Protein AF-0000000070464693 (afdb_homodimer)

pLDDT: mean 88.63, std 14.49, range [22.94, 98.75]

Sequence (1240 aa):
MYAIPSASSATTIALEQHPFLQLVQFIDSETKRGIPMIQISTTSDITYVSDSNGVIAMLEPGLSGHSIWISIPSDGQYQFMNGSDPVVGVSGISIPFHSSSLPIVLEMKRLKLAERLYRVTGEGIYRDSFLGKVQVPNISHDTILQKFLLNAQVTGQDSVMNAIYKGKYYWFFGDTNNIQRLLGNFHATAAYTNLKEITSLSTNPNLTYILNGNFVKGVAPVDPKNLPTWIHALYVQRNERMYATYMKPDSNLNIVKRGFLQWNDDLEEFEEISQIDFNTQFSYPIDGSHVVKTAPYHDEEDGYIYFGQPYPIVRCKRYLDLSTYESFTPLKINTSNLDLNNVQLDREEKSGKLIYGWKRSTSPLSAEQMAQLVKMGKMKVQEAYLLQLKTHESGQFIQAHAGSVHYNAFRDRYILIAEQNGGTESSLGEIWYSEGLTPIGPFLYGVKIVTHQKMDFYNPSHHYEFDEENGKIIYFEGTYSNFWTNLPPTPKYNYNQQMYRLDVSKASEQIPIPVFKRIDNNFHTLDRRAIQKLSHKLVAVEFYAFSKPQCESCIPIYQYRMNDQYLLSTEQGLKSQKPIFYALDSNHILEQQLLPFHQELKLHNDQTVIVFSHRHDLALMYAIPSASSATTIALEQHPFLQLVQFIDSETKRGIPMIQISTTSDITYVSDSNGVIAMLEPGLSGHSIWISIPSDGQYQFMNGSDPVVGVSGISIPFHSSSLPIVLEMKRLKLAERLYRVTGEGIYRDSFLGKVQVPNISHDTILQKFLLNAQVTGQDSVMNAIYKGKYYWFFGDTNNIQRLLGNFHATAAYTNLKEITSLSTNPNLTYILNGNFVKGVAPVDPKNLPTWIHALYVQRNERMYATYMKPDSNLNIVKRGFLQWNDDLEEFEEISQIDFNTQFSYPIDGSHVVKTAPYHDEEDGYIYFGQPYPIVRCKRYLDLSTYESFTPLKINTSNLDLNNVQLDREEKSGKLIYGWKRSTSPLSAEQMAQLVKMGKMKVQEAYLLQLKTHESGQFIQAHAGSVHYNAFRDRYILIAEQNGGTESSLGEIWYSEGLTPIGPFLYGVKIVTHQKMDFYNPSHHYEFDEENGKIIYFEGTYSNFWTNLPPTPKYNYNQQMYRLDVSKASEQIPIPVFKRIDNNFHTLDRRAIQKLSHKLVAVEFYAFSKPQCESCIPIYQYRMNDQYLLSTEQGLKSQKPIFYALDSNHILEQQLLPFHQELKLHNDQTVIVFSHRHDLAL

Nearest PDB structures (foldseek):
  7byv-assembly1_A  TM=5.735E-01  e=1.057E-05  Phanerodontia chrysosporium
  6xn2-assembly2_B  TM=5.039E-01  e=4.527E-06  Xanthomonas citri pv. citri str. 306
  6xn1-assembly1_A  TM=4.948E-01  e=3.662E-06  Xanthomonas citri pv. citri str. 306
  2y8f-assembly1_A  TM=4.431E-01  e=6.683E+00  Homo sapiens
  7byv-assembly1_A  TM=5.442E-01  e=5.503E-06  Phanerodontia chrysosporium

Secondary structure (DSSP, 8-state):
---------------PPPTTEEEEEEEETTT--B-SS-EEE-TT--EEE--TTSEEEEE-GGGTTSEEEEE----SSEEE-S-B-TTT--BEEEEE----SSPEEEEEEE-SSSEEEEE-SSS-TTHHHHHHTPPBTTB-HHHIIIIIS-STTEEEE---EEEEETTEEEEEESSEEESSSS--B-S-EEEEEEGGG-S-TTSPPPPEE-EETTEEPPS--PSSTTS--EEEEEEEETTTEEEEEEEEE-TT--EEEEEEEEEETTTTEEEEEEE--TTT---SPPTT-EE----HHHHHHH-PEEEESSS--EEESSTT-GGG-EEEESBPTT--SS-GGG--B-B-TTT--B--EEEET-----HHHHHHHHHTTSS-GGG-TTS--EETTT--B--EEEEEEEEETTTTEEEEEEEESS-SS-TT--EEEEEESSTT----EEEEEE--TT-EEEEEEE-GGG-BGGGTEEEEEEEEE-TTSSSPPPTTTTTEEEEEEEEHHHHHTTS-EEEEEETT--EEE--HHHHHHS-S-EEEEEEEEBSS--STTEEEEEEEEETTEEEEESS-SSTTPPPSEEEEETTTS-GGG--TTEEEEE-TTS-EEEEE----S---/---------------PPPTTEEEEEEEETTT--B-TT-EEE-TT--EEE--TTSEEEEE-GGGTTSEEEEE----SSEEE-S-B-TTT--BEEEEE----SSPEEEEEEE-SSSEEEEE-SSS-TTHHHHHHTPPBTTB-HHHIIIIIS-STTEEEE---EEEEETTEEEEEESSEEESSSS--B-S-EEEEEEGGG-S-TTSPPPPEE-EETTEEPPS--PSSTTS--EEEEEEEETTTEEEEEEEEE-TT--EEEEEEEEEETTTTEEEEEEE--TTT---SPPTT-EEPPPPHHHHHHH-PEEEESSS--EEESSTT-GGG-EEEESBPTT--SS-GGG--B-B-TTT--B--EEEET-----HHHHHHHHHHTSS-GGG-TTS--EETTT--B--EEEEEEEEETTTTEEEEEEEESS-SS-TT--EEEEEESSTT----EEEEEE--SS-EEEEEEE-GGG-BGGGTEEEEEEEEE-TTSSSPPPTTTTTEEEEEEEEHHHHHTTS-EEEEEETT--EEE--HHHHHHT-SSEEEEEEEEBSS--STTEEEEEEEEETTEEEEESS-SSTTPPPSEEEEETTTS-GGG--TTEEEEE-TTS-EEEEE----S---

Radius of gyration: 37.76 Å; Cα contacts (8 Å, |Δi|>4): 3194; chains: 2; bounding box: 83×104×92 Å

Solvent-accessible surface area (backbone atoms only — not comparable to full-atom values): 64412 Å² total; per-residue (Å²): 131,81,75,72,78,76,83,72,79,79,72,78,69,79,74,68,72,57,75,37,30,30,38,36,28,34,22,32,64,85,80,62,43,31,32,40,72,45,51,35,30,38,61,35,47,46,72,48,58,20,19,28,59,5,21,34,58,42,77,40,67,49,48,51,81,32,56,34,23,33,40,33,64,59,42,70,33,42,36,53,76,89,32,50,39,89,83,82,60,47,31,23,49,66,42,78,28,52,59,46,78,61,52,50,77,43,63,24,44,66,70,36,70,41,42,63,46,35,53,76,45,27,33,39,34,42,40,30,30,59,67,54,66,46,88,47,90,96,48,53,71,65,53,36,65,63,53,31,17,35,44,56,47,30,17,20,32,30,53,65,47,70,48,73,51,84,67,24,37,36,42,36,30,32,50,28,32,22,37,52,35,86,64,59,37,42,15,22,32,43,27,33,28,57,45,90,76,55,87,51,76,90,47,86,76,69,73,46,65,43,62,53,84,72,32,62,26,51,28,35,72,53,81,65,73,94,38,41,31,46,70,27,42,57,44,65,53,88,66,74,44,42,35,28,34,39,37,25,39,48,98,85,63,46,75,77,46,37,29,38,30,35,58,35,82,90,76,63,29,42,40,80,75,47,73,53,58,72,89,78,47,36,27,66,76,56,85,70,12,38,55,44,51,66,47,79,74,50,46,76,67,69,50,59,49,35,28,12,48,25,58,34,39,27,34,23,65,41,94,89,41,64,86,46,18,26,8,46,23,39,48,32,77,66,37,61,59,87,47,70,91,73,49,54,72,26,54,41,86,86,80,57,46,60,44,69,42,78,31,51,48,10,23,48,67,53,46,64,53,44,52,49,34,32,75,71,66,76,38,56,68,63,68,35,78,65,62,49,22,16,31,82,89,79,55,49,74,47,43,57,56,28,17,29,42,34,49,29,68,58,59,48,27,22,36,36,43,29,21,29,51,68,35,89,72,15,48,39,15,31,30,33,38,32,49,14,85,36,76,70,30,69,45,44,36,34,41,74,28,46,50,38,74,39,31,32,34,41,48,32,36,68,44,70,91,56,37,34,80,59,35,32,36,36,38,35,32,24,17,29,27,35,83,91,37,91,54,79,64,50,56,38,44,35,38,7,32,42,35,33,36,33,52,45,66,65,55,55,37,66,22,60,40,60,29,30,35,28,82,67,44,44,74,40,56,63,50,35,70,61,40,62,73,44,54,90,55,68,53,62,72,65,28,19,31,20,75,41,76,78,49,92,50,42,38,59,30,25,74,46,79,54,96,87,31,48,38,45,32,74,62,74,84,46,93,85,60,69,58,63,32,19,32,35,38,44,87,74,48,54,77,88,68,61,53,92,52,52,31,82,42,79,32,73,83,74,45,62,32,30,34,31,48,61,72,52,74,48,71,121,134,80,78,71,78,76,82,71,79,79,70,76,68,77,75,69,70,57,74,36,32,30,38,37,28,36,23,34,64,84,80,62,43,32,32,39,72,46,51,35,30,39,59,34,47,46,72,49,58,20,18,29,58,5,22,34,60,44,78,40,67,49,47,53,82,34,55,33,24,34,41,32,64,60,42,69,33,41,36,55,77,86,33,50,39,87,82,82,60,48,29,24,51,67,41,78,30,52,59,47,80,61,55,50,77,45,62,24,45,68,70,37,68,41,43,63,45,34,53,76,45,26,34,39,33,41,42,29,27,59,68,54,66,46,88,49,88,96,48,53,72,66,53,35,66,63,53,32,17,36,41,56,48,31,17,19,32,30,53,65,49,69,48,73,50,82,66,25,37,35,40,35,30,32,52,28,31,21,36,53,36,87,64,59,38,42,15,23,32,43,28,33,30,56,43,90,76,55,87,52,77,88,45,88,76,69,74,46,68,45,62,52,85,74,31,62,27,53,27,34,72,54,81,63,74,93,38,42,31,46,70,27,41,55,44,66,50,88,67,76,45,44,36,28,34,39,38,25,41,50,97,85,62,47,76,76,45,38,29,37,30,35,59,35,82,91,77,64,29,43,40,82,73,46,73,53,58,71,90,78,47,35,27,65,77,55,85,73,11,38,57,43,50,67,46,78,75,51,49,77,66,70,52,61,49,38,28,12,48,26,59,34,38,26,34,22,64,41,95,88,43,63,87,47,17,25,8,46,22,40,48,31,78,65,37,61,59,87,47,69,92,72,50,55,70,25,53,41,86,88,80,58,46,65,44,70,42,78,30,53,49,10,22,49,67,52,48,64,54,43,52,49,33,32,76,71,67,77,38,57,68,70,67,34,77,66,62,49,22,18,31,84,87,79,56,49,73,46,44,57,55,26,18,29,44,33,49,29,69,57,59,52,30,20,36,36,43,28,22,28,50,68,36,90,72,12,50,38,15,32,31,31,39,32,50,14,86,35,77,70,30,69,43,45,36,34,40,74,28,46,50,33,76,38,32,30,34,43,48,31,36,68,44,71,91,56,37,34,81,59,36,32,35,36,37,34,32,23,17,28,26,36,82,93,37,93,55,79,65,50,56,36,46,35,38,9,30,40,35,33,39,34,51,43,66,65,54,55,38,66,23,60,38,61,28,30,34,28,83,66,45,44,73,40,55,65,53,34,74,58,41,65,74,44,52,91,55,66,52,62,73,66,29,21,30,21,74,40,76,77,48,94,50,40,39,58,30,24,73,46,79,55,96,89,30,49,39,45,32,74,63,73,86,46,92,83,59,68,58,65,34,21,31,36,39,45,88,73,48,54,76,91,68,61,52,93,50,53,32,82,41,80,33,73,83,73,43,60,32,31,35,30,50,65,70,58,79,56,74,123

Structure (mmCIF, N/CA/C/O backbone):
data_AF-0000000070464693-model_v1
#
loop_
_entity.id
_entity.type
_entity.pdbx_description
1 polymer 'Uncharacterized protein'
#
loop_
_atom_site.group_PDB
_atom_site.id
_atom_site.type_symbol
_atom_site.label_atom_id
_atom_site.label_alt_id
_atom_site.label_comp_id
_atom_site.label_asym_id
_atom_site.label_entity_id
_atom_site.label_seq_id
_atom_site.pdbx_PDB_ins_code
_atom_site.Cartn_x
_atom_site.Cartn_y
_atom_site.Cartn_z
_atom_site.occupancy
_atom_site.B_iso_or_equiv
_atom_site.auth_seq_id
_atom_site.auth_comp_id
_atom_site.auth_asym_id
_atom_site.auth_atom_id
_atom_site.pdbx_PDB_model_num
ATOM 1 N N . MET A 1 1 ? 26.672 -37.219 35.281 1 24.38 1 MET A N 1
ATOM 2 C CA . MET A 1 1 ? 25.422 -37.812 34.844 1 24.38 1 MET A CA 1
ATOM 3 C C . MET A 1 1 ? 24.234 -36.906 35.125 1 24.38 1 MET A C 1
ATOM 5 O O . MET A 1 1 ? 23.609 -36.969 36.188 1 24.38 1 MET A O 1
ATOM 9 N N . TYR A 1 2 ? 24.344 -35.656 34.906 1 26.92 2 TYR A N 1
ATOM 10 C CA . TYR A 1 2 ? 23.375 -34.656 35.344 1 26.92 2 TYR A CA 1
ATOM 11 C C . TYR A 1 2 ? 22.031 -34.875 34.656 1 26.92 2 TYR A C 1
ATOM 13 O O . TYR A 1 2 ? 21.938 -34.938 33.438 1 26.92 2 TYR A O 1
ATOM 21 N N . ALA A 1 3 ? 21.125 -35.562 35.469 1 28.67 3 ALA A N 1
ATOM 22 C CA . ALA A 1 3 ? 19.781 -35.938 35.062 1 28.67 3 ALA A CA 1
ATOM 23 C C . ALA A 1 3 ? 19 -34.75 34.531 1 28.67 3 ALA A C 1
ATOM 25 O O . ALA A 1 3 ? 18.953 -33.688 35.156 1 28.67 3 ALA A O 1
ATOM 26 N N . ILE A 1 4 ? 18.828 -34.688 33.219 1 29.09 4 ILE A N 1
ATOM 27 C CA . ILE A 1 4 ? 18.109 -33.656 32.469 1 29.09 4 ILE A CA 1
ATOM 28 C C . ILE A 1 4 ? 16.672 -33.562 32.969 1 29.09 4 ILE A C 1
ATOM 30 O O . ILE A 1 4 ? 15.945 -34.562 32.969 1 29.09 4 ILE A O 1
ATOM 34 N N . PRO A 1 5 ? 16.422 -32.625 33.875 1 31.28 5 PRO A N 1
ATOM 35 C CA . PRO A 1 5 ? 15.094 -32.625 34.531 1 31.28 5 PRO A CA 1
ATOM 36 C C . PRO A 1 5 ? 13.969 -32.844 33.531 1 31.28 5 PRO A C 1
ATOM 38 O O . PRO A 1 5 ? 14.125 -32.562 32.312 1 31.28 5 PRO A O 1
ATOM 41 N N . SER A 1 6 ? 13.008 -33.688 33.906 1 28.02 6 SER A N 1
ATOM 42 C CA . SER A 1 6 ? 11.797 -34.188 33.25 1 28.02 6 SER A CA 1
ATOM 43 C C . SER A 1 6 ? 10.953 -33.031 32.719 1 28.02 6 SER A C 1
ATOM 45 O O . SER A 1 6 ? 10.867 -31.984 33.375 1 28.02 6 SER A O 1
ATOM 47 N N . ALA A 1 7 ? 10.703 -32.938 31.438 1 30 7 ALA A N 1
ATOM 48 C CA . ALA A 1 7 ? 9.859 -32.062 30.609 1 30 7 ALA A CA 1
ATOM 49 C C . ALA A 1 7 ? 8.477 -31.891 31.25 1 30 7 ALA A C 1
ATOM 51 O O . ALA A 1 7 ? 7.738 -32.875 31.406 1 30 7 ALA A O 1
ATOM 52 N N . SER A 1 8 ? 8.32 -31.062 32.281 1 29.59 8 SER A N 1
ATOM 53 C CA . SER A 1 8 ? 7.062 -30.781 32.969 1 29.59 8 SER A CA 1
ATOM 54 C C . SER A 1 8 ? 5.898 -30.719 31.984 1 29.59 8 SER A C 1
ATOM 56 O O . SER A 1 8 ? 6.09 -30.453 30.797 1 29.59 8 SER A O 1
ATOM 58 N N . SER A 1 9 ? 4.773 -31.312 32.344 1 29.25 9 SER A N 1
ATOM 59 C CA . SER A 1 9 ? 3.463 -31.438 31.703 1 29.25 9 SER A CA 1
ATOM 60 C C . SER A 1 9 ? 2.979 -30.109 31.156 1 29.25 9 SER A C 1
ATOM 62 O O . SER A 1 9 ? 2.924 -29.109 31.875 1 29.25 9 SER A O 1
ATOM 64 N N . ALA A 1 10 ? 3.133 -29.859 29.938 1 31.69 10 ALA A N 1
ATOM 65 C CA . ALA A 1 10 ? 2.514 -28.734 29.219 1 31.69 10 ALA A CA 1
ATOM 66 C C . ALA A 1 10 ? 1.043 -28.594 29.594 1 31.69 10 ALA A C 1
ATOM 68 O O . ALA A 1 10 ? 0.221 -29.453 29.25 1 31.69 10 ALA A O 1
ATOM 69 N N . THR A 1 11 ? 0.687 -28.188 30.797 1 32.62 11 THR A N 1
ATOM 70 C CA . THR A 1 11 ? -0.675 -27.797 31.141 1 32.62 11 THR A CA 1
ATOM 71 C C . THR A 1 11 ? -1.332 -27.047 29.984 1 32.62 11 THR A C 1
ATOM 73 O O . THR A 1 11 ? -0.762 -26.078 29.453 1 32.62 11 THR A O 1
ATOM 76 N N . THR A 1 12 ? -2.24 -27.688 29.266 1 36.53 12 THR A N 1
ATOM 77 C CA . THR A 1 12 ? -3.152 -27.141 28.281 1 36.53 12 THR A CA 1
ATOM 78 C C . THR A 1 12 ? -3.725 -25.797 28.75 1 36.53 12 THR A C 1
ATOM 80 O O . THR A 1 12 ? -4.547 -25.766 29.672 1 36.53 12 THR A O 1
ATOM 83 N N . ILE A 1 13 ? -3.027 -24.891 28.984 1 36 13 ILE A N 1
ATOM 84 C CA . ILE A 1 13 ? -3.629 -23.594 29.25 1 36 13 ILE A CA 1
ATOM 85 C C . ILE A 1 13 ? -4.789 -23.359 28.281 1 36 13 ILE A C 1
ATOM 87 O O . ILE A 1 13 ? -4.59 -23.297 27.062 1 36 13 ILE A O 1
ATOM 91 N N . ALA A 1 14 ? -5.949 -23.812 28.734 1 42.31 14 ALA A N 1
ATOM 92 C CA . ALA A 1 14 ? -7.176 -23.422 28.047 1 42.31 14 ALA A CA 1
ATOM 93 C C . ALA A 1 14 ? -7.168 -21.938 27.703 1 42.31 14 ALA A C 1
ATOM 95 O O . ALA A 1 14 ? -7.348 -21.094 28.578 1 42.31 14 ALA A O 1
ATOM 96 N N . LEU A 1 15 ? -6.531 -21.516 26.688 1 51.88 15 LEU A N 1
ATOM 97 C CA . LEU A 1 15 ? -6.426 -20.125 26.266 1 51.88 15 LEU A CA 1
ATOM 98 C C . LEU A 1 15 ? -7.801 -19.547 25.953 1 51.88 15 LEU A C 1
ATOM 100 O O . LEU A 1 15 ? -8.484 -20.016 25.047 1 51.88 15 LEU A O 1
ATOM 104 N N . GLU A 1 16 ? -8.469 -19.031 26.953 1 59.44 16 GLU A N 1
ATOM 105 C CA . GLU A 1 16 ? -9.727 -18.312 26.75 1 59.44 16 GLU A CA 1
ATOM 106 C C . GLU A 1 16 ? -9.578 -17.219 25.703 1 59.44 16 GLU A C 1
ATOM 108 O O . GLU A 1 16 ? -8.484 -16.672 25.516 1 59.44 16 GLU A O 1
ATOM 113 N N . GLN A 1 17 ? -10.586 -17.188 24.875 1 69.38 17 GLN A N 1
ATOM 114 C CA . GLN A 1 17 ? -10.656 -16.125 23.875 1 69.38 17 GLN A CA 1
ATOM 115 C C . GLN A 1 17 ? -10.531 -14.75 24.516 1 69.38 17 GLN A C 1
ATOM 117 O O . GLN A 1 17 ? -11.078 -14.508 25.594 1 69.38 17 GLN A O 1
ATOM 122 N N . HIS A 1 18 ? -9.68 -14.016 23.938 1 78.19 18 HIS A N 1
ATOM 123 C CA . HIS A 1 18 ? -9.484 -12.656 24.438 1 78.19 18 HIS A CA 1
ATOM 124 C C . HIS A 1 18 ? -10.789 -11.867 24.406 1 78.19 18 HIS A C 1
ATOM 126 O O . HIS A 1 18 ? -11.539 -11.945 23.438 1 78.19 18 HIS A O 1
ATOM 132 N N . PRO A 1 19 ? -11.109 -11.125 25.328 1 81.88 19 PRO A N 1
ATOM 133 C CA . PRO A 1 19 ? -12.398 -10.445 25.406 1 81.88 19 PRO A CA 1
ATOM 134 C C . PRO A 1 19 ? -12.57 -9.367 24.344 1 81.88 19 PRO A C 1
ATOM 136 O O . PRO A 1 19 ? -13.688 -8.906 24.078 1 81.88 19 PRO A O 1
ATOM 139 N N . PHE A 1 20 ? -11.555 -9.008 23.703 1 89.38 20 PHE A N 1
ATOM 140 C CA . PHE A 1 20 ? -11.648 -7.953 22.688 1 89.38 20 PHE A CA 1
ATOM 141 C C . PHE A 1 20 ? -11.445 -8.523 21.297 1 89.38 20 PHE A C 1
ATOM 143 O O . PHE A 1 20 ? -11.109 -7.785 20.359 1 89.38 20 PHE A O 1
ATOM 150 N N . LEU A 1 21 ? -11.664 -9.836 21.156 1 92.62 21 LEU A N 1
ATOM 151 C CA . LEU A 1 21 ? -11.453 -10.492 19.875 1 92.62 21 LEU A CA 1
ATOM 152 C C . LEU A 1 21 ? -12.781 -10.68 19.141 1 92.62 21 LEU A C 1
ATOM 154 O O . LEU A 1 21 ? -13.719 -11.258 19.672 1 92.62 21 LEU A O 1
ATOM 158 N N . GLN A 1 22 ? -12.922 -10.133 17.969 1 94.88 22 GLN A N 1
ATOM 159 C CA . GLN A 1 22 ? -14.055 -10.383 17.078 1 94.88 22 GLN A CA 1
ATOM 160 C C . GLN A 1 22 ? -13.641 -11.242 15.891 1 94.88 22 GLN A C 1
ATOM 162 O O . GLN A 1 22 ? -12.617 -10.984 15.25 1 94.88 22 GLN A O 1
ATOM 167 N N . LEU A 1 23 ? -14.445 -12.273 15.633 1 96.94 23 LEU A N 1
ATOM 168 C CA . LEU A 1 23 ? -14.148 -13.195 14.539 1 96.94 23 LEU A CA 1
ATOM 169 C C . LEU A 1 23 ? -15.125 -12.992 13.383 1 96.94 23 LEU A C 1
ATOM 171 O O . LEU A 1 23 ? -16.312 -12.781 13.602 1 96.94 23 LEU A O 1
ATOM 175 N N . VAL A 1 24 ? -14.578 -12.93 12.203 1 97.81 24 VAL A N 1
ATOM 176 C CA . VAL A 1 24 ? -15.352 -12.945 10.969 1 97.81 24 VAL A CA 1
ATOM 177 C C . VAL A 1 24 ? -14.859 -14.07 10.062 1 97.81 24 VAL A C 1
ATOM 179 O O . VAL A 1 24 ? -13.656 -14.32 9.977 1 97.81 24 VAL A O 1
ATOM 182 N N . GLN A 1 25 ? -15.758 -14.773 9.422 1 98.44 25 GLN A N 1
ATOM 183 C CA . GLN A 1 25 ? -15.375 -15.812 8.477 1 98.44 25 GLN A CA 1
ATOM 184 C C . GLN A 1 25 ? -16.047 -15.602 7.121 1 98.44 25 GLN A C 1
ATOM 186 O O . GLN A 1 25 ? -17.25 -15.398 7.047 1 98.44 25 GLN A O 1
ATOM 191 N N . PHE A 1 26 ? -15.312 -15.648 6.113 1 98.69 26 PHE A N 1
ATOM 192 C CA . PHE A 1 26 ? -15.797 -15.57 4.742 1 98.69 26 PHE A CA 1
ATOM 193 C C . PHE A 1 26 ? -15.891 -16.969 4.121 1 98.69 26 PHE A C 1
ATOM 195 O O . PHE A 1 26 ? -14.93 -17.734 4.164 1 98.69 26 PHE A O 1
ATOM 202 N N . ILE A 1 27 ? -17.016 -17.266 3.518 1 98.31 27 ILE A N 1
ATOM 203 C CA . ILE A 1 27 ? -17.188 -18.578 2.932 1 98.31 27 ILE A CA 1
ATOM 204 C C . ILE A 1 27 ? -17.672 -18.453 1.49 1 98.31 27 ILE A C 1
ATOM 206 O O . ILE A 1 27 ? -18.297 -17.453 1.131 1 98.31 27 ILE A O 1
ATOM 210 N N . ASP A 1 28 ? -17.312 -19.391 0.673 1 98.19 28 ASP A N 1
ATOM 211 C CA . ASP A 1 28 ? -17.797 -19.516 -0.697 1 98.19 28 ASP A CA 1
ATOM 212 C C . ASP A 1 28 ? -19.297 -19.844 -0.72 1 98.19 28 ASP A C 1
ATOM 214 O O . ASP A 1 28 ? -19.734 -20.812 -0.088 1 98.19 28 ASP A O 1
ATOM 218 N N . SER A 1 29 ? -20.062 -19.109 -1.441 1 97.25 29 SER A N 1
ATOM 219 C CA . SER A 1 29 ? -21.516 -19.266 -1.414 1 97.25 29 SER A CA 1
ATOM 220 C C . SER A 1 29 ? -21.953 -20.594 -1.999 1 97.25 29 SER A C 1
ATOM 222 O O . SER A 1 29 ? -23.016 -21.125 -1.653 1 97.25 29 SER A O 1
ATOM 224 N N . GLU A 1 30 ? -21.172 -21.188 -2.801 1 96.69 30 GLU A N 1
ATOM 225 C CA . GLU A 1 30 ? -21.516 -22.438 -3.447 1 96.69 30 GLU A CA 1
ATOM 226 C C . GLU A 1 30 ? -21.047 -23.641 -2.625 1 96.69 30 GLU A C 1
ATOM 228 O O . GLU A 1 30 ? -21.812 -24.547 -2.342 1 96.69 30 GLU A O 1
ATOM 233 N N . THR A 1 31 ? -19.797 -23.609 -2.205 1 97.31 31 THR A N 1
ATOM 234 C CA . THR A 1 31 ? -19.219 -24.781 -1.564 1 97.31 31 THR A CA 1
ATOM 235 C C . THR A 1 31 ? -19.25 -24.656 -0.045 1 97.31 31 THR A C 1
ATOM 237 O O . THR A 1 31 ? -19.047 -25.625 0.677 1 97.31 31 THR A O 1
ATOM 240 N N . LYS A 1 32 ? -19.438 -23.406 0.5 1 97.44 32 LYS A N 1
ATOM 241 C CA . LYS A 1 32 ? -19.484 -23.078 1.921 1 97.44 32 LYS A CA 1
ATOM 242 C C . LYS A 1 32 ? -18.125 -23.266 2.58 1 97.44 32 LYS A C 1
ATOM 244 O O . LYS A 1 32 ? -18.016 -23.281 3.809 1 97.44 32 LYS A O 1
ATOM 249 N N . ARG A 1 33 ? -17.141 -23.406 1.775 1 97.69 33 ARG A N 1
ATOM 250 C CA . ARG A 1 33 ? -15.773 -23.5 2.287 1 97.69 33 ARG A CA 1
ATOM 251 C C . ARG A 1 33 ? -15.227 -22.109 2.637 1 97.69 33 ARG A C 1
ATOM 253 O O . ARG A 1 33 ? -15.539 -21.125 1.965 1 97.69 33 ARG A O 1
ATOM 260 N N . GLY A 1 34 ? -14.344 -22.078 3.717 1 98.44 34 GLY A N 1
ATOM 261 C CA . GLY A 1 34 ? -13.672 -20.828 4.031 1 98.44 34 GLY A CA 1
ATOM 262 C C . GLY A 1 34 ? -12.789 -20.328 2.906 1 98.44 34 GLY A C 1
ATOM 263 O O . GLY A 1 34 ? -12.117 -21.109 2.236 1 98.44 34 GLY A O 1
ATOM 264 N N . ILE A 1 35 ? -12.758 -19 2.629 1 98.69 35 ILE A N 1
ATOM 265 C CA . ILE A 1 35 ? -12.008 -18.406 1.525 1 98.69 35 ILE A CA 1
ATOM 266 C C . ILE A 1 35 ? -10.766 -17.703 2.064 1 98.69 35 ILE A C 1
ATOM 268 O O . ILE A 1 35 ? -10.875 -16.719 2.805 1 98.69 35 ILE A O 1
ATOM 272 N N . PRO A 1 36 ? -9.625 -18.172 1.755 1 98.44 36 PRO A N 1
ATOM 273 C CA . PRO A 1 36 ? -8.414 -17.438 2.143 1 98.44 36 PRO A CA 1
ATOM 274 C C . PRO A 1 36 ? -8.227 -16.141 1.366 1 98.44 36 PRO A C 1
ATOM 276 O O . PRO A 1 36 ? -8.789 -15.984 0.279 1 98.44 36 PRO A O 1
ATOM 279 N N . MET A 1 37 ? -7.449 -15.172 1.952 1 97.69 37 MET A N 1
ATOM 280 C CA . MET A 1 37 ? -6.902 -14 1.275 1 97.69 37 MET A CA 1
ATOM 281 C C . MET A 1 37 ? -8 -13 0.942 1 97.69 37 MET A C 1
ATOM 283 O O . MET A 1 37 ? -7.977 -12.375 -0.118 1 97.69 37 MET A O 1
ATOM 287 N N . ILE A 1 38 ? -9.109 -13.008 1.701 1 97.88 38 ILE A N 1
ATOM 288 C CA . ILE A 1 38 ? -10.062 -11.906 1.62 1 97.88 38 ILE A CA 1
ATOM 289 C C . ILE A 1 38 ? -9.555 -10.727 2.449 1 97.88 38 ILE A C 1
ATOM 291 O O . ILE A 1 38 ? -9.234 -10.883 3.629 1 97.88 38 ILE A O 1
ATOM 295 N N . GLN A 1 39 ? -9.516 -9.633 1.85 1 96.44 39 GLN A N 1
ATOM 296 C CA . GLN A 1 39 ? -9.039 -8.43 2.527 1 96.44 39 GLN A CA 1
ATOM 297 C C . GLN A 1 39 ? -10.203 -7.516 2.895 1 96.44 39 GLN A C 1
ATOM 299 O O . GLN A 1 39 ? -11.094 -7.281 2.078 1 96.44 39 GLN A O 1
ATOM 304 N N . ILE A 1 40 ? -10.188 -7.012 4.113 1 97.12 40 ILE A N 1
ATOM 305 C CA . ILE A 1 40 ? -11.195 -6.047 4.551 1 97.12 40 ILE A CA 1
ATOM 306 C C . ILE A 1 40 ? -10.508 -4.867 5.238 1 97.12 40 ILE A C 1
ATOM 308 O O . ILE A 1 40 ? -9.344 -4.961 5.633 1 97.12 40 ILE A O 1
ATOM 312 N N . SER A 1 41 ? -11.164 -3.783 5.355 1 95.94 41 SER A N 1
ATOM 313 C CA . SER A 1 41 ? -10.641 -2.611 6.051 1 95.94 41 SER A CA 1
ATOM 314 C C . SER A 1 41 ? -11.727 -1.912 6.859 1 95.94 41 SER A C 1
ATOM 316 O O . SER A 1 41 ? -12.906 -1.958 6.492 1 95.94 41 SER A O 1
ATOM 318 N N . THR A 1 42 ? -11.344 -1.308 7.918 1 96.31 42 THR A N 1
ATOM 319 C CA . THR A 1 42 ? -12.242 -0.498 8.734 1 96.31 42 THR A CA 1
ATOM 320 C C . THR A 1 42 ? -12.164 0.971 8.328 1 96.31 42 THR A C 1
ATOM 322 O O . THR A 1 42 ? -11.398 1.334 7.434 1 96.31 42 THR A O 1
ATOM 325 N N . THR A 1 43 ? -12.984 1.782 9.016 1 95.31 43 THR A N 1
ATOM 326 C CA . THR A 1 43 ? -13.008 3.207 8.695 1 95.31 43 THR A CA 1
ATOM 327 C C . THR A 1 43 ? -11.766 3.906 9.242 1 95.31 43 THR A C 1
ATOM 329 O O . THR A 1 43 ? -11.492 5.055 8.891 1 95.31 43 THR A O 1
ATOM 332 N N . SER A 1 44 ? -10.984 3.236 10.062 1 96.25 44 SER A N 1
ATOM 333 C CA . SER A 1 44 ? -9.703 3.75 10.539 1 96.25 44 SER A CA 1
ATOM 334 C C . SER A 1 44 ? -8.539 3.15 9.75 1 96.25 44 SER A C 1
ATOM 336 O O . SER A 1 44 ? -7.395 3.178 10.211 1 96.25 44 SER A O 1
ATOM 338 N N . ASP A 1 45 ? -8.797 2.492 8.656 1 95.44 45 ASP A N 1
ATOM 339 C CA . ASP A 1 45 ? -7.836 2.006 7.668 1 95.44 45 ASP A CA 1
ATOM 340 C C . ASP A 1 45 ? -7.027 0.835 8.219 1 95.44 45 ASP A C 1
ATOM 342 O O . ASP A 1 45 ? -5.871 0.638 7.836 1 95.44 45 ASP A O 1
ATOM 346 N N . ILE A 1 46 ? -7.512 0.124 9.195 1 96.38 46 ILE A N 1
ATOM 347 C CA . ILE A 1 46 ? -6.934 -1.165 9.555 1 96.38 46 ILE A CA 1
ATOM 348 C C . ILE A 1 46 ? -7.312 -2.213 8.516 1 96.38 46 ILE A C 1
ATOM 350 O O . ILE A 1 46 ? -8.484 -2.336 8.148 1 96.38 46 ILE A O 1
ATOM 354 N N . THR A 1 47 ? -6.359 -2.924 8.07 1 96.44 47 THR A N 1
ATOM 355 C CA . THR A 1 47 ? -6.625 -3.953 7.07 1 96.44 47 THR A CA 1
ATOM 356 C C . THR A 1 47 ? -6.363 -5.344 7.645 1 96.44 47 THR A C 1
ATOM 358 O O . THR A 1 47 ? -5.391 -5.547 8.375 1 96.44 47 THR A O 1
ATOM 361 N N . TYR A 1 48 ? -7.227 -6.227 7.359 1 97.81 48 TYR A N 1
ATOM 362 C CA . TYR A 1 48 ? -7.117 -7.633 7.73 1 97.81 48 TYR A CA 1
ATOM 363 C C . TYR A 1 48 ? -7.215 -8.531 6.5 1 97.81 48 TYR A C 1
ATOM 365 O O . TYR A 1 48 ? -7.797 -8.141 5.484 1 97.81 48 TYR A O 1
ATOM 373 N N . VAL A 1 49 ? -6.602 -9.648 6.574 1 98.25 49 VAL A N 1
ATOM 374 C CA . VAL A 1 49 ? -6.672 -10.664 5.527 1 98.25 49 VAL A CA 1
ATOM 375 C C . VAL A 1 49 ? -7.066 -12.008 6.141 1 98.25 49 VAL A C 1
ATOM 377 O O . VAL A 1 49 ? -6.523 -12.406 7.172 1 98.25 49 VAL A O 1
ATOM 380 N N . SER A 1 50 ? -8.008 -12.688 5.531 1 98.75 50 SER A N 1
ATOM 381 C CA . SER A 1 50 ? -8.469 -13.961 6.082 1 98.75 50 SER A CA 1
ATOM 382 C C . SER A 1 50 ? -7.402 -15.047 5.938 1 98.75 50 SER A C 1
ATOM 384 O O . SER A 1 50 ? -6.641 -15.047 4.969 1 98.75 50 SER A O 1
ATOM 386 N N . ASP A 1 51 ? -7.402 -15.945 6.918 1 98.62 51 ASP A N 1
ATOM 387 C CA . ASP A 1 51 ? -6.469 -17.062 6.859 1 98.62 51 ASP A CA 1
ATOM 388 C C . ASP A 1 51 ? -6.988 -18.172 5.941 1 98.62 51 ASP A C 1
ATOM 390 O O . ASP A 1 51 ? -7.949 -17.953 5.195 1 98.62 51 ASP A O 1
ATOM 394 N N . SER A 1 52 ? -6.324 -19.344 5.891 1 98.75 52 SER A N 1
ATOM 395 C CA . SER A 1 52 ? -6.621 -20.406 4.934 1 98.75 52 SER A CA 1
ATOM 396 C C . SER A 1 52 ? -8 -21.016 5.188 1 98.75 52 SER A C 1
ATOM 398 O O . SER A 1 52 ? -8.523 -21.75 4.344 1 98.75 52 SER A O 1
ATOM 400 N N . ASN A 1 53 ? -8.609 -20.703 6.328 1 98.62 53 ASN A N 1
ATOM 401 C CA . ASN A 1 53 ? -9.961 -21.141 6.652 1 98.62 53 ASN A CA 1
ATOM 402 C C . ASN A 1 53 ? -10.969 -20.016 6.477 1 98.62 53 ASN A C 1
ATOM 404 O O . ASN A 1 53 ? -12.117 -20.125 6.906 1 98.62 53 ASN A O 1
ATOM 408 N N . GLY A 1 54 ? -10.516 -18.906 5.93 1 98.75 54 GLY A N 1
ATOM 409 C CA . GLY A 1 54 ? -11.383 -17.766 5.672 1 98.75 54 GLY A CA 1
ATOM 410 C C . GLY A 1 54 ? -11.672 -16.938 6.91 1 98.75 54 GLY A C 1
ATOM 411 O O . GLY A 1 54 ? -12.625 -16.156 6.934 1 98.75 54 GLY A O 1
ATOM 412 N N . VAL A 1 55 ? -10.906 -17.047 7.969 1 98.56 55 VAL A N 1
ATOM 413 C CA . VAL A 1 55 ? -11.203 -16.422 9.25 1 98.56 55 VAL A CA 1
ATOM 414 C C . VAL A 1 55 ? -10.312 -15.195 9.445 1 98.56 55 VAL A C 1
ATOM 416 O O . VAL A 1 55 ? -9.133 -15.219 9.086 1 98.56 55 VAL A O 1
ATOM 419 N N . ILE A 1 56 ? -10.852 -14.172 9.938 1 98.12 56 ILE A N 1
ATOM 420 C CA . ILE A 1 56 ? -10.148 -12.992 10.43 1 98.12 56 ILE A CA 1
ATOM 421 C C . ILE A 1 56 ? -10.414 -12.812 11.922 1 98.12 56 ILE A C 1
ATOM 423 O O . ILE A 1 56 ? -11.562 -12.844 12.367 1 98.12 56 ILE A O 1
ATOM 427 N N . ALA A 1 57 ? -9.414 -12.742 12.688 1 96.56 57 ALA A N 1
ATOM 428 C CA . ALA A 1 57 ? -9.492 -12.406 14.109 1 96.56 57 ALA A CA 1
ATOM 429 C C . ALA A 1 57 ? -9.086 -10.961 14.359 1 96.56 57 ALA A C 1
ATOM 431 O O . ALA A 1 57 ? -7.91 -10.602 14.203 1 96.56 57 ALA A O 1
ATOM 432 N N . MET A 1 58 ? -9.984 -10.133 14.75 1 95.62 58 MET A N 1
ATOM 433 C CA . MET A 1 58 ? -9.727 -8.719 15.008 1 95.62 58 MET A CA 1
ATOM 434 C C . MET A 1 58 ? -9.602 -8.445 16.5 1 95.62 58 MET A C 1
ATOM 436 O O . MET A 1 58 ? -10.578 -8.586 17.25 1 95.62 58 MET A O 1
ATOM 440 N N . LEU A 1 59 ? -8.484 -8.086 16.953 1 94.44 59 LEU A N 1
ATOM 441 C CA . LEU A 1 59 ? -8.266 -7.711 18.344 1 94.44 59 LEU A CA 1
ATOM 442 C C . LEU A 1 59 ? -8.234 -6.191 18.5 1 94.44 59 LEU A C 1
ATOM 444 O O . LEU A 1 59 ? -7.176 -5.574 18.359 1 94.44 59 LEU A O 1
ATOM 448 N N . GLU A 1 60 ? -9.344 -5.633 18.781 1 94.75 60 GLU A N 1
ATOM 449 C CA . GLU A 1 60 ? -9.5 -4.18 18.859 1 94.75 60 GLU A CA 1
ATOM 450 C C . GLU A 1 60 ? -10.344 -3.781 20.062 1 94.75 60 GLU A C 1
ATOM 452 O O . GLU A 1 60 ? -11.562 -3.619 19.953 1 94.75 60 GLU A O 1
ATOM 457 N N . PRO A 1 61 ? -9.719 -3.48 21.156 1 93.44 61 PRO A N 1
ATOM 458 C CA . PRO A 1 61 ? -10.484 -3.133 22.359 1 93.44 61 PRO A CA 1
ATOM 459 C C . PRO A 1 61 ? -11.367 -1.904 22.156 1 93.44 61 PRO A C 1
ATOM 461 O O . PRO A 1 61 ? -12.461 -1.832 22.719 1 93.44 61 PRO A O 1
ATOM 464 N N . GLY A 1 62 ? -10.93 -0.986 21.359 1 93.69 62 GLY A N 1
ATOM 465 C CA . GLY A 1 62 ? -11.695 0.236 21.156 1 93.69 62 GLY A CA 1
ATOM 466 C C . GLY A 1 62 ? -12.984 0.015 20.391 1 93.69 62 GLY A C 1
ATOM 467 O O . GLY A 1 62 ? -13.914 0.822 20.469 1 93.69 62 GLY A O 1
ATOM 468 N N . LEU A 1 63 ? -13.094 -1.042 19.688 1 94.5 63 LEU A N 1
ATOM 469 C CA . LEU A 1 63 ? -14.258 -1.301 18.844 1 94.5 63 LEU A CA 1
ATOM 470 C C . LEU A 1 63 ? -15.289 -2.152 19.578 1 94.5 63 LEU A C 1
ATOM 472 O O . LEU A 1 63 ? -16.438 -2.268 19.125 1 94.5 63 LEU A O 1
ATOM 476 N N . SER A 1 64 ? -14.938 -2.668 20.703 1 92.06 64 SER A N 1
ATOM 477 C CA . SER A 1 64 ? -15.82 -3.559 21.453 1 92.06 64 SER A CA 1
ATOM 478 C C . SER A 1 64 ? -17.109 -2.846 21.875 1 92.06 64 SER A C 1
ATOM 480 O O . SER A 1 64 ? -17.047 -1.732 22.406 1 92.06 64 SER A O 1
ATOM 482 N N . GLY A 1 65 ? -18.156 -3.488 21.594 1 91.44 65 GLY A N 1
ATOM 483 C CA . GLY A 1 65 ? -19.453 -2.951 21.984 1 91.44 65 GLY A CA 1
ATOM 484 C C . GLY A 1 65 ? -20.062 -2.037 20.953 1 91.44 65 GLY A C 1
ATOM 485 O O . GLY A 1 65 ? -21.156 -1.5 21.156 1 91.44 65 GLY A O 1
ATOM 486 N N . HIS A 1 66 ? -19.406 -1.899 19.844 1 93.69 66 HIS A N 1
ATOM 487 C CA . HIS A 1 66 ? -19.891 -1.015 18.797 1 93.69 66 HIS A CA 1
ATOM 488 C C . HIS A 1 66 ? -20.188 -1.788 17.516 1 93.69 66 HIS A C 1
ATOM 490 O O . HIS A 1 66 ? -19.719 -2.918 17.344 1 93.69 66 HIS A O 1
ATOM 496 N N . SER A 1 67 ? -21.031 -1.2 16.703 1 94.5 67 SER A N 1
ATOM 497 C CA . SER A 1 67 ? -21.141 -1.626 15.32 1 94.5 67 SER A CA 1
ATOM 498 C C . SER A 1 67 ? -20.094 -0.932 14.445 1 94.5 67 SER A C 1
ATOM 500 O O . SER A 1 67 ? -19.906 0.282 14.547 1 94.5 67 SER A O 1
ATOM 502 N N . ILE A 1 68 ? -19.422 -1.718 13.672 1 95.25 68 ILE A N 1
ATOM 503 C CA . ILE A 1 68 ? -18.359 -1.126 12.867 1 95.25 68 ILE A CA 1
ATOM 504 C C . ILE A 1 68 ? -18.578 -1.455 11.398 1 95.25 68 ILE A C 1
ATOM 506 O O . ILE A 1 68 ? -19.031 -2.547 11.055 1 95.25 68 ILE A O 1
ATOM 510 N N . TRP A 1 69 ? -18.266 -0.492 10.57 1 95.19 69 TRP A N 1
ATOM 511 C CA . TRP A 1 69 ? -18.266 -0.717 9.133 1 95.19 69 TRP A CA 1
ATOM 512 C C . TRP A 1 69 ? -17 -1.44 8.688 1 95.19 69 TRP A C 1
ATOM 514 O O . TRP A 1 69 ? -15.898 -1.078 9.094 1 95.19 69 TRP A O 1
ATOM 524 N N . ILE A 1 70 ? -17.141 -2.459 7.863 1 95.88 70 ILE A N 1
ATOM 525 C CA . ILE A 1 70 ? -16 -3.084 7.203 1 95.88 70 ILE A CA 1
ATOM 526 C C . ILE A 1 70 ? -16.203 -3.055 5.691 1 95.88 70 ILE A C 1
ATOM 528 O O . ILE A 1 70 ? -17.266 -3.445 5.188 1 95.88 70 ILE A O 1
ATOM 532 N N . SER A 1 71 ? -15.289 -2.471 5.004 1 95.81 71 SER A N 1
ATOM 533 C CA . SER A 1 71 ? -15.25 -2.518 3.545 1 95.81 71 SER A CA 1
ATOM 534 C C . SER A 1 71 ? -14.734 -3.865 3.051 1 95.81 71 SER A C 1
ATOM 536 O O . SER A 1 71 ? -13.758 -4.395 3.578 1 95.81 71 SER A O 1
ATOM 538 N N . ILE A 1 72 ? -15.398 -4.438 2.068 1 96.56 72 ILE A N 1
ATOM 539 C CA . ILE A 1 72 ? -15.039 -5.727 1.49 1 96.56 72 ILE A CA 1
ATOM 540 C C . ILE A 1 72 ? -14.914 -5.594 -0.027 1 96.56 72 ILE A C 1
ATOM 542 O O . ILE A 1 72 ? -15.789 -6.055 -0.768 1 96.56 72 ILE A O 1
ATOM 546 N N . PRO A 1 73 ? -13.883 -5.09 -0.466 1 93 73 PRO A N 1
ATOM 547 C CA . PRO A 1 73 ? -13.719 -4.953 -1.916 1 93 73 PRO A CA 1
ATOM 548 C C . PRO A 1 73 ? -13.57 -6.301 -2.621 1 93 73 PRO A C 1
ATOM 550 O O . PRO A 1 73 ? -13.078 -7.262 -2.025 1 93 73 PRO A O 1
ATOM 553 N N . SER A 1 74 ? -13.992 -6.316 -3.85 1 93.25 74 SER A N 1
ATOM 554 C CA . SER A 1 74 ? -13.766 -7.504 -4.668 1 93.25 74 SER A CA 1
ATOM 555 C C . SER A 1 74 ? -12.32 -7.578 -5.148 1 93.25 74 SER A C 1
ATOM 557 O O . SER A 1 74 ? -11.719 -6.559 -5.48 1 93.25 74 SER A O 1
ATOM 559 N N . ASP A 1 75 ? -11.812 -8.766 -5.18 1 91.56 75 ASP A N 1
ATOM 560 C CA . ASP A 1 75 ? -10.492 -8.961 -5.762 1 91.56 75 ASP A CA 1
ATOM 561 C C . ASP A 1 75 ? -10.586 -9.555 -7.168 1 91.56 75 ASP A C 1
ATOM 563 O O . ASP A 1 75 ? -9.609 -10.086 -7.695 1 91.56 75 ASP A O 1
ATOM 567 N N . GLY A 1 76 ? -11.766 -9.5 -7.73 1 91.12 76 GLY A N 1
ATOM 568 C CA . GLY A 1 76 ? -11.977 -10.055 -9.055 1 91.12 76 GLY A CA 1
ATOM 569 C C . GLY A 1 76 ? -12.32 -11.531 -9.039 1 91.12 76 GLY A C 1
ATOM 570 O O . GLY A 1 76 ? -12.969 -12.039 -9.953 1 91.12 76 GLY A O 1
ATOM 571 N N . GLN A 1 77 ? -11.852 -12.258 -8.055 1 95.56 77 GLN A N 1
ATOM 572 C CA . GLN A 1 77 ? -12.141 -13.68 -7.883 1 95.56 77 GLN A CA 1
ATOM 573 C C . GLN A 1 77 ? -13.391 -13.891 -7.039 1 95.56 77 GLN A C 1
ATOM 575 O O . GLN A 1 77 ? -14.188 -14.797 -7.312 1 95.56 77 GLN A O 1
ATOM 580 N N . TYR A 1 78 ? -13.531 -13.062 -6.012 1 96.31 78 TYR A N 1
ATOM 581 C CA . TYR A 1 78 ? -14.695 -13.133 -5.133 1 96.31 78 TYR A CA 1
ATOM 582 C C . TYR A 1 78 ? -15.336 -11.758 -4.973 1 96.31 78 TYR A C 1
ATOM 584 O O . TYR A 1 78 ? -14.648 -10.734 -5.039 1 96.31 78 TYR A O 1
ATOM 592 N N . GLN A 1 79 ? -16.672 -11.758 -4.809 1 95.38 79 GLN A N 1
ATOM 593 C CA . GLN A 1 79 ? -17.438 -10.531 -4.629 1 95.38 79 GLN A CA 1
ATOM 594 C C . GLN A 1 79 ? -18.453 -10.672 -3.498 1 95.38 79 GLN A C 1
ATOM 596 O O . GLN A 1 79 ? -19.141 -11.688 -3.398 1 95.38 79 GLN A O 1
ATOM 601 N N . PHE A 1 80 ? -18.438 -9.75 -2.607 1 96.12 80 PHE A N 1
ATOM 602 C CA . PHE A 1 80 ? -19.469 -9.672 -1.572 1 96.12 80 PHE A CA 1
ATOM 603 C C . PHE A 1 80 ? -20.734 -9.039 -2.119 1 96.12 80 PHE A C 1
ATOM 605 O O . PHE A 1 80 ? -20.719 -7.906 -2.611 1 96.12 80 PHE A O 1
ATOM 612 N N . MET A 1 81 ? -21.859 -9.703 -1.945 1 87.56 81 MET A N 1
ATOM 613 C CA . MET A 1 81 ? -23.062 -9.242 -2.625 1 87.56 81 MET A CA 1
ATOM 614 C C . MET A 1 81 ? -24.078 -8.711 -1.622 1 87.56 81 MET A C 1
ATOM 616 O O . MET A 1 81 ? -25.094 -8.133 -2.01 1 87.56 81 MET A O 1
ATOM 620 N N . ASN A 1 82 ? -23.828 -8.727 -0.44 1 82 82 ASN A N 1
ATOM 621 C CA . ASN A 1 82 ? -24.906 -8.523 0.519 1 82 82 ASN A CA 1
ATOM 622 C C . ASN A 1 82 ? -24.797 -7.16 1.2 1 82 82 ASN A C 1
ATOM 624 O O . ASN A 1 82 ? -25.328 -6.969 2.295 1 82 82 ASN A O 1
ATOM 628 N N . GLY A 1 83 ? -24.016 -6.305 0.556 1 83.06 83 GLY A N 1
ATOM 629 C CA . GLY A 1 83 ? -23.969 -5 1.199 1 83.06 83 GLY A CA 1
ATOM 630 C C . GLY A 1 83 ? -23.047 -4.023 0.487 1 83.06 83 GLY A C 1
ATOM 631 O O . GLY A 1 83 ? -22.047 -4.426 -0.107 1 83.06 83 GLY A O 1
ATOM 632 N N . SER A 1 84 ? -23.5 -2.803 0.377 1 78.94 84 SER A N 1
ATOM 633 C CA . SER A 1 84 ? -22.688 -1.695 -0.104 1 78.94 84 SER A CA 1
ATOM 634 C C . SER A 1 84 ? -23.016 -0.404 0.639 1 78.94 84 SER A C 1
ATOM 636 O O . SER A 1 84 ? -24.094 -0.265 1.204 1 78.94 84 SER A O 1
ATOM 638 N N . ASP A 1 85 ? -21.969 0.373 0.688 1 75.94 85 ASP A N 1
ATOM 639 C CA . ASP A 1 85 ? -22.234 1.691 1.254 1 75.94 85 ASP A CA 1
ATOM 640 C C . ASP A 1 85 ? -23.266 2.451 0.423 1 75.94 85 ASP A C 1
ATOM 642 O O . ASP A 1 85 ? -23.141 2.553 -0.798 1 75.94 85 ASP A O 1
ATOM 646 N N . PRO A 1 86 ? -24.188 2.891 0.992 1 66.62 86 PRO A N 1
ATOM 647 C CA . PRO A 1 86 ? -25.266 3.52 0.235 1 66.62 86 PRO A CA 1
ATOM 648 C C . PRO A 1 86 ? -24.828 4.816 -0.447 1 66.62 86 PRO A C 1
ATOM 650 O O . PRO A 1 86 ? -25.469 5.254 -1.406 1 66.62 86 PRO A O 1
ATOM 653 N N . VAL A 1 87 ? -23.812 5.359 0.045 1 68.62 87 VAL A N 1
ATOM 654 C CA . VAL A 1 87 ? -23.422 6.664 -0.473 1 68.62 87 VAL A CA 1
ATOM 655 C C . VAL A 1 87 ? -22.234 6.512 -1.423 1 68.62 87 VAL A C 1
ATOM 657 O O . VAL A 1 87 ? -22.266 7 -2.555 1 68.62 87 VAL A O 1
ATOM 660 N N . VAL A 1 88 ? -21.266 5.754 -1.032 1 71.94 88 VAL A N 1
ATOM 661 C CA . VAL A 1 88 ? -20 5.684 -1.769 1 71.94 88 VAL A CA 1
ATOM 662 C C . VAL A 1 88 ? -20.031 4.492 -2.725 1 71.94 88 VAL A C 1
ATOM 664 O O . VAL A 1 88 ? -19.281 4.461 -3.705 1 71.94 88 VAL A O 1
ATOM 667 N N . GLY A 1 89 ? -20.844 3.482 -2.441 1 72.12 89 GLY A N 1
ATOM 668 C CA . GLY A 1 89 ? -20.984 2.33 -3.32 1 72.12 89 GLY A CA 1
ATOM 669 C C . GLY A 1 89 ? -19.922 1.276 -3.094 1 72.12 89 GLY A C 1
ATOM 670 O O . GLY A 1 89 ? -19.859 0.283 -3.82 1 72.12 89 GLY A O 1
ATOM 671 N N . VAL A 1 90 ? -19.172 1.458 -2.084 1 82.69 90 VAL A N 1
ATOM 672 C CA . VAL A 1 90 ? -18.141 0.481 -1.769 1 82.69 90 VAL A CA 1
ATOM 673 C C . VAL A 1 90 ? -18.766 -0.745 -1.108 1 82.69 90 VAL A C 1
ATOM 675 O O . VAL A 1 90 ? -19.641 -0.615 -0.243 1 82.69 90 VAL A O 1
ATOM 678 N N . SER A 1 91 ? -18.391 -1.891 -1.609 1 91.38 91 SER A N 1
ATOM 679 C CA . SER A 1 91 ? -18.891 -3.133 -1.023 1 91.38 91 SER A CA 1
ATOM 680 C C . SER A 1 91 ? -18.438 -3.285 0.422 1 91.38 91 SER A C 1
ATOM 682 O O . SER A 1 91 ? -17.266 -3.033 0.736 1 91.38 91 SER A O 1
ATOM 684 N N . GLY A 1 92 ? -19.391 -3.59 1.302 1 93.94 92 GLY A N 1
ATOM 685 C CA . GLY A 1 92 ? -19.109 -3.74 2.721 1 93.94 92 GLY A CA 1
ATOM 686 C C . GLY A 1 92 ? -20.359 -3.877 3.566 1 93.94 92 GLY A C 1
ATOM 687 O O . GLY A 1 92 ? -21.453 -4.02 3.033 1 93.94 92 GLY A O 1
ATOM 688 N N . ILE A 1 93 ? -20.172 -3.965 4.875 1 94.31 93 ILE A N 1
ATOM 689 C CA . ILE A 1 93 ? -21.281 -4.184 5.797 1 94.31 93 ILE A CA 1
ATOM 690 C C . ILE A 1 93 ? -20.891 -3.701 7.191 1 94.31 93 ILE A C 1
ATOM 692 O O . ILE A 1 93 ? -19.719 -3.654 7.531 1 94.31 93 ILE A O 1
ATOM 696 N N . SER A 1 94 ? -21.859 -3.238 7.949 1 93.69 94 SER A N 1
ATOM 697 C CA . SER A 1 94 ? -21.672 -2.971 9.367 1 93.69 94 SER A CA 1
ATOM 698 C C . SER A 1 94 ? -21.891 -4.23 10.203 1 93.69 94 SER A C 1
ATOM 700 O O . SER A 1 94 ? -22.891 -4.93 10.031 1 93.69 94 SER A O 1
ATOM 702 N N . ILE A 1 95 ? -20.969 -4.551 11.055 1 94.5 95 ILE A N 1
ATOM 703 C CA . ILE A 1 95 ? -21.094 -5.738 11.891 1 94.5 95 ILE A CA 1
ATOM 704 C C . ILE A 1 95 ? -20.969 -5.344 13.359 1 94.5 95 ILE A C 1
ATOM 706 O O . ILE A 1 95 ? -20.297 -4.367 13.695 1 94.5 95 ILE A O 1
ATOM 710 N N . PRO A 1 96 ? -21.625 -6.102 14.234 1 94.81 96 PRO A N 1
ATOM 711 C CA . PRO A 1 96 ? -21.375 -5.891 15.664 1 94.81 96 PRO A CA 1
ATOM 712 C C . PRO A 1 96 ? -19.984 -6.367 16.094 1 94.81 96 PRO A C 1
ATOM 714 O O . PRO A 1 96 ? -19.484 -7.371 15.578 1 94.81 96 PRO A O 1
ATOM 717 N N . PHE A 1 97 ? -19.422 -5.656 16.938 1 93.69 97 PHE A N 1
ATOM 718 C CA . PHE A 1 97 ? -18.141 -6.031 17.516 1 93.69 97 PHE A CA 1
ATOM 719 C C . PHE A 1 97 ? -18.281 -6.465 18.969 1 93.69 97 PHE A C 1
ATOM 721 O O . PHE A 1 97 ? -18.344 -5.629 19.859 1 93.69 97 PHE A O 1
ATOM 728 N N . HIS A 1 98 ? -18.438 -7.75 19.141 1 88.38 98 HIS A N 1
ATOM 729 C CA . HIS A 1 98 ? -18.578 -8.375 20.453 1 88.38 98 HIS A CA 1
ATOM 730 C C . HIS A 1 98 ? -17.75 -9.664 20.531 1 88.38 98 HIS A C 1
ATOM 732 O O . HIS A 1 98 ? -17.625 -10.391 19.547 1 88.38 98 HIS A O 1
ATOM 738 N N . SER A 1 99 ? -17.109 -9.758 21.656 1 79.06 99 SER A N 1
ATOM 739 C CA . SER A 1 99 ? -16.359 -10.992 21.812 1 79.06 99 SER A CA 1
ATOM 740 C C . SER A 1 99 ? -17.281 -12.211 21.797 1 79.06 99 SER A C 1
ATOM 742 O O . SER A 1 99 ? -18.203 -12.305 22.594 1 79.06 99 SER A O 1
ATOM 744 N N . SER A 1 100 ? -17.266 -12.938 20.656 1 79 100 SER A N 1
ATOM 745 C CA . SER A 1 100 ? -18.031 -14.172 20.516 1 79 100 SER A CA 1
ATOM 746 C C . SER A 1 100 ? -17.141 -15.352 20.156 1 79 100 SER A C 1
ATOM 748 O O . SER A 1 100 ? -16.062 -15.164 19.578 1 79 100 SER A O 1
ATOM 750 N N . SER A 1 101 ? -17.594 -16.469 20.578 1 81.31 101 SER A N 1
ATOM 751 C CA . SER A 1 101 ? -16.859 -17.703 20.25 1 81.31 101 SER A CA 1
ATOM 752 C C . SER A 1 101 ? -17.078 -18.109 18.797 1 81.31 101 SER A C 1
ATOM 754 O O . SER A 1 101 ? -16.281 -18.859 18.234 1 81.31 101 SER A O 1
ATOM 756 N N . LEU A 1 102 ? -18.156 -17.641 18.266 1 91 102 LEU A N 1
ATOM 757 C CA . LEU A 1 102 ? -18.453 -17.984 16.875 1 91 102 LEU A CA 1
ATOM 758 C C . LEU A 1 102 ? -18.219 -16.781 15.961 1 91 102 LEU A C 1
ATOM 760 O O . LEU A 1 102 ? -18.547 -15.656 16.328 1 91 102 LEU A O 1
ATOM 764 N N . PRO A 1 103 ? -17.656 -17.078 14.844 1 96.12 103 PRO A N 1
ATOM 765 C CA . PRO A 1 103 ? -17.438 -15.977 13.898 1 96.12 103 PRO A CA 1
ATOM 766 C C . PRO A 1 103 ? -18.719 -15.516 13.227 1 96.12 103 PRO A C 1
ATOM 768 O O . PRO A 1 103 ? -19.672 -16.297 13.086 1 96.12 103 PRO A O 1
ATOM 771 N N . ILE A 1 104 ? -18.812 -14.227 12.898 1 96.75 104 ILE A N 1
ATOM 772 C CA . ILE A 1 104 ? -19.797 -13.758 11.938 1 96.75 104 ILE A CA 1
ATOM 773 C C . ILE A 1 104 ? -19.469 -14.32 10.555 1 96.75 104 ILE A C 1
ATOM 775 O O . ILE A 1 104 ? -18.375 -14.102 10.031 1 96.75 104 ILE A O 1
ATOM 779 N N . VAL A 1 105 ? -20.406 -15.062 9.984 1 97.5 105 VAL A N 1
ATOM 780 C CA . VAL A 1 105 ? -20.156 -15.719 8.711 1 97.5 105 VAL A CA 1
ATOM 781 C C . VAL A 1 105 ? -20.703 -14.859 7.57 1 97.5 105 VAL A C 1
ATOM 783 O O . VAL A 1 105 ? -21.875 -14.492 7.574 1 97.5 105 VAL A O 1
ATOM 786 N N . LEU A 1 106 ? -19.891 -14.492 6.664 1 97.81 106 LEU A N 1
ATOM 787 C CA . LEU A 1 106 ? -20.266 -13.711 5.488 1 97.81 106 LEU A CA 1
ATOM 788 C C . LEU A 1 106 ? -20.031 -14.5 4.207 1 97.81 106 LEU A C 1
ATOM 790 O O . LEU A 1 106 ? -18.922 -14.984 3.969 1 97.81 106 LEU A O 1
ATOM 794 N N . GLU A 1 107 ? -21 -14.602 3.299 1 97.38 107 GLU A N 1
ATOM 795 C CA . GLU A 1 107 ? -20.922 -15.367 2.061 1 97.38 107 GLU A CA 1
ATOM 796 C C . GLU A 1 107 ? -20.438 -14.5 0.902 1 97.38 107 GLU A C 1
ATOM 798 O O . GLU A 1 107 ? -20.844 -13.336 0.781 1 97.38 107 GLU A O 1
ATOM 803 N N . MET A 1 108 ? -19.578 -15.078 0.147 1 97.62 108 MET A N 1
ATOM 804 C CA . MET A 1 108 ? -19.047 -14.414 -1.043 1 97.62 108 MET A CA 1
ATOM 805 C C . MET A 1 108 ? -19.391 -15.203 -2.301 1 97.62 108 MET A C 1
ATOM 807 O O . MET A 1 108 ? -19.422 -16.438 -2.283 1 97.62 108 MET A O 1
ATOM 811 N N . LYS A 1 109 ? -19.609 -14.484 -3.377 1 97.38 109 LYS A N 1
ATOM 812 C CA . LYS A 1 109 ? -19.828 -15.102 -4.68 1 97.38 109 LYS A CA 1
ATOM 813 C C . LYS A 1 109 ? -18.516 -15.258 -5.441 1 97.38 109 LYS A C 1
ATOM 815 O O . LYS A 1 109 ? -17.75 -14.297 -5.586 1 97.38 109 LYS A O 1
ATOM 820 N N . ARG A 1 110 ? -18.234 -16.406 -5.859 1 97.5 110 ARG A N 1
ATOM 821 C CA . ARG A 1 110 ? -17.078 -16.641 -6.711 1 97.5 110 ARG A CA 1
ATOM 822 C C . ARG A 1 110 ? -17.359 -16.234 -8.156 1 97.5 110 ARG A C 1
ATOM 824 O O . ARG A 1 110 ? -18.359 -16.672 -8.742 1 97.5 110 ARG A O 1
ATOM 831 N N . LEU A 1 111 ? -16.5 -15.477 -8.711 1 95.56 111 LEU A N 1
ATOM 832 C CA . LEU A 1 111 ? -16.734 -14.898 -10.031 1 95.56 111 LEU A CA 1
ATOM 833 C C . LEU A 1 111 ? -15.992 -15.68 -11.109 1 95.56 111 LEU A C 1
ATOM 835 O O . LEU A 1 111 ? -16.312 -15.57 -12.297 1 95.56 111 LEU A O 1
ATOM 839 N N . LYS A 1 112 ? -14.977 -16.438 -10.734 1 95.75 112 LYS A N 1
ATOM 840 C CA . LYS A 1 112 ? -14.227 -17.281 -11.656 1 95.75 112 LYS A CA 1
ATOM 841 C C . LYS A 1 112 ? -14.398 -18.766 -11.312 1 95.75 112 LYS A C 1
ATOM 843 O O . LYS A 1 112 ? -14.93 -19.094 -10.25 1 95.75 112 LYS A O 1
ATOM 848 N N . LEU A 1 113 ? -13.906 -19.594 -12.18 1 97.38 113 LEU A N 1
ATOM 849 C CA . LEU A 1 113 ? -14.242 -21.016 -12.125 1 97.38 113 LEU A CA 1
ATOM 850 C C . LEU A 1 113 ? -13.453 -21.719 -11.023 1 97.38 113 LEU A C 1
ATOM 852 O O . LEU A 1 113 ? -13.961 -22.641 -10.391 1 97.38 113 LEU A O 1
ATOM 856 N N . ALA A 1 114 ? -12.219 -21.312 -10.844 1 98.44 114 ALA A N 1
ATOM 857 C CA . ALA A 1 114 ? -11.398 -22.031 -9.867 1 98.44 114 ALA A CA 1
ATOM 858 C C . ALA A 1 114 ? -11.688 -21.547 -8.453 1 98.44 114 ALA A C 1
ATOM 860 O O . ALA A 1 114 ? -11.906 -20.359 -8.219 1 98.44 114 ALA A O 1
ATOM 861 N N . GLU A 1 115 ? -11.703 -22.5 -7.535 1 98.56 115 GLU A N 1
ATOM 862 C CA . GLU A 1 115 ? -11.945 -22.219 -6.121 1 98.56 115 GLU A CA 1
ATOM 863 C C . GLU A 1 115 ? -10.641 -22.031 -5.359 1 98.56 115 GLU A C 1
ATOM 865 O O . GLU A 1 115 ? -9.734 -22.875 -5.457 1 98.56 115 GLU A O 1
ATOM 870 N N . ARG A 1 116 ? -10.539 -20.984 -4.629 1 98.19 116 ARG A N 1
ATOM 871 C CA . ARG A 1 116 ? -9.367 -20.734 -3.779 1 98.19 116 ARG A CA 1
ATOM 872 C C . ARG A 1 116 ? -9.422 -21.609 -2.525 1 98.19 116 ARG A C 1
ATOM 874 O O . ARG A 1 116 ? -10.375 -21.531 -1.745 1 98.19 116 ARG A O 1
ATOM 881 N N . LEU A 1 117 ? -8.375 -22.359 -2.207 1 98.5 117 LEU A N 1
ATOM 882 C CA . LEU A 1 117 ? -8.484 -23.359 -1.142 1 98.5 117 LEU A CA 1
ATOM 883 C C . LEU A 1 117 ? -7.691 -22.922 0.088 1 98.5 117 LEU A C 1
ATOM 885 O O . LEU A 1 117 ? -8.273 -22.625 1.134 1 98.5 117 LEU A O 1
ATOM 889 N N . TYR A 1 118 ? -6.387 -22.953 0.016 1 98.5 118 TYR A N 1
ATOM 890 C CA . TYR A 1 118 ? -5.535 -22.641 1.159 1 98.5 118 TYR A CA 1
ATOM 891 C C . TYR A 1 118 ? -4.133 -22.25 0.706 1 98.5 118 TYR A C 1
ATOM 893 O O . TYR A 1 118 ? -3.748 -22.516 -0.436 1 98.5 118 TYR A O 1
ATOM 901 N N . ARG A 1 119 ? -3.426 -21.562 1.54 1 98.19 119 ARG A N 1
ATOM 902 C CA . ARG A 1 119 ? -2.002 -21.312 1.354 1 98.19 119 ARG A CA 1
ATOM 903 C C . ARG A 1 119 ? -1.166 -22.516 1.762 1 98.19 119 ARG A C 1
ATOM 905 O O . ARG A 1 119 ? -1.355 -23.078 2.846 1 98.19 119 ARG A O 1
ATOM 912 N N . VAL A 1 120 ? -0.224 -22.875 0.944 1 97.94 120 VAL A N 1
ATOM 913 C CA . VAL A 1 120 ? 0.531 -24.109 1.149 1 97.94 120 VAL A CA 1
ATOM 914 C C . VAL A 1 120 ? 1.757 -23.812 2.016 1 97.94 120 VAL A C 1
ATOM 916 O O . VAL A 1 120 ? 2.141 -24.641 2.848 1 97.94 120 VAL A O 1
ATOM 919 N N . THR A 1 121 ? 2.402 -22.703 1.829 1 97.81 121 THR A N 1
ATOM 920 C CA . THR A 1 121 ? 3.688 -22.422 2.463 1 97.81 121 THR A CA 1
ATOM 921 C C . THR A 1 121 ? 3.613 -21.156 3.312 1 97.81 121 THR A C 1
ATOM 923 O O . THR A 1 121 ? 2.619 -20.438 3.268 1 97.81 121 THR A O 1
ATOM 926 N N . GLY A 1 122 ? 4.621 -21 4.129 1 96.75 122 GLY A N 1
ATOM 927 C CA . GLY A 1 122 ? 4.766 -19.766 4.891 1 96.75 122 GLY A CA 1
ATOM 928 C C . GLY A 1 122 ? 4.258 -19.891 6.316 1 96.75 122 GLY A C 1
ATOM 929 O O . GLY A 1 122 ? 3.971 -20.984 6.789 1 96.75 122 GLY A O 1
ATOM 930 N N . GLU A 1 123 ? 4.191 -18.781 6.949 1 96.44 123 GLU A N 1
ATOM 931 C CA . GLU A 1 123 ? 3.799 -18.75 8.352 1 96.44 123 GLU A CA 1
ATOM 932 C C . GLU A 1 123 ? 2.348 -18.297 8.516 1 96.44 123 GLU A C 1
ATOM 934 O O . GLU A 1 123 ? 1.81 -17.609 7.648 1 96.44 123 GLU A O 1
ATOM 939 N N . GLY A 1 124 ? 1.73 -18.75 9.609 1 97.88 124 GLY A N 1
ATOM 940 C CA . GLY A 1 124 ? 0.402 -18.297 9.984 1 97.88 124 GLY A CA 1
ATOM 941 C C . GLY A 1 124 ? -0.682 -18.766 9.031 1 97.88 124 GLY A C 1
ATOM 942 O O . GLY A 1 124 ? -1.62 -18.016 8.742 1 97.88 124 GLY A O 1
ATOM 943 N N . ILE A 1 125 ? -0.609 -19.953 8.531 1 98.62 125 ILE A N 1
ATOM 944 C CA . ILE A 1 125 ? -1.535 -20.453 7.523 1 98.62 125 ILE A CA 1
ATOM 945 C C . ILE A 1 125 ? -2.953 -20.484 8.094 1 98.62 125 ILE A C 1
ATOM 947 O O . ILE A 1 125 ? -3.914 -20.172 7.383 1 98.62 125 ILE A O 1
ATOM 951 N N . TYR A 1 126 ? -3.107 -20.875 9.359 1 98.56 126 TYR A N 1
ATOM 952 C CA . TYR A 1 126 ? -4.387 -20.891 10.062 1 98.56 126 TYR A CA 1
ATOM 953 C C . TYR A 1 126 ? -4.316 -20.047 11.344 1 98.56 126 TYR A C 1
ATOM 955 O O . TYR A 1 126 ? -4.91 -20.422 12.359 1 98.56 126 TYR A O 1
ATOM 963 N N . ARG A 1 127 ? -3.539 -18.953 11.359 1 97.62 127 ARG A N 1
ATOM 964 C CA . ARG A 1 127 ? -3.271 -18.125 12.531 1 97.62 127 ARG A CA 1
ATOM 965 C C . ARG A 1 127 ? -4.57 -17.609 13.156 1 97.62 127 ARG A C 1
ATOM 967 O O . ARG A 1 127 ? -4.777 -17.734 14.359 1 97.62 127 ARG A O 1
ATOM 974 N N . ASP A 1 128 ? -5.469 -17.016 12.336 1 97.38 128 ASP A N 1
ATOM 975 C CA . ASP A 1 128 ? -6.703 -16.453 12.859 1 97.38 128 ASP A CA 1
ATOM 976 C C . ASP A 1 128 ? -7.629 -17.531 13.406 1 97.38 128 ASP A C 1
ATOM 978 O O . ASP A 1 128 ? -8.25 -17.359 14.453 1 97.38 128 ASP A O 1
ATOM 982 N N . SER A 1 129 ? -7.695 -18.656 12.711 1 97.5 129 SER A N 1
ATOM 983 C CA . SER A 1 129 ? -8.484 -19.797 13.188 1 97.5 129 SER A CA 1
ATOM 984 C C . SER A 1 129 ? -7.961 -20.312 14.523 1 97.5 129 SER A C 1
ATOM 986 O O . SER A 1 129 ? -8.742 -20.672 15.406 1 97.5 129 SER A O 1
ATOM 988 N N . PHE A 1 130 ? -6.695 -20.359 14.609 1 96.06 130 PHE A N 1
ATOM 989 C CA . PHE A 1 130 ? -6.07 -20.828 15.844 1 96.06 130 PHE A CA 1
ATOM 990 C C . PHE A 1 130 ? -6.387 -19.875 17 1 96.06 130 PHE A C 1
ATOM 992 O O . PHE A 1 130 ? -6.793 -20.312 18.078 1 96.06 130 PHE A O 1
ATOM 999 N N . LEU A 1 131 ? -6.211 -18.562 16.766 1 93.62 131 LEU A N 1
ATOM 1000 C CA . LEU A 1 131 ? -6.445 -17.547 17.797 1 93.62 131 LEU A CA 1
ATOM 1001 C C . LEU A 1 131 ? -7.895 -17.578 18.266 1 93.62 131 LEU A C 1
ATOM 1003 O O . LEU A 1 131 ? -8.172 -17.422 19.453 1 93.62 131 LEU A O 1
ATOM 1007 N N . GLY A 1 132 ? -8.797 -17.734 17.281 1 93.12 132 GLY A N 1
ATOM 1008 C CA . GLY A 1 132 ? -10.219 -17.719 17.609 1 93.12 132 GLY A CA 1
ATOM 1009 C C . GLY A 1 132 ? -10.758 -19.094 17.969 1 93.12 132 GLY A C 1
ATOM 1010 O O . GLY A 1 132 ? -11.945 -19.234 18.266 1 93.12 132 GLY A O 1
ATOM 1011 N N . LYS A 1 133 ? -9.961 -20.156 17.859 1 93.31 133 LYS A N 1
ATOM 1012 C CA . LYS A 1 133 ? -10.383 -21.531 18.094 1 93.31 133 LYS A CA 1
ATOM 1013 C C . LYS A 1 133 ? -11.516 -21.938 17.156 1 93.31 133 LYS A C 1
ATOM 1015 O O . LYS A 1 133 ? -12.492 -22.547 17.578 1 93.31 133 LYS A O 1
ATOM 1020 N N . VAL A 1 134 ? -11.445 -21.391 16.016 1 95.38 134 VAL A N 1
ATOM 1021 C CA . VAL A 1 134 ? -12.398 -21.781 14.984 1 95.38 134 VAL A CA 1
ATOM 1022 C C . VAL A 1 134 ? -11.992 -23.125 14.398 1 95.38 134 VAL A C 1
ATOM 1024 O O . VAL A 1 134 ? -10.82 -23.344 14.07 1 95.38 134 VAL A O 1
ATOM 1027 N N . GLN A 1 135 ? -12.891 -24 14.227 1 95.5 135 GLN A N 1
ATOM 1028 C CA . GLN A 1 135 ? -12.609 -25.344 13.719 1 95.5 135 GLN A CA 1
ATOM 1029 C C . GLN A 1 135 ? -12.18 -25.297 12.25 1 95.5 135 GLN A C 1
ATOM 1031 O O . GLN A 1 135 ? -12.789 -24.594 11.445 1 95.5 135 GLN A O 1
ATOM 1036 N N . VAL A 1 136 ? -11.141 -25.953 11.938 1 96.88 136 VAL A N 1
ATOM 1037 C CA . VAL A 1 136 ? -10.688 -26.188 10.57 1 96.88 136 VAL A CA 1
ATOM 1038 C C . VAL A 1 136 ? -11.008 -27.609 10.156 1 96.88 136 VAL A C 1
ATOM 1040 O O . VAL A 1 136 ? -10.617 -28.562 10.836 1 96.88 136 VAL A O 1
ATOM 1043 N N . PRO A 1 137 ? -11.68 -27.766 9.062 1 93.81 137 PRO A N 1
ATOM 1044 C CA . PRO A 1 137 ? -12.062 -29.125 8.664 1 93.81 137 PRO A CA 1
ATOM 1045 C C . PRO A 1 137 ? -10.859 -30.047 8.492 1 93.81 137 PRO A C 1
ATOM 1047 O O . PRO A 1 137 ? -9.906 -29.703 7.785 1 93.81 137 PRO A O 1
ATOM 1050 N N . ASN A 1 138 ? -10.852 -31.156 9.164 1 92.12 138 ASN A N 1
ATOM 1051 C CA . ASN A 1 138 ? -9.922 -32.281 9.023 1 92.12 138 ASN A CA 1
ATOM 1052 C C . ASN A 1 138 ? -8.539 -31.922 9.547 1 92.12 138 ASN A C 1
ATOM 1054 O O . ASN A 1 138 ? -7.559 -32.594 9.242 1 92.12 138 ASN A O 1
ATOM 1058 N N . ILE A 1 139 ? -8.391 -30.859 10.242 1 95.25 139 ILE A N 1
ATOM 1059 C CA . ILE A 1 139 ? -7.117 -30.484 10.844 1 95.25 139 ILE A CA 1
ATOM 1060 C C . ILE A 1 139 ? -7.332 -30.109 12.305 1 95.25 139 ILE A C 1
ATOM 1062 O O . ILE A 1 139 ? -8.117 -29.203 12.617 1 95.25 139 ILE A O 1
ATOM 1066 N N . SER A 1 140 ? -6.676 -30.703 13.188 1 94.31 140 SER A N 1
ATOM 1067 C CA . SER A 1 140 ? -6.84 -30.453 14.617 1 94.31 140 SER A CA 1
ATOM 1068 C C . SER A 1 140 ? -6.109 -29.188 15.039 1 94.31 140 SER A C 1
ATOM 1070 O O . SER A 1 140 ? -5.191 -28.734 14.352 1 94.31 140 SER A O 1
ATOM 1072 N N . HIS A 1 141 ? -6.496 -28.688 16.125 1 93.19 141 HIS A N 1
ATOM 1073 C CA . HIS A 1 141 ? -5.867 -27.5 16.688 1 93.19 141 HIS A CA 1
ATOM 1074 C C . HIS A 1 141 ? -4.398 -27.75 17 1 93.19 141 HIS A C 1
ATOM 1076 O O . HIS A 1 141 ? -3.559 -26.859 16.812 1 93.19 141 HIS A O 1
ATOM 1082 N N . ASP A 1 142 ? -4.102 -28.922 17.453 1 92.62 142 ASP A N 1
ATOM 1083 C CA . ASP A 1 142 ? -2.723 -29.297 17.766 1 92.62 142 ASP A CA 1
ATOM 1084 C C . ASP A 1 142 ? -1.866 -29.344 16.5 1 92.62 142 ASP A C 1
ATOM 1086 O O . ASP A 1 142 ? -0.707 -28.938 16.516 1 92.62 142 ASP A O 1
ATOM 1090 N N . THR A 1 143 ? -2.465 -29.891 15.5 1 93.5 143 THR A N 1
ATOM 1091 C CA . THR A 1 143 ? -1.739 -29.953 14.234 1 93.5 143 THR A CA 1
ATOM 1092 C C . THR A 1 143 ? -1.454 -28.547 13.711 1 93.5 143 THR A C 1
ATOM 1094 O O . THR A 1 143 ? -0.395 -28.297 13.133 1 93.5 143 THR A O 1
ATOM 1097 N N . ILE A 1 144 ? -2.404 -27.656 13.922 1 96.19 144 ILE A N 1
ATOM 1098 C CA . ILE A 1 144 ? -2.207 -26.266 13.5 1 96.19 144 ILE A CA 1
ATOM 1099 C C . ILE A 1 144 ? -1.029 -25.656 14.258 1 96.19 144 ILE A C 1
ATOM 1101 O O . ILE A 1 144 ? -0.149 -25.047 13.656 1 96.19 144 ILE A O 1
ATOM 1105 N N . LEU A 1 145 ? -0.97 -25.828 15.539 1 92.88 145 LEU A N 1
ATOM 1106 C CA . LEU A 1 145 ? 0.092 -25.297 16.375 1 92.88 145 LEU A CA 1
ATOM 1107 C C . LEU A 1 145 ? 1.451 -25.828 15.961 1 92.88 145 LEU A C 1
ATOM 1109 O O . LEU A 1 145 ? 2.434 -25.094 15.906 1 92.88 145 LEU A O 1
ATOM 1113 N N . GLN A 1 146 ? 1.495 -27.078 15.57 1 89.88 146 GLN A N 1
ATOM 1114 C CA . GLN A 1 146 ? 2.768 -27.75 15.32 1 89.88 146 GLN A CA 1
ATOM 1115 C C . GLN A 1 146 ? 3.244 -27.5 13.891 1 89.88 146 GLN A C 1
ATOM 1117 O O . GLN A 1 146 ? 4.449 -27.406 13.641 1 89.88 146 GLN A O 1
ATOM 1122 N N . LYS A 1 147 ? 2.273 -27.359 12.984 1 92.25 147 LYS A N 1
ATOM 1123 C CA . LYS A 1 147 ? 2.709 -27.484 11.594 1 92.25 147 LYS A CA 1
ATOM 1124 C C . LYS A 1 147 ? 2.281 -26.281 10.766 1 92.25 147 LYS A C 1
ATOM 1126 O O . LYS A 1 147 ? 2.871 -26 9.719 1 92.25 147 LYS A O 1
ATOM 1131 N N . PHE A 1 148 ? 1.264 -25.578 11.211 1 97.31 148 PHE A N 1
ATOM 1132 C CA . PHE A 1 148 ? 0.664 -24.656 10.25 1 97.31 148 PHE A CA 1
ATOM 1133 C C . PHE A 1 148 ? 0.798 -23.203 10.727 1 97.31 148 PHE A C 1
ATOM 1135 O O . PHE A 1 148 ? 0.457 -22.281 10 1 97.31 148 PHE A O 1
ATOM 1142 N N . LEU A 1 149 ? 1.31 -23 11.93 1 97.5 149 LEU A N 1
ATOM 1143 C 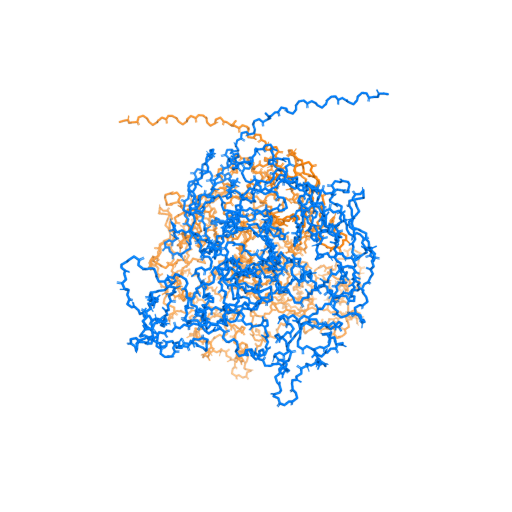CA . LEU A 1 149 ? 1.613 -21.641 12.359 1 97.5 149 LEU A CA 1
ATOM 1144 C C . LEU A 1 149 ? 3.004 -21.219 11.898 1 97.5 149 LEU A C 1
ATOM 1146 O O . LEU A 1 149 ? 3.197 -20.094 11.453 1 97.5 149 LEU A O 1
ATOM 1150 N N . LEU A 1 150 ? 3.939 -22.047 12.086 1 96.75 150 LEU A N 1
ATOM 1151 C CA . LEU A 1 150 ? 5.301 -21.891 11.586 1 96.75 150 LEU A CA 1
ATOM 1152 C C . LEU A 1 150 ? 5.969 -23.25 11.398 1 96.75 150 LEU A C 1
ATOM 1154 O O . LEU A 1 150 ? 6.027 -24.047 12.336 1 96.75 150 LEU A O 1
ATOM 1158 N N . ASN A 1 151 ? 6.395 -23.484 10.219 1 96.5 151 ASN A N 1
ATOM 1159 C CA . ASN A 1 151 ? 7.062 -24.734 9.867 1 96.5 151 ASN A CA 1
ATOM 1160 C C . ASN A 1 151 ? 8.484 -24.484 9.375 1 96.5 151 ASN A C 1
ATOM 1162 O O . ASN A 1 151 ? 8.688 -23.844 8.344 1 96.5 151 ASN A O 1
ATOM 1166 N N . ALA A 1 152 ? 9.531 -24.922 10.141 1 96.69 152 ALA A N 1
ATOM 1167 C CA . ALA A 1 152 ? 10.938 -24.906 9.766 1 96.69 152 ALA A CA 1
ATOM 1168 C C . ALA A 1 152 ? 11.422 -23.484 9.508 1 96.69 152 ALA A C 1
ATOM 1170 O O . ALA A 1 152 ? 12.258 -23.25 8.633 1 96.69 152 ALA A O 1
ATOM 1171 N N . GLN A 1 153 ? 10.773 -22.516 10.156 1 96.19 153 GLN A N 1
ATOM 1172 C CA . GLN A 1 153 ? 11.164 -21.109 10.109 1 96.19 153 GLN A CA 1
ATOM 1173 C C . GLN A 1 153 ? 10.977 -20.531 8.711 1 96.19 153 GLN A C 1
ATOM 1175 O O . GLN A 1 153 ? 11.625 -19.547 8.344 1 96.19 153 GLN A O 1
ATOM 1180 N N . VAL A 1 154 ? 10.125 -21.109 7.871 1 97.25 154 VAL A N 1
ATOM 1181 C CA . VAL A 1 154 ? 9.859 -20.672 6.504 1 97.25 154 VAL A CA 1
ATOM 1182 C C . VAL A 1 154 ? 8.766 -19.609 6.508 1 97.25 154 VAL A C 1
ATOM 1184 O O . VAL A 1 154 ? 7.695 -19.812 7.078 1 97.25 154 VAL A O 1
ATOM 1187 N N . THR A 1 155 ? 9.016 -18.484 5.84 1 97.31 155 THR A N 1
ATOM 1188 C CA . THR A 1 155 ? 8.008 -17.422 5.77 1 97.31 155 THR A CA 1
ATOM 1189 C C . THR A 1 155 ? 7.598 -17.172 4.324 1 97.31 155 THR A C 1
ATOM 1191 O O . THR A 1 155 ? 6.652 -16.422 4.066 1 97.31 155 THR A O 1
ATOM 1194 N N . GLY A 1 156 ? 8.266 -17.766 3.359 1 96.56 156 GLY A N 1
ATOM 1195 C CA . GLY A 1 156 ? 7.938 -17.594 1.954 1 96.56 156 GLY A CA 1
ATOM 1196 C C . GLY A 1 156 ? 8.727 -18.516 1.041 1 96.56 156 GLY A C 1
ATOM 1197 O O . GLY A 1 156 ? 9.906 -18.766 1.276 1 96.56 156 GLY A O 1
ATOM 1198 N N . GLN A 1 157 ? 8.086 -18.953 0.016 1 97.12 157 GLN A N 1
ATOM 1199 C CA . GLN A 1 157 ? 8.688 -19.812 -1 1 97.12 157 GLN A CA 1
ATOM 1200 C C . GLN A 1 157 ? 8.023 -19.609 -2.359 1 97.12 157 GLN A C 1
ATOM 1202 O O . GLN A 1 157 ? 6.809 -19.422 -2.439 1 97.12 157 GLN A O 1
ATOM 1207 N N . ASP A 1 158 ? 8.805 -19.641 -3.369 1 95 158 ASP A N 1
ATOM 1208 C CA . ASP A 1 158 ? 8.227 -19.5 -4.703 1 95 158 ASP A CA 1
ATOM 1209 C C . ASP A 1 158 ? 8.352 -20.797 -5.5 1 95 158 ASP A C 1
ATOM 1211 O O . ASP A 1 158 ? 9.109 -21.688 -5.125 1 95 158 ASP A O 1
ATOM 1215 N N . SER A 1 159 ? 7.586 -20.844 -6.52 1 93.06 159 SER A N 1
ATOM 1216 C CA . SER A 1 159 ? 7.57 -21.953 -7.465 1 93.06 159 SER A CA 1
ATOM 1217 C C . SER A 1 159 ? 7.383 -23.297 -6.75 1 93.06 159 SER A C 1
ATOM 1219 O O . SER A 1 159 ? 7.406 -23.344 -5.52 1 93.06 159 SER A O 1
ATOM 1221 N N . VAL A 1 160 ? 7.066 -24.297 -7.527 1 93.56 160 VAL A N 1
ATOM 1222 C CA . VAL A 1 160 ? 6.879 -25.625 -6.953 1 93.56 160 VAL A CA 1
ATOM 1223 C C . VAL A 1 160 ? 7.051 -26.688 -8.031 1 93.56 160 VAL A C 1
ATOM 1225 O O . VAL A 1 160 ? 6.688 -26.469 -9.195 1 93.56 160 VAL A O 1
ATOM 1228 N N . MET A 1 161 ? 7.707 -27.703 -7.734 1 95.12 161 MET A N 1
ATOM 1229 C CA . MET A 1 161 ? 7.809 -28.953 -8.5 1 95.12 161 MET A CA 1
ATOM 1230 C C . MET A 1 161 ? 7.523 -30.156 -7.621 1 95.12 161 MET A C 1
ATOM 1232 O O . MET A 1 161 ? 7.949 -30.203 -6.465 1 95.12 161 MET A O 1
ATOM 1236 N N . ASN A 1 162 ? 6.824 -31.031 -8.188 1 96.56 162 ASN A N 1
ATOM 1237 C CA . ASN A 1 162 ? 6.406 -32.188 -7.379 1 96.56 162 ASN A CA 1
ATOM 1238 C C . ASN A 1 162 ? 6.711 -33.5 -8.078 1 96.56 162 ASN A C 1
ATOM 1240 O O . ASN A 1 162 ? 6.816 -33.562 -9.305 1 96.56 162 ASN A O 1
ATOM 1244 N N . ALA A 1 163 ? 6.859 -34.531 -7.277 1 95.81 163 ALA A N 1
ATOM 1245 C CA . ALA A 1 163 ? 7.012 -35.875 -7.789 1 95.81 163 ALA A CA 1
ATOM 1246 C C . ALA A 1 163 ? 6.68 -36.906 -6.711 1 95.81 163 ALA A C 1
ATOM 1248 O O . ALA A 1 163 ? 6.941 -36.688 -5.527 1 95.81 163 ALA A O 1
ATOM 1249 N N . ILE A 1 164 ? 6.098 -38 -7.09 1 96.88 164 ILE A N 1
ATOM 1250 C CA . ILE A 1 164 ? 5.996 -39.156 -6.227 1 96.88 164 ILE A CA 1
ATOM 1251 C C . ILE A 1 164 ? 7.277 -40 -6.316 1 96.88 164 ILE A C 1
ATOM 1253 O O . ILE A 1 164 ? 7.684 -40.406 -7.41 1 96.88 164 ILE A O 1
ATOM 1257 N N . TYR A 1 165 ? 7.902 -40.188 -5.254 1 97.81 165 TYR A N 1
ATOM 1258 C CA . TYR A 1 165 ? 9.164 -40.938 -5.211 1 97.81 165 TYR A CA 1
ATOM 1259 C C . TYR A 1 165 ? 9.289 -41.719 -3.924 1 97.81 165 TYR A C 1
ATOM 1261 O O . TYR A 1 165 ? 9.266 -41.156 -2.828 1 97.81 165 TYR A O 1
ATOM 1269 N N . LYS A 1 166 ? 9.289 -43.094 -4.012 1 97.06 166 LYS A N 1
ATOM 1270 C CA . LYS A 1 166 ? 9.516 -44.031 -2.922 1 97.06 166 LYS A CA 1
ATOM 1271 C C . LYS A 1 166 ? 8.523 -43.781 -1.782 1 97.06 166 LYS A C 1
ATOM 1273 O O . LYS A 1 166 ? 8.922 -43.656 -0.623 1 97.06 166 LYS A O 1
ATOM 1278 N N . GLY A 1 167 ? 7.309 -43.594 -2.1 1 96.19 167 GLY A N 1
ATOM 1279 C CA . GLY A 1 167 ? 6.215 -43.562 -1.145 1 96.19 167 GLY A CA 1
ATOM 1280 C C . GLY A 1 167 ? 5.953 -42.188 -0.583 1 96.19 167 GLY A C 1
ATOM 1281 O O . GLY A 1 167 ? 5.094 -42 0.283 1 96.19 167 GLY A O 1
ATOM 1282 N N . LYS A 1 168 ? 6.633 -41.219 -1.098 1 97.25 168 LYS A N 1
ATOM 1283 C CA . LYS A 1 168 ? 6.473 -39.844 -0.647 1 97.25 168 LYS A CA 1
ATOM 1284 C C . LYS A 1 168 ? 6.105 -38.938 -1.809 1 97.25 168 LYS A C 1
ATOM 1286 O O . LYS A 1 168 ? 6.441 -39.188 -2.961 1 97.25 168 LYS A O 1
ATOM 1291 N N . TYR A 1 169 ? 5.289 -38 -1.521 1 97.62 169 TYR A N 1
ATOM 1292 C CA . TYR A 1 169 ? 5.082 -36.875 -2.436 1 97.62 169 TYR A CA 1
ATOM 1293 C C . TYR A 1 169 ? 6.02 -35.719 -2.107 1 97.62 169 TYR A C 1
ATOM 1295 O O . TYR A 1 169 ? 5.879 -35.094 -1.066 1 97.62 169 TYR A O 1
ATOM 1303 N N . TYR A 1 170 ? 6.977 -35.5 -2.969 1 98 170 TYR A N 1
ATOM 1304 C CA . TYR A 1 170 ? 7.984 -34.469 -2.738 1 98 170 TYR A CA 1
ATOM 1305 C C . TYR A 1 170 ? 7.516 -33.125 -3.27 1 98 170 TYR A C 1
ATOM 1307 O O . TYR A 1 170 ? 6.887 -33.031 -4.328 1 98 170 TYR A O 1
ATOM 1315 N N . TRP A 1 171 ? 7.801 -32.125 -2.502 1 98.06 171 TRP A N 1
ATOM 1316 C CA . TRP A 1 171 ? 7.594 -30.719 -2.852 1 98.06 171 TRP A CA 1
ATOM 1317 C C . TRP A 1 171 ? 8.922 -29.984 -2.945 1 98.06 171 TRP A C 1
ATOM 1319 O O . TRP A 1 171 ? 9.641 -29.859 -1.948 1 98.06 171 TRP A O 1
ATOM 1329 N N . PHE A 1 172 ? 9.305 -29.562 -4.086 1 98.38 172 PHE A N 1
ATOM 1330 C CA . PHE A 1 172 ? 10.508 -28.75 -4.25 1 98.38 172 PHE A CA 1
ATOM 1331 C C . PHE A 1 172 ? 10.148 -27.297 -4.539 1 98.38 172 PHE A C 1
ATOM 1333 O O . PHE A 1 172 ? 9.305 -27.016 -5.391 1 98.38 172 PHE A O 1
ATOM 1340 N N . PHE A 1 173 ? 10.758 -26.422 -3.777 1 97.94 173 PHE A N 1
ATOM 1341 C CA . PHE A 1 173 ? 10.508 -25 -3.92 1 97.94 173 PHE A CA 1
ATOM 1342 C C . PHE A 1 173 ? 11.789 -24.25 -4.281 1 97.94 173 PHE A C 1
ATOM 1344 O O . PHE A 1 173 ? 12.875 -24.828 -4.238 1 97.94 173 PHE A O 1
ATOM 1351 N N . GLY A 1 174 ? 11.617 -23 -4.711 1 96.69 174 GLY A N 1
ATOM 1352 C CA . GLY A 1 174 ? 12.75 -22.141 -5.043 1 96.69 174 GLY A CA 1
ATOM 1353 C C . GLY A 1 174 ? 13.312 -21.406 -3.842 1 96.69 174 GLY A C 1
ATOM 1354 O O . GLY A 1 174 ? 13.477 -22 -2.77 1 96.69 174 GLY A O 1
ATOM 1355 N N . ASP A 1 175 ? 13.719 -20.172 -4.082 1 95.44 175 ASP A N 1
ATOM 1356 C CA . ASP A 1 175 ? 14.273 -19.344 -3.016 1 95.44 175 ASP A CA 1
ATOM 1357 C C . ASP A 1 175 ? 13.32 -19.281 -1.823 1 95.44 175 ASP A C 1
ATOM 1359 O O . ASP A 1 175 ? 12.102 -19.234 -1.997 1 95.44 175 ASP A O 1
ATOM 1363 N N . THR A 1 176 ? 13.836 -19.328 -0.621 1 97.44 176 THR A N 1
ATOM 1364 C CA . THR A 1 176 ? 13.039 -19.5 0.591 1 97.44 176 THR A CA 1
ATOM 1365 C C . THR A 1 176 ? 13.406 -18.438 1.625 1 97.44 176 THR A C 1
ATOM 1367 O O . THR A 1 176 ? 14.586 -18.266 1.956 1 97.44 176 THR A O 1
ATOM 1370 N N . ASN A 1 177 ? 12.398 -17.75 2.117 1 95.69 177 ASN A N 1
ATOM 1371 C CA . ASN A 1 177 ? 12.578 -16.734 3.139 1 95.69 177 ASN A CA 1
ATOM 1372 C C . ASN A 1 177 ? 12.648 -17.344 4.535 1 95.69 177 ASN A C 1
ATOM 1374 O O . ASN A 1 177 ? 11.969 -18.328 4.824 1 95.69 177 ASN A O 1
ATOM 1378 N N . ASN A 1 178 ? 13.445 -16.656 5.309 1 94.81 178 ASN A N 1
ATOM 1379 C CA . ASN A 1 178 ? 13.688 -17.062 6.688 1 94.81 178 ASN A CA 1
ATOM 1380 C C . ASN A 1 178 ? 13.023 -16.094 7.676 1 94.81 178 ASN A C 1
ATOM 1382 O O . ASN A 1 178 ? 12.914 -14.898 7.402 1 94.81 178 ASN A O 1
ATOM 1386 N N . ILE A 1 179 ? 12.609 -16.609 8.859 1 94.31 179 ILE A N 1
ATOM 1387 C CA . ILE A 1 179 ? 11.93 -15.789 9.859 1 94.31 179 ILE A CA 1
ATOM 1388 C C . ILE A 1 179 ? 12.938 -14.891 10.562 1 94.31 179 ILE A C 1
ATOM 1390 O O . ILE A 1 179 ? 12.594 -13.805 11.039 1 94.31 179 ILE A O 1
ATOM 1394 N N . GLN A 1 180 ? 14.195 -15.203 10.586 1 91.38 180 GLN A N 1
ATOM 1395 C CA . GLN A 1 180 ? 15.195 -14.57 11.438 1 91.38 180 GLN A CA 1
ATOM 1396 C C . GLN A 1 180 ? 16.016 -13.555 10.648 1 91.38 180 GLN A C 1
ATOM 1398 O O . GLN A 1 180 ? 16.766 -12.766 11.227 1 91.38 180 GLN A O 1
ATOM 1403 N N . ARG A 1 181 ? 15.922 -13.648 9.32 1 86.5 181 ARG A N 1
ATOM 1404 C CA . ARG A 1 181 ? 16.703 -12.75 8.484 1 86.5 181 ARG A CA 1
ATOM 1405 C C . ARG A 1 181 ? 16.031 -12.516 7.137 1 86.5 181 ARG A C 1
ATOM 1407 O O . ARG A 1 181 ? 15.148 -13.289 6.738 1 86.5 181 ARG A O 1
ATOM 1414 N N . LEU A 1 182 ? 16.391 -11.516 6.359 1 80.19 182 LEU A N 1
ATOM 1415 C CA . LEU A 1 182 ? 15.789 -11.172 5.082 1 80.19 182 LEU A CA 1
ATOM 1416 C C . LEU A 1 182 ? 16.156 -12.195 4.012 1 80.19 182 LEU A C 1
ATOM 1418 O O . LEU A 1 182 ? 15.359 -12.453 3.102 1 80.19 182 LEU A O 1
ATOM 1422 N N . LEU A 1 183 ? 17.328 -12.789 4.105 1 79.62 183 LEU A N 1
ATOM 1423 C CA . LEU A 1 183 ? 17.719 -13.82 3.154 1 79.62 183 LEU A CA 1
ATOM 1424 C C . LEU A 1 183 ? 17.562 -15.211 3.764 1 79.62 183 LEU A C 1
ATOM 1426 O O . LEU A 1 183 ? 17.5 -15.352 4.988 1 79.62 183 LEU A O 1
ATOM 1430 N N . GLY A 1 184 ? 17.438 -16.141 2.91 1 90.81 184 GLY A N 1
ATOM 1431 C CA . GLY A 1 184 ? 17.25 -17.5 3.391 1 90.81 184 GLY A CA 1
ATOM 1432 C C . GLY A 1 184 ? 17.984 -18.531 2.559 1 90.81 184 GLY A C 1
ATOM 1433 O O . GLY A 1 184 ? 19.219 -18.484 2.436 1 90.81 184 GLY A O 1
ATOM 1434 N N . ASN A 1 185 ? 17.25 -19.422 1.998 1 95.56 185 ASN A N 1
ATOM 1435 C CA . ASN A 1 185 ? 17.797 -20.5 1.187 1 95.56 185 ASN A CA 1
ATOM 1436 C C . ASN A 1 185 ? 17.625 -20.219 -0.305 1 95.56 185 ASN A C 1
ATOM 1438 O O . ASN A 1 185 ? 16.5 -19.969 -0.764 1 95.56 185 ASN A O 1
ATOM 1442 N N . PHE A 1 186 ? 18.781 -20.344 -1.079 1 95.75 186 PHE A N 1
ATOM 1443 C CA . PHE A 1 186 ? 18.75 -20.047 -2.506 1 95.75 186 PHE A CA 1
ATOM 1444 C C . PHE A 1 186 ? 19.172 -21.25 -3.326 1 95.75 186 PHE A C 1
ATOM 1446 O O . PHE A 1 186 ? 19.516 -21.125 -4.5 1 95.75 186 PHE A O 1
ATOM 1453 N N . HIS A 1 187 ? 19.219 -22.375 -2.719 1 97.75 187 HIS A N 1
ATOM 1454 C CA . HIS A 1 187 ? 19.641 -23.609 -3.385 1 97.75 187 HIS A CA 1
ATOM 1455 C C . HIS A 1 187 ? 18.516 -24.641 -3.377 1 97.75 187 HIS A C 1
ATOM 1457 O O . HIS A 1 187 ? 18.734 -25.812 -3.027 1 97.75 187 HIS A O 1
ATOM 1463 N N . ALA A 1 188 ? 17.328 -24.203 -3.688 1 97.88 188 ALA A N 1
ATOM 1464 C CA . ALA A 1 188 ? 16.125 -25.016 -3.715 1 97.88 188 ALA A CA 1
ATOM 1465 C C . ALA A 1 188 ? 15.82 -25.594 -2.336 1 97.88 188 ALA A C 1
ATOM 1467 O O . ALA A 1 188 ? 16.734 -25.828 -1.543 1 97.88 188 ALA A O 1
ATOM 1468 N N . THR A 1 189 ? 14.586 -25.703 -2.025 1 98.44 189 THR A N 1
ATOM 1469 C CA . THR A 1 189 ? 14.078 -26.281 -0.788 1 98.44 189 THR A CA 1
ATOM 1470 C C . THR A 1 189 ? 13.219 -27.516 -1.078 1 98.44 189 THR A C 1
ATOM 1472 O O . THR A 1 189 ? 12.5 -27.547 -2.076 1 98.44 189 THR A O 1
ATOM 1475 N N . ALA A 1 190 ? 13.336 -28.516 -0.173 1 98.56 190 ALA A N 1
ATOM 1476 C CA . ALA A 1 190 ? 12.531 -29.719 -0.364 1 98.56 190 ALA A CA 1
ATOM 1477 C C . ALA A 1 190 ? 11.711 -30.047 0.885 1 98.56 190 ALA A C 1
ATOM 1479 O O . ALA A 1 190 ? 12.195 -29.875 2.008 1 98.56 190 ALA A O 1
ATOM 1480 N N . ALA A 1 191 ? 10.547 -30.453 0.69 1 98.31 191 ALA A N 1
ATOM 1481 C CA . ALA A 1 191 ? 9.672 -31.062 1.686 1 98.31 191 ALA A CA 1
ATOM 1482 C C . ALA A 1 191 ? 9.008 -32.312 1.131 1 98.31 191 ALA A C 1
ATOM 1484 O O . ALA A 1 191 ? 9.07 -32.594 -0.073 1 98.31 191 ALA A O 1
ATOM 1485 N N . TYR A 1 192 ? 8.484 -33.156 1.968 1 98.06 192 TYR A N 1
ATOM 1486 C CA . TYR A 1 192 ? 7.707 -34.281 1.508 1 98.06 192 TYR A CA 1
ATOM 1487 C C . TYR A 1 192 ? 6.496 -34.531 2.402 1 98.06 192 TYR A C 1
ATOM 1489 O O . TYR A 1 192 ? 6.445 -34.031 3.533 1 98.06 192 TYR A O 1
ATOM 1497 N N . THR A 1 193 ? 5.516 -35.094 1.928 1 97.38 193 THR A N 1
ATOM 1498 C CA . THR A 1 193 ? 4.352 -35.656 2.607 1 97.38 193 THR A CA 1
ATOM 1499 C C . THR A 1 193 ? 4.223 -37.156 2.311 1 97.38 193 THR A C 1
ATOM 1501 O O . THR A 1 193 ? 4.336 -37.594 1.158 1 97.38 193 THR A O 1
ATOM 1504 N N . ASN A 1 194 ? 4.016 -37.938 3.334 1 97 194 ASN A N 1
ATOM 1505 C CA . ASN A 1 194 ? 3.785 -39.344 3.082 1 97 194 ASN A CA 1
ATOM 1506 C C . ASN A 1 194 ? 2.545 -39.562 2.221 1 97 194 ASN A C 1
ATOM 1508 O O . ASN A 1 194 ? 1.47 -39.062 2.529 1 97 194 ASN A O 1
ATOM 1512 N N . LEU A 1 195 ? 2.746 -40.312 1.177 1 96 195 LEU A N 1
ATOM 1513 C CA . LEU A 1 195 ? 1.676 -40.5 0.204 1 96 195 LEU A CA 1
ATOM 1514 C C . LEU A 1 195 ? 0.424 -41.062 0.877 1 96 195 LEU A C 1
ATOM 1516 O O . LEU A 1 195 ? -0.696 -40.719 0.493 1 96 195 LEU A O 1
ATOM 1520 N N . LYS A 1 196 ? 0.55 -41.875 1.881 1 94.12 196 LYS A N 1
ATOM 1521 C CA . LYS A 1 196 ? -0.566 -42.5 2.58 1 94.12 196 LYS A CA 1
ATOM 1522 C C . LYS A 1 196 ? -1.391 -41.469 3.342 1 94.12 196 LYS A C 1
ATOM 1524 O O . LYS A 1 196 ? -2.551 -41.719 3.678 1 94.12 196 LYS A O 1
ATOM 1529 N N . GLU A 1 197 ? -0.802 -40.312 3.566 1 92.19 197 GLU A N 1
ATOM 1530 C CA . GLU A 1 197 ? -1.463 -39.281 4.348 1 92.19 197 GLU A CA 1
ATOM 1531 C C . GLU A 1 197 ? -2.291 -38.375 3.451 1 92.19 197 GLU A C 1
ATOM 1533 O O . GLU A 1 197 ? -3.096 -37.562 3.943 1 92.19 197 GLU A O 1
ATOM 1538 N N . ILE A 1 198 ? -2.133 -38.5 2.131 1 94.69 198 ILE A N 1
ATOM 1539 C CA . ILE A 1 198 ? -2.842 -37.625 1.218 1 94.69 198 ILE A CA 1
ATOM 1540 C C . ILE A 1 198 ? -3.99 -38.375 0.55 1 94.69 198 ILE A C 1
ATOM 1542 O O . ILE A 1 198 ? -3.766 -39.219 -0.31 1 94.69 198 ILE A O 1
ATOM 1546 N N . THR A 1 199 ? -5.129 -38.094 0.924 1 91.12 199 THR A N 1
ATOM 1547 C CA . THR A 1 199 ? -6.289 -38.625 0.229 1 91.12 199 THR A CA 1
ATOM 1548 C C . THR A 1 199 ? -6.766 -37.688 -0.862 1 91.12 199 THR A C 1
ATOM 1550 O O . THR A 1 199 ? -7.227 -38.125 -1.918 1 91.12 199 THR A O 1
ATOM 1553 N N . SER A 1 200 ? -6.684 -36.406 -0.565 1 95.25 200 SER A N 1
ATOM 1554 C CA . SER A 1 200 ? -7.078 -35.344 -1.456 1 95.25 200 SER A CA 1
ATOM 1555 C C . SER A 1 200 ? -6.309 -34.062 -1.139 1 95.25 200 SER A C 1
ATOM 1557 O O . SER A 1 200 ? -5.891 -33.844 0.002 1 95.25 200 SER A O 1
ATOM 1559 N N . LEU A 1 201 ? -6.125 -33.312 -2.178 1 97.38 201 LEU A N 1
ATOM 1560 C CA . LEU A 1 201 ? -5.496 -32.031 -1.922 1 97.38 201 LEU A CA 1
ATOM 1561 C C . LEU A 1 201 ? -6.539 -30.969 -1.562 1 97.38 201 LEU A C 1
ATOM 1563 O O . LEU A 1 201 ? -6.219 -29.797 -1.45 1 97.38 201 LEU A O 1
ATOM 1567 N N . SER A 1 202 ? -7.758 -31.422 -1.385 1 96.75 202 SER A N 1
ATOM 1568 C CA . SER A 1 202 ? -8.766 -30.516 -0.854 1 96.75 202 SER A CA 1
ATOM 1569 C C . SER A 1 202 ? -8.414 -30.062 0.562 1 96.75 202 SER A C 1
ATOM 1571 O O . SER A 1 202 ? -8.898 -29.031 1.032 1 96.75 202 SER A O 1
ATOM 1573 N N . THR A 1 203 ? -7.656 -30.844 1.247 1 95.94 203 THR A N 1
ATOM 1574 C CA . THR A 1 203 ? -7.141 -30.531 2.574 1 95.94 203 THR A CA 1
ATOM 1575 C C . THR A 1 203 ? -5.656 -30.188 2.512 1 95.94 203 THR A C 1
ATOM 1577 O O . THR A 1 203 ? -4.895 -30.859 1.805 1 95.94 203 THR A O 1
ATOM 1580 N N . ASN A 1 204 ? -5.266 -29.234 3.252 1 96.25 204 ASN A N 1
ATOM 1581 C CA . ASN A 1 204 ? -3.871 -28.797 3.283 1 96.25 204 ASN A CA 1
ATOM 1582 C C . ASN A 1 204 ? -2.947 -29.922 3.742 1 96.25 204 ASN A C 1
ATOM 1584 O O . ASN A 1 204 ? -3.094 -30.438 4.852 1 96.25 204 ASN A O 1
ATOM 1588 N N . PRO A 1 205 ? -2.016 -30.312 2.898 1 95.31 205 PRO A N 1
ATOM 1589 C CA . PRO A 1 205 ? -1.11 -31.391 3.303 1 95.31 205 PRO A CA 1
ATOM 1590 C C . PRO A 1 205 ? -0.053 -30.938 4.305 1 95.31 205 PRO A C 1
ATOM 1592 O O . PRO A 1 205 ? 0.365 -29.766 4.273 1 95.31 205 PRO A O 1
ATOM 1595 N N . ASN A 1 206 ? 0.329 -31.828 5.133 1 92.06 206 ASN A N 1
ATOM 1596 C CA . ASN A 1 206 ? 1.423 -31.562 6.062 1 92.06 206 ASN A CA 1
ATOM 1597 C C . ASN A 1 206 ? 2.781 -31.703 5.379 1 92.06 206 ASN A C 1
ATOM 1599 O O . ASN A 1 206 ? 3.141 -32.781 4.91 1 92.06 206 ASN A O 1
ATOM 1603 N N . LEU A 1 207 ? 3.541 -30.672 5.34 1 96.88 207 LEU A N 1
ATOM 1604 C CA . LEU A 1 207 ? 4.867 -30.703 4.734 1 96.88 207 LEU A CA 1
ATOM 1605 C C . LEU A 1 207 ? 5.934 -31 5.781 1 96.88 207 LEU A C 1
ATOM 1607 O O . LEU A 1 207 ? 5.957 -30.391 6.852 1 96.88 207 LEU A O 1
ATOM 1611 N N . THR A 1 208 ? 6.688 -31.953 5.59 1 97.75 208 THR A N 1
ATOM 1612 C CA . THR A 1 208 ? 7.902 -32.219 6.359 1 97.75 208 THR A CA 1
ATOM 1613 C C . THR A 1 208 ? 9.133 -31.734 5.594 1 97.75 208 THR A C 1
ATOM 1615 O O . THR A 1 208 ? 9.57 -32.406 4.645 1 97.75 208 THR A O 1
ATOM 1618 N N . TYR A 1 209 ? 9.75 -30.688 6.066 1 98.12 209 TYR A N 1
ATOM 1619 C CA . TYR A 1 209 ? 10.898 -30.109 5.371 1 98.12 209 TYR A CA 1
ATOM 1620 C C . TYR A 1 209 ? 12.172 -30.906 5.668 1 98.12 209 TYR A C 1
ATOM 1622 O O . TYR A 1 209 ? 12.312 -31.484 6.75 1 98.12 209 TYR A O 1
ATOM 1630 N N . ILE A 1 210 ? 13.055 -30.906 4.707 1 98.38 210 ILE A N 1
ATOM 1631 C CA . ILE A 1 210 ? 14.422 -31.344 4.945 1 98.38 210 ILE A CA 1
ATOM 1632 C C . ILE A 1 210 ? 15.234 -30.203 5.559 1 98.38 210 ILE A C 1
ATOM 1634 O O . ILE A 1 210 ? 15.297 -29.109 4.988 1 98.38 210 ILE A O 1
ATOM 1638 N N . LEU A 1 211 ? 15.875 -30.516 6.68 1 97.69 211 LEU A N 1
ATOM 1639 C CA . LEU A 1 211 ? 16.391 -29.406 7.488 1 97.69 211 LEU A CA 1
ATOM 1640 C C . LEU A 1 211 ? 17.906 -29.422 7.516 1 97.69 211 LEU A C 1
ATOM 1642 O O . LEU A 1 211 ? 18.531 -30.453 7.25 1 97.69 211 LEU A O 1
ATOM 1646 N N . ASN A 1 212 ? 18.484 -28.344 7.656 1 96.06 212 ASN A N 1
ATOM 1647 C CA . ASN A 1 212 ? 19.828 -28.047 8.141 1 96.06 212 ASN A CA 1
ATOM 1648 C C . ASN A 1 212 ? 19.797 -27.172 9.398 1 96.06 212 ASN A C 1
ATOM 1650 O O . ASN A 1 212 ? 19.688 -25.953 9.32 1 96.06 212 ASN A O 1
ATOM 1654 N N . GLY A 1 213 ? 19.922 -27.828 10.562 1 94.12 213 GLY A N 1
ATOM 1655 C CA . GLY A 1 213 ? 19.609 -27.141 11.805 1 94.12 213 GLY A CA 1
ATOM 1656 C C . GLY A 1 213 ? 18.125 -26.875 11.992 1 94.12 213 GLY A C 1
ATOM 1657 O O . GLY A 1 213 ? 17.312 -27.797 11.898 1 94.12 213 GLY A O 1
ATOM 1658 N N . ASN A 1 214 ? 17.766 -25.625 12.234 1 92.12 214 ASN A N 1
ATOM 1659 C CA . ASN A 1 214 ? 16.375 -25.281 12.484 1 92.12 214 ASN A CA 1
ATOM 1660 C C . ASN A 1 214 ? 15.719 -24.672 11.25 1 92.12 214 ASN A C 1
ATOM 1662 O O . ASN A 1 214 ? 14.547 -24.297 11.289 1 92.12 214 ASN A O 1
ATOM 1666 N N . PHE A 1 215 ? 16.484 -24.578 10.219 1 96.12 215 PHE A N 1
ATOM 1667 C CA . PHE A 1 215 ? 15.977 -24.031 8.969 1 96.12 215 PHE A CA 1
ATOM 1668 C C . PHE A 1 215 ? 16.125 -25.031 7.832 1 96.12 215 PHE A C 1
ATOM 1670 O O . PHE A 1 215 ? 16.781 -26.062 7.988 1 96.12 215 PHE A O 1
ATOM 1677 N N . VAL A 1 216 ? 15.492 -24.75 6.75 1 98 216 VAL A N 1
ATOM 1678 C CA . VAL A 1 216 ? 15.461 -25.672 5.617 1 98 216 VAL A CA 1
ATOM 1679 C C . VAL A 1 216 ? 16.859 -25.797 5.02 1 98 216 VAL A C 1
ATOM 1681 O O . VAL A 1 216 ? 17.625 -24.828 4.996 1 98 216 VAL A O 1
ATOM 1684 N N . LYS A 1 217 ? 17.141 -26.938 4.539 1 97.94 217 LYS A N 1
ATOM 1685 C CA . LYS A 1 217 ? 18.391 -27.25 3.861 1 97.94 217 LYS A CA 1
ATOM 1686 C C . LYS A 1 217 ? 18.328 -26.859 2.387 1 97.94 217 LYS A C 1
ATOM 1688 O O . LYS A 1 217 ? 17.297 -27.031 1.732 1 97.94 217 LYS A O 1
ATOM 1693 N N . GLY A 1 218 ? 19.422 -26.219 1.897 1 98.06 218 GLY A N 1
ATOM 1694 C CA . GLY A 1 218 ? 19.562 -26.172 0.452 1 98.06 218 GLY A CA 1
ATOM 1695 C C . GLY A 1 218 ? 19.828 -27.531 -0.167 1 98.06 218 GLY A C 1
ATOM 1696 O O . GLY A 1 218 ? 20.906 -28.094 0.01 1 98.06 218 GLY A O 1
ATOM 1697 N N . VAL A 1 219 ? 18.953 -28 -0.989 1 98.56 219 VAL A N 1
ATOM 1698 C CA . VAL A 1 219 ? 19.047 -29.406 -1.39 1 98.56 219 VAL A CA 1
ATOM 1699 C C . VAL A 1 219 ? 19.703 -29.5 -2.766 1 98.56 219 VAL A C 1
ATOM 1701 O O . VAL A 1 219 ? 19.891 -30.609 -3.287 1 98.56 219 VAL A O 1
ATOM 1704 N N . ALA A 1 220 ? 20 -28.453 -3.398 1 98.56 220 ALA A N 1
ATOM 1705 C CA . ALA A 1 220 ? 20.766 -28.422 -4.645 1 98.56 220 ALA A CA 1
ATOM 1706 C C . ALA A 1 220 ? 21.953 -27.469 -4.535 1 98.56 220 ALA A C 1
ATOM 1708 O O . ALA A 1 220 ? 22.031 -26.484 -5.266 1 98.56 220 ALA A O 1
ATOM 1709 N N . PRO A 1 221 ? 22.875 -27.828 -3.68 1 97.56 221 PRO A N 1
ATOM 1710 C CA . PRO A 1 221 ? 24.016 -26.938 -3.441 1 97.56 221 PRO A CA 1
ATOM 1711 C C . PRO A 1 221 ? 25.094 -27.047 -4.531 1 97.56 221 PRO A C 1
ATOM 1713 O O . PRO A 1 221 ? 26.25 -27.328 -4.238 1 97.56 221 PRO A O 1
ATOM 1716 N N . VAL A 1 222 ? 24.734 -26.703 -5.699 1 97.56 222 VAL A N 1
ATOM 1717 C CA . VAL A 1 222 ? 25.609 -26.797 -6.852 1 97.56 222 VAL A CA 1
ATOM 1718 C C . VAL A 1 222 ? 26.594 -25.625 -6.844 1 97.56 222 VAL A C 1
ATOM 1720 O O . VAL A 1 222 ? 26.219 -24.484 -6.535 1 97.56 222 VAL A O 1
ATOM 1723 N N . ASP A 1 223 ? 27.844 -25.797 -7.168 1 96.19 223 ASP A N 1
ATOM 1724 C CA . ASP A 1 223 ? 28.844 -24.734 -7.262 1 96.19 223 ASP A CA 1
ATOM 1725 C C . ASP A 1 223 ? 28.594 -23.859 -8.484 1 96.19 223 ASP A C 1
ATOM 1727 O O . ASP A 1 223 ? 28.172 -24.344 -9.539 1 96.19 223 ASP A O 1
ATOM 1731 N N . PRO A 1 224 ? 28.969 -22.609 -8.445 1 95.44 224 PRO A N 1
ATOM 1732 C CA . PRO A 1 224 ? 29.422 -21.875 -7.266 1 95.44 224 PRO A CA 1
ATOM 1733 C C . PRO A 1 224 ? 28.297 -21.578 -6.281 1 95.44 224 PRO A C 1
ATOM 1735 O O . PRO A 1 224 ? 27.203 -21.172 -6.695 1 95.44 224 PRO A O 1
ATOM 1738 N N . LYS A 1 225 ? 28.562 -21.578 -5.047 1 93.62 225 LYS A N 1
ATOM 1739 C CA . LYS A 1 225 ? 27.531 -21.547 -4.004 1 93.62 225 LYS A CA 1
ATOM 1740 C C . LYS A 1 225 ? 27.078 -20.125 -3.719 1 93.62 225 LYS A C 1
ATOM 1742 O O . LYS A 1 225 ? 26.062 -19.906 -3.062 1 93.62 225 LYS A O 1
ATOM 1747 N N . ASN A 1 226 ? 27.812 -19.172 -4.176 1 92.25 226 ASN A N 1
ATOM 1748 C CA . ASN A 1 226 ? 27.422 -17.781 -3.959 1 92.25 226 ASN A CA 1
ATOM 1749 C C . ASN A 1 226 ? 26.312 -17.359 -4.922 1 92.25 226 ASN A C 1
ATOM 1751 O O . ASN A 1 226 ? 25.781 -16.25 -4.82 1 92.25 226 ASN A O 1
ATOM 1755 N N . LEU A 1 227 ? 25.938 -18.219 -5.883 1 95.19 227 LEU A N 1
ATOM 1756 C CA . LEU A 1 227 ? 24.828 -17.984 -6.793 1 95.19 227 LEU A CA 1
ATOM 1757 C C . LEU A 1 227 ? 23.672 -18.953 -6.508 1 95.19 227 LEU A C 1
ATOM 1759 O O . LEU A 1 227 ? 23.906 -20.094 -6.117 1 95.19 227 LEU A O 1
ATOM 1763 N N . PRO A 1 228 ? 22.484 -18.531 -6.734 1 96.25 228 PRO A N 1
ATOM 1764 C CA . PRO A 1 228 ? 21.344 -19.406 -6.484 1 96.25 228 PRO A CA 1
ATOM 1765 C C . PRO A 1 228 ? 21.297 -20.594 -7.445 1 96.25 228 PRO A C 1
ATOM 1767 O O . PRO A 1 228 ? 21.906 -20.547 -8.516 1 96.25 228 PRO A O 1
ATOM 1770 N N . THR A 1 229 ? 20.625 -21.672 -7.07 1 97.81 229 THR A N 1
ATOM 1771 C CA . THR A 1 229 ? 20.344 -22.844 -7.902 1 97.81 229 THR A CA 1
ATOM 1772 C C . THR A 1 229 ? 18.828 -23 -8.086 1 97.81 229 THR A C 1
ATOM 1774 O O . THR A 1 229 ? 18.109 -23.25 -7.121 1 97.81 229 THR A O 1
ATOM 1777 N N . TRP A 1 230 ? 18.422 -22.906 -9.289 1 97 230 TRP A N 1
ATOM 1778 C CA . TRP A 1 230 ? 17.016 -23.156 -9.625 1 97 230 TRP A CA 1
ATOM 1779 C C . TRP A 1 230 ? 16.859 -24.5 -10.344 1 97 230 TRP A C 1
ATOM 1781 O O . TRP A 1 230 ? 17.531 -24.75 -11.344 1 97 230 TRP A O 1
ATOM 1791 N N . ILE A 1 231 ? 15.945 -25.297 -9.852 1 97.31 231 ILE A N 1
ATOM 1792 C CA . ILE A 1 231 ? 15.797 -26.625 -10.445 1 97.31 231 ILE A CA 1
ATOM 1793 C C . ILE A 1 231 ? 14.492 -26.688 -11.242 1 97.31 231 ILE A C 1
ATOM 1795 O O . ILE A 1 231 ? 13.539 -25.953 -10.938 1 97.31 231 ILE A O 1
ATOM 1799 N N . HIS A 1 232 ? 14.43 -27.562 -12.219 1 95.25 232 HIS A N 1
ATOM 1800 C CA . HIS A 1 232 ? 13.234 -27.797 -13.016 1 95.25 232 HIS A CA 1
ATOM 1801 C C . HIS A 1 232 ? 13.266 -29.188 -13.656 1 95.25 232 HIS A C 1
ATOM 1803 O O . HIS A 1 232 ? 14.156 -29.984 -13.367 1 95.25 232 HIS A O 1
ATOM 1809 N N . ALA A 1 233 ? 12.266 -29.531 -14.391 1 96.44 233 ALA A N 1
ATOM 1810 C CA . ALA A 1 233 ? 12.156 -30.781 -15.148 1 96.44 233 ALA A CA 1
ATOM 1811 C C . ALA A 1 233 ? 12.367 -32 -14.25 1 96.44 233 ALA A C 1
ATOM 1813 O O . ALA A 1 233 ? 13.156 -32.875 -14.57 1 96.44 233 ALA A O 1
ATOM 1814 N N . LEU A 1 234 ? 11.789 -32.031 -13.148 1 97.06 234 LEU A N 1
ATOM 1815 C CA . LEU A 1 234 ? 11.859 -33.125 -12.211 1 97.06 234 LEU A CA 1
ATOM 1816 C C . LEU A 1 234 ? 11.32 -34.406 -12.844 1 97.06 234 LEU A C 1
ATOM 1818 O O . LEU A 1 234 ? 10.203 -34.438 -13.367 1 97.06 234 LEU A O 1
ATOM 1822 N N . TYR A 1 235 ? 12.133 -35.5 -12.82 1 96.44 235 TYR A N 1
ATOM 1823 C CA . TYR A 1 235 ? 11.781 -36.75 -13.492 1 96.44 235 TYR A CA 1
ATOM 1824 C C . TYR A 1 235 ? 12.133 -37.938 -12.617 1 96.44 235 TYR A C 1
ATOM 1826 O O . TYR A 1 235 ? 13.266 -38.062 -12.156 1 96.44 235 TYR A O 1
ATOM 1834 N N . VAL A 1 236 ? 11.172 -38.781 -12.367 1 96.5 236 VAL A N 1
ATOM 1835 C CA . VAL A 1 236 ? 11.383 -40 -11.625 1 96.5 236 VAL A CA 1
ATOM 1836 C C . VAL A 1 236 ? 11.406 -41.188 -12.586 1 96.5 236 VAL A C 1
ATOM 1838 O O . VAL A 1 236 ? 10.438 -41.438 -13.312 1 96.5 236 VAL A O 1
ATOM 1841 N N . GLN A 1 237 ? 12.484 -41.906 -12.562 1 93.5 237 GLN A N 1
ATOM 1842 C CA . GLN A 1 237 ? 12.648 -43.094 -13.414 1 93.5 237 GLN A CA 1
ATOM 1843 C C . GLN A 1 237 ? 12.367 -44.375 -12.633 1 93.5 237 GLN A C 1
ATOM 1845 O O . GLN A 1 237 ? 13.156 -44.781 -11.773 1 93.5 237 GLN A O 1
ATOM 1850 N N . ARG A 1 238 ? 11.344 -45.156 -12.891 1 88.94 238 ARG A N 1
ATOM 1851 C CA . ARG A 1 238 ? 10.969 -46.469 -12.336 1 88.94 238 ARG A CA 1
ATOM 1852 C C . ARG A 1 238 ? 10.945 -46.438 -10.812 1 88.94 238 ARG A C 1
ATOM 1854 O O . ARG A 1 238 ? 11.383 -47.375 -10.156 1 88.94 238 ARG A O 1
ATOM 1861 N N . ASN A 1 239 ? 10.641 -45.312 -10.273 1 89.44 239 ASN A N 1
ATOM 1862 C CA . ASN A 1 239 ? 10.586 -45.094 -8.828 1 89.44 239 ASN A CA 1
ATOM 1863 C C . ASN A 1 239 ? 11.898 -45.5 -8.156 1 89.44 239 ASN A C 1
ATOM 1865 O O . ASN A 1 239 ? 11.906 -45.938 -7 1 89.44 239 ASN A O 1
ATOM 1869 N N . GLU A 1 240 ? 12.961 -45.438 -8.891 1 92.38 240 GLU A N 1
ATOM 1870 C CA . GLU A 1 240 ? 14.273 -45.812 -8.367 1 92.38 240 GLU A CA 1
ATOM 1871 C C . GLU A 1 240 ? 15.211 -44.625 -8.328 1 92.38 240 GLU A C 1
ATOM 1873 O O . GLU A 1 240 ? 16.047 -44.5 -7.422 1 92.38 240 GLU A O 1
ATOM 1878 N N . ARG A 1 241 ? 15.016 -43.812 -9.305 1 96.56 241 ARG A N 1
ATOM 1879 C CA . ARG A 1 241 ? 15.883 -42.625 -9.406 1 96.56 241 ARG A CA 1
ATOM 1880 C C . ARG A 1 241 ? 15.078 -41.375 -9.695 1 96.56 241 ARG A C 1
ATOM 1882 O O . ARG A 1 241 ? 14.055 -41.438 -10.391 1 96.56 241 ARG A O 1
ATOM 1889 N N . MET A 1 242 ? 15.539 -40.281 -9.141 1 97.94 242 MET A N 1
ATOM 1890 C CA . MET A 1 242 ? 14.93 -39 -9.391 1 97.94 242 MET A CA 1
ATOM 1891 C C . MET A 1 242 ? 15.961 -38 -9.93 1 97.94 242 MET A C 1
ATOM 1893 O O . MET A 1 242 ? 17.062 -37.906 -9.398 1 97.94 242 MET A O 1
ATOM 1897 N N . TYR A 1 243 ? 15.633 -37.406 -11.039 1 97.75 243 TYR A N 1
ATOM 1898 C CA . TYR A 1 243 ? 16.516 -36.469 -11.719 1 97.75 243 TYR A CA 1
ATOM 1899 C C . TYR A 1 243 ? 15.875 -35.094 -11.805 1 97.75 243 TYR A C 1
ATOM 1901 O O . TYR A 1 243 ? 14.664 -34.938 -11.641 1 97.75 243 TYR A O 1
ATOM 1909 N N . ALA A 1 244 ? 16.688 -34.094 -11.969 1 98 244 ALA A N 1
ATOM 1910 C CA . ALA A 1 244 ? 16.281 -32.719 -12.281 1 98 244 ALA A CA 1
ATOM 1911 C C . ALA A 1 244 ? 17.344 -32 -13.109 1 98 244 ALA A C 1
ATOM 1913 O O . ALA A 1 244 ? 18.484 -32.469 -13.203 1 98 244 ALA A O 1
ATOM 1914 N N . THR A 1 245 ? 16.969 -30.984 -13.797 1 97.06 245 THR A N 1
ATOM 1915 C CA . THR A 1 245 ? 17.922 -30.031 -14.352 1 97.06 245 THR A CA 1
ATOM 1916 C C . THR A 1 245 ? 18.062 -28.812 -13.453 1 97.06 245 THR A C 1
ATOM 1918 O O . THR A 1 245 ? 17.234 -28.594 -12.555 1 97.06 245 THR A O 1
ATOM 1921 N N . TYR A 1 246 ? 19.172 -28.078 -13.578 1 96.94 246 TYR A N 1
ATOM 1922 C CA . TYR A 1 246 ? 19.375 -26.859 -12.812 1 96.94 246 TYR A CA 1
ATOM 1923 C C . TYR A 1 246 ? 19.938 -25.75 -13.695 1 96.94 246 TYR A C 1
ATOM 1925 O O . TYR A 1 246 ? 20.469 -26.016 -14.773 1 96.94 246 TYR A O 1
ATOM 1933 N N . MET A 1 247 ? 19.719 -24.547 -13.289 1 96.38 247 MET A N 1
ATOM 1934 C CA . MET A 1 247 ? 20.422 -23.375 -13.82 1 96.38 247 MET A CA 1
ATOM 1935 C C . MET A 1 247 ? 20.875 -22.453 -12.695 1 96.38 247 MET A C 1
ATOM 1937 O O . MET A 1 247 ? 20.328 -22.484 -11.594 1 96.38 247 MET A O 1
ATOM 1941 N N . LYS A 1 248 ? 21.906 -21.688 -12.961 1 96.75 248 LYS A N 1
ATOM 1942 C CA . LYS A 1 248 ? 22.453 -20.75 -11.992 1 96.75 248 LYS A CA 1
ATOM 1943 C C . LYS A 1 248 ? 22.5 -19.328 -12.57 1 96.75 248 LYS A C 1
ATOM 1945 O O . LYS A 1 248 ? 23.422 -19 -13.312 1 96.75 248 LYS A O 1
ATOM 1950 N N . PRO A 1 249 ? 21.578 -18.484 -12.133 1 95.12 249 PRO A N 1
ATOM 1951 C CA . PRO A 1 249 ? 21.594 -17.109 -12.602 1 95.12 249 PRO A CA 1
ATOM 1952 C C . PRO A 1 249 ? 22.531 -16.219 -11.797 1 95.12 249 PRO A C 1
ATOM 1954 O O . PRO A 1 249 ? 22.719 -16.438 -10.594 1 95.12 249 PRO A O 1
ATOM 1957 N N . ASP A 1 250 ? 23.047 -15.188 -12.453 1 92.94 250 ASP A N 1
ATOM 1958 C CA . ASP A 1 250 ? 23.812 -14.172 -11.727 1 92.94 250 ASP A CA 1
ATOM 1959 C C . ASP A 1 250 ? 22.906 -13.016 -11.305 1 92.94 250 ASP A C 1
ATOM 1961 O O . ASP A 1 250 ? 21.688 -13.125 -11.352 1 92.94 250 ASP A O 1
ATOM 1965 N N . SER A 1 251 ? 23.453 -11.93 -10.812 1 86.62 251 SER A N 1
ATOM 1966 C CA . SER A 1 251 ? 22.703 -10.812 -10.258 1 86.62 251 SER A CA 1
ATOM 1967 C C . SER A 1 251 ? 21.906 -10.102 -11.336 1 86.62 251 SER A C 1
ATOM 1969 O O . SER A 1 251 ? 20.891 -9.445 -11.039 1 86.62 251 SER A O 1
ATOM 1971 N N . ASN A 1 252 ? 22.312 -10.289 -12.586 1 88 252 ASN A N 1
ATOM 1972 C CA . ASN A 1 252 ? 21.594 -9.703 -13.703 1 88 252 ASN A CA 1
ATOM 1973 C C . ASN A 1 252 ? 20.656 -10.719 -14.359 1 88 252 ASN A C 1
ATOM 1975 O O . ASN A 1 252 ? 20.109 -10.469 -15.438 1 88 252 ASN A O 1
ATOM 1979 N N . LEU A 1 253 ? 20.594 -11.93 -13.766 1 86.56 253 LEU A N 1
ATOM 1980 C CA . LEU A 1 253 ? 19.719 -13.023 -14.18 1 86.56 253 LEU A CA 1
ATOM 1981 C C . LEU A 1 253 ? 20.234 -13.688 -15.445 1 86.56 253 LEU A C 1
ATOM 1983 O O . LEU A 1 253 ? 19.469 -14.359 -16.156 1 86.56 253 LEU A O 1
ATOM 1987 N N . ASN A 1 254 ? 21.484 -13.43 -15.742 1 90 254 ASN A N 1
ATOM 1988 C CA . ASN A 1 254 ? 22.109 -14.219 -16.781 1 90 254 ASN A CA 1
ATOM 1989 C C . ASN A 1 254 ? 22.469 -15.625 -16.297 1 90 254 ASN A C 1
ATOM 1991 O O . ASN A 1 254 ? 22.969 -15.789 -15.188 1 90 254 ASN A O 1
ATOM 1995 N N . ILE A 1 255 ? 22.234 -16.578 -17.172 1 92.19 255 ILE A N 1
ATOM 1996 C CA . ILE A 1 255 ? 22.5 -17.953 -16.781 1 92.19 255 ILE A CA 1
ATOM 1997 C C . ILE A 1 255 ? 23.984 -18.25 -16.969 1 92.19 255 ILE A C 1
ATOM 1999 O O . ILE A 1 255 ? 24.5 -18.156 -18.078 1 92.19 255 ILE A O 1
ATOM 2003 N N . VAL A 1 256 ? 24.656 -18.719 -15.883 1 93.12 256 VAL A N 1
ATOM 2004 C CA . VAL A 1 256 ? 26.094 -18.938 -15.938 1 93.12 256 VAL A CA 1
ATOM 2005 C C . VAL A 1 256 ? 26.391 -20.438 -16.031 1 93.12 256 VAL A C 1
ATOM 2007 O O . VAL A 1 256 ? 27.438 -20.844 -16.531 1 93.12 256 VAL A O 1
ATOM 2010 N N . LYS A 1 257 ? 25.516 -21.172 -15.492 1 94.81 257 LYS A N 1
ATOM 2011 C CA . LYS A 1 257 ? 25.719 -22.609 -15.445 1 94.81 257 LYS A CA 1
ATOM 2012 C C . LYS A 1 257 ? 24.391 -23.359 -15.5 1 94.81 257 LYS A C 1
ATOM 2014 O O . LYS A 1 257 ? 23.375 -22.859 -15 1 94.81 257 LYS A O 1
ATOM 2019 N N . ARG A 1 258 ? 24.375 -24.531 -16.156 1 95.56 258 ARG A N 1
ATOM 2020 C CA . ARG A 1 258 ? 23.219 -25.438 -16.172 1 95.56 258 ARG A CA 1
ATOM 2021 C C . ARG A 1 258 ? 23.672 -26.891 -16.281 1 95.56 258 ARG A C 1
ATOM 2023 O O . ARG A 1 258 ? 24.812 -27.172 -16.672 1 95.56 258 ARG A O 1
ATOM 2030 N N . GLY A 1 259 ? 22.828 -27.766 -15.883 1 96.44 259 GLY A N 1
ATOM 2031 C CA . GLY A 1 259 ? 23.188 -29.172 -15.961 1 96.44 259 GLY A CA 1
ATOM 2032 C C . GLY A 1 259 ? 22.125 -30.094 -15.398 1 96.44 259 GLY A C 1
ATOM 2033 O O . GLY A 1 259 ? 20.969 -29.719 -15.289 1 96.44 259 GLY A O 1
ATOM 2034 N N . PHE A 1 260 ? 22.547 -31.391 -15.234 1 97.44 260 PHE A N 1
ATOM 2035 C CA . PHE A 1 260 ? 21.672 -32.438 -14.719 1 97.44 260 PHE A CA 1
ATOM 2036 C C . PHE A 1 260 ? 22.031 -32.781 -13.281 1 97.44 260 PHE A C 1
ATOM 2038 O O . PHE A 1 260 ? 23.203 -32.75 -12.891 1 97.44 260 PHE A O 1
ATOM 2045 N N . LEU A 1 261 ? 21.016 -33.031 -12.516 1 98.38 261 LEU A N 1
ATOM 2046 C CA . LEU A 1 261 ? 21.141 -33.438 -11.117 1 98.38 261 LEU A CA 1
ATOM 2047 C C . LEU A 1 261 ? 20.531 -34.812 -10.891 1 98.38 261 LEU A C 1
ATOM 2049 O O . LEU A 1 261 ? 19.625 -35.219 -11.625 1 98.38 261 LEU A O 1
ATOM 2053 N N . GLN A 1 262 ? 21.031 -35.5 -9.93 1 98.38 262 GLN A N 1
ATOM 2054 C CA . GLN A 1 262 ? 20.438 -36.75 -9.43 1 98.38 262 GLN A CA 1
ATOM 2055 C C . GLN A 1 262 ? 20.234 -36.688 -7.918 1 98.38 262 GLN A C 1
ATOM 2057 O O . GLN A 1 262 ? 21.125 -36.219 -7.188 1 98.38 262 GLN A O 1
ATOM 2062 N N . TRP A 1 263 ? 19.062 -37.094 -7.465 1 98.5 263 TRP A N 1
ATOM 2063 C CA . TRP A 1 263 ? 18.75 -37.125 -6.043 1 98.5 263 TRP A CA 1
ATOM 2064 C C . TRP A 1 263 ? 19.516 -38.219 -5.324 1 98.5 263 TRP A C 1
ATOM 2066 O O . TRP A 1 263 ? 19.547 -39.375 -5.773 1 98.5 263 TRP A O 1
ATOM 2076 N N . ASN A 1 264 ? 20.188 -37.844 -4.301 1 98.19 264 ASN A N 1
ATOM 2077 C CA . ASN A 1 264 ? 20.844 -38.781 -3.396 1 98.19 264 ASN A CA 1
ATOM 2078 C C . ASN A 1 264 ? 20 -39.062 -2.164 1 98.19 264 ASN A C 1
ATOM 2080 O O . ASN A 1 264 ? 19.875 -38.219 -1.277 1 98.19 264 ASN A O 1
ATOM 2084 N N . ASP A 1 265 ? 19.484 -40.25 -2.033 1 97.25 265 ASP A N 1
ATOM 2085 C CA . ASP A 1 265 ? 18.547 -40.625 -0.975 1 97.25 265 ASP A CA 1
ATOM 2086 C C . ASP A 1 265 ? 19.203 -40.5 0.4 1 97.25 265 ASP A C 1
ATOM 2088 O O . ASP A 1 265 ? 18.547 -40.125 1.37 1 97.25 265 ASP A O 1
ATOM 2092 N N . ASP A 1 266 ? 20.438 -40.812 0.565 1 96.81 266 ASP A N 1
ATOM 2093 C CA . ASP A 1 266 ? 21.125 -40.812 1.849 1 96.81 266 ASP A CA 1
ATOM 2094 C C . ASP A 1 266 ? 21.406 -39.375 2.324 1 96.81 266 ASP A C 1
ATOM 2096 O O . ASP A 1 266 ? 21.203 -39.062 3.5 1 96.81 266 ASP A O 1
ATOM 2100 N N . LEU A 1 267 ? 21.766 -38.562 1.418 1 97.12 267 LEU A N 1
ATOM 2101 C CA . LEU A 1 267 ? 22.109 -37.188 1.77 1 97.12 267 LEU A CA 1
ATOM 2102 C C . LEU A 1 267 ? 20.875 -36.281 1.727 1 97.12 267 LEU A C 1
ATOM 2104 O O . LEU A 1 267 ? 20.906 -35.156 2.246 1 97.12 267 LEU A O 1
ATOM 2108 N N . GLU A 1 268 ? 19.859 -36.75 1.073 1 97.38 268 GLU A N 1
ATOM 2109 C CA . GLU A 1 268 ? 18.641 -35.969 0.831 1 97.38 268 GLU A CA 1
ATOM 2110 C C . GLU A 1 268 ? 18.969 -34.656 0.151 1 97.38 268 GLU A C 1
ATOM 2112 O O . GLU A 1 268 ? 18.562 -33.594 0.62 1 97.38 268 GLU A O 1
ATOM 2117 N N . GLU A 1 269 ? 19.703 -34.688 -0.886 1 97.94 269 GLU A N 1
ATOM 2118 C CA . GLU A 1 269 ? 20.031 -33.562 -1.732 1 97.94 269 GLU A CA 1
ATOM 2119 C C . GLU A 1 269 ? 20.344 -34 -3.158 1 97.94 269 GLU A C 1
ATOM 2121 O O . GLU A 1 269 ? 20.609 -35.188 -3.402 1 97.94 269 GLU A O 1
ATOM 2126 N N . PHE A 1 270 ? 20.297 -33.125 -4.039 1 98.56 270 PHE A N 1
ATOM 2127 C CA . PHE A 1 270 ? 20.672 -33.375 -5.43 1 98.56 270 PHE A CA 1
ATOM 2128 C C . PHE A 1 270 ? 22.188 -33.25 -5.613 1 98.56 270 PHE A C 1
ATOM 2130 O O . PHE A 1 270 ? 22.828 -32.375 -5.023 1 98.56 270 PHE A O 1
ATOM 2137 N N . GLU A 1 271 ? 22.719 -34.094 -6.398 1 98.12 271 GLU A N 1
ATOM 2138 C CA . GLU A 1 271 ? 24.125 -34.031 -6.816 1 98.12 271 GLU A CA 1
ATOM 2139 C C . GLU A 1 271 ? 24.234 -33.781 -8.32 1 98.12 271 GLU A C 1
ATOM 2141 O O . GLU A 1 271 ? 23.453 -34.344 -9.102 1 98.12 271 GLU A O 1
ATOM 2146 N N . GLU A 1 272 ? 25.188 -33 -8.641 1 97.56 272 GLU A N 1
ATOM 2147 C CA . GLU A 1 272 ? 25.406 -32.719 -10.055 1 97.56 272 GLU A CA 1
ATOM 2148 C C . GLU A 1 272 ? 25.969 -33.938 -10.781 1 97.56 272 GLU A C 1
ATOM 2150 O O . GLU A 1 272 ? 26.938 -34.531 -10.328 1 97.56 272 GLU A O 1
ATOM 2155 N N . ILE A 1 273 ? 25.406 -34.25 -11.867 1 96.06 273 ILE A N 1
ATOM 2156 C CA . ILE A 1 273 ? 25.844 -35.375 -12.68 1 96.06 273 ILE A CA 1
ATOM 2157 C C . ILE A 1 273 ? 26.672 -34.875 -13.867 1 96.06 273 ILE A C 1
ATOM 2159 O O . ILE A 1 273 ? 27.656 -35.5 -14.258 1 96.06 273 ILE A O 1
ATOM 2163 N N . SER A 1 274 ? 26.141 -33.875 -14.484 1 94.75 274 SER A N 1
ATOM 2164 C CA . SER A 1 274 ? 26.828 -33.344 -15.648 1 94.75 274 SER A CA 1
ATOM 2165 C C . SER A 1 274 ? 26.375 -31.906 -15.938 1 94.75 274 SER A C 1
ATOM 2167 O O . SER A 1 274 ? 25.344 -31.469 -15.438 1 94.75 274 SER A O 1
ATOM 2169 N N . GLN A 1 275 ? 27.219 -31.25 -16.734 1 94.69 275 GLN A N 1
ATOM 2170 C CA . GLN A 1 275 ? 26.922 -29.875 -17.172 1 94.69 275 GLN A CA 1
ATOM 2171 C C . GLN A 1 275 ? 26.453 -29.859 -18.625 1 94.69 275 GLN A C 1
ATOM 2173 O O . GLN A 1 275 ? 26.828 -30.719 -19.406 1 94.69 275 GLN A O 1
ATOM 2178 N N . ILE A 1 276 ? 25.625 -28.953 -18.906 1 93.44 276 ILE A N 1
ATOM 2179 C CA . ILE A 1 276 ? 25.188 -28.719 -20.281 1 93.44 276 ILE A CA 1
ATOM 2180 C C . ILE A 1 276 ? 25.906 -27.5 -20.844 1 93.44 276 ILE A C 1
ATOM 2182 O O . ILE A 1 276 ? 25.812 -26.391 -20.281 1 93.44 276 ILE A O 1
ATOM 2186 N N . ASP A 1 277 ? 26.688 -27.719 -21.922 1 89.25 277 ASP A N 1
ATOM 2187 C CA . ASP A 1 277 ? 27.297 -26.594 -22.625 1 89.25 277 ASP A CA 1
ATOM 2188 C C . ASP A 1 277 ? 26.281 -25.922 -23.562 1 89.25 277 ASP A C 1
ATOM 2190 O O . ASP A 1 277 ? 26.125 -26.344 -24.703 1 89.25 277 ASP A O 1
ATOM 2194 N N . PHE A 1 278 ? 25.703 -24.938 -23.125 1 78.19 278 PHE A N 1
ATOM 2195 C CA . PHE A 1 278 ? 24.578 -24.359 -23.844 1 78.19 278 PHE A CA 1
ATOM 2196 C C . PHE A 1 278 ? 25.062 -23.453 -24.969 1 78.19 278 PHE A C 1
ATOM 2198 O O . PHE A 1 278 ? 24.266 -22.781 -25.625 1 78.19 278 PHE A O 1
ATOM 2205 N N . ASN A 1 279 ? 26.406 -23.422 -25.234 1 79.75 279 ASN A N 1
ATOM 2206 C CA . ASN A 1 279 ? 26.953 -22.828 -26.438 1 79.75 279 ASN A CA 1
ATOM 2207 C C . ASN A 1 279 ? 26.969 -23.812 -27.609 1 79.75 279 ASN A C 1
ATOM 2209 O O . ASN A 1 279 ? 27 -23.406 -28.766 1 79.75 279 ASN A O 1
ATOM 2213 N N . THR A 1 280 ? 26.906 -25.062 -27.203 1 81.94 280 THR A N 1
ATOM 2214 C CA . THR A 1 280 ? 27.016 -26.078 -28.25 1 81.94 280 THR A CA 1
ATOM 2215 C C . THR A 1 280 ? 25.797 -27 -28.25 1 81.94 280 THR A C 1
ATOM 2217 O O . THR A 1 280 ? 25.516 -27.672 -29.25 1 81.94 280 THR A O 1
ATOM 2220 N N . GLN A 1 281 ? 25.172 -27.047 -27.203 1 83.38 281 GLN A N 1
ATOM 2221 C CA . GLN A 1 281 ? 23.953 -27.844 -27.094 1 83.38 281 GLN A CA 1
ATOM 2222 C C . GLN A 1 281 ? 22.719 -26.953 -27.094 1 83.38 281 GLN A C 1
ATOM 2224 O O . GLN A 1 281 ? 22.562 -26.094 -26.219 1 83.38 281 GLN A O 1
ATOM 2229 N N . PHE A 1 282 ? 21.844 -27.344 -28 1 85.12 282 PHE A N 1
ATOM 2230 C CA . PHE A 1 282 ? 20.781 -26.375 -28.203 1 85.12 282 PHE A CA 1
ATOM 2231 C C . PHE A 1 282 ? 19.422 -26.953 -27.812 1 85.12 282 PHE A C 1
ATOM 2233 O O . PHE A 1 282 ? 18.438 -26.234 -27.719 1 85.12 282 PHE A O 1
ATOM 2240 N N . SER A 1 283 ? 19.391 -28.25 -27.594 1 86.69 283 SER A N 1
ATOM 2241 C CA . SER A 1 283 ? 18.125 -28.875 -27.172 1 86.69 283 SER A CA 1
ATOM 2242 C C . SER A 1 283 ? 18.25 -29.5 -25.781 1 86.69 283 SER A C 1
ATOM 2244 O O . SER A 1 283 ? 19 -30.469 -25.609 1 86.69 283 SER A O 1
ATOM 2246 N N . TYR A 1 284 ? 17.656 -28.969 -24.859 1 88.75 284 TYR A N 1
ATOM 2247 C CA . TYR A 1 284 ? 17.531 -29.375 -23.469 1 88.75 284 TYR A CA 1
ATOM 2248 C C . TYR A 1 284 ? 16.266 -28.797 -22.828 1 88.75 284 TYR A C 1
ATOM 2250 O O . TYR A 1 284 ? 15.602 -27.953 -23.438 1 88.75 284 TYR A O 1
ATOM 2258 N N . PRO A 1 285 ? 15.883 -29.375 -21.703 1 87.81 285 PRO A N 1
ATOM 2259 C CA . PRO A 1 285 ? 14.641 -28.844 -21.141 1 87.81 285 PRO A CA 1
ATOM 2260 C C . PRO A 1 285 ? 14.68 -27.344 -20.938 1 87.81 285 PRO A C 1
ATOM 2262 O O . PRO A 1 285 ? 15.688 -26.797 -20.469 1 87.81 285 PRO A O 1
ATOM 2265 N N . ILE A 1 286 ? 13.633 -26.719 -21.328 1 81.88 286 ILE A N 1
ATOM 2266 C CA . ILE A 1 286 ? 13.5 -25.266 -21.172 1 81.88 286 ILE A CA 1
ATOM 2267 C C . ILE A 1 286 ? 13.516 -24.906 -19.688 1 81.88 286 ILE A C 1
ATOM 2269 O O . ILE A 1 286 ? 13.086 -25.703 -18.844 1 81.88 286 ILE A O 1
ATOM 2273 N N . ASP A 1 287 ? 13.961 -23.703 -19.406 1 86.06 287 ASP A N 1
ATOM 2274 C CA . ASP A 1 287 ? 14 -23.219 -18.031 1 86.06 287 ASP A CA 1
ATOM 2275 C C . ASP A 1 287 ? 12.602 -23.172 -17.422 1 86.06 287 ASP A C 1
ATOM 2277 O O . ASP A 1 287 ? 11.656 -22.703 -18.047 1 86.06 287 ASP A O 1
ATOM 2281 N N . GLY A 1 288 ? 12.531 -23.734 -16.219 1 88.81 288 GLY A N 1
ATOM 2282 C CA . GLY A 1 288 ? 11.258 -23.734 -15.516 1 88.81 288 GLY A CA 1
ATOM 2283 C C . GLY A 1 288 ? 10.328 -24.844 -15.969 1 88.81 288 GLY A C 1
ATOM 2284 O O . GLY A 1 288 ? 9.18 -24.922 -15.531 1 88.81 288 GLY A O 1
ATOM 2285 N N . SER A 1 289 ? 10.797 -25.766 -16.75 1 92.56 289 SER A N 1
ATOM 2286 C CA . SER A 1 289 ? 9.914 -26.75 -17.359 1 92.56 289 SER A CA 1
ATOM 2287 C C . SER A 1 289 ? 9.477 -27.797 -16.344 1 92.56 289 SER A C 1
ATOM 2289 O O . SER A 1 289 ? 10.18 -28.078 -15.375 1 92.56 289 SER A O 1
ATOM 2291 N N . HIS A 1 290 ? 8.344 -28.391 -16.625 1 94.38 290 HIS A N 1
ATOM 2292 C CA . HIS A 1 290 ? 7.824 -29.578 -15.969 1 94.38 290 HIS A CA 1
ATOM 2293 C C . HIS A 1 290 ? 7.859 -30.781 -16.906 1 94.38 290 HIS A C 1
ATOM 2295 O O . HIS A 1 290 ? 7.984 -30.625 -18.125 1 94.38 290 HIS A O 1
ATOM 2301 N N . VAL A 1 291 ? 7.793 -31.953 -16.344 1 95.38 291 VAL A N 1
ATOM 2302 C CA . VAL A 1 291 ? 7.617 -33.156 -17.125 1 95.38 291 VAL A CA 1
ATOM 2303 C C . VAL A 1 291 ? 6.129 -33.438 -17.328 1 95.38 291 VAL A C 1
ATOM 2305 O O . VAL A 1 291 ? 5.355 -33.438 -16.359 1 95.38 291 VAL A O 1
ATOM 2308 N N . VAL A 1 292 ? 5.77 -33.719 -18.531 1 95.38 292 VAL A N 1
ATOM 2309 C CA . VAL A 1 292 ? 4.367 -33.844 -18.922 1 95.38 292 VAL A CA 1
ATOM 2310 C C . VAL A 1 292 ? 3.871 -35.281 -18.609 1 95.38 292 VAL A C 1
ATOM 2312 O O . VAL A 1 292 ? 4.547 -36.25 -18.938 1 95.38 292 VAL A O 1
ATOM 2315 N N . LYS A 1 293 ? 2.738 -35.344 -17.938 1 94.19 293 LYS A N 1
ATOM 2316 C CA . LYS A 1 293 ? 2.012 -36.594 -17.906 1 94.19 293 LYS A CA 1
ATOM 2317 C C . LYS A 1 293 ? 1.337 -36.875 -19.25 1 94.19 293 LYS A C 1
ATOM 2319 O O . LYS A 1 293 ? 0.445 -36.156 -19.672 1 94.19 293 LYS A O 1
ATOM 2324 N N . THR A 1 294 ? 1.757 -37.875 -19.875 1 90 294 THR A N 1
ATOM 2325 C CA . THR A 1 294 ? 1.206 -38.219 -21.188 1 90 294 THR A CA 1
ATOM 2326 C C . THR A 1 294 ? 0.102 -39.25 -21.078 1 90 294 THR A C 1
ATOM 2328 O O . THR A 1 294 ? -0.021 -39.938 -20.047 1 90 294 THR A O 1
ATOM 2331 N N . ALA A 1 295 ? -0.648 -39.312 -22.094 1 82.62 295 ALA A N 1
ATOM 2332 C CA . ALA A 1 295 ? -1.723 -40.312 -22.156 1 82.62 295 ALA A CA 1
ATOM 2333 C C . ALA A 1 295 ? -1.168 -41.719 -22.078 1 82.62 295 ALA A C 1
ATOM 2335 O O . ALA A 1 295 ? -0.051 -42 -22.531 1 82.62 295 ALA A O 1
ATOM 2336 N N . PRO A 1 296 ? -1.918 -42.656 -21.422 1 71.88 296 PRO A N 1
ATOM 2337 C CA . PRO A 1 296 ? -1.434 -44.031 -21.297 1 71.88 296 PRO A CA 1
ATOM 2338 C C . PRO A 1 296 ? -1.106 -44.656 -22.656 1 71.88 296 PRO A C 1
ATOM 2340 O O . PRO A 1 296 ? -0.157 -45.438 -22.75 1 71.88 296 PRO A O 1
ATOM 2343 N N . TYR A 1 297 ? -1.868 -44.344 -23.688 1 59.88 297 TYR A N 1
ATOM 2344 C CA . TYR A 1 297 ? -1.631 -44.969 -24.984 1 59.88 297 TYR A CA 1
ATOM 2345 C C . TYR A 1 297 ? -0.48 -44.281 -25.719 1 59.88 297 TYR A C 1
ATOM 2347 O O . TYR A 1 297 ? 0.139 -44.875 -26.594 1 59.88 297 TYR A O 1
ATOM 2355 N N . HIS A 1 298 ? -0.221 -43.094 -25.406 1 54.88 298 HIS A N 1
ATOM 2356 C CA . HIS A 1 298 ? 0.861 -42.312 -26 1 54.88 298 HIS A CA 1
ATOM 2357 C C . HIS A 1 298 ? 2.223 -42.812 -25.547 1 54.88 298 HIS A C 1
ATOM 2359 O O . HIS A 1 298 ? 3.176 -42.875 -26.328 1 54.88 298 HIS A O 1
ATOM 2365 N N . ASP A 1 299 ? 2.406 -43 -24.172 1 50.53 299 ASP A N 1
ATOM 2366 C CA . ASP A 1 299 ? 3.668 -43.406 -23.562 1 50.53 299 ASP A CA 1
ATOM 2367 C C . ASP A 1 299 ? 4.203 -44.688 -24.203 1 50.53 299 ASP A C 1
ATOM 2369 O O . ASP A 1 299 ? 5.398 -44.781 -24.516 1 50.53 299 ASP A O 1
ATOM 2373 N N . GLU A 1 300 ? 3.266 -45.625 -24.359 1 45.28 300 GLU A N 1
ATOM 2374 C CA . GLU A 1 300 ? 3.676 -46.938 -24.859 1 45.28 300 GLU A CA 1
ATOM 2375 C C . GLU A 1 300 ? 4.141 -46.844 -26.312 1 45.28 300 GLU A C 1
ATOM 2377 O O . GLU A 1 300 ? 5.051 -47.562 -26.719 1 45.28 300 GLU A O 1
ATOM 2382 N N . GLU A 1 301 ? 3.662 -45.781 -26.938 1 50.5 301 GLU A N 1
ATOM 2383 C CA . GLU A 1 301 ? 3.943 -45.844 -28.375 1 50.5 301 GLU A CA 1
ATOM 2384 C C . GLU A 1 301 ? 5.129 -44.938 -28.75 1 50.5 301 GLU A C 1
ATOM 2386 O O . GLU A 1 301 ? 6 -45.344 -29.516 1 50.5 301 GLU A O 1
ATOM 2391 N N . ASP A 1 302 ? 5.23 -43.75 -28.062 1 69.75 302 ASP A N 1
ATOM 2392 C CA . ASP A 1 302 ? 6.312 -42.969 -28.688 1 69.75 302 ASP A CA 1
ATOM 2393 C C . ASP A 1 302 ? 7.562 -43 -27.812 1 69.75 302 ASP A C 1
ATOM 2395 O O . ASP A 1 302 ? 8.672 -42.781 -28.312 1 69.75 302 ASP A O 1
ATOM 2399 N N . GLY A 1 303 ? 7.406 -43.344 -26.484 1 82.12 303 GLY A N 1
ATOM 2400 C CA . GLY A 1 303 ? 8.562 -43.531 -25.625 1 82.12 303 GLY A CA 1
ATOM 2401 C C . GLY A 1 303 ? 9.273 -42.219 -25.297 1 82.12 303 GLY A C 1
ATOM 2402 O O . GLY A 1 303 ? 10.445 -42.25 -24.922 1 82.12 303 GLY A O 1
ATOM 2403 N N . TYR A 1 304 ? 8.617 -41.062 -25.5 1 91.88 304 TYR A N 1
ATOM 2404 C CA . TYR A 1 304 ? 9.281 -39.781 -25.266 1 91.88 304 TYR A CA 1
ATOM 2405 C C . TYR A 1 304 ? 8.906 -39.219 -23.906 1 91.88 304 TYR A C 1
ATOM 2407 O O . TYR A 1 304 ? 7.785 -39.406 -23.422 1 91.88 304 TYR A O 1
ATOM 2415 N N . ILE A 1 305 ? 9.836 -38.562 -23.281 1 94.06 305 ILE A N 1
ATOM 2416 C CA . ILE A 1 305 ? 9.617 -37.656 -22.156 1 94.06 305 ILE A CA 1
ATOM 2417 C C . ILE A 1 305 ? 9.445 -36.219 -22.656 1 94.06 305 ILE A C 1
ATOM 2419 O O . ILE A 1 305 ? 10.32 -35.688 -23.344 1 94.06 305 ILE A O 1
ATOM 2423 N N . TYR A 1 306 ? 8.312 -35.625 -22.328 1 95.12 306 TYR A N 1
ATOM 2424 C CA . TYR A 1 306 ? 8.031 -34.281 -22.797 1 95.12 306 TYR A CA 1
ATOM 2425 C C . TYR A 1 306 ? 8.289 -33.281 -21.688 1 95.12 306 TYR A C 1
ATOM 2427 O O . TYR A 1 306 ? 7.98 -33.531 -20.516 1 95.12 306 TYR A O 1
ATOM 2435 N N . PHE A 1 307 ? 8.867 -32.125 -22.094 1 95.94 307 PHE A N 1
ATOM 2436 C CA . PHE A 1 307 ? 9.164 -31.031 -21.172 1 95.94 307 PHE A CA 1
ATOM 2437 C C . PHE A 1 307 ? 8.438 -29.766 -21.609 1 95.94 307 PHE A C 1
ATOM 2439 O O . PHE A 1 307 ? 8.602 -29.312 -22.75 1 95.94 307 PHE A O 1
ATOM 2446 N N . GLY A 1 308 ? 7.656 -29.219 -20.656 1 94 308 GLY A N 1
ATOM 2447 C CA . GLY A 1 308 ? 6.875 -28.062 -21.062 1 94 308 GLY A CA 1
ATOM 2448 C C . GLY A 1 308 ? 7.031 -26.891 -20.109 1 94 308 GLY A C 1
ATOM 2449 O O . GLY A 1 308 ? 7.211 -27.078 -18.906 1 94 308 GLY A O 1
ATOM 2450 N N . GLN A 1 309 ? 6.98 -25.609 -20.672 1 92.75 309 GLN A N 1
ATOM 2451 C CA . GLN A 1 309 ? 6.852 -24.359 -19.953 1 92.75 309 GLN A CA 1
ATOM 2452 C C . GLN A 1 309 ? 6.18 -23.297 -20.812 1 92.75 309 GLN A C 1
ATOM 2454 O O . GLN A 1 309 ? 6.855 -22.469 -21.438 1 92.75 309 GLN A O 1
ATOM 2459 N N . PRO A 1 310 ? 4.879 -22.938 -20.844 1 94.12 310 PRO A N 1
ATOM 2460 C CA . PRO A 1 310 ? 4.094 -24.109 -20.438 1 94.12 310 PRO A CA 1
ATOM 2461 C C . PRO A 1 310 ? 4.035 -25.188 -21.5 1 94.12 310 PRO A C 1
ATOM 2463 O O . PRO A 1 310 ? 3.729 -26.344 -21.203 1 94.12 310 PRO A O 1
ATOM 2466 N N . TYR A 1 311 ? 4.309 -24.859 -22.75 1 95.5 311 TYR A N 1
ATOM 2467 C CA . TYR A 1 311 ? 4.113 -25.75 -23.891 1 95.5 311 TYR A CA 1
ATOM 2468 C C . TYR A 1 311 ? 5.23 -26.781 -23.953 1 95.5 311 TYR A C 1
ATOM 2470 O O . TYR A 1 311 ? 6.414 -26.438 -23.875 1 95.5 311 TYR A O 1
ATOM 2478 N N . PRO A 1 312 ? 4.836 -28.047 -24.125 1 95.44 312 PRO A N 1
ATOM 2479 C CA . PRO A 1 312 ? 5.824 -29.125 -24.188 1 95.44 312 PRO A CA 1
ATOM 2480 C C . PRO A 1 312 ? 6.512 -29.219 -25.547 1 95.44 312 PRO A C 1
ATOM 2482 O O . PRO A 1 312 ? 6.289 -30.172 -26.297 1 95.44 312 PRO A O 1
ATOM 2485 N N . ILE A 1 313 ? 7.504 -28.328 -25.828 1 95.44 313 ILE A N 1
ATOM 2486 C CA . ILE A 1 313 ? 8.086 -28.219 -27.156 1 95.44 313 ILE A CA 1
ATOM 2487 C C . ILE A 1 313 ? 9.484 -28.828 -27.156 1 95.44 313 ILE A C 1
ATOM 2489 O O . ILE A 1 313 ? 10.242 -28.656 -28.109 1 95.44 313 ILE A O 1
ATOM 2493 N N . VAL A 1 314 ? 9.883 -29.469 -26.109 1 96.31 314 VAL A N 1
ATOM 2494 C CA . VAL A 1 314 ? 11.102 -30.266 -26.047 1 96.31 314 VAL A CA 1
ATOM 2495 C C . VAL A 1 314 ? 10.773 -31.672 -25.562 1 96.31 314 VAL A C 1
ATOM 2497 O O . VAL A 1 314 ? 9.906 -31.859 -24.703 1 96.31 314 VAL A O 1
ATOM 2500 N N . ARG A 1 315 ? 11.43 -32.688 -26.141 1 95.75 315 ARG A N 1
ATOM 2501 C CA . ARG A 1 315 ? 11.242 -34.062 -25.703 1 95.75 315 ARG A CA 1
ATOM 2502 C C . ARG A 1 315 ? 12.539 -34.844 -25.844 1 95.75 315 ARG A C 1
ATOM 2504 O O . ARG A 1 315 ? 13.492 -34.406 -26.484 1 95.75 315 ARG A O 1
ATOM 2511 N N . CYS A 1 316 ? 12.617 -36 -25.141 1 95.88 316 CYS A N 1
ATOM 2512 C CA . CYS A 1 316 ? 13.758 -36.906 -25.266 1 95.88 316 CYS A CA 1
ATOM 2513 C C . CYS A 1 316 ? 13.336 -38.344 -25 1 95.88 316 CYS A C 1
ATOM 2515 O O . CYS A 1 316 ? 12.234 -38.594 -24.5 1 95.88 316 CYS A O 1
ATOM 2517 N N . LYS A 1 317 ? 14.164 -39.25 -25.406 1 94.06 317 LYS A N 1
ATOM 2518 C CA . LYS A 1 317 ? 13.93 -40.688 -25.125 1 94.06 317 LYS A CA 1
ATOM 2519 C C . LYS A 1 317 ? 14.594 -41.094 -23.828 1 94.06 317 LYS A C 1
ATOM 2521 O O . LYS A 1 317 ? 14.086 -41.969 -23.109 1 94.06 317 LYS A O 1
ATOM 2526 N N . ARG A 1 318 ? 15.758 -40.531 -23.594 1 94.69 318 ARG A N 1
ATOM 2527 C CA . ARG A 1 318 ? 16.531 -40.781 -22.375 1 94.69 318 ARG A CA 1
ATOM 2528 C C . ARG A 1 318 ? 16.891 -39.5 -21.672 1 94.69 318 ARG A C 1
ATOM 2530 O O . ARG A 1 318 ? 17.609 -38.656 -22.219 1 94.69 318 ARG A O 1
ATOM 2537 N N . TYR A 1 319 ? 16.562 -39.406 -20.469 1 95.62 319 TYR A N 1
ATOM 2538 C CA . TYR A 1 319 ? 16.594 -38.156 -19.734 1 95.62 319 TYR A CA 1
ATOM 2539 C C . TYR A 1 319 ? 18.016 -37.594 -19.688 1 95.62 319 TYR A C 1
ATOM 2541 O O . TYR A 1 319 ? 18.219 -36.375 -19.875 1 95.62 319 TYR A O 1
ATOM 2549 N N . LEU A 1 320 ? 19.062 -38.375 -19.5 1 95.31 320 LEU A N 1
ATOM 2550 C CA . LEU A 1 320 ? 20.422 -37.906 -19.266 1 95.31 320 LEU A CA 1
ATOM 2551 C C . LEU A 1 320 ? 21.203 -37.875 -20.578 1 95.31 320 LEU A C 1
ATOM 2553 O O . LEU A 1 320 ? 22.375 -37.438 -20.594 1 95.31 320 LEU A O 1
ATOM 2557 N N . ASP A 1 321 ? 20.609 -38.281 -21.688 1 94.5 321 ASP A N 1
ATOM 2558 C CA . ASP A 1 321 ? 21.297 -38.344 -22.969 1 94.5 321 ASP A CA 1
ATOM 2559 C C . ASP A 1 321 ? 20.859 -37.219 -23.875 1 94.5 321 ASP A C 1
ATOM 2561 O O . ASP A 1 321 ? 19.891 -37.344 -24.625 1 94.5 321 ASP A O 1
ATOM 2565 N N . LEU A 1 322 ? 21.672 -36.219 -24 1 93.75 322 LEU A N 1
ATOM 2566 C CA . LEU A 1 322 ? 21.359 -35 -24.75 1 93.75 322 LEU A CA 1
ATOM 2567 C C . LEU A 1 322 ? 21.203 -35.281 -26.234 1 93.75 322 LEU A C 1
ATOM 2569 O O . LEU A 1 322 ? 20.531 -34.562 -26.953 1 93.75 322 LEU A O 1
ATOM 2573 N N . SER A 1 323 ? 21.75 -36.344 -26.656 1 93.25 323 SER A N 1
ATOM 2574 C CA . SER A 1 323 ? 21.688 -36.656 -28.078 1 93.25 323 SER A CA 1
ATOM 2575 C C . SER A 1 323 ? 20.281 -37.094 -28.484 1 93.25 323 SER A C 1
ATOM 2577 O O . SER A 1 323 ? 19.953 -37.156 -29.672 1 93.25 323 SER A O 1
ATOM 2579 N N . THR A 1 324 ? 19.453 -37.406 -27.5 1 94.94 324 THR A N 1
ATOM 2580 C CA . THR A 1 324 ? 18.094 -37.875 -27.797 1 94.94 324 THR A CA 1
ATOM 2581 C C . THR A 1 324 ? 17.094 -36.75 -27.719 1 94.94 324 THR A C 1
ATOM 2583 O O . THR A 1 324 ? 15.906 -36.938 -27.984 1 94.94 324 THR A O 1
ATOM 2586 N N . TYR A 1 325 ? 17.547 -35.562 -27.375 1 95.56 325 TYR A N 1
ATOM 2587 C CA . TYR A 1 325 ? 16.641 -34.438 -27.234 1 95.56 325 TYR A CA 1
ATOM 2588 C C . TYR A 1 325 ? 16.281 -33.844 -28.594 1 95.56 325 TYR A C 1
ATOM 2590 O O . TYR A 1 325 ? 17.125 -33.75 -29.484 1 95.56 325 TYR A O 1
ATOM 2598 N N . GLU A 1 326 ? 15.008 -33.531 -28.719 1 95.81 326 GLU A N 1
ATOM 2599 C CA . GLU A 1 326 ? 14.469 -32.812 -29.891 1 95.81 326 GLU A CA 1
ATOM 2600 C C . GLU A 1 326 ? 13.57 -31.656 -29.469 1 95.81 326 GLU A C 1
ATOM 2602 O O . GLU A 1 326 ? 12.914 -31.719 -28.438 1 95.81 326 GLU A O 1
ATOM 2607 N N . SER A 1 327 ? 13.664 -30.625 -30.281 1 96.19 327 SER A N 1
ATOM 2608 C CA . SER A 1 327 ? 12.781 -29.484 -30.094 1 96.19 327 SER A CA 1
ATOM 2609 C C . SER A 1 327 ? 11.781 -29.359 -31.234 1 96.19 327 SER A C 1
ATOM 2611 O O . SER A 1 327 ? 12.117 -29.594 -32.375 1 96.19 327 SER A O 1
ATOM 2613 N N . PHE A 1 328 ? 10.562 -29.109 -30.859 1 95.69 328 PHE A N 1
ATOM 2614 C CA . PHE A 1 328 ? 9.586 -28.703 -31.875 1 95.69 328 PHE A CA 1
ATOM 2615 C C . PHE A 1 328 ? 9.75 -27.234 -32.219 1 95.69 328 PHE A C 1
ATOM 2617 O O . PHE A 1 328 ? 9.406 -26.359 -31.422 1 95.69 328 PHE A O 1
ATOM 2624 N N . THR A 1 329 ? 10.25 -26.891 -33.375 1 95.94 329 THR A N 1
ATOM 2625 C CA . THR A 1 329 ? 10.68 -25.531 -33.688 1 95.94 329 THR A CA 1
ATOM 2626 C C . THR A 1 329 ? 10.703 -25.297 -35.188 1 95.94 329 THR A C 1
ATOM 2628 O O . THR A 1 329 ? 10.781 -26.25 -35.969 1 95.94 329 THR A O 1
ATOM 2631 N N . PRO A 1 330 ? 10.5 -24.078 -35.625 1 96.31 330 PRO A N 1
ATOM 2632 C CA . PRO A 1 330 ? 10.641 -23.734 -37.031 1 96.31 330 PRO A CA 1
ATOM 2633 C C . PRO A 1 330 ? 12.055 -23.297 -37.406 1 96.31 330 PRO A C 1
ATOM 2635 O O . PRO A 1 330 ? 12.281 -22.797 -38.5 1 96.31 330 PRO A O 1
ATOM 2638 N N . LEU A 1 331 ? 12.969 -23.438 -36.469 1 96.75 331 LEU A N 1
ATOM 2639 C CA . LEU A 1 331 ? 14.344 -23.047 -36.75 1 96.75 331 LEU A CA 1
ATOM 2640 C C . LEU A 1 331 ? 15.016 -24.062 -37.688 1 96.75 331 LEU A C 1
ATOM 2642 O O . LEU A 1 331 ? 14.602 -25.234 -37.719 1 96.75 331 LEU A O 1
ATOM 2646 N N . LYS A 1 332 ? 16.016 -23.578 -38.375 1 95.75 332 LYS A N 1
ATOM 2647 C CA . LYS A 1 332 ? 16.828 -24.5 -39.156 1 95.75 332 LYS A CA 1
ATOM 2648 C C . LYS A 1 332 ? 17.594 -25.469 -38.25 1 95.75 332 LYS A C 1
ATOM 2650 O O . LYS A 1 332 ? 17.953 -25.109 -37.125 1 95.75 332 LYS A O 1
ATOM 2655 N N . ILE A 1 333 ? 17.812 -26.625 -38.781 1 94.38 333 ILE A N 1
ATOM 2656 C CA . ILE A 1 333 ? 18.484 -27.672 -38 1 94.38 333 ILE A CA 1
ATOM 2657 C C . ILE A 1 333 ? 19.844 -27.188 -37.531 1 94.38 333 ILE A C 1
ATOM 2659 O O . ILE A 1 333 ? 20.547 -26.484 -38.25 1 94.38 333 ILE A O 1
ATOM 2663 N N . ASN A 1 334 ? 20.203 -27.484 -36.344 1 93.12 334 ASN A N 1
ATOM 2664 C CA . ASN A 1 334 ? 21.484 -27.203 -35.719 1 93.12 334 ASN A CA 1
ATOM 2665 C C . ASN A 1 334 ? 21.688 -25.703 -35.5 1 93.12 334 ASN A C 1
ATOM 2667 O O . ASN A 1 334 ? 22.812 -25.203 -35.625 1 93.12 334 ASN A O 1
ATOM 2671 N N . THR A 1 335 ? 20.594 -24.984 -35.25 1 93.31 335 THR A N 1
ATOM 2672 C CA . THR A 1 335 ? 20.734 -23.562 -35 1 93.31 335 THR A CA 1
ATOM 2673 C C . THR A 1 335 ? 20.188 -23.219 -33.594 1 93.31 335 THR A C 1
ATOM 2675 O O . THR A 1 335 ? 19.469 -24.016 -33 1 93.31 335 THR A O 1
ATOM 2678 N N . SER A 1 336 ? 20.641 -21.969 -33.156 1 91.5 336 SER A N 1
ATOM 2679 C CA . SER A 1 336 ? 20.328 -21.531 -31.797 1 91.5 336 SER A CA 1
ATOM 2680 C C . SER A 1 336 ? 19.344 -20.359 -31.812 1 91.5 336 SER A C 1
ATOM 2682 O O . SER A 1 336 ? 19.234 -19.641 -32.812 1 91.5 336 SER A O 1
ATOM 2684 N N . ASN A 1 337 ? 18.625 -20.219 -30.672 1 91.44 337 ASN A N 1
ATOM 2685 C CA . ASN A 1 337 ? 17.703 -19.094 -30.484 1 91.44 337 ASN A CA 1
ATOM 2686 C C . ASN A 1 337 ? 18.359 -17.984 -29.672 1 91.44 337 ASN A C 1
ATOM 2688 O O . ASN A 1 337 ? 17.672 -17.047 -29.25 1 91.44 337 ASN A O 1
ATOM 2692 N N . LEU A 1 338 ? 19.578 -17.984 -29.328 1 86.06 338 LEU A N 1
ATOM 2693 C CA . LEU A 1 338 ? 20.25 -17.047 -28.438 1 86.06 338 LEU A CA 1
ATOM 2694 C C . LEU A 1 338 ? 20.281 -15.648 -29.031 1 86.06 338 LEU A C 1
ATOM 2696 O O . LEU A 1 338 ? 20.219 -14.656 -28.297 1 86.06 338 LEU A O 1
ATOM 2700 N N . ASP A 1 339 ? 20.422 -15.594 -30.344 1 90.19 339 ASP A N 1
ATOM 2701 C CA . ASP A 1 339 ? 20.406 -14.312 -31.047 1 90.19 339 ASP A CA 1
ATOM 2702 C C . ASP A 1 339 ? 19.219 -14.227 -32 1 90.19 339 ASP A C 1
ATOM 2704 O O . ASP A 1 339 ? 19.297 -14.664 -33.156 1 90.19 339 ASP A O 1
ATOM 2708 N N . LEU A 1 340 ? 18.203 -13.617 -31.562 1 92.62 340 LEU A N 1
ATOM 2709 C CA . LEU A 1 340 ? 16.969 -13.539 -32.344 1 92.62 340 LEU A CA 1
ATOM 2710 C C . LEU A 1 340 ? 17.141 -12.633 -33.562 1 92.62 340 LEU A C 1
ATOM 2712 O O . LEU A 1 340 ? 16.422 -12.773 -34.531 1 92.62 340 LEU A O 1
ATOM 2716 N N . ASN A 1 341 ? 18.109 -11.719 -33.5 1 92.44 341 ASN A N 1
ATOM 2717 C CA . ASN A 1 341 ? 18.359 -10.828 -34.625 1 92.44 341 ASN A CA 1
ATOM 2718 C C . ASN A 1 341 ? 18.859 -11.594 -35.844 1 92.44 341 ASN A C 1
ATOM 2720 O O . ASN A 1 341 ? 18.578 -11.211 -36.969 1 92.44 341 ASN A O 1
ATOM 2724 N N . ASN A 1 342 ? 19.562 -12.633 -35.562 1 92.38 342 ASN A N 1
ATOM 2725 C CA . ASN A 1 342 ? 20.125 -13.414 -36.656 1 92.38 342 ASN A CA 1
ATOM 2726 C C . ASN A 1 342 ? 19.578 -14.836 -36.688 1 92.38 342 ASN A C 1
ATOM 2728 O O . ASN A 1 342 ? 20.281 -15.781 -37.062 1 92.38 342 ASN A O 1
ATOM 2732 N N . VAL A 1 343 ? 18.391 -14.914 -36.188 1 93.31 343 VAL A N 1
ATOM 2733 C CA . VAL A 1 343 ? 17.75 -16.219 -36.125 1 93.31 343 VAL A CA 1
ATOM 2734 C C . VAL A 1 343 ? 17.531 -16.781 -37.5 1 93.31 343 VAL A C 1
ATOM 2736 O O . VAL A 1 343 ? 17.234 -16.031 -38.438 1 93.31 343 VAL A O 1
ATOM 2739 N N . GLN A 1 344 ? 17.734 -18.062 -37.781 1 94.44 344 GLN A N 1
ATOM 2740 C CA . GLN A 1 344 ? 17.516 -18.719 -39.062 1 94.44 344 GLN A CA 1
ATOM 2741 C C . GLN A 1 344 ? 16.266 -19.578 -39.031 1 94.44 344 GLN A C 1
ATOM 2743 O O . GLN A 1 344 ? 16.266 -20.688 -38.469 1 94.44 344 GLN A O 1
ATOM 2748 N N . LEU A 1 345 ? 15.289 -19.203 -39.719 1 96.06 345 LEU A N 1
ATOM 2749 C CA . LEU A 1 345 ? 14.031 -19.938 -39.812 1 96.06 345 LEU A CA 1
ATOM 2750 C C . LEU A 1 345 ? 14.062 -20.906 -40.969 1 96.06 345 LEU A C 1
ATOM 2752 O O . LEU A 1 345 ? 14.625 -20.609 -42.031 1 96.06 345 LEU A O 1
ATOM 2756 N N . ASP A 1 346 ? 13.523 -22.094 -40.75 1 95.25 346 ASP A N 1
ATOM 2757 C CA . ASP A 1 346 ? 13.406 -23.125 -41.781 1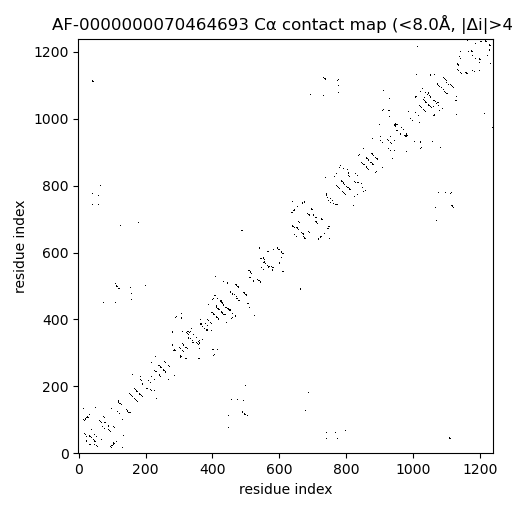 95.25 346 ASP A CA 1
ATOM 2758 C C . ASP A 1 346 ? 12.156 -22.906 -42.625 1 95.25 346 ASP A C 1
ATOM 2760 O O . ASP A 1 346 ? 11.031 -23 -42.125 1 95.25 346 ASP A O 1
ATOM 2764 N N . ARG A 1 347 ? 12.328 -22.641 -43.906 1 94.19 347 ARG A N 1
ATOM 2765 C CA . ARG A 1 347 ? 11.203 -22.344 -44.781 1 94.19 347 ARG A CA 1
ATOM 2766 C C . ARG A 1 347 ? 11.25 -23.219 -46.031 1 94.19 347 ARG A C 1
ATOM 2768 O O . ARG A 1 347 ? 12.328 -23.5 -46.562 1 94.19 347 ARG A O 1
ATOM 2775 N N . GLU A 1 348 ? 10.07 -23.516 -46.469 1 93 348 GLU A N 1
ATOM 2776 C CA . GLU A 1 348 ? 9.961 -24.203 -47.75 1 93 348 GLU A CA 1
ATOM 2777 C C . GLU A 1 348 ? 10.422 -23.297 -48.906 1 93 348 GLU A C 1
ATOM 2779 O O . GLU A 1 348 ? 10.047 -22.125 -48.969 1 93 348 GLU A O 1
ATOM 2784 N N . GLU A 1 349 ? 11.172 -23.859 -49.812 1 89.19 349 GLU A N 1
ATOM 2785 C CA . GLU A 1 349 ? 11.781 -23.078 -50.875 1 89.19 349 GLU A CA 1
ATOM 2786 C C . GLU A 1 349 ? 10.727 -22.469 -51.781 1 89.19 349 GLU A C 1
ATOM 2788 O O . GLU A 1 349 ? 10.828 -21.312 -52.188 1 89.19 349 GLU A O 1
ATOM 2793 N N . LYS A 1 350 ? 9.758 -23.188 -52.188 1 90.06 350 LYS A N 1
ATOM 2794 C CA . LYS A 1 350 ? 8.781 -22.734 -53.156 1 90.06 350 LYS A CA 1
ATOM 2795 C C . LYS A 1 350 ? 7.688 -21.906 -52.531 1 90.06 350 LYS A C 1
ATOM 2797 O O . LYS A 1 350 ? 7.391 -20.797 -52.969 1 90.06 350 LYS A O 1
ATOM 2802 N N . SER A 1 351 ? 7.148 -22.25 -51.375 1 87.25 351 SER A N 1
ATOM 2803 C CA . SER A 1 351 ? 5.977 -21.625 -50.781 1 87.25 351 SER A CA 1
ATOM 2804 C C . SER A 1 351 ? 6.375 -20.578 -49.75 1 87.25 351 SER A C 1
ATOM 2806 O O . SER A 1 351 ? 5.594 -19.688 -49.406 1 87.25 351 SER A O 1
ATOM 2808 N N . GLY A 1 352 ? 7.559 -20.75 -49.188 1 89.81 352 GLY A N 1
ATOM 2809 C CA . GLY A 1 352 ? 7.996 -19.844 -48.125 1 89.81 352 GLY A CA 1
ATOM 2810 C C . GLY A 1 352 ? 7.375 -20.172 -46.781 1 89.81 352 GLY A C 1
ATOM 2811 O O . GLY A 1 352 ? 7.617 -19.469 -45.781 1 89.81 352 GLY A O 1
ATOM 2812 N N . LYS A 1 353 ? 6.629 -21.172 -46.75 1 90.19 353 LYS A N 1
ATOM 2813 C CA . LYS A 1 353 ? 5.965 -21.562 -45.5 1 90.19 353 LYS A CA 1
ATOM 2814 C C . LYS A 1 353 ? 6.977 -22.062 -44.469 1 90.19 353 LYS A C 1
ATOM 2816 O O . LYS A 1 353 ? 7.926 -22.766 -44.812 1 90.19 353 LYS A O 1
ATOM 2821 N N . LEU A 1 354 ? 6.75 -21.703 -43.25 1 93.38 354 LEU A N 1
ATOM 2822 C CA . LEU A 1 354 ? 7.629 -22.141 -42.156 1 93.38 354 LEU A CA 1
ATOM 2823 C C . LEU A 1 354 ? 7.469 -23.641 -41.906 1 93.38 354 LEU A C 1
ATOM 2825 O O . LEU A 1 354 ? 6.352 -24.156 -41.906 1 93.38 354 LEU A O 1
ATOM 2829 N N . ILE A 1 355 ? 8.492 -24.312 -41.688 1 93.69 355 ILE A N 1
ATOM 2830 C CA . ILE A 1 355 ? 8.492 -25.75 -41.438 1 93.69 355 ILE A CA 1
ATOM 2831 C C . ILE A 1 355 ? 8.695 -26.016 -39.938 1 93.69 355 ILE A C 1
ATOM 2833 O O . ILE A 1 355 ? 9.805 -25.875 -39.438 1 93.69 355 ILE A O 1
ATOM 2837 N N . TYR A 1 356 ? 7.656 -26.391 -39.344 1 93.88 356 TYR A N 1
ATOM 2838 C CA . TYR A 1 356 ? 7.734 -26.859 -37.969 1 93.88 356 TYR A CA 1
ATOM 2839 C C . TYR A 1 356 ? 8.023 -28.344 -37.906 1 93.88 356 TYR A C 1
ATOM 2841 O O . TYR A 1 356 ? 7.578 -29.109 -38.781 1 93.88 356 TYR A O 1
ATOM 2849 N N . GLY A 1 357 ? 8.68 -28.781 -36.906 1 93.38 357 GLY A N 1
ATOM 2850 C CA . GLY A 1 357 ? 8.922 -30.188 -36.656 1 93.38 357 GLY A CA 1
ATOM 2851 C C . GLY A 1 357 ? 9.844 -30.453 -35.5 1 93.38 357 GLY A C 1
ATOM 2852 O O . GLY A 1 357 ? 10.367 -29.516 -34.875 1 93.38 357 GLY A O 1
ATOM 2853 N N . TRP A 1 358 ? 9.836 -31.719 -35.094 1 95.25 358 TRP A N 1
ATOM 2854 C CA . TRP A 1 358 ? 10.812 -32.125 -34.094 1 95.25 358 TRP A CA 1
ATOM 2855 C C . TRP A 1 358 ? 12.211 -32.219 -34.688 1 95.25 358 TRP A C 1
ATOM 2857 O O . TRP A 1 358 ? 12.453 -32.969 -35.625 1 95.25 358 TRP A O 1
ATOM 2867 N N . LYS A 1 359 ? 13.109 -31.422 -34.188 1 95.88 359 LYS A N 1
ATOM 2868 C CA . LYS A 1 359 ? 14.461 -31.312 -34.719 1 95.88 359 LYS A CA 1
ATOM 2869 C C . LYS A 1 359 ? 15.508 -31.5 -33.625 1 95.88 359 LYS A C 1
ATOM 2871 O O . LYS A 1 359 ? 15.367 -30.953 -32.531 1 95.88 359 LYS A O 1
ATOM 2876 N N . ARG A 1 360 ? 16.516 -32.25 -33.906 1 94.56 360 ARG A N 1
ATOM 2877 C CA . ARG A 1 360 ? 17.609 -32.469 -32.969 1 94.56 360 ARG A CA 1
ATOM 2878 C C . ARG A 1 360 ? 18.594 -31.328 -33 1 94.56 360 ARG A C 1
ATOM 2880 O O . ARG A 1 360 ? 18.703 -30.625 -34.031 1 94.56 360 ARG A O 1
ATOM 2887 N N . SER A 1 361 ? 19.266 -31.156 -31.922 1 93.19 361 SER A N 1
ATOM 2888 C CA . SER A 1 361 ? 20.344 -30.188 -31.781 1 93.19 361 SER A CA 1
ATOM 2889 C C . SER A 1 361 ? 19.906 -28.797 -32.219 1 93.19 361 SER A C 1
ATOM 2891 O O . SER A 1 361 ? 20.688 -28.062 -32.844 1 93.19 361 SER A O 1
ATOM 2893 N N . THR A 1 362 ? 18.688 -28.531 -32.094 1 95.31 362 THR A N 1
ATOM 2894 C CA . THR A 1 362 ? 18.094 -27.266 -32.5 1 95.31 362 THR A CA 1
ATOM 2895 C C . THR A 1 362 ? 17.328 -26.641 -31.344 1 95.31 362 THR A C 1
ATOM 2897 O O . THR A 1 362 ? 16.609 -27.328 -30.625 1 95.31 362 THR A O 1
ATOM 2900 N N . SER A 1 363 ? 17.469 -25.375 -31.172 1 95.06 363 SER A N 1
ATOM 2901 C CA . SER A 1 363 ? 16.812 -24.703 -30.047 1 95.06 363 SER A CA 1
ATOM 2902 C C . SER A 1 363 ? 15.305 -24.641 -30.25 1 95.06 363 SER A C 1
ATOM 2904 O O . SER A 1 363 ? 14.828 -24.516 -31.391 1 95.06 363 SER A O 1
ATOM 2906 N N . PRO A 1 364 ? 14.586 -24.781 -29.172 1 95.38 364 PRO A N 1
ATOM 2907 C CA . PRO A 1 364 ? 13.164 -24.422 -29.266 1 95.38 364 PRO A CA 1
ATOM 2908 C C . PRO A 1 364 ? 12.945 -22.906 -29.328 1 95.38 364 PRO A C 1
ATOM 2910 O O . PRO A 1 364 ? 13.875 -22.125 -29.094 1 95.38 364 PRO A O 1
ATOM 2913 N N . LEU A 1 365 ? 11.75 -22.516 -29.734 1 94.12 365 LEU A N 1
ATOM 2914 C CA . LEU A 1 365 ? 11.312 -21.125 -29.672 1 94.12 365 LEU A CA 1
ATOM 2915 C C . LEU A 1 365 ? 10.109 -20.969 -28.766 1 94.12 365 LEU A C 1
ATOM 2917 O O . LEU A 1 365 ? 9.031 -21.516 -29.047 1 94.12 365 LEU A O 1
ATOM 2921 N N . SER A 1 366 ? 10.305 -20.219 -27.688 1 91.44 366 SER A N 1
ATOM 2922 C CA . SER A 1 366 ? 9.203 -20 -26.766 1 91.44 366 SER A CA 1
ATOM 2923 C C . SER A 1 366 ? 8.172 -19.047 -27.344 1 91.44 366 SER A C 1
ATOM 2925 O O . SER A 1 366 ? 8.414 -18.406 -28.359 1 91.44 366 SER A O 1
ATOM 2927 N N . ALA A 1 367 ? 7.004 -18.984 -26.672 1 91.19 367 ALA A N 1
ATOM 2928 C CA . ALA A 1 367 ? 5.969 -18.047 -27.094 1 91.19 367 ALA A CA 1
ATOM 2929 C C . ALA A 1 367 ? 6.48 -16.609 -27.016 1 91.19 367 ALA A C 1
ATOM 2931 O O . ALA A 1 367 ? 6.164 -15.789 -27.891 1 91.19 367 ALA A O 1
ATOM 2932 N N . GLU A 1 368 ? 7.211 -16.297 -26.031 1 90.38 368 GLU A N 1
ATOM 2933 C CA . GLU A 1 368 ? 7.766 -14.953 -25.859 1 90.38 368 GLU A CA 1
ATOM 2934 C C . GLU A 1 368 ? 8.734 -14.609 -27 1 90.38 368 GLU A C 1
ATOM 2936 O O . GLU A 1 368 ? 8.734 -13.492 -27.5 1 90.38 368 GLU A O 1
ATOM 2941 N N . GLN A 1 369 ? 9.523 -15.508 -27.328 1 93.06 369 GLN A N 1
ATOM 2942 C CA . GLN A 1 369 ? 10.469 -15.297 -28.422 1 93.06 369 GLN A CA 1
ATOM 2943 C C . GLN A 1 369 ? 9.742 -15.148 -29.75 1 93.06 369 GLN A C 1
ATOM 2945 O O . GLN A 1 369 ? 10.141 -14.344 -30.594 1 93.06 369 GLN A O 1
ATOM 2950 N N . MET A 1 370 ? 8.773 -15.945 -29.938 1 94.19 370 MET A N 1
ATOM 2951 C CA . MET A 1 370 ? 7.973 -15.812 -31.156 1 94.19 370 MET A CA 1
ATOM 2952 C C . MET A 1 370 ? 7.324 -14.43 -31.219 1 94.19 370 MET A C 1
ATOM 2954 O O . MET A 1 370 ? 7.277 -13.812 -32.281 1 94.19 370 MET A O 1
ATOM 2958 N N . ALA A 1 371 ? 6.801 -14.016 -30.109 1 93.25 371 ALA A N 1
ATOM 2959 C CA . ALA A 1 371 ? 6.207 -12.68 -30.047 1 93.25 371 ALA A CA 1
ATOM 2960 C C . ALA A 1 371 ? 7.23 -11.609 -30.406 1 93.25 371 ALA A C 1
ATOM 2962 O O . ALA A 1 371 ? 6.914 -10.641 -31.109 1 93.25 371 ALA A O 1
ATOM 2963 N N . GLN A 1 372 ? 8.414 -11.758 -29.938 1 94.19 372 GLN A N 1
ATOM 2964 C CA . GLN A 1 372 ? 9.492 -10.82 -30.25 1 94.19 372 GLN A CA 1
ATOM 2965 C C . GLN A 1 372 ? 9.82 -10.844 -31.734 1 94.19 372 GLN A C 1
ATOM 2967 O O . GLN A 1 372 ? 10.039 -9.797 -32.344 1 94.19 372 GLN A O 1
ATOM 2972 N N . LEU A 1 373 ? 9.898 -12.008 -32.281 1 96.12 373 LEU A N 1
ATOM 2973 C CA . LEU A 1 373 ? 10.195 -12.148 -33.719 1 96.12 373 LEU A CA 1
ATOM 2974 C C . LEU A 1 373 ? 9.102 -11.5 -34.562 1 96.12 373 LEU A C 1
ATOM 2976 O O . LEU A 1 373 ? 9.391 -10.914 -35.594 1 96.12 373 LEU A O 1
ATOM 2980 N N . VAL A 1 374 ? 7.902 -11.641 -34.125 1 94.62 374 VAL A N 1
ATOM 2981 C CA . VAL A 1 374 ? 6.789 -10.992 -34.812 1 94.62 374 VAL A CA 1
ATOM 2982 C C . VAL A 1 374 ? 6.949 -9.477 -34.719 1 94.62 374 VAL A C 1
ATOM 2984 O O . VAL A 1 374 ? 6.797 -8.781 -35.75 1 94.62 374 VAL A O 1
ATOM 2987 N N . LYS A 1 375 ? 7.254 -8.977 -33.594 1 94.5 375 LYS A N 1
ATOM 2988 C CA . LYS A 1 375 ? 7.465 -7.543 -33.406 1 94.5 375 LYS A CA 1
ATOM 2989 C C . LYS A 1 375 ? 8.602 -7.031 -34.281 1 94.5 375 LYS A C 1
ATOM 2991 O O . LYS A 1 375 ? 8.562 -5.898 -34.75 1 94.5 375 LYS A O 1
ATOM 2996 N N . MET A 1 376 ? 9.586 -7.895 -34.469 1 95.56 376 MET A N 1
ATOM 2997 C C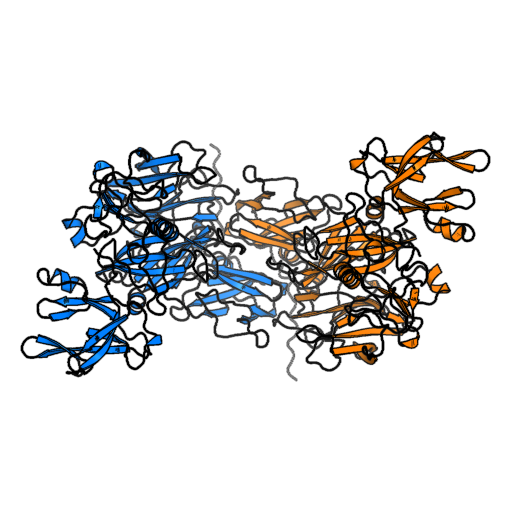A . MET A 1 376 ? 10.766 -7.543 -35.25 1 95.56 376 MET A CA 1
ATOM 2998 C C . MET A 1 376 ? 10.477 -7.672 -36.75 1 95.56 376 MET A C 1
ATOM 3000 O O . MET A 1 376 ? 11.297 -7.266 -37.594 1 95.56 376 MET A O 1
ATOM 3004 N N . GLY A 1 377 ? 9.352 -8.281 -37.094 1 94 377 GLY A N 1
ATOM 3005 C CA . GLY A 1 377 ? 8.977 -8.461 -38.5 1 94 377 GLY A CA 1
ATOM 3006 C C . GLY A 1 377 ? 9.633 -9.672 -39.125 1 94 377 GLY A C 1
ATOM 3007 O O . GLY A 1 377 ? 9.633 -9.805 -40.375 1 94 377 GLY A O 1
ATOM 3008 N N . LYS A 1 378 ? 10.164 -10.547 -38.375 1 94.19 378 LYS A N 1
ATOM 3009 C CA . LYS A 1 378 ? 10.867 -11.719 -38.875 1 94.19 378 LYS A CA 1
ATOM 3010 C C . LYS A 1 378 ? 9.938 -12.922 -38.969 1 94.19 378 LYS A C 1
ATOM 3012 O O . LYS A 1 378 ? 10.273 -13.914 -39.625 1 94.19 378 LYS A O 1
ATOM 3017 N N . MET A 1 379 ? 8.859 -12.867 -38.344 1 93.81 379 MET A N 1
ATOM 3018 C CA . MET A 1 379 ? 7.82 -13.891 -38.344 1 93.81 379 MET A CA 1
ATOM 3019 C C . MET A 1 379 ? 6.434 -13.266 -38.438 1 93.81 379 MET A C 1
ATOM 3021 O O . MET A 1 379 ? 6.172 -12.242 -37.781 1 93.81 379 MET A O 1
ATOM 3025 N N . LYS A 1 380 ? 5.617 -13.844 -39.281 1 90.31 380 LYS A N 1
ATOM 3026 C CA . LYS A 1 380 ? 4.23 -13.391 -39.312 1 90.31 380 LYS A CA 1
ATOM 3027 C C . LYS A 1 380 ? 3.445 -13.945 -38.125 1 90.31 380 LYS A C 1
ATOM 3029 O O . LYS A 1 380 ? 3.734 -15.039 -37.625 1 90.31 380 LYS A O 1
ATOM 3034 N N . VAL A 1 381 ? 2.516 -13.211 -37.688 1 87.5 381 VAL A N 1
ATOM 3035 C CA . VAL A 1 381 ? 1.713 -13.594 -36.531 1 87.5 381 VAL A CA 1
ATOM 3036 C C . VAL A 1 381 ? 1.04 -14.938 -36.812 1 87.5 381 VAL A C 1
ATOM 3038 O O . VAL A 1 381 ? 0.943 -15.781 -35.906 1 87.5 381 VAL A O 1
ATOM 3041 N N . GLN A 1 382 ? 0.641 -15.172 -38.031 1 83.69 382 GLN A N 1
ATOM 3042 C CA . GLN A 1 382 ? -0.044 -16.406 -38.375 1 83.69 382 GLN A CA 1
ATOM 3043 C C . GLN A 1 382 ? 0.91 -17.594 -38.344 1 83.69 382 GLN A C 1
ATOM 3045 O O . GLN A 1 382 ? 0.474 -18.75 -38.25 1 83.69 382 GLN A O 1
ATOM 3050 N N . GLU A 1 383 ? 2.168 -17.281 -38.406 1 90.25 383 GLU A N 1
ATOM 3051 C CA . GLU A 1 383 ? 3.188 -18.328 -38.406 1 90.25 383 GLU A CA 1
ATOM 3052 C C . GLU A 1 383 ? 3.574 -18.734 -36.969 1 90.25 383 GLU A C 1
ATOM 3054 O O . GLU A 1 383 ? 4.207 -19.766 -36.781 1 90.25 383 GLU A O 1
ATOM 3059 N N . ALA A 1 384 ? 3.242 -17.922 -36.031 1 91.19 384 ALA A N 1
ATOM 3060 C CA . ALA A 1 384 ? 3.648 -18.141 -34.656 1 91.19 384 ALA A CA 1
ATOM 3061 C C . ALA A 1 384 ? 2.762 -19.203 -34 1 91.19 384 ALA A C 1
ATOM 3063 O O . ALA A 1 384 ? 1.741 -18.859 -33.375 1 91.19 384 ALA A O 1
ATOM 3064 N N . TYR A 1 385 ? 3.189 -20.406 -33.969 1 87.25 385 TYR A N 1
ATOM 3065 C CA . TYR A 1 385 ? 2.424 -21.594 -33.562 1 87.25 385 TYR A CA 1
ATOM 3066 C C . TYR A 1 385 ? 1.945 -21.453 -32.125 1 87.25 385 TYR A C 1
ATOM 3068 O O . TYR A 1 385 ? 0.839 -21.891 -31.781 1 87.25 385 TYR A O 1
ATOM 3076 N N . LEU A 1 386 ? 2.758 -20.859 -31.281 1 88.75 386 LEU A N 1
ATOM 3077 C CA . LEU A 1 386 ? 2.455 -20.844 -29.859 1 88.75 386 LEU A CA 1
ATOM 3078 C C . LEU A 1 386 ? 1.684 -19.578 -29.5 1 88.75 386 LEU A C 1
ATOM 3080 O O . LEU A 1 386 ? 1.366 -19.359 -28.328 1 88.75 386 LEU A O 1
ATOM 3084 N N . LEU A 1 387 ? 1.399 -18.703 -30.438 1 88.44 387 LEU A N 1
ATOM 3085 C CA . LEU A 1 387 ? 0.646 -17.469 -30.203 1 88.44 387 LEU A CA 1
ATOM 3086 C C . LEU A 1 387 ? -0.767 -17.578 -30.766 1 88.44 387 LEU A C 1
ATOM 3088 O O . LEU A 1 387 ? -1.266 -16.656 -31.406 1 88.44 387 LEU A O 1
ATOM 3092 N N . GLN A 1 388 ? -1.352 -18.734 -30.531 1 89.06 388 GLN A N 1
ATOM 3093 C CA . GLN A 1 388 ? -2.648 -18.969 -31.156 1 89.06 388 GLN A CA 1
ATOM 3094 C C . GLN A 1 388 ? -3.766 -19 -30.125 1 89.06 388 GLN A C 1
ATOM 3096 O O . GLN A 1 388 ? -4.945 -18.938 -30.469 1 89.06 388 GLN A O 1
ATOM 3101 N N . LEU A 1 389 ? -3.424 -19.078 -28.875 1 93 389 LEU A N 1
ATOM 3102 C CA . LEU A 1 389 ? -4.426 -19.141 -27.812 1 93 389 LEU A CA 1
ATOM 3103 C C . LEU A 1 389 ? -5.211 -17.828 -27.734 1 93 389 LEU A C 1
ATOM 3105 O O . LEU A 1 389 ? -4.621 -16.75 -27.703 1 93 389 LEU A O 1
ATOM 3109 N N . LYS A 1 390 ? -6.559 -17.906 -27.734 1 92.88 390 LYS A N 1
ATOM 3110 C CA . LYS A 1 390 ? -7.383 -16.703 -27.734 1 92.88 390 LYS A CA 1
ATOM 3111 C C . LYS A 1 390 ? -8.703 -16.938 -27 1 92.88 390 LYS A C 1
ATOM 3113 O O . LYS A 1 390 ? -9.078 -18.078 -26.734 1 92.88 390 LYS A O 1
ATOM 3118 N N . THR A 1 391 ? -9.375 -15.883 -26.688 1 91.69 391 THR A N 1
ATOM 3119 C CA . THR A 1 391 ? -10.742 -15.969 -26.188 1 91.69 391 THR A CA 1
ATOM 3120 C C . THR A 1 391 ? -11.734 -16.125 -27.328 1 91.69 391 THR A C 1
ATOM 3122 O O . THR A 1 391 ? -11.547 -15.555 -28.406 1 91.69 391 THR A O 1
ATOM 3125 N N . HIS A 1 392 ? -12.742 -16.891 -27.078 1 86.44 392 HIS A N 1
ATOM 3126 C CA . HIS A 1 392 ? -13.742 -17.078 -28.125 1 86.44 392 HIS A CA 1
ATOM 3127 C C . HIS A 1 392 ? -14.648 -15.859 -28.25 1 86.44 392 HIS A C 1
ATOM 3129 O O . HIS A 1 392 ? -15.242 -15.633 -29.297 1 86.44 392 HIS A O 1
ATOM 3135 N N . GLU A 1 393 ? -14.766 -15.086 -27.188 1 83.19 393 GLU A N 1
ATOM 3136 C CA . GLU A 1 393 ? -15.688 -13.961 -27.141 1 83.19 393 GLU A CA 1
ATOM 3137 C C . GLU A 1 393 ? -15.164 -12.781 -27.953 1 83.19 393 GLU A C 1
ATOM 3139 O O . GLU A 1 393 ? -15.898 -12.18 -28.734 1 83.19 393 GLU A O 1
ATOM 3144 N N . SER A 1 394 ? -13.922 -12.484 -27.719 1 84.62 394 SER A N 1
ATOM 3145 C CA . SER A 1 394 ? -13.383 -11.266 -28.312 1 84.62 394 SER A CA 1
ATOM 3146 C C . SER A 1 394 ? -12.289 -11.578 -29.328 1 84.62 394 SER A C 1
ATOM 3148 O O . SER A 1 394 ? -11.938 -10.727 -30.156 1 84.62 394 SER A O 1
ATOM 3150 N N . GLY A 1 395 ? -11.789 -12.766 -29.219 1 86.81 395 GLY A N 1
ATOM 3151 C CA . GLY A 1 395 ? -10.648 -13.086 -30.062 1 86.81 395 GLY A CA 1
ATOM 3152 C C . GLY A 1 395 ? -9.344 -12.523 -29.547 1 86.81 395 GLY A C 1
ATOM 3153 O O . GLY A 1 395 ? -8.328 -12.547 -30.25 1 86.81 395 GLY A O 1
ATOM 3154 N N . GLN A 1 396 ? -9.398 -12.062 -28.375 1 87.5 396 GLN A N 1
ATOM 3155 C CA . GLN A 1 396 ? -8.172 -11.531 -27.766 1 87.5 396 GLN A CA 1
ATOM 3156 C C . GLN A 1 396 ? -7.129 -12.633 -27.594 1 87.5 396 GLN A C 1
ATOM 3158 O O . GLN A 1 396 ? -7.422 -13.703 -27.062 1 87.5 396 GLN A O 1
ATOM 3163 N N . PHE A 1 397 ? -5.922 -12.336 -28.078 1 88.62 397 PHE A N 1
ATOM 3164 C CA . PHE A 1 397 ? -4.816 -13.273 -27.922 1 88.62 397 PHE A CA 1
ATOM 3165 C C . PHE A 1 397 ? -4.355 -13.336 -26.484 1 88.62 397 PHE A C 1
ATOM 3167 O O . PHE A 1 397 ? -4.277 -12.305 -25.797 1 88.62 397 PHE A O 1
ATOM 3174 N N . ILE A 1 398 ? -4.086 -14.523 -26.062 1 92.94 398 ILE A N 1
ATOM 3175 C CA . ILE A 1 398 ? -3.539 -14.773 -24.734 1 92.94 398 ILE A CA 1
ATOM 3176 C C . ILE A 1 398 ? -2.119 -15.32 -24.859 1 92.94 398 ILE A C 1
ATOM 3178 O O . ILE A 1 398 ? -1.914 -16.438 -25.359 1 92.94 398 ILE A O 1
ATOM 3182 N N . GLN A 1 399 ? -1.181 -14.578 -24.469 1 92.5 399 GLN A N 1
ATOM 3183 C CA . GLN A 1 399 ? 0.193 -15.07 -24.469 1 92.5 399 GLN A CA 1
ATOM 3184 C C . GLN A 1 399 ? 0.508 -15.805 -23.156 1 92.5 399 GLN A C 1
ATOM 3186 O O . GLN A 1 399 ? 0.506 -15.195 -22.094 1 92.5 399 GLN A O 1
ATOM 3191 N N . ALA A 1 400 ? 0.751 -17.078 -23.297 1 92.62 400 ALA A N 1
ATOM 3192 C CA . ALA A 1 400 ? 1.121 -17.859 -22.125 1 92.62 400 ALA A CA 1
ATOM 3193 C C . ALA A 1 400 ? 2.578 -17.609 -21.734 1 92.62 400 ALA A C 1
ATOM 3195 O O . ALA A 1 400 ? 3.455 -17.562 -22.609 1 92.62 400 ALA A O 1
ATOM 3196 N N . HIS A 1 401 ? 2.809 -17.469 -20.484 1 91.5 401 HIS A N 1
ATOM 3197 C CA . HIS A 1 401 ? 4.148 -17.234 -19.953 1 91.5 401 HIS A CA 1
ATOM 3198 C C . HIS A 1 401 ? 4.707 -18.484 -19.281 1 91.5 401 HIS A C 1
ATOM 3200 O O . HIS A 1 401 ? 5.793 -18.953 -19.625 1 91.5 401 HIS A O 1
ATOM 3206 N N . ALA A 1 402 ? 4.059 -18.969 -18.312 1 93.88 402 ALA A N 1
ATOM 3207 C CA . ALA A 1 402 ? 4.406 -20.172 -17.562 1 93.88 402 ALA A CA 1
ATOM 3208 C C . ALA A 1 402 ? 3.166 -21 -17.234 1 93.88 402 ALA A C 1
ATOM 3210 O O . ALA A 1 402 ? 2.039 -20.516 -17.375 1 93.88 402 ALA A O 1
ATOM 3211 N N . GLY A 1 403 ? 3.461 -22.234 -16.906 1 95.81 403 GLY A N 1
ATOM 3212 C CA . GLY A 1 403 ? 2.355 -23.109 -16.562 1 95.81 403 GLY A CA 1
ATOM 3213 C C . GLY A 1 403 ? 2.662 -24.578 -16.797 1 95.81 403 GLY A C 1
ATOM 3214 O O . GLY A 1 403 ? 3.826 -24.984 -16.797 1 95.81 403 GLY A O 1
ATOM 3215 N N . SER A 1 404 ? 1.484 -25.359 -16.953 1 96.62 404 SER A N 1
ATOM 3216 C CA . SER A 1 404 ? 1.659 -26.797 -17.109 1 96.62 404 SER A CA 1
ATOM 3217 C C . SER A 1 404 ? 0.682 -27.359 -18.125 1 96.62 404 SER A C 1
ATOM 3219 O O . SER A 1 404 ? -0.405 -26.812 -18.328 1 96.62 404 SER A O 1
ATOM 3221 N N . VAL A 1 405 ? 1.145 -28.375 -18.766 1 97.06 405 VAL A N 1
ATOM 3222 C CA . VAL A 1 405 ? 0.332 -29.203 -19.656 1 97.06 405 VAL A CA 1
ATOM 3223 C C . VAL A 1 405 ? 0.398 -30.656 -19.188 1 97.06 405 VAL A C 1
ATOM 3225 O O . VAL A 1 405 ? 1.486 -31.203 -19 1 97.06 405 VAL A O 1
ATOM 3228 N N . HIS A 1 406 ? -0.729 -31.266 -18.969 1 97 406 HIS A N 1
ATOM 3229 C CA . HIS A 1 406 ? -0.827 -32.688 -18.641 1 97 406 HIS A CA 1
ATOM 3230 C C . HIS A 1 406 ? -2.025 -33.312 -19.328 1 97 406 HIS A C 1
ATOM 3232 O O . HIS A 1 406 ? -3.021 -32.656 -19.609 1 97 406 HIS A O 1
ATOM 3238 N N . TYR A 1 407 ? -1.879 -34.562 -19.594 1 94.69 407 TYR A N 1
ATOM 3239 C CA . TYR A 1 407 ? -3.02 -35.344 -20.078 1 94.69 407 TYR A CA 1
ATOM 3240 C C . TYR A 1 407 ? -4.09 -35.438 -19 1 94.69 407 TYR A C 1
ATOM 3242 O O . TYR A 1 407 ? -3.777 -35.688 -17.828 1 94.69 407 TYR A O 1
ATOM 3250 N N . ASN A 1 408 ? -5.336 -35.188 -19.359 1 95 408 ASN A N 1
ATOM 3251 C CA . ASN A 1 408 ? -6.504 -35.312 -18.5 1 95 408 ASN A CA 1
ATOM 3252 C C . ASN A 1 408 ? -7.438 -36.438 -18.984 1 95 408 ASN A C 1
ATOM 3254 O O . ASN A 1 408 ? -8.008 -36.312 -20.078 1 95 408 ASN A O 1
ATOM 3258 N N . ALA A 1 409 ? -7.637 -37.344 -18.156 1 91.31 409 ALA A N 1
ATOM 3259 C CA . ALA A 1 409 ? -8.391 -38.531 -18.562 1 91.31 409 ALA A CA 1
ATOM 3260 C C . ALA A 1 409 ? -9.875 -38.219 -18.688 1 91.31 409 ALA A C 1
ATOM 3262 O O . ALA A 1 409 ? -10.562 -38.781 -19.547 1 91.31 409 ALA A O 1
ATOM 3263 N N . PHE A 1 410 ? -10.406 -37.406 -17.875 1 92.81 410 PHE A N 1
ATOM 3264 C CA . PHE A 1 410 ? -11.82 -37.031 -17.922 1 92.81 410 PHE A CA 1
ATOM 3265 C C . PHE A 1 410 ? -12.172 -36.438 -19.281 1 92.81 410 PHE A C 1
ATOM 3267 O O . PHE A 1 410 ? -13.211 -36.75 -19.859 1 92.81 410 PHE A O 1
ATOM 3274 N N . ARG A 1 411 ? -11.305 -35.625 -19.797 1 91.62 411 ARG A N 1
ATOM 3275 C CA . ARG A 1 411 ? -11.547 -34.969 -21.062 1 91.62 411 ARG A CA 1
ATOM 3276 C C . ARG A 1 411 ? -10.938 -35.75 -22.219 1 91.62 411 ARG A C 1
ATOM 3278 O O . ARG A 1 411 ? -11.289 -35.5 -23.375 1 91.62 411 ARG A O 1
ATOM 3285 N N . ASP A 1 412 ? -10.023 -36.656 -21.828 1 88.62 412 ASP A N 1
ATOM 3286 C CA . ASP A 1 412 ? -9.203 -37.312 -22.828 1 88.62 412 ASP A CA 1
ATOM 3287 C C . ASP A 1 412 ? -8.508 -36.312 -23.734 1 88.62 412 ASP A C 1
ATOM 3289 O O . ASP A 1 412 ? -8.609 -36.406 -24.969 1 88.62 412 ASP A O 1
ATOM 3293 N N . ARG A 1 413 ? -7.922 -35.344 -23.203 1 91.62 413 ARG A N 1
ATOM 3294 C CA . ARG A 1 413 ? -7.188 -34.25 -23.797 1 91.62 413 ARG A CA 1
ATOM 3295 C C . ARG A 1 413 ? -6.016 -33.812 -22.922 1 91.62 413 ARG A C 1
ATOM 3297 O O . ARG A 1 413 ? -5.926 -34.219 -21.766 1 91.62 413 ARG A O 1
ATOM 3304 N N . TYR A 1 414 ? -5.152 -33.156 -23.562 1 93.94 414 TYR A N 1
ATOM 3305 C CA . TYR A 1 414 ? -4.164 -32.438 -22.781 1 93.94 414 TYR A CA 1
ATOM 3306 C C . TYR A 1 414 ? -4.707 -31.078 -22.328 1 93.94 414 TYR A C 1
ATOM 3308 O O . TYR A 1 414 ? -5.293 -30.344 -23.125 1 93.94 414 TYR A O 1
ATOM 3316 N N . ILE A 1 415 ? -4.625 -30.828 -21.062 1 97.38 415 ILE A N 1
ATOM 3317 C CA . ILE A 1 415 ? -5.148 -29.562 -20.578 1 97.38 415 ILE A CA 1
ATOM 3318 C C . ILE A 1 415 ? -3.996 -28.625 -20.234 1 97.38 415 ILE A C 1
ATOM 3320 O O . ILE A 1 415 ? -2.957 -29.062 -19.734 1 97.38 415 ILE A O 1
ATOM 3324 N N . LEU A 1 416 ? -4.211 -27.359 -20.5 1 97.75 416 LEU A N 1
ATOM 3325 C CA . LEU A 1 416 ? -3.268 -26.281 -20.25 1 97.75 416 LEU A CA 1
ATOM 3326 C C . LEU A 1 416 ? -3.744 -25.422 -19.078 1 97.75 416 LEU A C 1
ATOM 3328 O O . LEU A 1 416 ? -4.891 -24.953 -19.078 1 97.75 416 LEU A O 1
ATOM 3332 N N . ILE A 1 417 ? -2.959 -25.266 -18.031 1 98.25 417 ILE A N 1
ATOM 3333 C CA . ILE A 1 417 ? -3.072 -24.234 -17 1 98.25 417 ILE A CA 1
ATOM 3334 C C . ILE A 1 417 ? -1.932 -23.234 -17.141 1 98.25 417 ILE A C 1
ATOM 3336 O O . ILE A 1 417 ? -0.776 -23.547 -16.844 1 98.25 417 ILE A O 1
ATOM 3340 N N . ALA A 1 418 ? -2.311 -22 -17.562 1 96.19 418 ALA A N 1
ATOM 3341 C CA . ALA A 1 418 ? -1.225 -21.109 -17.969 1 96.19 418 ALA A CA 1
ATOM 3342 C C . ALA A 1 418 ? -1.409 -19.719 -17.359 1 96.19 418 ALA A C 1
ATOM 3344 O O . ALA A 1 418 ? -2.531 -19.203 -17.297 1 96.19 418 ALA A O 1
ATOM 3345 N N . GLU A 1 419 ? -0.296 -19.234 -17.016 1 95.44 419 GLU A N 1
ATOM 3346 C CA . GLU A 1 419 ? -0.207 -17.828 -16.625 1 95.44 419 GLU A CA 1
ATOM 3347 C C . GLU A 1 419 ? -0.103 -16.922 -17.859 1 95.44 419 GLU A C 1
ATOM 3349 O O . GLU A 1 419 ? 0.726 -17.156 -18.734 1 95.44 419 GLU A O 1
ATOM 3354 N N . GLN A 1 420 ? -0.882 -15.859 -17.844 1 93.44 420 GLN A N 1
ATOM 3355 C CA . GLN A 1 420 ? -0.874 -14.914 -18.953 1 93.44 420 GLN A CA 1
ATOM 3356 C C . GLN A 1 420 ? 0.207 -13.852 -18.781 1 93.44 420 GLN A C 1
ATOM 3358 O O . GLN A 1 420 ? 0.399 -13.344 -17.672 1 93.44 420 GLN A O 1
ATOM 3363 N N . ASN A 1 421 ? 0.871 -13.609 -19.828 1 90.19 421 ASN A N 1
ATOM 3364 C CA . ASN A 1 421 ? 1.749 -12.445 -19.875 1 90.19 421 ASN A CA 1
ATOM 3365 C C . ASN A 1 421 ? 0.996 -11.188 -20.312 1 90.19 421 ASN A C 1
ATOM 3367 O O . ASN A 1 421 ? 0.302 -11.195 -21.328 1 90.19 421 ASN A O 1
ATOM 3371 N N . GLY A 1 422 ? 1.063 -10.141 -19.547 1 84.25 422 GLY A N 1
ATOM 3372 C CA . GLY A 1 422 ? 0.487 -8.867 -19.938 1 84.25 422 GLY A CA 1
ATOM 3373 C C . GLY A 1 422 ? -1.023 -8.828 -19.797 1 84.25 422 GLY A C 1
ATOM 3374 O O . GLY A 1 422 ? -1.714 -8.25 -20.641 1 84.25 422 GLY A O 1
ATOM 3375 N N . GLY A 1 423 ? -1.537 -9.398 -18.875 1 77.19 423 GLY A N 1
ATOM 3376 C CA . GLY A 1 423 ? -2.973 -9.336 -18.641 1 77.19 423 GLY A CA 1
ATOM 3377 C C . GLY A 1 423 ? -3.463 -7.941 -18.312 1 77.19 423 GLY A C 1
ATOM 3378 O O . GLY A 1 423 ? -2.701 -7.117 -17.797 1 77.19 423 GLY A O 1
ATOM 3379 N N . THR A 1 424 ? -4.695 -7.676 -18.578 1 71.44 424 THR A N 1
ATOM 3380 C CA . THR A 1 424 ? -5.285 -6.355 -18.406 1 71.44 424 THR A CA 1
ATOM 3381 C C . THR A 1 424 ? -5.457 -6.035 -16.922 1 71.44 424 THR A C 1
ATOM 3383 O O . THR A 1 424 ? -5.105 -4.941 -16.469 1 71.44 424 THR A O 1
ATOM 3386 N N . GLU A 1 425 ? -5.973 -7.02 -16.203 1 68.75 425 GLU A N 1
ATOM 3387 C CA . GLU A 1 425 ? -6.207 -6.777 -14.789 1 68.75 425 GLU A CA 1
ATOM 3388 C C . GLU A 1 425 ? -4.91 -6.844 -13.992 1 68.75 425 GLU A C 1
ATOM 3390 O O . GLU A 1 425 ? -4.719 -6.09 -13.039 1 68.75 425 GLU A O 1
ATOM 3395 N N . SER A 1 426 ? -4.176 -7.777 -14.375 1 80.31 426 SER A N 1
ATOM 3396 C CA . SER A 1 426 ? -2.855 -7.996 -13.797 1 80.31 426 SER A CA 1
ATOM 3397 C C . SER A 1 426 ? -1.849 -8.43 -14.852 1 80.31 426 SER A C 1
ATOM 3399 O O . SER A 1 426 ? -2.168 -9.242 -15.719 1 80.31 426 SER A O 1
ATOM 3401 N N . SER A 1 427 ? -0.68 -7.969 -14.734 1 77.12 427 SER A N 1
ATOM 3402 C CA . SER A 1 427 ? 0.334 -8.281 -15.742 1 77.12 427 SER A CA 1
ATOM 3403 C C . SER A 1 427 ? 0.735 -9.75 -15.68 1 77.12 427 SER A C 1
ATOM 3405 O O . SER A 1 427 ? 1.071 -10.352 -16.703 1 77.12 427 SER A O 1
ATOM 3407 N N . LEU A 1 428 ? 0.672 -10.359 -14.523 1 82.5 428 LEU A N 1
ATOM 3408 C CA . LEU A 1 428 ? 1.072 -11.75 -14.375 1 82.5 428 LEU A CA 1
ATOM 3409 C C . LEU A 1 428 ? 0.217 -12.453 -13.328 1 82.5 428 LEU A C 1
ATOM 3411 O O . LEU A 1 428 ? 0.723 -13.266 -12.555 1 82.5 428 LEU A O 1
ATOM 3415 N N . GLY A 1 429 ? -1.052 -12.086 -13.336 1 87.44 429 GLY A N 1
ATOM 3416 C CA . GLY A 1 429 ? -1.896 -12.664 -12.305 1 87.44 429 GLY A CA 1
ATOM 3417 C C . GLY A 1 429 ? -3.074 -13.438 -12.859 1 87.44 429 GLY A C 1
ATOM 3418 O O . GLY A 1 429 ? -3.842 -14.039 -12.102 1 87.44 429 GLY A O 1
ATOM 3419 N N . GLU A 1 430 ? -3.182 -13.57 -14.148 1 93.5 430 GLU A N 1
ATOM 3420 C CA . GLU A 1 430 ? -4.324 -14.227 -14.789 1 93.5 430 GLU A CA 1
ATOM 3421 C C . GLU A 1 430 ? -3.98 -15.648 -15.203 1 93.5 430 GLU A C 1
ATOM 3423 O O . GLU A 1 430 ? -2.951 -15.891 -15.844 1 93.5 430 GLU A O 1
ATOM 3428 N N . ILE A 1 431 ? -4.828 -16.578 -14.773 1 97 431 ILE A N 1
ATOM 3429 C CA . ILE A 1 431 ? -4.609 -17.984 -15.117 1 97 431 ILE A CA 1
ATOM 3430 C C . ILE A 1 431 ? -5.688 -18.453 -16.094 1 97 431 ILE A C 1
ATOM 3432 O O . ILE A 1 431 ? -6.879 -18.219 -15.875 1 97 431 ILE A O 1
ATOM 3436 N N . TRP A 1 432 ? -5.25 -19.156 -17.109 1 97 432 TRP A N 1
ATOM 3437 C CA . TRP A 1 432 ? -6.148 -19.594 -18.188 1 97 432 TRP A CA 1
ATOM 3438 C C . TRP A 1 432 ? -6.141 -21.109 -18.312 1 97 432 TRP A C 1
ATOM 3440 O O . TRP A 1 432 ? -5.133 -21.766 -18.031 1 97 432 TRP A O 1
ATOM 3450 N N . TYR A 1 433 ? -7.293 -21.609 -18.734 1 97.88 433 TYR A N 1
ATOM 3451 C CA . TYR A 1 433 ? -7.508 -23.016 -19.062 1 97.88 433 TYR A CA 1
ATOM 3452 C C . TYR A 1 433 ? -7.707 -23.203 -20.562 1 97.88 433 TYR A C 1
ATOM 3454 O O . TYR A 1 433 ? -8.383 -22.391 -21.203 1 97.88 433 TYR A O 1
ATOM 3462 N N . SER A 1 434 ? -7.098 -24.219 -21.156 1 97.31 434 SER A N 1
ATOM 3463 C CA . SER A 1 434 ? -7.301 -24.609 -22.547 1 97.31 434 SER A CA 1
ATOM 3464 C C . SER A 1 434 ? -7.066 -26.109 -22.734 1 97.31 434 SER A C 1
ATOM 3466 O O . SER A 1 434 ? -6.625 -26.797 -21.812 1 97.31 434 SER A O 1
ATOM 3468 N N . GLU A 1 435 ? -7.445 -26.609 -23.969 1 94.12 435 GLU A N 1
ATOM 3469 C CA . GLU A 1 435 ? -7.301 -28.031 -24.266 1 94.12 435 GLU A CA 1
ATOM 3470 C C . GLU A 1 435 ? -6.645 -28.25 -25.625 1 94.12 435 GLU A C 1
ATOM 3472 O O . GLU A 1 435 ? -6.824 -27.438 -26.531 1 94.12 435 GLU A O 1
ATOM 3477 N N . GLY A 1 436 ? -5.863 -29.266 -25.656 1 90.5 436 GLY A N 1
ATOM 3478 C CA . GLY A 1 436 ? -5.266 -29.719 -26.906 1 90.5 436 GLY A CA 1
ATOM 3479 C C . GLY A 1 436 ? -5.34 -31.219 -27.094 1 90.5 436 GLY A C 1
ATOM 3480 O O . GLY A 1 436 ? -5.48 -31.969 -26.125 1 90.5 436 GLY A O 1
ATOM 3481 N N . LEU A 1 437 ? -5.242 -31.594 -28.344 1 86.31 437 LEU A N 1
ATOM 3482 C CA . LEU A 1 437 ? -5.352 -33 -28.672 1 86.31 437 LEU A CA 1
ATOM 3483 C C . LEU A 1 437 ? -4.016 -33.719 -28.484 1 86.31 437 LEU A C 1
ATOM 3485 O O . LEU A 1 437 ? -3.975 -34.938 -28.328 1 86.31 437 LEU A O 1
ATOM 3489 N N . THR A 1 438 ? -2.986 -32.969 -28.547 1 86.19 438 THR A N 1
ATOM 3490 C CA . THR A 1 438 ? -1.632 -33.469 -28.359 1 86.19 438 THR A CA 1
ATOM 3491 C C . THR A 1 438 ? -0.902 -32.656 -27.297 1 86.19 438 THR A C 1
ATOM 3493 O O . THR A 1 438 ? -1.357 -31.594 -26.906 1 86.19 438 THR A O 1
ATOM 3496 N N . PRO A 1 439 ? 0.188 -33.156 -26.828 1 89.81 439 PRO A N 1
ATOM 3497 C CA . PRO A 1 439 ? 0.911 -32.375 -25.812 1 89.81 439 PRO A CA 1
ATOM 3498 C C . PRO A 1 439 ? 1.289 -30.984 -26.297 1 89.81 439 PRO A C 1
ATOM 3500 O O . PRO A 1 439 ? 1.344 -30.047 -25.5 1 89.81 439 PRO A O 1
ATOM 3503 N N . ILE A 1 440 ? 1.558 -30.844 -27.547 1 90.19 440 ILE A N 1
ATOM 3504 C CA . ILE A 1 440 ? 2.014 -29.562 -28.047 1 90.19 440 ILE A CA 1
ATOM 3505 C C . ILE A 1 440 ? 0.816 -28.734 -28.516 1 90.19 440 ILE A C 1
ATOM 3507 O O . ILE A 1 440 ? 0.977 -27.594 -28.969 1 90.19 440 ILE A O 1
ATOM 3511 N N . GLY A 1 441 ? -0.318 -29.266 -28.359 1 87.12 441 GLY A N 1
ATOM 3512 C CA . GLY A 1 441 ? -1.515 -28.562 -28.781 1 87.12 441 GLY A CA 1
ATOM 3513 C C . GLY A 1 441 ? -1.991 -28.969 -30.172 1 87.12 441 GLY A C 1
ATOM 3514 O O . GLY A 1 441 ? -1.858 -30.125 -30.562 1 87.12 441 GLY A O 1
ATOM 3515 N N . PRO A 1 442 ? -2.59 -28.016 -30.906 1 88.31 442 PRO A N 1
ATOM 3516 C CA . PRO A 1 442 ? -2.695 -26.594 -30.594 1 88.31 442 PRO A CA 1
ATOM 3517 C C . PRO A 1 442 ? -3.674 -26.312 -29.453 1 88.31 442 PRO A C 1
ATOM 3519 O O . PRO A 1 442 ? -4.688 -27 -29.312 1 88.31 442 PRO A O 1
ATOM 3522 N N . PHE A 1 443 ? -3.336 -25.391 -28.672 1 94.19 443 PHE A N 1
ATOM 3523 C CA . PHE A 1 443 ? -4.234 -24.781 -27.703 1 94.19 443 PHE A CA 1
ATOM 3524 C C . PHE A 1 443 ? -4.824 -23.484 -28.25 1 94.19 443 PHE A C 1
ATOM 3526 O O . PHE A 1 443 ? -4.168 -22.438 -28.234 1 94.19 443 PHE A O 1
ATOM 3533 N N . LEU A 1 444 ? -6.055 -23.531 -28.688 1 92.38 444 LEU A N 1
ATOM 3534 C CA . LEU A 1 444 ? -6.578 -22.438 -29.516 1 92.38 444 LEU A CA 1
ATOM 3535 C C . LEU A 1 444 ? -7.484 -21.531 -28.703 1 92.38 444 LEU A C 1
ATOM 3537 O O . LEU A 1 444 ? -7.438 -20.297 -28.859 1 92.38 444 LEU A O 1
ATOM 3541 N N . TYR A 1 445 ? -8.383 -22.125 -27.922 1 94.19 445 TYR A N 1
ATOM 3542 C CA . TYR A 1 445 ? -9.375 -21.359 -27.188 1 94.19 445 TYR A CA 1
ATOM 3543 C C . TYR A 1 445 ? -9.227 -21.562 -25.688 1 94.19 445 TYR A C 1
ATOM 3545 O O . TYR A 1 445 ? -9.008 -22.672 -25.234 1 94.19 445 TYR A O 1
ATOM 3553 N N . GLY A 1 446 ? -9.242 -20.484 -25.016 1 95.75 446 GLY A N 1
ATOM 3554 C CA . GLY A 1 446 ? -9.062 -20.547 -23.578 1 95.75 446 GLY A CA 1
ATOM 3555 C C . GLY A 1 446 ? -10.117 -19.781 -22.812 1 95.75 446 GLY A C 1
ATOM 3556 O O . GLY A 1 446 ? -10.852 -18.984 -23.391 1 95.75 446 GLY A O 1
ATOM 3557 N N . VAL A 1 447 ? -10.219 -20.094 -21.531 1 96.31 447 VAL A N 1
ATOM 3558 C CA . VAL A 1 447 ? -11.078 -19.375 -20.594 1 96.31 447 VAL A CA 1
ATOM 3559 C C . VAL A 1 447 ? -10.289 -19.031 -19.328 1 96.31 447 VAL A C 1
ATOM 3561 O O . VAL A 1 447 ? -9.469 -19.828 -18.859 1 96.31 447 VAL A O 1
ATOM 3564 N N . LYS A 1 448 ? -10.523 -17.844 -18.891 1 96 448 LYS A N 1
ATOM 3565 C CA . LYS A 1 448 ? -9.883 -17.406 -17.656 1 96 448 LYS A CA 1
ATOM 3566 C C . LYS A 1 448 ? -10.492 -18.109 -16.438 1 96 448 LYS A C 1
ATOM 3568 O O . LYS A 1 448 ? -11.711 -18.078 -16.234 1 96 448 LYS A O 1
ATOM 3573 N N . ILE A 1 449 ? -9.609 -18.609 -15.531 1 97.44 449 ILE A N 1
ATOM 3574 C CA . ILE A 1 449 ? -10.172 -19.406 -14.445 1 97.44 449 ILE A CA 1
ATOM 3575 C C . ILE A 1 449 ? -9.789 -18.781 -13.102 1 97.44 449 ILE A C 1
ATOM 3577 O O . ILE A 1 449 ? -10.383 -19.109 -12.07 1 97.44 449 ILE A O 1
ATOM 3581 N N . VAL A 1 450 ? -8.812 -17.938 -13 1 96.94 450 VAL A N 1
ATOM 3582 C CA . VAL A 1 450 ? -8.398 -17.234 -11.797 1 96.94 450 VAL A CA 1
ATOM 3583 C C . VAL A 1 450 ? -7.957 -15.812 -12.164 1 96.94 450 VAL A C 1
ATOM 3585 O O . VAL A 1 450 ? -7.383 -15.594 -13.234 1 96.94 450 VAL A O 1
ATOM 3588 N N . THR A 1 451 ? -8.203 -14.844 -11.328 1 94.56 451 THR A N 1
ATOM 3589 C CA . THR A 1 451 ? -7.652 -13.5 -11.43 1 94.56 451 THR A CA 1
ATOM 3590 C C . THR A 1 451 ? -7.18 -13 -10.07 1 94.56 451 THR A C 1
ATOM 3592 O O . THR A 1 451 ? -7.633 -13.492 -9.031 1 94.56 451 THR A O 1
ATOM 3595 N N . HIS A 1 452 ? -6.121 -12.133 -9.914 1 87.62 452 HIS A N 1
ATOM 3596 C CA . HIS A 1 452 ? -5.582 -11.57 -8.68 1 87.62 452 HIS A CA 1
ATOM 3597 C C . HIS A 1 452 ? -5.469 -10.047 -8.773 1 87.62 452 HIS A C 1
ATOM 3599 O O . HIS A 1 452 ? -4.367 -9.508 -8.875 1 87.62 452 HIS A O 1
ATOM 3605 N N . GLN A 1 453 ? -6.488 -9.227 -8.641 1 75.81 453 GLN A N 1
ATOM 3606 C CA . GLN A 1 453 ? -6.617 -7.773 -8.664 1 75.81 453 GLN A CA 1
ATOM 3607 C C . GLN A 1 453 ? -5.25 -7.102 -8.75 1 75.81 453 GLN A C 1
ATOM 3609 O O . GLN A 1 453 ? -4.914 -6.25 -7.926 1 75.81 453 GLN A O 1
ATOM 3614 N N . LYS A 1 454 ? -4.406 -7.34 -9.617 1 79.31 454 LYS A N 1
ATOM 3615 C CA . LYS A 1 454 ? -3.162 -6.691 -10.023 1 79.31 454 LYS A CA 1
ATOM 3616 C C . LYS A 1 454 ? -1.958 -7.355 -9.359 1 79.31 454 LYS A C 1
ATOM 3618 O O . LYS A 1 454 ? -0.814 -6.965 -9.609 1 79.31 454 LYS A O 1
ATOM 3623 N N . MET A 1 455 ? -2.221 -8.328 -8.477 1 92.25 455 MET A N 1
ATOM 3624 C CA . MET A 1 455 ? -1.106 -9.086 -7.926 1 92.25 455 MET A CA 1
ATOM 3625 C C . MET A 1 455 ? -0.639 -10.156 -8.906 1 92.25 455 MET A C 1
ATOM 3627 O O . MET A 1 455 ? -1.357 -10.5 -9.852 1 92.25 455 MET A O 1
ATOM 3631 N N . ASP A 1 456 ? 0.546 -10.672 -8.656 1 93.19 456 ASP A N 1
ATOM 3632 C CA . ASP A 1 456 ? 1.123 -11.727 -9.492 1 93.19 456 ASP A CA 1
ATOM 3633 C C . ASP A 1 456 ? 0.75 -13.109 -8.969 1 93.19 456 ASP A C 1
ATOM 3635 O O . ASP A 1 456 ? 0.504 -13.281 -7.77 1 93.19 456 ASP A O 1
ATOM 3639 N N . PHE A 1 457 ? 0.704 -14.031 -9.828 1 95.31 457 PHE A N 1
ATOM 3640 C CA . PHE A 1 457 ? 0.557 -15.461 -9.555 1 95.31 457 PHE A CA 1
ATOM 3641 C C . PHE A 1 457 ? 1.355 -16.281 -10.555 1 95.31 457 PHE A C 1
ATOM 3643 O O . PHE A 1 457 ? 0.823 -16.719 -11.578 1 95.31 457 PHE A O 1
ATOM 3650 N N . TYR A 1 458 ? 2.555 -16.547 -10.227 1 93.25 458 TYR A N 1
ATOM 3651 C CA . TYR A 1 458 ? 3.408 -17.062 -11.297 1 93.25 458 TYR A CA 1
ATOM 3652 C C . TYR A 1 458 ? 3.75 -18.516 -11.062 1 93.25 458 TYR A C 1
ATOM 3654 O O . TYR A 1 458 ? 3.609 -19.031 -9.945 1 93.25 458 TYR A O 1
ATOM 3662 N N . ASN A 1 459 ? 4.07 -19.219 -12.188 1 94.88 459 ASN A N 1
ATOM 3663 C CA . ASN A 1 459 ? 4.496 -20.609 -12.273 1 94.88 459 ASN A CA 1
ATOM 3664 C C . ASN A 1 459 ? 3.43 -21.562 -11.727 1 94.88 459 ASN A C 1
ATOM 3666 O O . ASN A 1 459 ? 3.721 -22.406 -10.875 1 94.88 459 ASN A O 1
ATOM 3670 N N . PRO A 1 460 ? 2.232 -21.422 -12.242 1 96.56 460 PRO A N 1
ATOM 3671 C CA . PRO A 1 460 ? 1.217 -22.375 -11.789 1 96.56 460 PRO A CA 1
ATOM 3672 C C . PRO A 1 460 ? 1.563 -23.812 -12.148 1 96.56 460 PRO A C 1
ATOM 3674 O O . PRO A 1 460 ? 2.082 -24.078 -13.242 1 96.56 460 PRO A O 1
ATOM 3677 N N . SER A 1 461 ? 1.321 -24.688 -11.25 1 97.12 461 SER A N 1
ATOM 3678 C CA . SER A 1 461 ? 1.652 -26.094 -11.414 1 97.12 461 SER A CA 1
ATOM 3679 C C . SER A 1 461 ? 0.464 -26.984 -11.07 1 97.12 461 SER A C 1
ATOM 3681 O O . SER A 1 461 ? -0.056 -26.938 -9.953 1 97.12 461 SER A O 1
ATOM 3683 N N . HIS A 1 462 ? 0.048 -27.797 -12.062 1 98 462 HIS A N 1
ATOM 3684 C CA . HIS A 1 462 ? -1.038 -28.766 -11.906 1 98 462 HIS A CA 1
ATOM 3685 C C . HIS A 1 462 ? -0.557 -30.031 -11.211 1 98 462 HIS A C 1
ATOM 3687 O O . HIS A 1 462 ? 0.443 -30.625 -11.609 1 98 462 HIS A O 1
ATOM 3693 N N . HIS A 1 463 ? -1.268 -30.406 -10.102 1 97.94 463 HIS A N 1
ATOM 3694 C CA . HIS A 1 463 ? -0.989 -31.625 -9.367 1 97.94 463 HIS A CA 1
ATOM 3695 C C . HIS A 1 463 ? -1.778 -32.812 -9.938 1 97.94 463 HIS A C 1
ATOM 3697 O O . HIS A 1 463 ? -2.646 -33.375 -9.258 1 97.94 463 HIS A O 1
ATOM 3703 N N . TYR A 1 464 ? -1.377 -33.281 -11.055 1 96.81 464 TYR A N 1
ATOM 3704 C CA . TYR A 1 464 ? -2.152 -34.281 -11.789 1 96.81 464 TYR A CA 1
ATOM 3705 C C . TYR A 1 464 ? -2.248 -35.594 -11.008 1 96.81 464 TYR A C 1
ATOM 3707 O O . TYR A 1 464 ? -3.176 -36.375 -11.211 1 96.81 464 TYR A O 1
ATOM 3715 N N . GLU A 1 465 ? -1.315 -35.844 -10.047 1 95.69 465 GLU A N 1
ATOM 3716 C CA . GLU A 1 465 ? -1.28 -37.094 -9.258 1 95.69 465 GLU A CA 1
ATOM 3717 C C . GLU A 1 465 ? -2.506 -37.188 -8.359 1 95.69 465 GLU A C 1
ATOM 3719 O O . GLU A 1 465 ? -2.865 -38.281 -7.926 1 95.69 465 GLU A O 1
ATOM 3724 N N . PHE A 1 466 ? -3.148 -36.125 -8.164 1 97.38 466 PHE A N 1
ATOM 3725 C CA . PHE A 1 466 ? -4.246 -36.125 -7.207 1 97.38 466 PHE A CA 1
ATOM 3726 C C . PHE A 1 466 ? -5.543 -35.656 -7.863 1 97.38 466 PHE A C 1
ATOM 3728 O O . PHE A 1 466 ? -6.445 -35.156 -7.188 1 97.38 466 PHE A O 1
ATOM 3735 N N . ASP A 1 467 ? -5.562 -35.75 -9.195 1 97.44 467 ASP A N 1
ATOM 3736 C CA . ASP A 1 467 ? -6.832 -35.562 -9.891 1 97.44 467 ASP A CA 1
ATOM 3737 C C . ASP A 1 467 ? -7.918 -36.469 -9.32 1 97.44 467 ASP A C 1
ATOM 3739 O O . ASP A 1 467 ? -7.652 -37.625 -8.984 1 97.44 467 ASP A O 1
ATOM 3743 N N . GLU A 1 468 ? -9.109 -35.875 -9.203 1 98 468 GLU A N 1
ATOM 3744 C CA . GLU A 1 468 ? -10.25 -36.656 -8.695 1 98 468 GLU A CA 1
ATOM 3745 C C . GLU A 1 468 ? -11.305 -36.844 -9.781 1 98 468 GLU A C 1
ATOM 3747 O O . GLU A 1 468 ? -11.367 -36.094 -10.742 1 98 468 GLU A O 1
ATOM 3752 N N . GLU A 1 469 ? -12.102 -37.938 -9.578 1 96.81 469 GLU A N 1
ATOM 3753 C CA . GLU A 1 469 ? -13.172 -38.281 -10.523 1 96.81 469 GLU A CA 1
ATOM 3754 C C . GLU A 1 469 ? -12.633 -38.375 -11.953 1 96.81 469 GLU A C 1
ATOM 3756 O O . GLU A 1 469 ? -13.18 -37.75 -12.867 1 96.81 469 GLU A O 1
ATOM 3761 N N . ASN A 1 470 ? -11.531 -39.062 -12.109 1 93.56 470 ASN A N 1
ATOM 3762 C CA . ASN A 1 470 ? -10.859 -39.312 -13.375 1 93.56 470 ASN A CA 1
ATOM 3763 C C . ASN A 1 470 ? -10.406 -38.031 -14.055 1 93.56 470 ASN A C 1
ATOM 3765 O O . ASN A 1 470 ? -10.43 -37.938 -15.281 1 93.56 470 ASN A O 1
ATOM 3769 N N . GLY A 1 471 ? -10.148 -37.062 -13.32 1 95.94 471 GLY A N 1
ATOM 3770 C CA . GLY A 1 471 ? -9.617 -35.812 -13.875 1 95.94 471 GLY A CA 1
ATOM 3771 C C . GLY A 1 471 ? -10.641 -34.688 -13.93 1 95.94 471 GLY A C 1
ATOM 3772 O O . GLY A 1 471 ? -10.32 -33.594 -14.328 1 95.94 471 GLY A O 1
ATOM 3773 N N . LYS A 1 472 ? -11.844 -34.906 -13.5 1 97.31 472 LYS A N 1
ATOM 3774 C CA . LYS A 1 472 ? -12.859 -33.875 -13.5 1 97.31 472 LYS A CA 1
ATOM 3775 C C . LYS A 1 472 ? -12.492 -32.75 -12.531 1 97.31 472 LYS A C 1
ATOM 3777 O O . LYS A 1 472 ? -12.688 -31.578 -12.836 1 97.31 472 LYS A O 1
ATOM 3782 N N . ILE A 1 473 ? -12.047 -33.156 -11.344 1 98.5 473 ILE A N 1
ATOM 3783 C CA . ILE A 1 473 ? -11.578 -32.188 -10.336 1 98.5 473 ILE A CA 1
ATOM 3784 C C . ILE A 1 473 ? -10.055 -32.188 -10.297 1 98.5 473 ILE A C 1
ATOM 3786 O O . ILE A 1 473 ? -9.43 -33.25 -10.094 1 98.5 473 ILE A O 1
ATOM 3790 N N . ILE A 1 474 ? -9.469 -31.047 -10.5 1 98.69 474 ILE A N 1
ATOM 3791 C CA . ILE A 1 474 ? -8.016 -30.969 -10.484 1 98.69 474 ILE A CA 1
ATOM 3792 C C . ILE A 1 474 ? -7.566 -29.891 -9.5 1 98.69 474 ILE A C 1
ATOM 3794 O O . ILE A 1 474 ? -8.367 -29.047 -9.07 1 98.69 474 ILE A O 1
ATOM 3798 N N . TYR A 1 475 ? -6.289 -29.969 -9.094 1 98.75 475 TYR A N 1
ATOM 3799 C CA . TYR A 1 475 ? -5.66 -29.016 -8.172 1 98.75 475 TYR A CA 1
ATOM 3800 C C . TYR A 1 475 ? -4.41 -28.406 -8.789 1 98.75 475 TYR A C 1
ATOM 3802 O O . TYR A 1 475 ? -3.648 -29.094 -9.477 1 98.75 475 TYR A O 1
ATOM 3810 N N . PHE A 1 476 ? -4.227 -27.156 -8.609 1 98.5 476 PHE A N 1
ATOM 3811 C CA . PHE A 1 476 ? -3 -26.5 -9.031 1 98.5 476 PHE A CA 1
ATOM 3812 C C . PHE A 1 476 ? -2.637 -25.375 -8.062 1 98.5 476 PHE A C 1
ATOM 3814 O O . PHE A 1 476 ? -3.496 -24.859 -7.34 1 98.5 476 PHE A O 1
ATOM 3821 N N . GLU A 1 477 ? -1.399 -25.062 -7.969 1 98 477 GLU A N 1
ATOM 3822 C CA . GLU A 1 477 ? -0.922 -23.969 -7.125 1 98 477 GLU A CA 1
ATOM 3823 C C . GLU A 1 477 ? 0.041 -23.062 -7.887 1 98 477 GLU A C 1
ATOM 3825 O O . GLU A 1 477 ? 0.526 -23.422 -8.961 1 98 477 GLU A O 1
ATOM 3830 N N . GLY A 1 478 ? 0.236 -21.875 -7.418 1 97.12 478 GLY A N 1
ATOM 3831 C CA . GLY A 1 478 ? 1.187 -20.906 -7.918 1 97.12 478 GLY A CA 1
ATOM 3832 C C . GLY A 1 478 ? 1.686 -19.953 -6.848 1 97.12 478 GLY A C 1
ATOM 3833 O O . GLY A 1 478 ? 1.23 -20 -5.703 1 97.12 478 GLY A O 1
ATOM 3834 N N . THR A 1 479 ? 2.648 -19.172 -7.215 1 97.12 479 THR A N 1
ATOM 3835 C CA . THR A 1 479 ? 3.236 -18.203 -6.289 1 97.12 479 THR A CA 1
ATOM 3836 C C . THR A 1 479 ? 2.498 -16.875 -6.352 1 97.12 479 THR A C 1
ATOM 3838 O O . THR A 1 479 ? 2.496 -16.203 -7.387 1 97.12 479 THR A O 1
ATOM 3841 N N . TYR A 1 480 ? 1.851 -16.578 -5.242 1 97.06 480 TYR A N 1
ATOM 3842 C CA . TYR A 1 480 ? 1.238 -15.258 -5.102 1 97.06 480 TYR A CA 1
ATOM 3843 C C . TYR A 1 480 ? 2.264 -14.219 -4.648 1 97.06 480 TYR A C 1
ATOM 3845 O O . TYR A 1 480 ? 2.928 -14.406 -3.629 1 97.06 480 TYR A O 1
ATOM 3853 N N . SER A 1 481 ? 2.404 -13.055 -5.434 1 95.31 481 SER A N 1
ATOM 3854 C CA . SER A 1 481 ? 3.447 -12.086 -5.105 1 95.31 481 SER A CA 1
ATOM 3855 C C . SER A 1 481 ? 3.119 -10.703 -5.668 1 95.31 481 SER A C 1
ATOM 3857 O O . SER A 1 481 ? 2.207 -10.562 -6.484 1 95.31 481 SER A O 1
ATOM 3859 N N . ASN A 1 482 ? 3.832 -9.695 -5.129 1 93.75 482 ASN A N 1
ATOM 3860 C CA . ASN A 1 482 ? 3.74 -8.352 -5.691 1 93.75 482 ASN A CA 1
ATOM 3861 C C . ASN A 1 482 ? 5.004 -7.98 -6.461 1 93.75 482 ASN A C 1
ATOM 3863 O O . ASN A 1 482 ? 5.34 -6.801 -6.574 1 93.75 482 ASN A O 1
ATOM 3867 N N . PHE A 1 483 ? 5.707 -8.828 -6.941 1 86.19 483 PHE A N 1
ATOM 3868 C CA . PHE A 1 483 ? 7.023 -8.617 -7.535 1 86.19 483 PHE A CA 1
ATOM 3869 C C . PHE A 1 483 ? 6.938 -7.699 -8.742 1 86.19 483 PHE A C 1
ATOM 3871 O O . PHE A 1 483 ? 7.809 -6.848 -8.945 1 86.19 483 PHE A O 1
ATOM 3878 N N . TRP A 1 484 ? 5.996 -7.84 -9.57 1 83.12 484 TRP A N 1
ATOM 3879 C CA . TRP A 1 484 ? 5.934 -7.059 -10.797 1 83.12 484 TRP A CA 1
ATOM 3880 C C . TRP A 1 484 ? 4.785 -6.059 -10.75 1 83.12 484 TRP A C 1
ATOM 3882 O O . TRP A 1 484 ? 4.176 -5.75 -11.773 1 83.12 484 TRP A O 1
ATOM 3892 N N . THR A 1 485 ? 4.379 -5.727 -9.547 1 85.88 485 THR A N 1
ATOM 3893 C CA . THR A 1 485 ? 3.344 -4.715 -9.359 1 85.88 485 THR A CA 1
ATOM 3894 C C . THR A 1 485 ? 3.807 -3.645 -8.375 1 85.88 485 THR A C 1
ATOM 3896 O O . THR A 1 485 ? 4.805 -3.826 -7.676 1 85.88 485 THR A O 1
ATOM 3899 N N . ASN A 1 486 ? 3.088 -2.488 -8.359 1 83.12 486 ASN A N 1
ATOM 3900 C CA . ASN A 1 486 ? 3.395 -1.409 -7.426 1 83.12 486 ASN A CA 1
ATOM 3901 C C . ASN A 1 486 ? 2.496 -1.463 -6.191 1 83.12 486 ASN A C 1
ATOM 3903 O O . ASN A 1 486 ? 2.525 -0.557 -5.355 1 83.12 486 ASN A O 1
ATOM 3907 N N . LEU A 1 487 ? 1.83 -2.5 -6.074 1 87.88 487 LEU A N 1
ATOM 3908 C CA . LEU A 1 487 ? 0.968 -2.645 -4.906 1 87.88 487 LEU A CA 1
ATOM 3909 C C . LEU A 1 487 ? 1.754 -3.182 -3.713 1 87.88 487 LEU A C 1
ATOM 3911 O O . LEU A 1 487 ? 2.75 -3.889 -3.887 1 87.88 487 LEU A O 1
ATOM 3915 N N . PRO A 1 488 ? 1.336 -2.805 -2.564 1 90.31 488 PRO A N 1
ATOM 3916 C CA . PRO A 1 488 ? 1.99 -3.361 -1.379 1 90.31 488 PRO A CA 1
ATOM 3917 C C . PRO A 1 488 ? 1.794 -4.871 -1.25 1 90.31 488 PRO A C 1
ATOM 3919 O O . PRO A 1 488 ? 0.795 -5.41 -1.732 1 90.31 488 PRO A O 1
ATOM 3922 N N . PRO A 1 489 ? 2.742 -5.559 -0.598 1 94.94 489 PRO A N 1
ATOM 3923 C CA . PRO A 1 489 ? 2.58 -7 -0.375 1 94.94 489 PRO A CA 1
ATOM 3924 C C . PRO A 1 489 ? 1.393 -7.324 0.528 1 94.94 489 PRO A C 1
ATOM 3926 O O . PRO A 1 489 ? 1.112 -6.586 1.477 1 94.94 489 PRO A O 1
ATOM 3929 N N . THR A 1 490 ? 0.67 -8.406 0.22 1 96.12 490 THR A N 1
ATOM 3930 C CA . THR A 1 490 ? -0.363 -8.93 1.108 1 96.12 490 THR A CA 1
ATOM 3931 C C . THR A 1 490 ? 0.26 -9.688 2.275 1 96.12 490 THR A C 1
ATOM 3933 O O . THR A 1 490 ? 0.986 -10.664 2.072 1 96.12 490 THR A O 1
ATOM 3936 N N . PRO A 1 491 ? 0.015 -9.273 3.441 1 97 491 PRO A N 1
ATOM 3937 C CA . PRO A 1 491 ? 0.653 -9.914 4.594 1 97 491 PRO A CA 1
ATOM 3938 C C . PRO A 1 491 ? 0.448 -11.43 4.617 1 97 491 PRO A C 1
ATOM 3940 O O . PRO A 1 491 ? -0.67 -11.906 4.41 1 97 491 PRO A O 1
ATOM 3943 N N . LYS A 1 492 ? 1.533 -12.188 4.793 1 97.69 492 LYS A N 1
ATOM 3944 C CA . LYS A 1 492 ? 1.602 -13.633 4.965 1 97.69 492 LYS A CA 1
ATOM 3945 C C . LYS A 1 492 ? 1.384 -14.352 3.637 1 97.69 492 LYS A C 1
ATOM 3947 O O . LYS A 1 492 ? 1.769 -15.516 3.484 1 97.69 492 LYS A O 1
ATOM 3952 N N . TYR A 1 493 ? 0.776 -13.719 2.643 1 97.75 493 TYR A N 1
ATOM 3953 C CA . TYR A 1 493 ? 0.471 -14.375 1.378 1 97.75 493 TYR A CA 1
ATOM 3954 C C . TYR A 1 493 ? 1.526 -14.055 0.326 1 97.75 493 TYR A C 1
ATOM 3956 O O . TYR A 1 493 ? 1.794 -14.867 -0.562 1 97.75 493 TYR A O 1
ATOM 3964 N N . ASN A 1 494 ? 2.127 -12.875 0.421 1 96.94 494 ASN A N 1
ATOM 3965 C CA . ASN A 1 494 ? 3.143 -12.492 -0.556 1 96.94 494 ASN A CA 1
ATOM 3966 C C . ASN A 1 494 ? 4.301 -13.484 -0.572 1 96.94 494 ASN A C 1
ATOM 3968 O O . ASN A 1 494 ? 4.812 -13.867 0.483 1 96.94 494 ASN A O 1
ATOM 3972 N N . TYR A 1 495 ? 4.648 -13.938 -1.833 1 96.69 495 TYR A N 1
ATOM 3973 C CA . TYR A 1 495 ? 5.777 -14.828 -2.055 1 96.69 495 TYR A CA 1
ATOM 3974 C C . TYR A 1 495 ? 5.508 -16.203 -1.451 1 96.69 495 TYR A C 1
ATOM 3976 O O . TYR A 1 495 ? 6.41 -16.828 -0.885 1 96.69 495 TYR A O 1
ATOM 3984 N N . ASN A 1 496 ? 4.301 -16.625 -1.437 1 98 496 ASN A N 1
ATOM 3985 C CA . ASN A 1 496 ? 3.9 -17.953 -0.974 1 98 496 ASN A CA 1
ATOM 3986 C C . ASN A 1 496 ? 3.012 -18.672 -1.993 1 98 496 ASN A C 1
ATOM 3988 O O . ASN A 1 496 ? 2.516 -18.031 -2.93 1 98 496 ASN A O 1
ATOM 3992 N N . GLN A 1 497 ? 2.848 -19.953 -1.796 1 98 497 GLN A N 1
ATOM 3993 C CA . GLN A 1 497 ? 2.076 -20.812 -2.697 1 98 497 GLN A CA 1
ATOM 3994 C C . GLN A 1 497 ? 0.602 -20.828 -2.303 1 98 497 GLN A C 1
ATOM 3996 O O . GLN A 1 497 ? 0.268 -21.062 -1.141 1 98 497 GLN A O 1
ATOM 4001 N N . GLN A 1 498 ? -0.249 -20.562 -3.24 1 98.06 498 GLN A N 1
ATOM 4002 C CA . GLN A 1 498 ? -1.696 -20.625 -3.061 1 98.06 498 GLN A CA 1
ATOM 4003 C C . GLN A 1 498 ? -2.309 -21.75 -3.9 1 98.06 498 GLN A C 1
ATOM 4005 O O . GLN A 1 498 ? -2.102 -21.797 -5.113 1 98.06 498 GLN A O 1
ATOM 4010 N N . MET A 1 499 ? -3.096 -22.625 -3.268 1 98.69 499 MET A N 1
ATOM 4011 C CA . MET A 1 499 ? -3.715 -23.766 -3.912 1 98.69 499 MET A CA 1
ATOM 4012 C C . MET A 1 499 ? -5.109 -23.422 -4.422 1 98.69 499 MET A C 1
ATOM 4014 O O . MET A 1 499 ? -5.871 -22.734 -3.742 1 98.69 499 MET A O 1
ATOM 4018 N N . TYR A 1 500 ? -5.465 -23.938 -5.621 1 98.69 500 TYR A N 1
ATOM 4019 C CA . TYR A 1 500 ? -6.789 -23.828 -6.215 1 98.69 500 TYR A CA 1
ATOM 4020 C C . TYR A 1 500 ? -7.324 -25.188 -6.613 1 98.69 500 TYR A C 1
ATOM 4022 O O . TYR A 1 500 ? -6.555 -26.141 -6.781 1 98.69 500 TYR A O 1
ATOM 4030 N N . ARG A 1 501 ? -8.602 -25.266 -6.707 1 98.75 501 ARG A N 1
ATOM 4031 C CA . ARG A 1 501 ? -9.32 -26.406 -7.254 1 98.75 501 ARG A CA 1
ATOM 4032 C C . ARG A 1 501 ? -10.164 -26 -8.461 1 98.75 501 ARG A C 1
ATOM 4034 O O . ARG A 1 501 ? -10.789 -24.938 -8.453 1 98.75 501 ARG A O 1
ATOM 4041 N N . LEU A 1 502 ? -10.172 -26.781 -9.484 1 98.69 502 LEU A N 1
ATOM 4042 C CA . LEU A 1 502 ? -10.938 -26.484 -10.688 1 98.69 502 LEU A CA 1
ATOM 4043 C C . LEU A 1 502 ? -11.797 -27.688 -11.086 1 98.69 502 LEU A C 1
ATOM 4045 O O . LEU A 1 502 ? -11.328 -28.828 -11.062 1 98.69 502 LEU A O 1
ATOM 4049 N N . ASP A 1 503 ? -13 -27.422 -11.312 1 98.19 503 ASP A N 1
ATOM 4050 C CA . ASP A 1 503 ? -13.875 -28.359 -12.008 1 98.19 503 ASP A CA 1
ATOM 4051 C C . ASP A 1 503 ? -13.703 -28.25 -13.523 1 98.19 503 ASP A C 1
ATOM 4053 O O . ASP A 1 503 ? -14.227 -27.328 -14.148 1 98.19 503 ASP A O 1
ATOM 4057 N N . VAL A 1 504 ? -13.078 -29.219 -14.117 1 97.19 504 VAL A N 1
ATOM 4058 C CA . VAL A 1 504 ? -12.672 -29.188 -15.516 1 97.19 504 VAL A CA 1
ATOM 4059 C C . VAL A 1 504 ? -13.914 -29.25 -16.406 1 97.19 504 VAL A C 1
ATOM 4061 O O . VAL A 1 504 ? -13.922 -28.688 -17.5 1 97.19 504 VAL A O 1
ATOM 4064 N N . SER A 1 505 ? -14.969 -29.891 -15.977 1 94.81 505 SER A N 1
ATOM 4065 C CA . SER A 1 505 ? -16.188 -29.938 -16.766 1 94.81 505 SER A CA 1
ATOM 4066 C C . SER A 1 505 ? -16.75 -28.547 -16.984 1 94.81 505 SER A C 1
ATOM 4068 O O . SER A 1 505 ? -17.219 -28.219 -18.078 1 94.81 505 SER A O 1
ATOM 4070 N N . LYS A 1 506 ? -16.688 -27.719 -15.992 1 94.94 506 LYS A N 1
ATOM 4071 C CA . LYS A 1 506 ? -17.188 -26.344 -16.109 1 94.94 506 LYS A CA 1
ATOM 4072 C C . LYS A 1 506 ? -16.281 -25.516 -17.016 1 94.94 506 LYS A C 1
ATOM 4074 O O . LYS A 1 506 ? -16.781 -24.672 -17.781 1 94.94 506 LYS A O 1
ATOM 4079 N N . ALA A 1 507 ? -15.023 -25.734 -16.938 1 95.88 507 ALA A N 1
ATOM 4080 C CA . ALA A 1 507 ? -14.086 -25 -17.781 1 95.88 507 ALA A CA 1
ATOM 4081 C C . ALA A 1 507 ? -14.227 -25.391 -19.234 1 95.88 507 ALA A C 1
ATOM 4083 O O . ALA A 1 507 ? -14.242 -24.547 -20.125 1 95.88 507 ALA A O 1
ATOM 4084 N N . SER A 1 508 ? -14.305 -26.641 -19.469 1 93.06 508 SER A N 1
ATOM 4085 C CA . SER A 1 508 ? -14.383 -27.156 -20.828 1 93.06 508 SER A CA 1
ATOM 4086 C C . SER A 1 508 ? -15.672 -26.719 -21.516 1 93.06 508 SER A C 1
ATOM 4088 O O . SER A 1 508 ? -15.711 -26.562 -22.75 1 93.06 508 SER A O 1
ATOM 4090 N N . GLU A 1 509 ? -16.672 -26.531 -20.797 1 92.19 509 GLU A N 1
ATOM 4091 C CA . GLU A 1 509 ? -17.953 -26.094 -21.344 1 92.19 509 GLU A CA 1
ATOM 4092 C C . GLU A 1 509 ? -17.891 -24.641 -21.812 1 92.19 509 GLU A C 1
ATOM 4094 O O . GLU A 1 509 ? -18.719 -24.188 -22.609 1 92.19 509 GLU A O 1
ATOM 4099 N N . GLN A 1 510 ? -16.938 -23.969 -21.344 1 93.44 510 GLN A N 1
ATOM 4100 C CA . GLN A 1 510 ? -16.875 -22.547 -21.609 1 93.44 510 GLN A CA 1
ATOM 4101 C C . GLN A 1 510 ? -15.961 -22.25 -22.797 1 93.44 510 GLN A C 1
ATOM 4103 O O . GLN A 1 510 ? -15.773 -21.094 -23.172 1 93.44 510 GLN A O 1
ATOM 4108 N N . ILE A 1 511 ? -15.398 -23.266 -23.359 1 93.69 511 ILE A N 1
ATOM 4109 C CA . ILE A 1 511 ? -14.562 -23.031 -24.531 1 93.69 511 ILE A CA 1
ATOM 4110 C C . ILE A 1 511 ? -15.047 -23.906 -25.688 1 93.69 511 ILE A C 1
ATOM 4112 O O . ILE A 1 511 ? -15.641 -24.969 -25.469 1 93.69 511 ILE A O 1
ATOM 4116 N N . PRO A 1 512 ? -14.844 -23.469 -26.953 1 92.5 512 PRO A N 1
ATOM 4117 C CA . PRO A 1 512 ? -15.078 -24.359 -28.094 1 92.5 512 PRO A CA 1
ATOM 4118 C C . PRO A 1 512 ? -14.164 -25.578 -28.062 1 92.5 512 PRO A C 1
ATOM 4120 O O . PRO A 1 512 ? -12.977 -25.469 -27.75 1 92.5 512 PRO A O 1
ATOM 4123 N N . ILE A 1 513 ? -14.727 -26.719 -28.406 1 88.94 513 ILE A N 1
ATOM 4124 C CA . ILE A 1 513 ? -13.953 -27.953 -28.453 1 88.94 513 ILE A CA 1
ATOM 4125 C C . ILE A 1 513 ? -14 -28.531 -29.859 1 88.94 513 ILE A C 1
ATOM 4127 O O . ILE A 1 513 ? -14.898 -28.203 -30.641 1 88.94 513 ILE A O 1
ATOM 4131 N N . PRO A 1 514 ? -13.031 -29.359 -30.188 1 87.56 514 PRO A N 1
ATOM 4132 C CA . PRO A 1 514 ? -12.961 -29.891 -31.547 1 87.56 514 PRO A CA 1
ATOM 4133 C C . PRO A 1 514 ? -14.133 -30.812 -31.891 1 87.56 514 PRO A C 1
ATOM 4135 O O . PRO A 1 514 ? -14.555 -31.609 -31.047 1 87.56 514 PRO A O 1
ATOM 4138 N N . VAL A 1 515 ? -14.641 -30.688 -33.125 1 87.06 515 VAL A N 1
ATOM 4139 C CA . VAL A 1 515 ? -15.633 -31.578 -33.719 1 87.06 515 VAL A CA 1
ATOM 4140 C C . VAL A 1 515 ? -15 -32.344 -34.875 1 87.06 515 VAL A C 1
ATOM 4142 O O . VAL A 1 515 ? -14.445 -31.766 -35.781 1 87.06 515 VAL A O 1
ATOM 4145 N N . PHE A 1 516 ? -15.086 -33.594 -34.75 1 82.31 516 PHE A N 1
ATOM 4146 C CA . PHE A 1 516 ? -14.453 -34.5 -35.719 1 82.31 516 PHE A CA 1
ATOM 4147 C C . PHE A 1 516 ? -15.469 -35 -36.719 1 82.31 516 PHE A C 1
ATOM 4149 O O . PHE A 1 516 ? -16.641 -35.188 -36.406 1 82.31 516 PHE A O 1
ATOM 4156 N N . LYS A 1 517 ? -15 -35.125 -37.906 1 78.06 517 LYS A N 1
ATOM 4157 C CA . LYS A 1 517 ? -15.789 -35.781 -38.938 1 78.06 517 LYS A CA 1
ATOM 4158 C C . LYS A 1 517 ? -15.125 -37.062 -39.406 1 78.06 517 LYS A C 1
ATOM 4160 O O . LYS A 1 517 ? -13.953 -37.094 -39.781 1 78.06 517 LYS A O 1
ATOM 4165 N N . ARG A 1 518 ? -15.898 -38.125 -39.375 1 74.25 518 ARG A N 1
ATOM 4166 C CA . ARG A 1 518 ? -15.391 -39.406 -39.812 1 74.25 518 ARG A CA 1
ATOM 4167 C C . ARG A 1 518 ? -15.539 -39.594 -41.312 1 74.25 518 ARG A C 1
ATOM 4169 O O . ARG A 1 518 ? -16.156 -38.75 -41.969 1 74.25 518 ARG A O 1
ATOM 4176 N N . ILE A 1 519 ? -14.945 -40.656 -41.75 1 68.38 519 ILE A N 1
ATOM 4177 C CA . ILE A 1 519 ? -14.945 -40.969 -43.188 1 68.38 519 ILE A CA 1
ATOM 4178 C C . ILE A 1 519 ? -16.391 -41.188 -43.656 1 68.38 519 ILE A C 1
ATOM 4180 O O . ILE A 1 519 ? -16.719 -40.844 -44.812 1 68.38 519 ILE A O 1
ATOM 4184 N N . ASP A 1 520 ? -17.266 -41.688 -42.75 1 68.25 520 ASP A N 1
ATOM 4185 C CA . ASP A 1 520 ? -18.672 -41.875 -43.125 1 68.25 520 ASP A CA 1
ATOM 4186 C C . ASP A 1 520 ? -19.469 -40.594 -42.906 1 68.25 520 ASP A C 1
ATOM 4188 O O . ASP A 1 520 ? -20.703 -40.625 -42.938 1 68.25 520 ASP A O 1
ATOM 4192 N N . ASN A 1 521 ? -18.719 -39.562 -42.594 1 71.94 521 ASN A N 1
ATOM 4193 C CA . ASN A 1 521 ? -19.281 -38.219 -42.406 1 71.94 521 ASN A CA 1
ATOM 4194 C C . ASN A 1 521 ? -20.031 -38.125 -41.094 1 71.94 521 ASN A C 1
ATOM 4196 O O . ASN A 1 521 ? -20.859 -37.219 -40.906 1 71.94 521 ASN A O 1
ATOM 4200 N N . ASN A 1 522 ? -19.766 -39.062 -40.219 1 77.31 522 ASN A N 1
ATOM 4201 C CA . ASN A 1 522 ? -20.297 -38.969 -38.875 1 77.31 522 ASN A CA 1
ATOM 4202 C C . ASN A 1 522 ? -19.516 -37.969 -38.031 1 77.31 522 ASN A C 1
ATOM 4204 O O . ASN A 1 522 ? -18.281 -38.031 -38 1 77.31 522 ASN A O 1
ATOM 4208 N N . PHE A 1 523 ? -20.281 -37.062 -37.406 1 78.75 523 PHE A N 1
ATOM 4209 C CA . PHE A 1 523 ? -19.641 -36.031 -36.594 1 78.75 523 PHE A CA 1
ATOM 4210 C C . PHE A 1 523 ? -19.625 -36.469 -35.125 1 78.75 523 PHE A C 1
ATOM 4212 O O . PHE A 1 523 ? -20.562 -37.094 -34.625 1 78.75 523 PHE A O 1
ATOM 4219 N N . HIS A 1 524 ? -18.531 -36.156 -34.469 1 75.31 524 HIS A N 1
ATOM 4220 C CA . HIS A 1 524 ? -18.359 -36.5 -33.062 1 75.31 524 HIS A CA 1
ATOM 4221 C C . HIS A 1 524 ? -17.578 -35.438 -32.312 1 75.31 524 HIS A C 1
ATOM 4223 O O . HIS A 1 524 ? -16.75 -34.75 -32.906 1 75.31 524 HIS A O 1
ATOM 4229 N N . THR A 1 525 ? -18.031 -35.125 -31.203 1 73.56 525 THR A N 1
ATOM 4230 C CA . THR A 1 525 ? -17.219 -34.312 -30.297 1 73.56 525 THR A CA 1
ATOM 4231 C C . THR A 1 525 ? -16.359 -35.188 -29.406 1 73.56 525 THR A C 1
ATOM 4233 O O . THR A 1 525 ? -16.75 -36.312 -29.078 1 73.56 525 THR A O 1
ATOM 4236 N N . LEU A 1 526 ? -15.055 -35.625 -29.797 1 56 526 LEU A N 1
ATOM 4237 C CA . LEU A 1 526 ? -14.117 -36.656 -29.391 1 56 526 LEU A CA 1
ATOM 4238 C C . LEU A 1 526 ? -14.062 -36.781 -27.875 1 56 526 LEU A C 1
ATOM 4240 O O . LEU A 1 526 ? -13.812 -35.781 -27.188 1 56 526 LEU A O 1
ATOM 4244 N N . ASP A 1 527 ? -14.969 -37.5 -27.172 1 52 527 ASP A N 1
ATOM 4245 C CA . ASP A 1 527 ? -14.359 -38.25 -26.078 1 52 527 ASP A CA 1
ATOM 4246 C C . ASP A 1 527 ? -13.359 -39.281 -26.609 1 52 527 ASP A C 1
ATOM 4248 O O . ASP A 1 527 ? -13.664 -40.031 -27.531 1 52 527 ASP A O 1
ATOM 4252 N N . ARG A 1 528 ? -12.008 -39.031 -26.531 1 47.38 528 ARG A N 1
ATOM 4253 C CA . ARG A 1 528 ? -10.945 -39.844 -27.109 1 47.38 528 ARG A CA 1
ATOM 4254 C C . ARG A 1 528 ? -11.336 -41.344 -27.109 1 47.38 528 ARG A C 1
ATOM 4256 O O . ARG A 1 528 ? -10.961 -42.062 -28.016 1 47.38 528 ARG A O 1
ATOM 4263 N N . ARG A 1 529 ? -11.867 -41.844 -26 1 46.97 529 ARG A N 1
ATOM 4264 C CA . ARG A 1 529 ? -12.203 -43.281 -26.016 1 46.97 529 ARG A CA 1
ATOM 4265 C C . ARG A 1 529 ? -12.953 -43.656 -27.281 1 46.97 529 ARG A C 1
ATOM 4267 O O . ARG A 1 529 ? -12.852 -44.781 -27.766 1 46.97 529 ARG A O 1
ATOM 4274 N N . ALA A 1 530 ? -13.688 -42.75 -27.531 1 42.84 530 ALA A N 1
ATOM 4275 C CA . ALA A 1 530 ? -14.43 -43.094 -28.734 1 42.84 530 ALA A CA 1
ATOM 4276 C C . ALA A 1 530 ? -13.516 -43.094 -29.969 1 42.84 530 ALA A C 1
ATOM 4278 O O . ALA A 1 530 ? -13.703 -43.875 -30.891 1 42.84 530 ALA A O 1
ATOM 4279 N N . ILE A 1 531 ? -12.477 -42.219 -29.844 1 42.91 531 ILE A N 1
ATOM 4280 C CA . ILE A 1 531 ? -11.578 -42.125 -30.984 1 42.91 531 ILE A CA 1
ATOM 4281 C C . ILE A 1 531 ? -10.664 -43.344 -31.031 1 42.91 531 ILE A C 1
ATOM 4283 O O . ILE A 1 531 ? -10.422 -43.906 -32.094 1 42.91 531 ILE A O 1
ATOM 4287 N N . GLN A 1 532 ? -9.969 -43.531 -29.938 1 43.97 532 GLN A N 1
ATOM 4288 C CA . GLN A 1 532 ? -9.023 -44.656 -30 1 43.97 532 GLN A CA 1
ATOM 4289 C C . GLN A 1 532 ? -9.719 -45.938 -30.422 1 43.97 532 GLN A C 1
ATOM 4291 O O . GLN A 1 532 ? -9.125 -46.781 -31.094 1 43.97 532 GLN A O 1
ATOM 4296 N N . LYS A 1 533 ? -10.805 -46.156 -29.734 1 43 533 LYS A N 1
ATOM 4297 C CA . LYS A 1 533 ? -11.5 -47.375 -30.125 1 43 533 LYS A CA 1
ATOM 4298 C C . LYS A 1 533 ? -11.875 -47.344 -31.609 1 43 533 LYS A C 1
ATOM 4300 O O . LYS A 1 533 ? -12.094 -48.375 -32.219 1 43 533 LYS A O 1
ATOM 4305 N N . LEU A 1 534 ? -12.281 -46.219 -31.984 1 43.47 534 LEU A N 1
ATOM 4306 C CA . LEU A 1 534 ? -12.602 -46.156 -33.406 1 43.47 534 LEU A CA 1
ATOM 4307 C C . LEU A 1 534 ? -11.367 -45.812 -34.219 1 43.47 534 LEU A C 1
ATOM 4309 O O . LEU A 1 534 ? -11.133 -44.625 -34.5 1 43.47 534 LEU A O 1
ATOM 4313 N N . SER A 1 535 ? -10.219 -46.344 -33.875 1 42.12 535 SER A N 1
ATOM 4314 C CA . SER A 1 535 ? -8.852 -46.188 -34.375 1 42.12 535 SER A CA 1
ATOM 4315 C C . SER A 1 535 ? -8.828 -45.656 -35.781 1 42.12 535 SER A C 1
ATOM 4317 O O . SER A 1 535 ? -8.07 -44.719 -36.094 1 42.12 535 SER A O 1
ATOM 4319 N N . HIS A 1 536 ? -9.023 -46.562 -36.781 1 45.16 536 HIS A N 1
ATOM 4320 C CA . HIS A 1 536 ? -8.438 -46.438 -38.125 1 45.16 536 HIS A CA 1
ATOM 4321 C C . HIS A 1 536 ? -9.039 -45.25 -38.875 1 45.16 536 HIS A C 1
ATOM 4323 O O . HIS A 1 536 ? -8.516 -44.844 -39.906 1 45.16 536 HIS A O 1
ATOM 4329 N N . LYS A 1 537 ? -10.383 -44.812 -38.688 1 46.91 537 LYS A N 1
ATOM 4330 C CA . LYS A 1 537 ? -11.008 -43.969 -39.719 1 46.91 537 LYS A CA 1
ATOM 4331 C C . LYS A 1 537 ? -11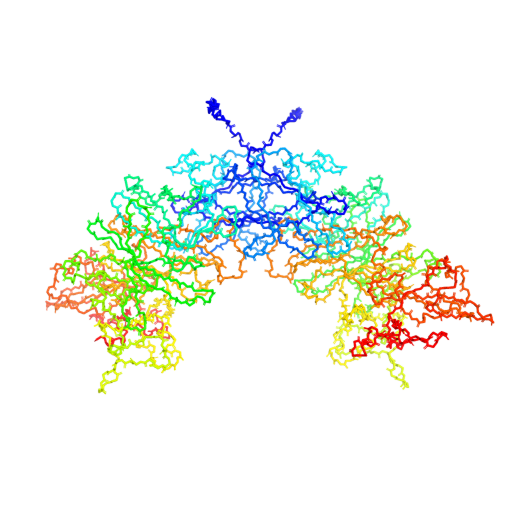.266 -42.562 -39.188 1 46.91 537 LYS A C 1
ATOM 4333 O O . LYS A 1 537 ? -12.125 -41.844 -39.688 1 46.91 537 LYS A O 1
ATOM 4338 N N . LEU A 1 538 ? -10.992 -42.156 -37.938 1 49.5 538 LEU A N 1
ATOM 4339 C CA . LEU A 1 538 ? -11.219 -40.781 -37.531 1 49.5 538 LEU A CA 1
ATOM 4340 C C . LEU A 1 538 ? -10.297 -39.844 -38.312 1 49.5 538 LEU A C 1
ATOM 4342 O O . LEU A 1 538 ? -9.094 -40.094 -38.438 1 49.5 538 LEU A O 1
ATOM 4346 N N . VAL A 1 539 ? -10.953 -38.969 -39.188 1 57.16 539 VAL A N 1
ATOM 4347 C CA . VAL A 1 539 ? -10.359 -37.906 -39.969 1 57.16 539 VAL A CA 1
ATOM 4348 C C . VAL A 1 539 ? -10.039 -36.719 -39.062 1 57.16 539 VAL A C 1
ATOM 4350 O O . VAL A 1 539 ? -10.352 -36.719 -37.875 1 57.16 539 VAL A O 1
ATOM 4353 N N . ALA A 1 540 ? -9.648 -35.562 -39.656 1 68.06 540 ALA A N 1
ATOM 4354 C CA . ALA A 1 540 ? -9.164 -34.219 -39.375 1 68.06 540 ALA A CA 1
ATOM 4355 C C . ALA A 1 540 ? -10.219 -33.406 -38.656 1 68.06 540 ALA A C 1
ATOM 4357 O O . ALA A 1 540 ? -11.422 -33.625 -38.812 1 68.06 540 ALA A O 1
ATOM 4358 N N . VAL A 1 541 ? -9.867 -32.781 -37.469 1 81 541 VAL A N 1
ATOM 4359 C CA . VAL A 1 541 ? -10.719 -31.75 -36.875 1 81 541 VAL A CA 1
ATOM 4360 C C . VAL A 1 541 ? -11.375 -30.922 -37.969 1 81 541 VAL A C 1
ATOM 4362 O O . VAL A 1 541 ? -10.695 -30.375 -38.844 1 81 541 VAL A O 1
ATOM 4365 N N . GLU A 1 542 ? -12.711 -30.953 -37.969 1 84.25 542 GLU A N 1
ATOM 4366 C CA . GLU A 1 542 ? -13.414 -30.156 -38.969 1 84.25 542 GLU A CA 1
ATOM 4367 C C . GLU A 1 542 ? -13.578 -28.719 -38.531 1 84.25 542 GLU A C 1
ATOM 4369 O O . GLU A 1 542 ? -13.383 -27.797 -39.312 1 84.25 542 GLU A O 1
ATOM 4374 N N . PHE A 1 543 ? -14.031 -28.5 -37.375 1 89.38 543 PHE A N 1
ATOM 4375 C CA . PHE A 1 543 ? -14.227 -27.203 -36.75 1 89.38 543 PHE A CA 1
ATOM 4376 C C . PHE A 1 543 ? -14.328 -27.328 -35.219 1 89.38 543 PHE A C 1
ATOM 4378 O O . PHE A 1 543 ? -14.148 -28.422 -34.688 1 89.38 543 PHE A O 1
ATOM 4385 N N . TYR A 1 544 ? -14.414 -26.234 -34.562 1 91.75 544 TYR A N 1
ATOM 4386 C CA . TYR A 1 544 ? -14.664 -26.188 -33.125 1 91.75 544 TYR A CA 1
ATOM 4387 C C . TYR A 1 544 ? -16.062 -25.672 -32.812 1 91.75 544 TYR A C 1
ATOM 4389 O O . TYR A 1 544 ? -16.625 -24.891 -33.594 1 91.75 544 TYR A O 1
ATOM 4397 N N . ALA A 1 545 ? -16.641 -26.172 -31.766 1 92.25 545 ALA A N 1
ATOM 4398 C CA . ALA A 1 545 ? -17.969 -25.734 -31.328 1 92.25 545 ALA A CA 1
ATOM 4399 C C . ALA A 1 545 ? -18.156 -25.969 -29.828 1 92.25 545 ALA A C 1
ATOM 4401 O O . ALA A 1 545 ? -17.312 -26.578 -29.172 1 92.25 545 ALA A O 1
ATOM 4402 N N . PHE A 1 546 ? -19.297 -25.5 -29.344 1 92.5 546 PHE A N 1
ATOM 4403 C CA . PHE A 1 546 ? -19.547 -25.641 -27.906 1 92.5 546 PHE A CA 1
ATOM 4404 C C . PHE A 1 546 ? -20.203 -26.984 -27.594 1 92.5 546 PHE A C 1
ATOM 4406 O O . PHE A 1 546 ? -21.031 -27.469 -28.359 1 92.5 546 PHE A O 1
ATOM 4413 N N . SER A 1 547 ? -19.797 -27.5 -26.438 1 89.31 547 SER A N 1
ATOM 4414 C CA . SER A 1 547 ? -20.422 -28.75 -25.984 1 89.31 547 SER A CA 1
ATOM 4415 C C . SER A 1 547 ? -21.719 -28.469 -25.234 1 89.31 547 SER A C 1
ATOM 4417 O O . SER A 1 547 ? -22.562 -29.359 -25.109 1 89.31 547 SER A O 1
ATOM 4419 N N . LYS A 1 548 ? -21.875 -27.328 -24.688 1 88.94 548 LYS A N 1
ATOM 4420 C CA . LYS A 1 548 ? -23.062 -26.828 -24.016 1 88.94 548 LYS A CA 1
ATOM 4421 C C . LYS A 1 548 ? -23.422 -25.422 -24.5 1 88.94 548 LYS A C 1
ATOM 4423 O O . LYS A 1 548 ? -22.578 -24.703 -25.016 1 88.94 548 LYS A O 1
ATOM 4428 N N . PRO A 1 549 ? -24.688 -25.125 -24.281 1 87.62 549 PRO A N 1
ATOM 4429 C CA . PRO A 1 549 ? -25.062 -23.781 -24.688 1 87.62 549 PRO A CA 1
ATOM 4430 C C . PRO A 1 549 ? -24.453 -22.703 -23.781 1 87.62 549 PRO A C 1
ATOM 4432 O O . PRO A 1 549 ? -24.766 -22.641 -22.594 1 87.62 549 PRO A O 1
ATOM 4435 N N . GLN A 1 550 ? -23.594 -21.875 -24.234 1 79.56 550 GLN A N 1
ATOM 4436 C CA . GLN A 1 550 ? -22.844 -20.891 -23.438 1 79.56 550 GLN A CA 1
ATOM 4437 C C . GLN A 1 550 ? -23.438 -19.5 -23.594 1 79.56 550 GLN A C 1
ATOM 4439 O O . GLN A 1 550 ? -23.094 -18.578 -22.844 1 79.56 550 GLN A O 1
ATOM 4444 N N . CYS A 1 551 ? -24.125 -19.297 -24.5 1 78.44 551 CYS A N 1
ATOM 4445 C CA . CYS A 1 551 ? -24.719 -17.984 -24.719 1 78.44 551 CYS A CA 1
ATOM 4446 C C . CYS A 1 551 ? -26.141 -18.109 -25.234 1 78.44 551 CYS A C 1
ATOM 4448 O O . CYS A 1 551 ? -26.562 -19.188 -25.656 1 78.44 551 CYS A O 1
ATOM 4450 N N . GLU A 1 552 ? -26.812 -17.031 -25.156 1 79.19 552 GLU A N 1
ATOM 4451 C CA . GLU A 1 552 ? -28.203 -16.984 -25.594 1 79.19 552 GLU A CA 1
ATOM 4452 C C . GLU A 1 552 ? -28.328 -17.266 -27.094 1 79.19 552 GLU A C 1
ATOM 4454 O O . GLU A 1 552 ? -29.359 -17.797 -27.547 1 79.19 552 GLU A O 1
ATOM 4459 N N . SER A 1 553 ? -27.297 -17.078 -27.719 1 82.25 553 SER A N 1
ATOM 4460 C CA . SER A 1 553 ? -27.344 -17.25 -29.172 1 82.25 553 SER A CA 1
ATOM 4461 C C . SER A 1 553 ? -26.938 -18.656 -29.578 1 82.25 553 SER A C 1
ATOM 4463 O O . SER A 1 553 ? -26.891 -18.969 -30.766 1 82.25 553 SER A O 1
ATOM 4465 N N . CYS A 1 554 ? -26.719 -19.547 -28.672 1 90.19 554 CYS A N 1
ATOM 4466 C CA . CYS A 1 554 ? -26.297 -20.906 -29.016 1 90.19 554 CYS A CA 1
ATOM 4467 C C . CYS A 1 554 ? -27.5 -21.75 -29.438 1 90.19 554 CYS A C 1
ATOM 4469 O O . CYS A 1 554 ? -28.547 -21.703 -28.812 1 90.19 554 CYS A O 1
ATOM 4471 N N . ILE A 1 555 ? -27.359 -22.469 -30.531 1 91.94 555 ILE A N 1
ATOM 4472 C CA . ILE A 1 555 ? -28.391 -23.359 -31.047 1 91.94 555 ILE A CA 1
ATOM 4473 C C . ILE A 1 555 ? -27.875 -24.797 -31.062 1 91.94 555 ILE A C 1
ATOM 4475 O O . ILE A 1 555 ? -26.734 -25.047 -31.453 1 91.94 555 ILE A O 1
ATOM 4479 N N . PRO A 1 556 ? -28.703 -25.703 -30.578 1 93.75 556 PRO A N 1
ATOM 4480 C CA . PRO A 1 556 ? -28.297 -27.109 -30.609 1 93.75 556 PRO A CA 1
ATOM 4481 C C . PRO A 1 556 ? -28.281 -27.672 -32.031 1 93.75 556 PRO A C 1
ATOM 4483 O O . PRO A 1 556 ? -29.172 -27.375 -32.844 1 93.75 556 PRO A O 1
ATOM 4486 N N . ILE A 1 557 ? -27.281 -28.422 -32.406 1 93.44 557 ILE A N 1
ATOM 4487 C CA . ILE A 1 557 ? -27.156 -29.078 -33.688 1 93.44 557 ILE A CA 1
ATOM 4488 C C . ILE A 1 557 ? -27.234 -30.594 -33.531 1 93.44 557 ILE A C 1
ATOM 4490 O O . ILE A 1 557 ? -26.516 -31.172 -32.719 1 93.44 557 ILE A O 1
ATOM 4494 N N . TYR A 1 558 ? -28.094 -31.156 -34.281 1 91.94 558 TYR A N 1
ATOM 4495 C CA . TYR A 1 558 ? -28.328 -32.594 -34.25 1 91.94 558 TYR A CA 1
ATOM 4496 C C . TYR A 1 558 ? -27.812 -33.281 -35.531 1 91.94 558 TYR A C 1
ATOM 4498 O O . TYR A 1 558 ? -27.531 -32.594 -36.5 1 91.94 558 TYR A O 1
ATOM 4506 N N . GLN A 1 559 ? -27.531 -34.562 -35.375 1 89.19 559 GLN A N 1
ATOM 4507 C CA . GLN A 1 559 ? -27.125 -35.344 -36.531 1 89.19 559 GLN A CA 1
ATOM 4508 C C . GLN A 1 559 ? -28.141 -36.438 -36.875 1 89.19 559 GLN A C 1
ATOM 4510 O O . GLN A 1 559 ? -28.703 -37.062 -35.969 1 89.19 559 GLN A O 1
ATOM 4515 N N . TYR A 1 560 ? -28.5 -36.562 -38.094 1 85.44 560 TYR A N 1
ATOM 4516 C CA . TYR A 1 560 ? -29.375 -37.656 -38.531 1 85.44 560 TYR A CA 1
ATOM 4517 C C . TYR A 1 560 ? -28.812 -38.344 -39.75 1 85.44 560 TYR A C 1
ATOM 4519 O O . TYR A 1 560 ? -27.984 -37.781 -40.469 1 85.44 560 TYR A O 1
ATOM 4527 N N . ARG A 1 561 ? -29.156 -39.594 -39.875 1 83.25 561 ARG A N 1
ATOM 4528 C CA . ARG A 1 561 ? -28.688 -40.406 -41 1 83.25 561 ARG A CA 1
ATOM 4529 C C . ARG A 1 561 ? -29.734 -40.438 -42.094 1 83.25 561 ARG A C 1
ATOM 4531 O O . ARG A 1 561 ? -30.891 -40.781 -41.875 1 83.25 561 ARG A O 1
ATOM 4538 N N . MET A 1 562 ? -29.359 -39.938 -43.312 1 78.19 562 MET A N 1
ATOM 4539 C CA . MET A 1 562 ? -30.172 -40.031 -44.531 1 78.19 562 MET A CA 1
ATOM 4540 C C . MET A 1 562 ? -29.344 -40.625 -45.688 1 78.19 562 MET A C 1
ATOM 4542 O O . MET A 1 562 ? -28.297 -40.062 -46.031 1 78.19 562 MET A O 1
ATOM 4546 N N . ASN A 1 563 ? -29.906 -41.688 -46.406 1 76.69 563 ASN A N 1
ATOM 4547 C CA . ASN A 1 563 ? -29.25 -42.344 -47.531 1 76.69 563 ASN A CA 1
ATOM 4548 C C . ASN A 1 563 ? -27.797 -42.656 -47.219 1 76.69 563 ASN A C 1
ATOM 4550 O O . ASN A 1 563 ? -26.891 -42.312 -47.969 1 76.69 563 ASN A O 1
ATOM 4554 N N . ASP A 1 564 ? -27.469 -43.156 -46 1 75 564 ASP A N 1
ATOM 4555 C CA . ASP A 1 564 ? -26.188 -43.656 -45.5 1 75 564 ASP A CA 1
ATOM 4556 C C . ASP A 1 564 ? -25.203 -42.5 -45.281 1 75 564 ASP A C 1
ATOM 4558 O O . ASP A 1 564 ? -23.984 -42.688 -45.281 1 75 564 ASP A O 1
ATOM 4562 N N . GLN A 1 565 ? -25.797 -41.312 -45.344 1 77.56 565 GLN A N 1
ATOM 4563 C CA . GLN A 1 565 ? -24.969 -40.156 -45.031 1 77.56 565 GLN A CA 1
ATOM 4564 C C . GLN A 1 565 ? -25.469 -39.438 -43.75 1 77.56 565 GLN A C 1
ATOM 4566 O O . GLN A 1 565 ? -26.672 -39.406 -43.5 1 77.56 565 GLN A O 1
ATOM 4571 N N . TYR A 1 566 ? -24.5 -38.969 -42.969 1 83.56 566 TYR A N 1
ATOM 4572 C CA . TYR A 1 566 ? -24.859 -38.188 -41.812 1 83.56 566 TYR A CA 1
ATOM 4573 C C . TYR A 1 566 ? -25.016 -36.719 -42.156 1 83.56 566 TYR A C 1
ATOM 4575 O O . TYR A 1 566 ? -24.172 -36.156 -42.844 1 83.56 566 TYR A O 1
ATOM 4583 N N . LEU A 1 567 ? -26.172 -36.219 -41.781 1 84.94 567 LEU A N 1
ATOM 4584 C CA . LEU A 1 567 ? -26.469 -34.812 -42.031 1 84.94 567 LEU A CA 1
ATOM 4585 C C . LEU A 1 567 ? -26.672 -34.031 -40.719 1 84.94 567 LEU A C 1
ATOM 4587 O O . LEU A 1 567 ? -27.172 -34.625 -39.75 1 84.94 567 LEU A O 1
ATOM 4591 N N . LEU A 1 568 ? -26.188 -32.781 -40.719 1 91.56 568 LEU A N 1
ATOM 4592 C CA . LEU A 1 568 ? -26.391 -31.922 -39.562 1 91.56 568 LEU A CA 1
ATOM 4593 C C . LEU A 1 568 ? -27.625 -31.047 -39.75 1 91.56 568 LEU A C 1
ATOM 4595 O O . LEU A 1 568 ? -27.906 -30.594 -40.844 1 91.56 568 LEU A O 1
ATOM 4599 N N . SER A 1 569 ? -28.359 -30.906 -38.656 1 90.56 569 SER A N 1
ATOM 4600 C CA . SER A 1 569 ? -29.594 -30.109 -38.688 1 90.56 569 SER A CA 1
ATOM 4601 C C . SER A 1 569 ? -29.875 -29.469 -37.344 1 90.56 569 SER A C 1
ATOM 4603 O O . SER A 1 569 ? -29.406 -29.938 -36.312 1 90.56 569 SER A O 1
ATOM 4605 N N . THR A 1 570 ? -30.609 -28.328 -37.375 1 91.62 570 THR A N 1
ATOM 4606 C CA . THR A 1 570 ? -31.078 -27.703 -36.125 1 91.62 570 THR A CA 1
ATOM 4607 C C . THR A 1 570 ? -32.344 -28.375 -35.594 1 91.62 570 THR A C 1
ATOM 4609 O O . THR A 1 570 ? -32.75 -28.141 -34.469 1 91.62 570 THR A O 1
ATOM 4612 N N . GLU A 1 571 ? -32.875 -29.234 -36.344 1 87.38 571 GLU A N 1
ATOM 4613 C CA . GLU A 1 571 ? -34.125 -29.906 -36 1 87.38 571 GLU A CA 1
ATOM 4614 C C . GLU A 1 571 ? -33.844 -31.188 -35.219 1 87.38 571 GLU A C 1
ATOM 4616 O O . GLU A 1 571 ? -33.094 -32.031 -35.688 1 87.38 571 GLU A O 1
ATOM 4621 N N . GLN A 1 572 ? -34.531 -31.297 -34.125 1 87.12 572 GLN A N 1
ATOM 4622 C CA . GLN A 1 572 ? -34.438 -32.5 -33.312 1 87.12 572 GLN A CA 1
ATOM 4623 C C . GLN A 1 572 ? -35.312 -33.625 -33.875 1 87.12 572 GLN A C 1
ATOM 4625 O O . GLN A 1 572 ? -36.531 -33.438 -34.031 1 87.12 572 GLN A O 1
ATOM 4630 N N . GLY A 1 573 ? -34.781 -34.688 -34.281 1 79.19 573 GLY A N 1
ATOM 4631 C CA . GLY A 1 573 ? -35.562 -35.812 -34.812 1 79.19 573 GLY A CA 1
ATOM 4632 C C . GLY A 1 573 ? -36.375 -36.5 -33.75 1 79.19 573 GLY A C 1
ATOM 4633 O O . GLY A 1 573 ? -37.594 -36.5 -33.781 1 79.19 573 GLY A O 1
ATOM 4634 N N . LEU A 1 574 ? -35.625 -37.094 -32.812 1 81 574 LEU A N 1
ATOM 4635 C CA . LEU A 1 574 ? -36.281 -37.75 -31.656 1 81 574 LEU A CA 1
ATOM 4636 C C . LEU A 1 574 ? -36.125 -36.875 -30.406 1 81 574 LEU A C 1
ATOM 4638 O O . LEU A 1 574 ? -35.094 -36.219 -30.219 1 81 574 LEU A O 1
ATOM 4642 N N . LYS A 1 575 ? -37.188 -36.875 -29.734 1 77.06 575 LYS A N 1
ATOM 4643 C CA . LYS A 1 575 ? -37.219 -36.062 -28.516 1 77.06 575 LYS A CA 1
ATOM 4644 C C . LYS A 1 575 ? -36.031 -36.406 -27.609 1 77.06 575 LYS A C 1
ATOM 4646 O O . LYS A 1 575 ? -35.531 -35.562 -26.875 1 77.06 575 LYS A O 1
ATOM 4651 N N . SER A 1 576 ? -35.625 -37.656 -27.656 1 85.19 576 SER A N 1
ATOM 4652 C CA . SER A 1 576 ? -34.562 -38.125 -26.766 1 85.19 576 SER A CA 1
ATOM 4653 C C . SER A 1 576 ? -33.188 -37.875 -27.375 1 85.19 576 SER A C 1
ATOM 4655 O O . SER A 1 576 ? -32.156 -38.094 -26.719 1 85.19 576 SER A O 1
ATOM 4657 N N . GLN A 1 577 ? -33.156 -37.375 -28.547 1 85.62 577 GLN A N 1
ATOM 4658 C CA . GLN A 1 577 ? -31.859 -37.156 -29.203 1 85.62 577 GLN A CA 1
ATOM 4659 C C . GLN A 1 577 ? -31.125 -35.969 -28.594 1 85.62 577 GLN A C 1
ATOM 4661 O O . GLN A 1 577 ? -31.719 -34.906 -28.375 1 85.62 577 GLN A O 1
ATOM 4666 N N . LYS A 1 578 ? -29.906 -36.219 -28.25 1 87.75 578 LYS A N 1
ATOM 4667 C CA . LYS A 1 578 ? -29.062 -35.156 -27.734 1 87.75 578 LYS A CA 1
ATOM 4668 C C . LYS A 1 578 ? -28.281 -34.469 -28.844 1 87.75 578 LYS A C 1
ATOM 4670 O O . LYS A 1 578 ? -27.875 -35.125 -29.812 1 87.75 578 LYS A O 1
ATOM 4675 N N . PRO A 1 579 ? -28.172 -33.156 -28.656 1 91.81 579 PRO A N 1
ATOM 4676 C CA . PRO A 1 579 ? -27.344 -32.469 -29.641 1 91.81 579 PRO A CA 1
ATOM 4677 C C . PRO A 1 579 ? -25.891 -32.938 -29.625 1 91.81 579 PRO A C 1
ATOM 4679 O O . PRO A 1 579 ? -25.359 -33.281 -28.578 1 91.81 579 PRO A O 1
ATOM 4682 N N . ILE A 1 580 ? -25.266 -32.906 -30.797 1 88.75 580 ILE A N 1
ATOM 4683 C CA . ILE A 1 580 ? -23.859 -33.25 -30.906 1 88.75 580 ILE A CA 1
ATOM 4684 C C . ILE A 1 580 ? -22.984 -32.094 -30.438 1 88.75 580 ILE A C 1
ATOM 4686 O O . ILE A 1 580 ? -21.906 -32.312 -29.875 1 88.75 580 ILE A O 1
ATOM 4690 N N . PHE A 1 581 ? -23.344 -30.938 -30.812 1 91.94 581 PHE A N 1
ATOM 4691 C CA . PHE A 1 581 ? -22.672 -29.703 -30.391 1 91.94 581 PHE A CA 1
ATOM 4692 C C . PHE A 1 581 ? -23.609 -28.516 -30.484 1 91.94 581 PHE A C 1
ATOM 4694 O O . PHE A 1 581 ? -24.781 -28.672 -30.875 1 91.94 581 PHE A O 1
ATOM 4701 N N . TYR A 1 582 ? -23.188 -27.391 -30.031 1 93.38 582 TYR A N 1
ATOM 4702 C CA . TYR A 1 582 ? -23.938 -26.141 -30.125 1 93.38 582 TYR A CA 1
ATOM 4703 C C . TYR A 1 582 ? -23.172 -25.109 -30.953 1 93.38 582 TYR A C 1
ATOM 4705 O O . TYR A 1 582 ? -21.969 -24.953 -30.797 1 93.38 582 TYR A O 1
ATOM 4713 N N . ALA A 1 583 ? -23.859 -24.547 -31.875 1 93.38 583 ALA A N 1
ATOM 4714 C CA . ALA A 1 583 ? -23.312 -23.5 -32.75 1 93.38 583 ALA A CA 1
ATOM 4715 C C . ALA A 1 583 ? -23.953 -22.156 -32.469 1 93.38 583 ALA A C 1
ATOM 4717 O O . ALA A 1 583 ? -24.906 -22.062 -31.672 1 93.38 583 ALA A O 1
ATOM 4718 N N . LEU A 1 584 ? -23.344 -21.125 -33 1 91.25 584 LEU A N 1
ATOM 4719 C CA . LEU A 1 584 ? -23.922 -19.797 -32.844 1 91.25 584 LEU A CA 1
ATOM 4720 C C . LEU A 1 584 ? -24.953 -19.516 -33.938 1 91.25 584 LEU A C 1
ATOM 4722 O O . LEU A 1 584 ? -24.734 -19.906 -35.094 1 91.25 584 LEU A O 1
ATOM 4726 N N . ASP A 1 585 ? -26 -18.859 -33.5 1 88.69 585 ASP A N 1
ATOM 4727 C CA . ASP A 1 585 ? -27.016 -18.469 -34.469 1 88.69 585 ASP A CA 1
ATOM 4728 C C . ASP A 1 585 ? -26.547 -17.312 -35.312 1 88.69 585 ASP A C 1
ATOM 4730 O O . ASP A 1 585 ? -26.312 -16.203 -34.812 1 88.69 585 ASP A O 1
ATOM 4734 N N . SER A 1 586 ? -26.453 -17.578 -36.594 1 85.19 586 SER A N 1
ATOM 4735 C CA . SER A 1 586 ? -25.953 -16.562 -37.5 1 85.19 586 SER A CA 1
ATOM 4736 C C . SER A 1 586 ? -26.875 -15.344 -37.531 1 85.19 586 SER A C 1
ATOM 4738 O O . SER A 1 586 ? -26.422 -14.234 -37.812 1 85.19 586 SER A O 1
ATOM 4740 N N . ASN A 1 587 ? -28.078 -15.57 -37.219 1 79.88 587 ASN A N 1
ATOM 4741 C CA . ASN A 1 587 ? -29.047 -14.469 -37.25 1 79.88 587 ASN A CA 1
ATOM 4742 C C . ASN A 1 587 ? -28.812 -13.5 -36.094 1 79.88 587 ASN A C 1
ATOM 4744 O O . ASN A 1 587 ? -29.234 -12.344 -36.156 1 79.88 587 ASN A O 1
ATOM 4748 N N . HIS A 1 588 ? -28.203 -14.016 -35.094 1 78.19 588 HIS A N 1
ATOM 4749 C CA . HIS A 1 588 ? -28.016 -13.18 -33.906 1 78.19 588 HIS A CA 1
ATOM 4750 C C . HIS A 1 588 ? -26.656 -12.492 -33.938 1 78.19 588 HIS A C 1
ATOM 4752 O O . HIS A 1 588 ? -26.375 -11.617 -33.125 1 78.19 588 HIS A O 1
ATOM 4758 N N . ILE A 1 589 ? -25.844 -13.016 -34.781 1 74.62 589 ILE A N 1
ATOM 4759 C CA . ILE A 1 589 ? -24.516 -12.414 -34.875 1 74.62 589 ILE A CA 1
ATOM 4760 C C . ILE A 1 589 ? -24.422 -11.516 -36.094 1 74.62 589 ILE A C 1
ATOM 4762 O O . ILE A 1 589 ? -24.641 -11.977 -37.219 1 74.62 589 ILE A O 1
ATOM 4766 N N . LEU A 1 590 ? -24.422 -10.195 -35.812 1 64.69 590 LEU A N 1
ATOM 4767 C CA . LEU A 1 590 ? -24.234 -9.266 -36.938 1 64.69 590 LEU A CA 1
ATOM 4768 C C . LEU A 1 590 ? -22.922 -9.539 -37.656 1 64.69 590 LEU A C 1
ATOM 4770 O O . LEU A 1 590 ? -21.953 -9.977 -37.031 1 64.69 590 LEU A O 1
ATOM 4774 N N . GLU A 1 591 ? -22.969 -9.406 -38.906 1 61.75 591 GLU A N 1
ATOM 4775 C CA . GLU A 1 591 ? -21.797 -9.617 -39.719 1 61.75 591 GLU A CA 1
ATOM 4776 C C . GLU A 1 591 ? -20.578 -8.875 -39.188 1 61.75 591 GLU A C 1
ATOM 4778 O O . GLU A 1 591 ? -19.453 -9.383 -39.219 1 61.75 591 GLU A O 1
ATOM 4783 N N . GLN A 1 592 ? -20.844 -7.727 -38.625 1 63.66 592 GLN A N 1
ATOM 4784 C CA . GLN A 1 592 ? -19.766 -6.879 -38.156 1 63.66 592 GLN A CA 1
ATOM 4785 C C . GLN A 1 592 ? -19.156 -7.453 -36.875 1 63.66 592 GLN A C 1
ATOM 4787 O O . GLN A 1 592 ? -18.047 -7.074 -36.5 1 63.66 592 GLN A O 1
ATOM 4792 N N . GLN A 1 593 ? -19.828 -8.531 -36.375 1 71.81 593 GLN A N 1
ATOM 4793 C CA . GLN A 1 593 ? -19.359 -9.078 -35.094 1 71.81 593 GLN A CA 1
ATOM 4794 C C . GLN A 1 593 ? -18.609 -10.398 -35.312 1 71.81 593 GLN A C 1
ATOM 4796 O O . GLN A 1 593 ? -18.141 -11.016 -34.375 1 71.81 593 GLN A O 1
ATOM 4801 N N . LEU A 1 594 ? -18.531 -10.672 -36.625 1 78.62 594 LEU A N 1
ATOM 4802 C CA . LEU A 1 594 ? -17.844 -11.922 -36.906 1 78.62 594 LEU A CA 1
ATOM 4803 C C . LEU A 1 594 ? -16.328 -11.742 -36.781 1 78.62 594 LEU A C 1
ATOM 4805 O O . LEU A 1 594 ? -15.773 -10.797 -37.344 1 78.62 594 LEU A O 1
ATOM 4809 N N . LEU A 1 595 ? -15.828 -12.617 -36.031 1 82.5 595 LEU A N 1
ATOM 4810 C CA . LEU A 1 595 ? -14.375 -12.633 -35.844 1 82.5 595 LEU A CA 1
ATOM 4811 C C . LEU A 1 595 ? -13.719 -13.562 -36.875 1 82.5 595 LEU A C 1
ATOM 4813 O O . LEU A 1 595 ? -14.383 -14.43 -37.438 1 82.5 595 LEU A O 1
ATOM 4817 N N . PRO A 1 596 ? -12.414 -13.391 -37.125 1 80.12 596 PRO A N 1
ATOM 4818 C CA . PRO A 1 596 ? -11.711 -14.148 -38.156 1 80.12 596 PRO A CA 1
ATOM 4819 C C . PRO A 1 596 ? -11.742 -15.656 -37.938 1 80.12 596 PRO A C 1
ATOM 4821 O O . PRO A 1 596 ? -11.586 -16.438 -38.875 1 80.12 596 PRO A O 1
ATOM 4824 N N . PHE A 1 597 ? -12 -16.047 -36.75 1 87.12 597 PHE A N 1
ATOM 4825 C CA . PHE A 1 597 ? -11.945 -17.469 -36.469 1 87.12 597 PHE A CA 1
ATOM 4826 C C . PHE A 1 597 ? -13.344 -18.078 -36.469 1 87.12 597 PHE A C 1
ATOM 4828 O O . PHE A 1 597 ? -13.516 -19.266 -36.188 1 87.12 597 PHE A O 1
ATOM 4835 N N . HIS A 1 598 ? -14.266 -17.25 -36.781 1 88.94 598 HIS A N 1
ATOM 4836 C CA . HIS A 1 598 ? -15.609 -17.781 -37 1 88.94 598 HIS A CA 1
ATOM 4837 C C . HIS A 1 598 ? -15.727 -18.438 -38.375 1 88.94 598 HIS A C 1
ATOM 4839 O O . HIS A 1 598 ? -15.133 -17.969 -39.344 1 88.94 598 HIS A O 1
ATOM 4845 N N . GLN A 1 599 ? -16.391 -19.484 -38.406 1 89.44 599 GLN A N 1
ATOM 4846 C CA . GLN A 1 599 ? -16.625 -20.219 -39.656 1 89.44 599 GLN A CA 1
ATOM 4847 C C . GLN A 1 599 ? -18.125 -20.5 -39.844 1 89.44 599 GLN A C 1
ATOM 4849 O O . GLN A 1 599 ? -18.812 -20.875 -38.906 1 89.44 599 GLN A O 1
ATOM 4854 N N . GLU A 1 600 ? -18.484 -20.266 -41.094 1 90 600 GLU A N 1
ATOM 4855 C CA . GLU A 1 600 ? -19.875 -20.594 -41.438 1 90 600 GLU A CA 1
ATOM 4856 C C . GLU A 1 600 ? -20.031 -22.094 -41.719 1 90 600 GLU A C 1
ATOM 4858 O O . GLU A 1 600 ? -19.188 -22.688 -42.406 1 90 600 GLU A O 1
ATOM 4863 N N . LEU A 1 601 ? -21.016 -22.672 -41.156 1 90.75 601 LEU A N 1
ATOM 4864 C CA . LEU A 1 601 ? -21.359 -24.078 -41.375 1 90.75 601 LEU A CA 1
ATOM 4865 C C . LEU A 1 601 ? -22.766 -24.188 -42 1 90.75 601 LEU A C 1
ATOM 4867 O O . LEU A 1 601 ? -23.75 -23.781 -41.375 1 90.75 601 LEU A O 1
ATOM 4871 N N . LYS A 1 602 ? -22.766 -24.734 -43.188 1 90.5 602 LYS A N 1
ATOM 4872 C CA . LYS A 1 602 ? -24.047 -24.938 -43.844 1 90.5 602 LYS A CA 1
ATOM 4873 C C . LYS A 1 602 ? -24.656 -26.281 -43.469 1 90.5 602 LYS A C 1
ATOM 4875 O O . LYS A 1 602 ? -24 -27.328 -43.594 1 90.5 602 LYS A O 1
ATOM 4880 N N . LEU A 1 603 ? -25.938 -26.188 -43.094 1 91 603 LEU A N 1
ATOM 4881 C CA . LEU A 1 603 ? -26.641 -27.391 -42.656 1 91 603 LEU A CA 1
ATOM 4882 C C . LEU A 1 603 ? -27.5 -27.953 -43.781 1 91 603 LEU A C 1
ATOM 4884 O O . LEU A 1 603 ? -27.609 -27.328 -44.844 1 91 603 LEU A O 1
ATOM 4888 N N . HIS A 1 604 ? -27.969 -29.109 -43.531 1 83.5 604 HIS A N 1
ATOM 4889 C CA . HIS A 1 604 ? -28.766 -29.797 -44.531 1 83.5 604 HIS A CA 1
ATOM 4890 C C . HIS A 1 604 ? -30.031 -29.031 -44.875 1 83.5 604 HIS A C 1
ATOM 4892 O O . HIS A 1 604 ? -30.516 -29.078 -46 1 83.5 604 HIS A O 1
ATOM 4898 N N . ASN A 1 605 ? -30.688 -28.344 -44.031 1 78.19 605 ASN A N 1
ATOM 4899 C CA . ASN A 1 605 ? -31.922 -27.594 -44.25 1 78.19 605 ASN A CA 1
ATOM 4900 C C . ASN A 1 605 ? -31.625 -26.188 -44.75 1 78.19 605 ASN A C 1
ATOM 4902 O O . ASN A 1 605 ? -32.438 -25.266 -44.562 1 78.19 605 ASN A O 1
ATOM 4906 N N . ASP A 1 606 ? -30.453 -25.953 -45.25 1 81 606 ASP A N 1
ATOM 4907 C CA . ASP A 1 606 ? -30 -24.703 -45.875 1 81 606 ASP A CA 1
ATOM 4908 C C . ASP A 1 606 ? -29.875 -23.609 -44.812 1 81 606 ASP A C 1
ATOM 4910 O O . ASP A 1 606 ? -29.781 -22.422 -45.156 1 81 606 ASP A O 1
ATOM 4914 N N . GLN A 1 607 ? -29.953 -24.078 -43.656 1 86.69 607 GLN A N 1
ATOM 4915 C CA . GLN A 1 607 ? -29.656 -23.109 -42.594 1 86.69 607 GLN A CA 1
ATOM 4916 C C . GLN A 1 607 ? -28.156 -22.969 -42.406 1 86.69 607 GLN A C 1
ATOM 4918 O O . GLN A 1 607 ? -27.406 -23.922 -42.594 1 86.69 607 GLN A O 1
ATOM 4923 N N . THR A 1 608 ? -27.781 -21.75 -42.094 1 91.19 608 THR A N 1
ATOM 4924 C CA . THR A 1 608 ? -26.375 -21.484 -41.812 1 91.19 608 THR A CA 1
ATOM 4925 C C . THR A 1 608 ? -26.156 -21.141 -40.344 1 91.19 608 THR A C 1
ATOM 4927 O O . THR A 1 608 ? -26.938 -20.391 -39.75 1 91.19 608 THR A O 1
ATOM 4930 N N . VAL A 1 609 ? -25.219 -21.812 -39.75 1 92.94 609 VAL A N 1
ATOM 4931 C CA . VAL A 1 609 ? -24.844 -21.5 -38.375 1 92.94 609 VAL A CA 1
ATOM 4932 C C . VAL A 1 609 ? -23.359 -21.141 -38.312 1 92.94 609 VAL A C 1
ATOM 4934 O O . VAL A 1 609 ? -22.641 -21.266 -39.281 1 92.94 609 VAL A O 1
ATOM 4937 N N . ILE A 1 610 ? -22.938 -20.609 -37.188 1 92.44 610 ILE A N 1
ATOM 4938 C CA . ILE A 1 610 ? -21.547 -20.188 -37.031 1 92.44 610 ILE A CA 1
ATOM 4939 C C . ILE A 1 610 ? -20.828 -21.094 -36.031 1 92.44 610 ILE A C 1
ATOM 4941 O O . ILE A 1 610 ? -21.344 -21.359 -34.938 1 92.44 610 ILE A O 1
ATOM 4945 N N . VAL A 1 611 ? -19.75 -21.656 -36.438 1 92.69 611 VAL A N 1
ATOM 4946 C CA . VAL A 1 611 ? -18.859 -22.453 -35.594 1 92.69 611 VAL A CA 1
ATOM 4947 C C . VAL A 1 611 ? -17.484 -21.797 -35.562 1 92.69 611 VAL A C 1
ATOM 4949 O O . VAL A 1 611 ? -17.328 -20.641 -35.938 1 92.69 611 VAL A O 1
ATOM 4952 N N . PHE A 1 612 ? -16.562 -22.438 -34.875 1 91.56 612 PHE A N 1
ATOM 4953 C CA . PHE A 1 612 ? -15.234 -21.859 -34.688 1 91.56 612 PHE A CA 1
ATOM 4954 C C . PHE A 1 612 ? -14.195 -22.609 -35.5 1 91.56 612 PHE A C 1
ATOM 4956 O O . PHE A 1 612 ? -14.242 -23.844 -35.594 1 91.56 612 PHE A O 1
ATOM 4963 N N . SER A 1 613 ? -13.344 -21.859 -36.031 1 86.81 613 SER A N 1
ATOM 4964 C CA . SER A 1 613 ? -12.344 -22.422 -36.938 1 86.81 613 SER A CA 1
ATOM 4965 C C . SER A 1 613 ? -11.273 -23.188 -36.188 1 86.81 613 SER A C 1
ATOM 4967 O O . SER A 1 613 ? -10.938 -22.844 -35.031 1 86.81 613 SER A O 1
ATOM 4969 N N . HIS A 1 614 ? -11 -24.422 -36.75 1 75.38 614 HIS A N 1
ATOM 4970 C CA . HIS A 1 614 ? -9.852 -25.156 -36.25 1 75.38 614 HIS A CA 1
ATOM 4971 C C . HIS A 1 614 ? -8.547 -24.609 -36.812 1 75.38 614 HIS A C 1
ATOM 4973 O O . HIS A 1 614 ? -7.465 -24.984 -36.375 1 75.38 614 HIS A O 1
ATOM 4979 N N . ARG A 1 615 ? -8.781 -24.094 -38.125 1 58.94 615 ARG A N 1
ATOM 4980 C CA . ARG A 1 615 ? -7.66 -23.672 -38.969 1 58.94 615 ARG A CA 1
ATOM 4981 C C . ARG A 1 615 ? -6.918 -22.5 -38.375 1 58.94 615 ARG A C 1
ATOM 4983 O O . ARG A 1 615 ? -7.539 -21.594 -37.781 1 58.94 615 ARG A O 1
ATOM 4990 N N . HIS A 1 616 ? -5.859 -22.812 -37.562 1 50.56 616 HIS A N 1
ATOM 4991 C CA . HIS A 1 616 ? -4.816 -21.797 -37.688 1 50.56 616 HIS A CA 1
ATOM 4992 C C . HIS A 1 616 ? -4.395 -21.594 -39.125 1 50.56 616 HIS A C 1
ATOM 4994 O O . HIS A 1 616 ? -4.371 -22.547 -39.906 1 50.56 616 HIS A O 1
ATOM 5000 N N . ASP A 1 617 ? -4.699 -20.703 -39.875 1 40.59 617 ASP A N 1
ATOM 5001 C CA . ASP A 1 617 ? -3.748 -20.656 -41 1 40.59 617 ASP A CA 1
ATOM 5002 C C . ASP A 1 617 ? -2.389 -21.219 -40.562 1 40.59 617 ASP A C 1
ATOM 5004 O O . ASP A 1 617 ? -1.462 -20.453 -40.281 1 40.59 617 ASP A O 1
ATOM 5008 N N . LEU A 1 618 ? -2.285 -21.984 -39.594 1 36.72 618 LEU A N 1
ATOM 5009 C CA . LEU A 1 618 ? -0.989 -22.641 -39.469 1 36.72 618 LEU A CA 1
ATOM 5010 C C . LEU A 1 618 ? -0.721 -23.562 -40.656 1 36.72 618 LEU A C 1
ATOM 5012 O O . LEU A 1 618 ? -1.505 -24.469 -40.938 1 36.72 618 LEU A O 1
ATOM 5016 N N . ALA A 1 619 ? -0.436 -23.203 -41.719 1 3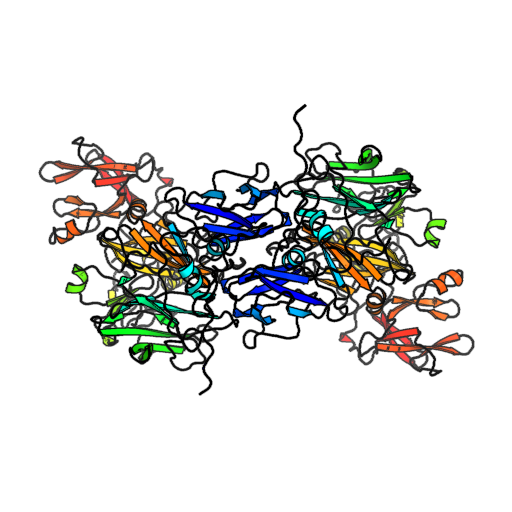0.09 619 ALA A N 1
ATOM 5017 C CA . ALA A 1 619 ? 0.208 -24.062 -42.688 1 30.09 619 ALA A CA 1
ATOM 5018 C C . ALA A 1 619 ? 1.037 -25.156 -42.031 1 30.09 619 ALA A C 1
ATOM 5020 O O . ALA A 1 619 ? 2.096 -24.875 -41.469 1 30.09 619 ALA A O 1
ATOM 5021 N N . LEU A 1 620 ? 0.533 -26.031 -41.188 1 28.28 620 LEU A N 1
ATOM 5022 C CA . LEU A 1 620 ? 1.291 -27.281 -41.062 1 28.28 620 LEU A CA 1
ATOM 5023 C C . LEU A 1 620 ? 1.577 -27.875 -42.438 1 28.28 620 LEU A C 1
ATOM 5025 O O . LEU A 1 620 ? 0.722 -27.828 -43.312 1 28.28 620 LEU A O 1
ATOM 5029 N N . MET B 1 1 ? -43.312 0.145 34.906 1 22.94 1 MET B N 1
ATOM 5030 C CA . MET B 1 1 ? -42.188 0.504 35.812 1 22.94 1 MET B CA 1
ATOM 5031 C C . MET B 1 1 ? -41.062 -0.511 35.688 1 22.94 1 MET B C 1
ATOM 5033 O O . MET B 1 1 ? -41.062 -1.524 36.406 1 22.94 1 MET B O 1
ATOM 5037 N N . TYR B 1 2 ? -40.656 -0.865 34.531 1 26.59 2 TYR B N 1
ATOM 5038 C CA . TYR B 1 2 ? -39.781 -1.969 34.188 1 26.59 2 TYR B CA 1
ATOM 5039 C C . TYR B 1 2 ? -38.375 -1.761 34.781 1 26.59 2 TYR B C 1
ATOM 5041 O O . TYR B 1 2 ? -37.781 -0.698 34.594 1 26.59 2 TYR B O 1
ATOM 5049 N N . ALA B 1 3 ? -38.219 -2.465 35.969 1 27.78 3 ALA B N 1
ATOM 5050 C CA . ALA B 1 3 ? -37.031 -2.396 36.812 1 27.78 3 ALA B CA 1
ATOM 5051 C C . ALA B 1 3 ? -35.75 -2.531 36 1 27.78 3 ALA B C 1
ATOM 5053 O O . ALA B 1 3 ? -35.594 -3.488 35.219 1 27.78 3 ALA B O 1
ATOM 5054 N N . ILE B 1 4 ? -35.094 -1.471 35.719 1 27.95 4 ILE B N 1
ATOM 5055 C CA . ILE B 1 4 ? -33.844 -1.304 34.969 1 27.95 4 ILE B CA 1
ATOM 5056 C C . ILE B 1 4 ? -32.719 -2.055 35.688 1 27.95 4 ILE B C 1
ATOM 5058 O O . ILE B 1 4 ? -32.406 -1.771 36.844 1 27.95 4 ILE B O 1
ATOM 5062 N N . PRO B 1 5 ? -32.594 -3.389 35.375 1 30.91 5 PRO B N 1
ATOM 5063 C CA . PRO B 1 5 ? -31.641 -4.133 36.188 1 30.91 5 PRO B CA 1
ATOM 5064 C C . PRO B 1 5 ? -30.328 -3.377 36.406 1 30.91 5 PRO B C 1
ATOM 5066 O O . PRO B 1 5 ? -29.953 -2.523 35.594 1 30.91 5 PRO B O 1
ATOM 5069 N N . SER B 1 6 ? -29.891 -3.314 37.656 1 28.25 6 SER B N 1
ATOM 5070 C CA . SER B 1 6 ? -28.719 -2.701 38.281 1 28.25 6 SER B CA 1
ATOM 5071 C C . SER B 1 6 ? -27.438 -3.088 37.531 1 28.25 6 SER B C 1
ATOM 5073 O O . SER B 1 6 ? -27.344 -4.199 37 1 28.25 6 SER B O 1
ATOM 5075 N N . ALA B 1 7 ? -26.641 -2.119 37.125 1 29.97 7 ALA B N 1
ATOM 5076 C CA . ALA B 1 7 ? -25.328 -2.043 36.5 1 29.97 7 ALA B CA 1
ATOM 5077 C C . ALA B 1 7 ? -24.328 -2.945 37.188 1 29.97 7 ALA B C 1
ATOM 5079 O O . ALA B 1 7 ? -23.969 -2.697 38.344 1 29.97 7 ALA B O 1
ATOM 5080 N N . SER B 1 8 ? -24.406 -4.273 37.125 1 29.7 8 SER B N 1
ATOM 5081 C CA . SER B 1 8 ? -23.5 -5.195 37.812 1 29.7 8 SER B CA 1
ATOM 5082 C C . SER B 1 8 ? -22.062 -4.711 37.719 1 29.7 8 SER B C 1
ATOM 5084 O O . SER B 1 8 ? -21.703 -3.963 36.812 1 29.7 8 SER B O 1
ATOM 5086 N N . SER B 1 9 ? -21.312 -4.801 38.844 1 29.5 9 SER B N 1
ATOM 5087 C CA . SER B 1 9 ? -19.922 -4.473 39.156 1 29.5 9 SER B CA 1
ATOM 5088 C C . SER B 1 9 ? -18.984 -4.965 38.062 1 29.5 9 SER B C 1
ATOM 5090 O O . SER B 1 9 ? -19 -6.145 37.688 1 29.5 9 SER B O 1
ATOM 5092 N N . ALA B 1 10 ? -18.562 -4.113 37.219 1 31.78 10 ALA B N 1
ATOM 5093 C CA . ALA B 1 10 ? -17.484 -4.359 36.25 1 31.78 10 ALA B CA 1
ATOM 5094 C C . ALA B 1 10 ? -16.297 -5.031 36.938 1 31.78 10 ALA B C 1
ATOM 5096 O O . ALA B 1 10 ? -15.594 -4.406 37.719 1 31.78 10 ALA B O 1
ATOM 5097 N N . THR B 1 11 ? -16.375 -6.266 37.406 1 32.53 11 THR B N 1
ATOM 5098 C CA . THR B 1 11 ? -15.211 -7.027 37.844 1 32.53 11 THR B CA 1
ATOM 5099 C C . THR B 1 11 ? -14.031 -6.762 36.906 1 32.53 11 THR B C 1
ATOM 5101 O O . THR B 1 11 ? -14.164 -6.855 35.688 1 32.53 11 THR B O 1
ATOM 5104 N N . THR B 1 12 ? -13.062 -5.977 37.375 1 36.38 12 THR B N 1
ATOM 5105 C CA . THR B 1 12 ? -11.75 -5.746 36.781 1 36.38 12 THR B CA 1
ATOM 5106 C C . THR B 1 12 ? -11.164 -7.047 36.25 1 36.38 12 THR B C 1
ATOM 5108 O O . THR B 1 12 ? -10.758 -7.914 37.031 1 36.38 12 THR B O 1
ATOM 5111 N N . ILE B 1 13 ? -11.727 -7.668 35.438 1 35.62 13 ILE B N 1
ATOM 5112 C CA . ILE B 1 13 ? -11.016 -8.789 34.812 1 35.62 13 ILE B CA 1
ATOM 5113 C C . ILE B 1 13 ? -9.562 -8.398 34.562 1 35.62 13 ILE B C 1
ATOM 5115 O O . ILE B 1 13 ? -9.297 -7.473 33.781 1 35.62 13 ILE B O 1
ATOM 5119 N N . ALA B 1 14 ? -8.766 -8.641 35.594 1 42.09 14 ALA B N 1
ATOM 5120 C CA . ALA B 1 14 ? -7.324 -8.57 35.375 1 42.09 14 ALA B CA 1
ATOM 5121 C C . ALA B 1 14 ? -6.934 -9.234 34.062 1 42.09 14 ALA B C 1
ATOM 5123 O O . ALA B 1 14 ? -6.926 -10.469 33.938 1 42.09 14 ALA B O 1
ATOM 5124 N N . LEU B 1 15 ? -7.07 -8.609 32.969 1 51.97 15 LEU B N 1
ATOM 5125 C CA . LEU B 1 15 ? -6.762 -9.117 31.641 1 51.97 15 LEU B CA 1
ATOM 5126 C C . LEU B 1 15 ? -5.285 -9.492 31.531 1 51.97 15 LEU B C 1
ATOM 5128 O O . LEU B 1 15 ? -4.41 -8.633 31.656 1 51.97 15 LEU B O 1
ATOM 5132 N N . GLU B 1 16 ? -4.945 -10.703 31.953 1 59.16 16 GLU B N 1
ATOM 5133 C CA . GLU B 1 16 ? -3.594 -11.219 31.75 1 59.16 16 GLU B CA 1
ATOM 5134 C C . GLU B 1 16 ? -3.154 -11.07 30.297 1 59.16 16 GLU B C 1
ATOM 5136 O O . GLU B 1 16 ? -3.986 -11.07 29.391 1 59.16 16 GLU B O 1
ATOM 5141 N N . GLN B 1 17 ? -1.929 -10.641 30.188 1 68.69 17 GLN B N 1
ATOM 5142 C CA . GLN B 1 17 ? -1.31 -10.555 28.875 1 68.69 17 GLN B CA 1
ATOM 5143 C C . GLN B 1 17 ? -1.42 -11.883 28.125 1 68.69 17 GLN B C 1
ATOM 5145 O O . GLN B 1 17 ? -1.265 -12.945 28.719 1 68.69 17 GLN B O 1
ATOM 5150 N N . HIS B 1 18 ? -1.875 -11.734 26.938 1 78.06 18 HIS B N 1
ATOM 5151 C CA . HIS B 1 18 ? -1.996 -12.922 26.109 1 78.06 18 HIS B CA 1
ATOM 5152 C C . HIS B 1 18 ? -0.651 -13.625 25.953 1 78.06 18 HIS B C 1
ATOM 5154 O O . HIS B 1 18 ? 0.375 -12.969 25.75 1 78.06 18 HIS B O 1
ATOM 5160 N N . PRO B 1 19 ? -0.561 -14.836 26 1 82 19 PRO B N 1
ATOM 5161 C CA . PRO B 1 19 ? 0.714 -15.555 25.984 1 82 19 PRO B CA 1
ATOM 5162 C C . PRO B 1 19 ? 1.444 -15.438 24.641 1 82 19 PRO B C 1
ATOM 5164 O O . PRO B 1 19 ? 2.641 -15.727 24.562 1 82 19 PRO B O 1
ATOM 5167 N N . PHE B 1 20 ? 0.804 -14.984 23.656 1 89.44 20 PHE B N 1
ATOM 5168 C CA . PHE B 1 20 ? 1.438 -14.891 22.344 1 89.44 20 PHE B CA 1
ATOM 5169 C C . PHE B 1 20 ? 1.654 -13.438 21.953 1 89.44 20 PHE B C 1
ATOM 5171 O O . PHE B 1 20 ? 1.815 -13.117 20.781 1 89.44 20 PHE B O 1
ATOM 5178 N N . LEU B 1 21 ? 1.665 -12.547 22.969 1 92.62 21 LEU B N 1
ATOM 5179 C CA . LEU B 1 21 ? 1.821 -11.117 22.719 1 92.62 21 LEU B CA 1
ATOM 5180 C C . LEU B 1 21 ? 3.264 -10.68 22.938 1 92.62 21 LEU B C 1
ATOM 5182 O O . LEU B 1 21 ? 3.824 -10.898 24.016 1 92.62 21 LEU B O 1
ATOM 5186 N N . GLN B 1 22 ? 3.928 -10.148 21.938 1 94.94 22 GLN B N 1
ATOM 5187 C CA . GLN B 1 22 ? 5.238 -9.523 22.062 1 94.94 22 GLN B CA 1
ATOM 5188 C C . GLN B 1 22 ? 5.141 -8.008 21.938 1 94.94 22 GLN B C 1
ATOM 5190 O O . GLN B 1 22 ? 4.488 -7.5 21.031 1 94.94 22 GLN B O 1
ATOM 5195 N N . LEU B 1 23 ? 5.781 -7.32 22.875 1 96.88 23 LEU B N 1
ATOM 5196 C CA . LEU B 1 23 ? 5.746 -5.863 22.891 1 96.88 23 LEU B CA 1
ATOM 5197 C C . LEU B 1 23 ? 7.09 -5.285 22.469 1 96.88 23 LEU B C 1
ATOM 5199 O O . LEU B 1 23 ? 8.141 -5.797 22.859 1 96.88 23 LEU B O 1
ATOM 5203 N N . VAL B 1 24 ? 7.031 -4.312 21.594 1 97.75 24 VAL B N 1
ATOM 5204 C CA . VAL B 1 24 ? 8.188 -3.498 21.219 1 97.75 24 VAL B CA 1
ATOM 5205 C C . VAL B 1 24 ? 7.855 -2.02 21.406 1 97.75 24 VAL B C 1
ATOM 5207 O O . VAL B 1 24 ? 6.738 -1.584 21.125 1 97.75 24 VAL B O 1
ATOM 5210 N N . GLN B 1 25 ? 8.781 -1.26 21.938 1 98.38 25 GLN B N 1
ATOM 5211 C CA . GLN B 1 25 ? 8.578 0.178 22.078 1 98.38 25 GLN B CA 1
ATOM 5212 C C . GLN B 1 25 ? 9.719 0.96 21.438 1 98.38 25 GLN B C 1
ATOM 5214 O O . GLN B 1 25 ? 10.898 0.674 21.688 1 98.38 25 GLN B O 1
ATOM 5219 N N . PHE B 1 26 ? 9.406 1.894 20.672 1 98.69 26 PHE B N 1
ATOM 5220 C CA . PHE B 1 26 ? 10.367 2.805 20.062 1 98.69 26 PHE B CA 1
ATOM 5221 C C . PHE B 1 26 ? 10.422 4.125 20.812 1 98.69 26 PHE B C 1
ATOM 5223 O O . PHE B 1 26 ? 9.383 4.738 21.078 1 98.69 26 PHE B O 1
ATOM 5230 N N . ILE B 1 27 ? 11.609 4.574 21.141 1 98.25 27 ILE B N 1
ATOM 5231 C CA . ILE B 1 27 ? 11.742 5.812 21.891 1 98.25 27 ILE B CA 1
ATOM 5232 C C . ILE B 1 27 ? 12.734 6.742 21.203 1 98.25 27 ILE B C 1
ATOM 5234 O O . ILE B 1 27 ? 13.609 6.285 20.469 1 98.25 27 ILE B O 1
ATOM 5238 N N . ASP B 1 28 ? 12.531 8.016 21.359 1 98.19 28 ASP B N 1
ATOM 5239 C CA . ASP B 1 28 ? 13.453 9.047 20.891 1 98.19 28 ASP B CA 1
ATOM 5240 C C . ASP B 1 28 ? 14.766 9 21.672 1 98.19 28 ASP B C 1
ATOM 5242 O O . ASP B 1 28 ? 14.766 9.031 22.906 1 98.19 28 ASP B O 1
ATOM 5246 N N . SER B 1 29 ? 15.859 8.961 21.016 1 97.25 29 SER B N 1
ATOM 5247 C CA . SER B 1 29 ? 17.156 8.766 21.656 1 97.25 29 SER B CA 1
ATOM 5248 C C . SER B 1 29 ? 17.516 9.969 22.531 1 97.25 29 SER B C 1
ATOM 5250 O O . SER B 1 29 ? 18.266 9.836 23.5 1 97.25 29 SER B O 1
ATOM 5252 N N . GLU B 1 30 ? 17 11.086 22.266 1 96.62 30 GLU B N 1
ATOM 5253 C CA . GLU B 1 30 ? 17.312 12.297 23 1 96.62 30 GLU B CA 1
ATOM 5254 C C . GLU B 1 30 ? 16.359 12.5 24.172 1 96.62 30 GLU B C 1
ATOM 5256 O O . GLU B 1 30 ? 16.797 12.711 25.312 1 96.62 30 GLU B O 1
ATOM 5261 N N . THR B 1 31 ? 15.07 12.391 23.938 1 97.25 31 THR B N 1
ATOM 5262 C CA . THR B 1 31 ? 14.094 12.734 24.953 1 97.25 31 THR B CA 1
ATOM 5263 C C . THR B 1 31 ? 13.602 11.484 25.688 1 97.25 31 THR B C 1
ATOM 5265 O O . THR B 1 31 ? 12.969 11.578 26.734 1 97.25 31 THR B O 1
ATOM 5268 N N . LYS B 1 32 ? 13.805 10.266 25.094 1 97.44 32 LYS B N 1
ATOM 5269 C CA . LYS B 1 32 ? 13.398 8.969 25.625 1 97.44 32 LYS B CA 1
ATOM 5270 C C . LYS B 1 32 ? 11.883 8.82 25.609 1 97.44 32 LYS B C 1
ATOM 5272 O O . LYS B 1 32 ? 11.336 7.906 26.25 1 97.44 32 LYS B O 1
ATOM 5277 N N . ARG B 1 33 ? 11.234 9.688 24.922 1 97.69 33 ARG B N 1
ATOM 5278 C CA . ARG B 1 33 ? 9.789 9.602 24.781 1 97.69 33 ARG B CA 1
ATOM 5279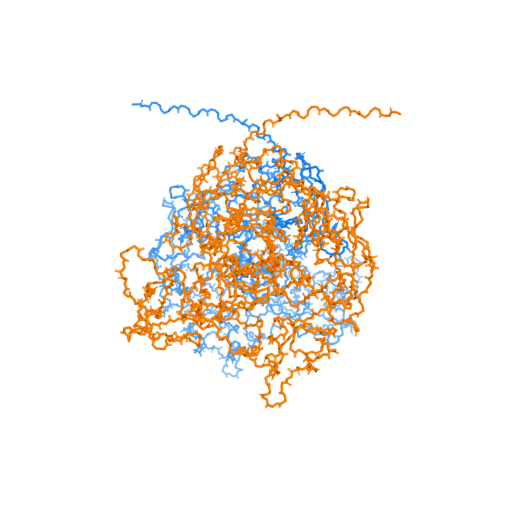 C C . ARG B 1 33 ? 9.414 8.57 23.719 1 97.69 33 ARG B C 1
ATOM 5281 O O . ARG B 1 33 ? 10.117 8.422 22.719 1 97.69 33 ARG B O 1
ATOM 5288 N N . GLY B 1 34 ? 8.234 7.887 23.938 1 98.38 34 GLY B N 1
ATOM 5289 C CA . GLY B 1 34 ? 7.723 6.992 22.906 1 98.38 34 GLY B CA 1
ATOM 5290 C C . GLY B 1 34 ? 7.414 7.695 21.609 1 98.38 34 GLY B C 1
ATOM 5291 O O . GLY B 1 34 ? 6.902 8.82 21.609 1 98.38 34 GLY B O 1
ATOM 5292 N N . ILE B 1 35 ? 7.723 7.086 20.438 1 98.69 35 ILE B N 1
ATOM 5293 C CA . ILE B 1 35 ? 7.543 7.691 19.125 1 98.69 35 ILE B CA 1
ATOM 5294 C C . ILE B 1 35 ? 6.34 7.062 18.422 1 98.69 35 ILE B C 1
ATOM 5296 O O . ILE B 1 35 ? 6.352 5.871 18.109 1 98.69 35 ILE B O 1
ATOM 5300 N N . PRO B 1 36 ? 5.324 7.793 18.203 1 98.44 36 PRO B N 1
ATOM 5301 C CA . PRO B 1 36 ? 4.207 7.258 17.422 1 98.44 36 PRO B CA 1
ATOM 5302 C C . PRO B 1 36 ? 4.559 7.078 15.945 1 98.44 36 PRO B C 1
ATOM 5304 O O . PRO B 1 36 ? 5.492 7.711 15.445 1 98.44 36 PRO B O 1
ATOM 5307 N N . MET B 1 37 ? 3.803 6.168 15.234 1 97.69 37 MET B N 1
ATOM 5308 C CA . MET B 1 37 ? 3.762 6.055 13.781 1 97.69 37 MET B CA 1
ATOM 5309 C C . MET B 1 37 ? 5.07 5.492 13.242 1 97.69 37 MET B C 1
ATOM 5311 O O . MET B 1 37 ? 5.539 5.906 12.18 1 97.69 37 MET B O 1
ATOM 5315 N N . ILE B 1 38 ? 5.812 4.73 14.055 1 97.88 38 ILE B N 1
ATOM 5316 C CA . ILE B 1 38 ? 6.91 3.936 13.516 1 97.88 38 ILE B CA 1
ATOM 5317 C C . ILE B 1 38 ? 6.363 2.664 12.875 1 97.88 38 ILE B C 1
ATOM 5319 O O . ILE B 1 38 ? 5.605 1.921 13.5 1 97.88 38 ILE B O 1
ATOM 5323 N N . GLN B 1 39 ? 6.734 2.443 11.703 1 96.44 39 GLN B N 1
ATOM 5324 C CA . GLN B 1 39 ? 6.27 1.267 10.969 1 96.44 39 GLN B CA 1
ATOM 5325 C C . GLN B 1 39 ? 7.367 0.208 10.891 1 96.44 39 GLN B C 1
ATOM 5327 O O . GLN B 1 39 ? 8.523 0.523 10.594 1 96.44 39 GLN B O 1
ATOM 5332 N N . ILE B 1 40 ? 7.008 -1.024 11.156 1 97.12 40 ILE B N 1
ATOM 5333 C CA . ILE B 1 40 ? 7.938 -2.139 11.016 1 97.12 40 ILE B CA 1
ATOM 5334 C C . ILE B 1 40 ? 7.273 -3.271 10.234 1 97.12 40 ILE B C 1
ATOM 5336 O O . ILE B 1 40 ? 6.047 -3.301 10.094 1 97.12 40 ILE B O 1
ATOM 5340 N N . SER B 1 41 ? 8.031 -4.16 9.711 1 96 41 SER B N 1
ATOM 5341 C CA . SER B 1 41 ? 7.508 -5.32 9 1 96 41 SER B CA 1
ATOM 5342 C C . SER B 1 41 ? 8.336 -6.566 9.289 1 96 41 SER B C 1
ATOM 5344 O O . SER B 1 41 ? 9.539 -6.473 9.562 1 96 41 SER B O 1
ATOM 5346 N N . THR B 1 42 ? 7.711 -7.68 9.25 1 96.38 42 THR B N 1
ATOM 5347 C CA . THR B 1 42 ? 8.383 -8.961 9.398 1 96.38 42 THR B CA 1
ATOM 5348 C C . THR B 1 42 ? 8.719 -9.555 8.031 1 96.38 42 THR B C 1
ATOM 5350 O O . THR B 1 42 ? 8.406 -8.953 6.996 1 96.38 42 THR B O 1
ATOM 5353 N N . THR B 1 43 ? 9.359 -10.734 8.07 1 95.38 43 THR B N 1
ATOM 5354 C CA . THR B 1 43 ? 9.758 -11.383 6.82 1 95.38 43 THR B CA 1
ATOM 5355 C C . THR B 1 43 ? 8.547 -12.016 6.137 1 95.38 43 THR B C 1
ATOM 5357 O O . THR B 1 43 ? 8.625 -12.414 4.973 1 95.38 43 THR B O 1
ATOM 5360 N N . SER B 1 44 ? 7.418 -12.07 6.801 1 96.31 44 SER B N 1
ATOM 5361 C CA . SER B 1 44 ? 6.164 -12.523 6.195 1 96.31 44 SER B CA 1
ATOM 5362 C C . SER B 1 44 ? 5.281 -11.336 5.816 1 96.31 44 SER B C 1
ATOM 5364 O O . SER B 1 44 ? 4.074 -11.492 5.629 1 96.31 44 SER B O 1
ATOM 5366 N N . ASP B 1 45 ? 5.789 -10.141 5.824 1 95.44 45 ASP B N 1
ATOM 5367 C CA . ASP B 1 45 ? 5.188 -8.914 5.316 1 95.44 45 ASP B CA 1
ATOM 5368 C C . ASP B 1 45 ? 4.039 -8.453 6.215 1 95.44 45 ASP B C 1
ATOM 5370 O O . ASP B 1 45 ? 3.09 -7.824 5.742 1 95.44 45 ASP B O 1
ATOM 5374 N N . ILE B 1 46 ? 4.008 -8.852 7.457 1 96.44 46 ILE B N 1
ATOM 5375 C CA . ILE B 1 46 ? 3.115 -8.227 8.422 1 96.44 46 ILE B CA 1
ATOM 5376 C C . ILE B 1 46 ? 3.648 -6.844 8.805 1 96.44 46 ILE B C 1
ATOM 5378 O O . ILE B 1 46 ? 4.828 -6.695 9.125 1 96.44 46 ILE B O 1
ATOM 5382 N N . THR B 1 47 ? 2.809 -5.902 8.766 1 96.5 47 THR B N 1
ATOM 5383 C CA . THR B 1 47 ? 3.221 -4.547 9.102 1 96.5 47 THR B CA 1
ATOM 5384 C C . THR B 1 47 ? 2.527 -4.074 10.383 1 96.5 47 THR B C 1
ATOM 5386 O O . THR B 1 47 ? 1.341 -4.34 10.578 1 96.5 47 THR B O 1
ATOM 5389 N N . TYR B 1 48 ? 3.268 -3.459 11.219 1 97.81 48 TYR B N 1
ATOM 5390 C CA . TYR B 1 48 ? 2.781 -2.85 12.445 1 97.81 48 TYR B CA 1
ATOM 5391 C C . TYR B 1 48 ? 3.152 -1.373 12.508 1 97.81 48 TYR B C 1
ATOM 5393 O O . TYR B 1 48 ? 4.121 -0.943 11.875 1 97.81 48 TYR B O 1
ATOM 5401 N N . VAL B 1 49 ? 2.355 -0.623 13.188 1 98.25 49 VAL B N 1
ATOM 5402 C CA . VAL B 1 49 ? 2.617 0.793 13.43 1 98.25 49 VAL B CA 1
ATOM 5403 C C . VAL B 1 49 ? 2.51 1.091 14.922 1 98.25 49 VAL B C 1
ATOM 5405 O O . VAL B 1 49 ? 1.566 0.649 15.578 1 98.25 49 VAL B O 1
ATOM 5408 N N . SER B 1 50 ? 3.475 1.812 15.461 1 98.75 50 SER B N 1
ATOM 5409 C CA . SER B 1 50 ? 3.465 2.098 16.891 1 98.75 50 SER B CA 1
ATOM 5410 C C . SER B 1 50 ? 2.348 3.07 17.25 1 98.75 50 SER B C 1
ATOM 5412 O O . SER B 1 50 ? 2.002 3.949 16.453 1 98.75 50 SER B O 1
ATOM 5414 N N . ASP B 1 51 ? 1.826 2.883 18.469 1 98.62 51 ASP B N 1
ATOM 5415 C CA . ASP B 1 51 ? 0.789 3.791 18.953 1 98.62 51 ASP B CA 1
ATOM 5416 C C . ASP B 1 51 ? 1.396 5.082 19.484 1 98.62 51 ASP B C 1
ATOM 5418 O O . ASP B 1 51 ? 2.578 5.359 19.266 1 98.62 51 ASP B O 1
ATOM 5422 N N . SER B 1 52 ? 0.591 5.969 20.109 1 98.75 52 SER B N 1
ATOM 5423 C CA . SER B 1 52 ? 1.015 7.305 20.531 1 98.75 52 SER B CA 1
ATOM 5424 C C . SER B 1 52 ? 2.072 7.238 21.625 1 98.75 52 SER B C 1
ATOM 5426 O O . SER B 1 52 ? 2.729 8.234 21.922 1 98.75 52 SER B O 1
ATOM 5428 N N . ASN B 1 53 ? 2.275 6.066 22.219 1 98.62 53 ASN B N 1
ATOM 5429 C CA . ASN B 1 53 ? 3.316 5.852 23.219 1 98.62 53 ASN B CA 1
ATOM 5430 C C . ASN B 1 53 ? 4.512 5.105 22.625 1 98.62 53 ASN B C 1
ATOM 5432 O O . ASN B 1 53 ? 5.391 4.652 23.359 1 98.62 53 ASN B O 1
ATOM 5436 N N . GLY B 1 54 ? 4.504 4.918 21.328 1 98.75 54 GLY B N 1
ATOM 5437 C CA . GLY B 1 54 ? 5.598 4.254 20.625 1 98.75 54 GLY B CA 1
ATOM 5438 C C . GLY B 1 54 ? 5.559 2.742 20.766 1 98.75 54 GLY B C 1
ATOM 5439 O O . GLY B 1 54 ? 6.559 2.066 20.516 1 98.75 54 GLY B O 1
ATOM 5440 N N . VAL B 1 55 ? 4.461 2.139 21.141 1 98.5 55 VAL B N 1
ATOM 5441 C CA . VAL B 1 55 ? 4.375 0.716 21.453 1 98.5 55 VAL B CA 1
ATOM 5442 C C . VAL B 1 55 ? 3.715 -0.03 20.297 1 98.5 55 VAL B C 1
ATOM 5444 O O . VAL B 1 55 ? 2.758 0.465 19.703 1 98.5 55 VAL B O 1
ATOM 5447 N N . ILE B 1 56 ? 4.219 -1.147 19.984 1 98.12 56 ILE B N 1
ATOM 5448 C CA . ILE B 1 56 ? 3.609 -2.129 19.078 1 98.12 56 ILE B CA 1
ATOM 5449 C C . ILE B 1 56 ? 3.34 -3.422 19.844 1 98.12 56 ILE B C 1
ATOM 5451 O O . ILE B 1 56 ? 4.227 -3.949 20.531 1 98.12 56 ILE B O 1
ATOM 5455 N N . ALA B 1 57 ? 2.158 -3.869 19.844 1 96.56 57 ALA B N 1
ATOM 5456 C CA . ALA B 1 57 ? 1.774 -5.172 20.375 1 96.56 57 ALA B CA 1
ATOM 5457 C C . ALA B 1 57 ? 1.571 -6.188 19.25 1 96.56 57 ALA B C 1
ATOM 5459 O O . ALA B 1 57 ? 0.62 -6.078 18.484 1 96.56 57 ALA B O 1
ATOM 5460 N N . MET B 1 58 ? 2.396 -7.168 19.172 1 95.56 58 MET B N 1
ATOM 5461 C CA . MET B 1 58 ? 2.326 -8.195 18.125 1 95.56 58 MET B CA 1
ATOM 5462 C C . MET B 1 58 ? 1.722 -9.484 18.672 1 95.56 58 MET B C 1
ATOM 5464 O O . MET B 1 58 ? 2.318 -10.141 19.531 1 95.56 58 MET B O 1
ATOM 5468 N N . LEU B 1 59 ? 0.605 -9.844 18.234 1 94.44 59 LEU B N 1
ATOM 5469 C CA . LEU B 1 59 ? -0.025 -11.102 18.609 1 94.44 59 LEU B CA 1
ATOM 5470 C C . LEU B 1 59 ? 0.163 -12.156 17.531 1 94.44 59 LEU B C 1
ATOM 5472 O O . LEU B 1 59 ? -0.646 -12.242 16.594 1 94.44 59 LEU B O 1
ATOM 5476 N N . GLU B 1 60 ? 1.167 -12.93 17.641 1 94.75 60 GLU B N 1
ATOM 5477 C CA . GLU B 1 60 ? 1.54 -13.922 16.625 1 94.75 60 GLU B CA 1
ATOM 5478 C C . GLU B 1 60 ? 1.944 -15.242 17.281 1 94.75 60 GLU B C 1
ATOM 5480 O O . GLU B 1 60 ? 3.127 -15.477 17.531 1 94.75 60 GLU B O 1
ATOM 5485 N N . PRO B 1 61 ? 1.046 -16.141 17.406 1 93.56 61 PRO B N 1
ATOM 5486 C CA . PRO B 1 61 ? 1.365 -17.406 18.047 1 93.56 61 PRO B CA 1
ATOM 5487 C C . PRO B 1 61 ? 2.467 -18.188 17.328 1 93.56 61 PRO B C 1
ATOM 5489 O O . PRO B 1 61 ? 3.275 -18.859 17.969 1 93.56 61 PRO B O 1
ATOM 5492 N N . GLY B 1 62 ? 2.52 -18.062 16.047 1 93.75 62 GLY B N 1
ATOM 5493 C CA . GLY B 1 62 ? 3.506 -18.812 15.281 1 93.75 62 GLY B CA 1
ATOM 5494 C C . GLY B 1 62 ? 4.926 -18.312 15.508 1 93.75 62 GLY B C 1
ATOM 5495 O O . GLY B 1 62 ? 5.887 -19.062 15.273 1 93.75 62 GLY B O 1
ATOM 5496 N N . LEU B 1 63 ? 5.09 -17.141 15.977 1 94.5 63 LEU B N 1
ATOM 5497 C CA . LEU B 1 63 ? 6.41 -16.547 16.141 1 94.5 63 LEU B CA 1
ATOM 5498 C C . LEU B 1 63 ? 6.934 -16.766 17.562 1 94.5 63 LEU B C 1
ATOM 5500 O O . LEU B 1 63 ? 8.117 -16.562 17.828 1 94.5 63 LEU B O 1
ATOM 5504 N N . SER B 1 64 ? 6.117 -17.25 18.422 1 92.12 64 SER B N 1
ATOM 5505 C CA . SER B 1 64 ? 6.488 -17.422 19.828 1 92.12 64 SER B CA 1
ATOM 5506 C C . SER B 1 64 ? 7.633 -18.422 19.969 1 92.12 64 SER B C 1
ATOM 5508 O O . SER B 1 64 ? 7.594 -19.5 19.391 1 92.12 64 SER B O 1
ATOM 5510 N N . GLY B 1 65 ? 8.594 -18 20.703 1 91.56 65 GLY B N 1
ATOM 5511 C CA . GLY B 1 65 ? 9.727 -18.859 20.969 1 91.56 65 GLY B CA 1
ATOM 5512 C C . GLY B 1 65 ? 10.828 -18.75 19.938 1 91.56 65 GLY B C 1
ATOM 5513 O O . GLY B 1 65 ? 11.852 -19.422 20.031 1 91.56 65 GLY B O 1
ATOM 5514 N N . HIS B 1 66 ? 10.656 -17.875 19 1 93.75 66 HIS B N 1
ATOM 5515 C CA . HIS B 1 66 ? 11.641 -17.719 17.938 1 93.75 66 HIS B CA 1
ATOM 5516 C C . HIS B 1 66 ? 12.234 -16.312 17.953 1 93.75 66 HIS B C 1
ATOM 5518 O O . HIS B 1 66 ? 11.664 -15.398 18.562 1 93.75 66 HIS B O 1
ATOM 5524 N N . SER B 1 67 ? 13.398 -16.219 17.375 1 94.5 67 SER B N 1
ATOM 5525 C CA . SER B 1 67 ? 13.922 -14.914 17 1 94.5 67 SER B CA 1
ATOM 5526 C C . SER B 1 67 ? 13.414 -14.492 15.625 1 94.5 67 SER B C 1
ATOM 5528 O O . SER B 1 67 ? 13.414 -15.289 14.688 1 94.5 67 SER B O 1
ATOM 5530 N N . ILE B 1 68 ? 12.945 -13.289 15.57 1 95.25 68 ILE B N 1
ATOM 5531 C CA . ILE B 1 68 ? 12.367 -12.852 14.297 1 95.25 68 ILE B CA 1
ATOM 5532 C C . ILE B 1 68 ? 13.039 -11.562 13.836 1 95.25 68 ILE B C 1
ATOM 5534 O O . ILE B 1 68 ? 13.391 -10.711 14.656 1 95.25 68 ILE B O 1
ATOM 5538 N N . TRP B 1 69 ? 13.211 -11.469 12.547 1 95.12 69 TRP B N 1
ATOM 5539 C CA . TRP B 1 69 ? 13.711 -10.234 11.953 1 95.12 69 TRP B CA 1
ATOM 5540 C C . TRP B 1 69 ? 12.586 -9.211 11.812 1 95.12 69 TRP B C 1
ATOM 5542 O O . TRP B 1 69 ? 11.484 -9.547 11.359 1 95.12 69 TRP B O 1
ATOM 5552 N N . ILE B 1 70 ? 12.836 -7.969 12.203 1 95.88 70 ILE B N 1
ATOM 5553 C CA . ILE B 1 70 ? 11.922 -6.871 11.906 1 95.88 70 ILE B CA 1
ATOM 5554 C C . ILE B 1 70 ? 12.656 -5.773 11.148 1 95.88 70 ILE B C 1
ATOM 5556 O O . ILE B 1 70 ? 13.742 -5.344 11.555 1 95.88 70 ILE B O 1
ATOM 5560 N N . SER B 1 71 ? 12.172 -5.441 10.008 1 95.75 71 SER B N 1
ATOM 5561 C CA . SER B 1 71 ? 12.648 -4.293 9.25 1 95.75 71 SER B CA 1
ATOM 5562 C C . SER B 1 71 ? 12.125 -2.986 9.828 1 95.75 71 SER B C 1
ATOM 5564 O O . SER B 1 71 ? 10.938 -2.885 10.164 1 95.75 71 SER B O 1
ATOM 5566 N N . ILE B 1 72 ? 12.984 -2.002 9.977 1 96.5 72 ILE B N 1
ATOM 5567 C CA . ILE B 1 72 ? 12.633 -0.695 10.523 1 96.5 72 ILE B CA 1
ATOM 5568 C C . ILE B 1 72 ? 13.086 0.402 9.562 1 96.5 72 ILE B C 1
ATOM 5570 O O . ILE B 1 72 ? 14.07 1.097 9.836 1 96.5 72 ILE B O 1
ATOM 5574 N N . PRO B 1 73 ? 12.391 0.62 8.57 1 92.94 73 PRO B N 1
ATOM 5575 C CA . PRO B 1 73 ? 12.789 1.671 7.633 1 92.94 73 PRO B CA 1
ATOM 5576 C C . PRO B 1 73 ? 12.672 3.07 8.234 1 92.94 73 PRO B C 1
ATOM 5578 O O . PRO B 1 73 ? 11.836 3.301 9.109 1 92.94 73 PRO B O 1
ATOM 5581 N N . SER B 1 74 ? 13.492 3.945 7.746 1 93.25 74 SER B N 1
ATOM 5582 C CA . SER B 1 74 ? 13.367 5.348 8.133 1 93.25 74 SER B CA 1
ATOM 5583 C C . SER B 1 74 ? 12.203 6.02 7.41 1 93.25 74 SER B C 1
ATOM 5585 O O . SER B 1 74 ? 11.961 5.746 6.23 1 93.25 74 SER B O 1
ATOM 5587 N N . ASP B 1 75 ? 11.547 6.883 8.109 1 91.56 75 ASP B N 1
ATOM 5588 C CA . ASP B 1 75 ? 10.508 7.688 7.469 1 91.56 75 ASP B CA 1
ATOM 5589 C C . ASP B 1 75 ? 11 9.109 7.207 1 91.56 75 ASP B C 1
ATOM 5591 O O . ASP B 1 75 ? 10.195 10.016 6.988 1 91.56 75 ASP B O 1
ATOM 5595 N N . GLY B 1 76 ? 12.289 9.297 7.289 1 91.06 76 GLY B N 1
ATOM 5596 C CA . GLY B 1 76 ? 12.867 10.617 7.086 1 91.06 76 GLY B CA 1
ATOM 5597 C C . GLY B 1 76 ? 12.906 11.453 8.352 1 91.06 76 GLY B C 1
ATOM 5598 O O . GLY B 1 76 ? 13.742 12.352 8.484 1 91.06 76 GLY B O 1
ATOM 5599 N N . GLN B 1 77 ? 11.984 11.227 9.258 1 95.56 77 GLN B N 1
ATOM 5600 C CA . GLN B 1 77 ? 11.922 11.922 10.539 1 95.56 77 GLN B CA 1
ATOM 5601 C C . GLN B 1 77 ? 12.727 11.188 11.609 1 95.56 77 GLN B C 1
ATOM 5603 O O . GLN B 1 77 ? 13.383 11.812 12.445 1 95.56 77 GLN B O 1
ATOM 5608 N N . TYR B 1 78 ? 12.641 9.867 11.578 1 96.31 78 TYR B N 1
ATOM 5609 C CA . TYR B 1 78 ? 13.367 9.031 12.523 1 96.31 78 TYR B CA 1
ATOM 5610 C C . TYR B 1 78 ? 14.141 7.938 11.789 1 96.31 78 TYR B C 1
ATOM 5612 O O . TYR B 1 78 ? 13.727 7.48 10.727 1 96.31 78 TYR B O 1
ATOM 5620 N N . GLN B 1 79 ? 15.305 7.57 12.367 1 95.38 79 GLN B N 1
ATOM 5621 C CA . GLN B 1 79 ? 16.156 6.531 11.805 1 95.38 79 GLN B CA 1
ATOM 5622 C C . GLN B 1 79 ? 16.656 5.574 12.883 1 95.38 79 GLN B C 1
ATOM 5624 O O . GLN B 1 79 ? 17.062 6.008 13.969 1 95.38 79 GLN B O 1
ATOM 5629 N N . PHE B 1 80 ? 16.5 4.316 12.648 1 96.06 80 PHE B N 1
ATOM 5630 C CA . PHE B 1 80 ? 17.078 3.293 13.508 1 96.06 80 PHE B CA 1
ATOM 5631 C C . PHE B 1 80 ? 18.547 3.088 13.195 1 96.06 80 PHE B C 1
ATOM 5633 O O . PHE B 1 80 ? 18.906 2.771 12.062 1 96.06 80 PHE B O 1
ATOM 5640 N N . MET B 1 81 ? 19.391 3.17 14.203 1 87.5 81 MET B N 1
ATOM 5641 C CA . MET B 1 81 ? 20.828 3.188 13.922 1 87.5 81 MET B CA 1
ATOM 5642 C C . MET B 1 81 ? 21.484 1.911 14.422 1 87.5 81 MET B C 1
ATOM 5644 O O . MET B 1 81 ? 22.672 1.669 14.148 1 87.5 81 MET B O 1
ATOM 5648 N N . ASN B 1 82 ? 20.828 1.06 14.969 1 81.88 82 ASN B N 1
ATOM 5649 C CA . ASN B 1 82 ? 21.5 0.007 15.719 1 81.88 82 ASN B CA 1
ATOM 5650 C C . ASN B 1 82 ? 21.406 -1.34 15.008 1 81.88 82 ASN B C 1
ATOM 5652 O O . ASN B 1 82 ? 21.531 -2.391 15.641 1 81.88 82 ASN B O 1
ATOM 5656 N N . GLY B 1 83 ? 21.078 -1.252 13.727 1 82.94 83 GLY B N 1
ATOM 5657 C CA . GLY B 1 83 ? 21.031 -2.541 13.047 1 82.94 83 GLY B CA 1
ATOM 5658 C C . GLY B 1 83 ? 20.625 -2.438 11.594 1 82.94 83 GLY B C 1
ATOM 5659 O O . GLY B 1 83 ? 19.844 -1.558 11.219 1 82.94 83 GLY B O 1
ATOM 5660 N N . SER B 1 84 ? 21.297 -3.188 10.766 1 78.56 84 SER B N 1
ATOM 5661 C CA . SER B 1 84 ? 20.922 -3.357 9.367 1 78.56 84 SER B CA 1
ATOM 5662 C C . SER B 1 84 ? 21.203 -4.781 8.891 1 78.56 84 SER B C 1
ATOM 5664 O O . SER B 1 84 ? 22.016 -5.492 9.477 1 78.56 84 SER B O 1
ATOM 5666 N N . ASP B 1 85 ? 20.375 -5.109 7.934 1 75.75 85 ASP B N 1
ATOM 5667 C CA . ASP B 1 85 ? 20.656 -6.402 7.316 1 75.75 85 ASP B CA 1
ATOM 5668 C C . ASP B 1 85 ? 22.047 -6.406 6.664 1 75.75 85 ASP B C 1
ATOM 5670 O O . ASP B 1 85 ? 22.375 -5.508 5.887 1 75.75 85 ASP B O 1
ATOM 5674 N N . PRO B 1 86 ? 22.766 -7.281 6.961 1 66.31 86 PRO B N 1
ATOM 5675 C CA . PRO B 1 86 ? 24.156 -7.273 6.465 1 66.31 86 PRO B CA 1
ATOM 5676 C C . PRO B 1 86 ? 24.234 -7.477 4.953 1 66.31 86 PRO B C 1
ATOM 5678 O O . PRO B 1 86 ? 25.25 -7.121 4.34 1 66.31 86 PRO B O 1
ATOM 5681 N N . VAL B 1 87 ? 23.219 -8.008 4.441 1 67.75 87 VAL B N 1
ATOM 5682 C CA . VAL B 1 87 ? 23.297 -8.352 3.025 1 67.75 87 VAL B CA 1
ATOM 5683 C C . VAL B 1 87 ? 22.516 -7.32 2.209 1 67.75 87 VAL B C 1
ATOM 5685 O O . VAL B 1 87 ? 23.031 -6.758 1.243 1 67.75 87 VAL B O 1
ATOM 5688 N N . VAL B 1 88 ? 21.344 -6.988 2.645 1 71.5 88 VAL B N 1
ATOM 5689 C CA . VAL B 1 88 ? 20.438 -6.16 1.854 1 71.5 88 VAL B CA 1
ATOM 5690 C C . VAL B 1 88 ? 20.578 -4.699 2.266 1 71.5 88 VAL B C 1
ATOM 5692 O O . VAL B 1 88 ? 20.234 -3.795 1.498 1 71.5 88 VAL B O 1
ATOM 5695 N N . GLY B 1 89 ? 21.031 -4.434 3.488 1 71.69 89 GLY B N 1
ATOM 5696 C CA . GLY B 1 89 ? 21.25 -3.072 3.951 1 71.69 89 GLY B CA 1
ATOM 5697 C C . GLY B 1 89 ? 20 -2.408 4.492 1 71.69 89 GLY B C 1
ATOM 5698 O O . GLY B 1 89 ? 20.031 -1.223 4.832 1 71.69 89 GLY B O 1
ATOM 5699 N N . VAL B 1 90 ? 19.016 -3.174 4.621 1 82 90 VAL B N 1
ATOM 5700 C CA . VAL B 1 90 ? 17.766 -2.631 5.16 1 82 90 VAL B CA 1
ATOM 5701 C C . VAL B 1 90 ? 17.875 -2.488 6.676 1 82 90 VAL B C 1
ATOM 5703 O O . VAL B 1 90 ? 18.391 -3.387 7.355 1 82 90 VAL B O 1
ATOM 5706 N N . SER B 1 91 ? 17.516 -1.323 7.156 1 91.25 91 SER B N 1
ATOM 5707 C CA . SER B 1 91 ? 17.531 -1.091 8.594 1 91.25 91 SER B CA 1
ATOM 5708 C C . SER B 1 91 ? 16.562 -2.018 9.32 1 91.25 91 SER B C 1
ATOM 5710 O O . SER B 1 91 ? 15.43 -2.205 8.867 1 91.25 91 SER B O 1
ATOM 5712 N N . GLY B 1 92 ? 17.062 -2.672 10.367 1 93.88 92 GLY B N 1
ATOM 5713 C CA . GLY B 1 92 ? 16.266 -3.611 11.141 1 93.88 92 GLY B CA 1
ATOM 5714 C C . GLY B 1 92 ? 17.078 -4.395 12.148 1 93.88 92 GLY B C 1
ATOM 5715 O O . GLY B 1 92 ? 18.25 -4.102 12.375 1 93.88 92 GLY B O 1
ATOM 5716 N N . ILE B 1 93 ? 16.422 -5.301 12.859 1 94.19 93 ILE B N 1
ATOM 5717 C CA . ILE B 1 93 ? 17.047 -6.07 13.922 1 94.19 93 ILE B CA 1
ATOM 5718 C C . ILE B 1 93 ? 16.281 -7.363 14.156 1 94.19 93 ILE B C 1
ATOM 5720 O O . ILE B 1 93 ? 15.078 -7.441 13.867 1 94.19 93 ILE B O 1
ATOM 5724 N N . SER B 1 94 ? 16.969 -8.414 14.555 1 93.69 94 SER B N 1
ATOM 5725 C CA . SER B 1 94 ? 16.328 -9.625 15.047 1 93.69 94 SER B CA 1
ATOM 5726 C C . SER B 1 94 ? 16 -9.516 16.531 1 93.69 94 SER B C 1
ATOM 5728 O O . SER B 1 94 ? 16.844 -9.133 17.328 1 93.69 94 SER B O 1
ATOM 5730 N N . ILE B 1 95 ? 14.789 -9.805 16.891 1 94.31 95 ILE B N 1
ATOM 5731 C CA . ILE B 1 95 ? 14.383 -9.734 18.281 1 94.31 95 ILE B CA 1
ATOM 5732 C C . ILE B 1 95 ? 13.805 -11.078 18.734 1 94.31 95 ILE B C 1
ATOM 5734 O O . ILE B 1 95 ? 13.242 -11.812 17.922 1 94.31 95 ILE B O 1
ATOM 5738 N N . PRO B 1 96 ? 13.961 -11.391 20.016 1 94.75 96 PRO B N 1
ATOM 5739 C CA . PRO B 1 96 ? 13.25 -12.562 20.531 1 94.75 96 PRO B CA 1
ATOM 5740 C C . PRO B 1 96 ? 11.742 -12.336 20.625 1 94.75 96 PRO B C 1
ATOM 5742 O O . PRO B 1 96 ? 11.297 -11.234 20.938 1 94.75 96 PRO B O 1
ATOM 5745 N N . PHE B 1 97 ? 11.047 -13.328 20.312 1 93.69 97 PHE B N 1
ATOM 5746 C CA . PHE B 1 97 ? 9.594 -13.297 20.438 1 93.69 97 PHE B CA 1
ATOM 5747 C C . PHE B 1 97 ? 9.133 -14.164 21.609 1 93.69 97 PHE B C 1
ATOM 5749 O O . PHE B 1 97 ? 9.008 -15.383 21.469 1 93.69 97 PHE B O 1
ATOM 5756 N N . HIS B 1 98 ? 8.977 -13.539 22.75 1 88.38 98 HIS B N 1
ATOM 5757 C CA . HIS B 1 98 ? 8.516 -14.18 23.984 1 88.38 98 HIS B CA 1
ATOM 5758 C C . HIS B 1 98 ? 7.512 -13.297 24.719 1 88.38 98 HIS B C 1
ATOM 5760 O O . HIS B 1 98 ? 7.621 -12.07 24.688 1 88.38 98 HIS B O 1
ATOM 5766 N N . SER B 1 99 ? 6.492 -13.969 25.125 1 78.5 99 SER B N 1
ATOM 5767 C CA . SER B 1 99 ? 5.523 -13.18 25.875 1 78.5 99 SER B CA 1
ATOM 5768 C C . SER B 1 99 ? 6.152 -12.578 27.141 1 78.5 99 SER B C 1
ATOM 5770 O O . SER B 1 99 ? 6.691 -13.312 27.969 1 78.5 99 SER B O 1
ATOM 5772 N N . SER B 1 100 ? 6.434 -11.25 27.078 1 78.69 100 SER B N 1
ATOM 5773 C CA . SER B 1 100 ? 6.98 -10.531 28.219 1 78.69 100 SER B CA 1
ATOM 5774 C C . SER B 1 100 ? 6.082 -9.367 28.625 1 78.69 100 SER B C 1
ATOM 5776 O O . SER B 1 100 ? 5.324 -8.844 27.797 1 78.69 100 SER B O 1
ATOM 5778 N N . SER B 1 101 ? 6.152 -9.078 29.875 1 80.88 101 SER B N 1
ATOM 5779 C CA . SER B 1 101 ? 5.383 -7.953 30.391 1 80.88 101 SER B CA 1
ATOM 5780 C C . SER B 1 101 ? 6.023 -6.621 30.016 1 80.88 101 SER B C 1
ATOM 5782 O O . SER B 1 101 ? 5.352 -5.59 29.984 1 80.88 101 SER B O 1
ATOM 5784 N N . LEU B 1 102 ? 7.285 -6.691 29.734 1 90.88 102 LEU B N 1
ATOM 5785 C CA . LEU B 1 102 ? 7.977 -5.461 29.359 1 90.88 102 LEU B CA 1
ATOM 5786 C C . LEU B 1 102 ? 8.312 -5.461 27.875 1 90.88 102 LEU B C 1
ATOM 5788 O O . LEU B 1 102 ? 8.695 -6.492 27.312 1 90.88 102 LEU B O 1
ATOM 5792 N N . PRO B 1 103 ? 8.148 -4.328 27.281 1 96.06 103 PRO B N 1
ATOM 5793 C CA . PRO B 1 103 ? 8.484 -4.25 25.859 1 96.06 103 PRO B CA 1
ATOM 5794 C C . PRO B 1 103 ? 9.984 -4.254 25.609 1 96.06 103 PRO B C 1
ATOM 5796 O O . PRO B 1 103 ? 10.766 -3.83 26.469 1 96.06 103 PRO B O 1
ATOM 5799 N N . ILE B 1 104 ? 10.406 -4.809 24.5 1 96.69 104 ILE B N 1
ATOM 5800 C CA . ILE B 1 104 ? 11.742 -4.539 23.969 1 96.69 104 ILE B CA 1
ATOM 5801 C C . ILE B 1 104 ? 11.844 -3.078 23.547 1 96.69 104 ILE B C 1
ATOM 5803 O O . ILE B 1 104 ? 11.07 -2.615 22.703 1 96.69 104 ILE B O 1
ATOM 5807 N N . VAL B 1 105 ? 12.773 -2.357 24.141 1 97.5 105 VAL B N 1
ATOM 5808 C CA . VAL B 1 105 ? 12.898 -0.929 23.875 1 97.5 105 VAL B CA 1
ATOM 5809 C C . VAL B 1 105 ? 13.961 -0.69 22.797 1 97.5 105 VAL B C 1
ATOM 5811 O O . VAL B 1 105 ? 15.102 -1.133 22.953 1 97.5 105 VAL B O 1
ATOM 5814 N N . LEU B 1 106 ? 13.609 -0.071 21.75 1 97.75 106 LEU B N 1
ATOM 5815 C CA . LEU B 1 106 ? 14.516 0.272 20.656 1 97.75 106 LEU B CA 1
ATOM 5816 C C . LEU B 1 106 ? 14.617 1.784 20.484 1 97.75 106 LEU B C 1
ATOM 5818 O O . LEU B 1 106 ? 13.602 2.467 20.328 1 97.75 106 LEU B O 1
ATOM 5822 N N . GLU B 1 107 ? 15.82 2.365 20.438 1 97.31 107 GLU B N 1
ATOM 5823 C CA . GLU B 1 107 ? 16.062 3.803 20.344 1 97.31 107 GLU B CA 1
ATOM 5824 C C . GLU B 1 107 ? 16.203 4.234 18.891 1 97.31 107 GLU B C 1
ATOM 5826 O O . GLU B 1 107 ? 16.828 3.543 18.078 1 97.31 107 GLU B O 1
ATOM 5831 N N . MET B 1 108 ? 15.578 5.328 18.609 1 97.62 108 MET B N 1
ATOM 5832 C CA . MET B 1 108 ? 15.648 5.922 17.266 1 97.62 108 MET B CA 1
ATOM 5833 C C . MET B 1 108 ? 16.281 7.309 17.328 1 97.62 108 MET B C 1
ATOM 5835 O O . MET B 1 108 ? 16.062 8.062 18.281 1 97.62 108 MET B O 1
ATOM 5839 N N . LYS B 1 109 ? 17 7.645 16.281 1 97.38 109 LYS B N 1
ATOM 5840 C CA . LYS B 1 109 ? 17.547 8.984 16.125 1 97.38 109 LYS B CA 1
ATOM 5841 C C . LYS B 1 109 ? 16.594 9.898 15.367 1 97.38 109 LYS B C 1
ATOM 5843 O O . LYS B 1 109 ? 16.125 9.547 14.281 1 97.38 109 LYS B O 1
ATOM 5848 N N . ARG B 1 110 ? 16.281 10.977 15.914 1 97.44 110 ARG B N 1
ATOM 5849 C CA . ARG B 1 110 ? 15.484 11.984 15.227 1 97.44 110 ARG B CA 1
ATOM 5850 C C . ARG B 1 110 ? 16.344 12.781 14.25 1 97.44 110 ARG B C 1
ATOM 5852 O O . ARG B 1 110 ? 17.375 13.32 14.625 1 97.44 110 ARG B O 1
ATOM 5859 N N . LEU B 1 111 ? 15.875 12.906 13.055 1 95.56 111 LEU B N 1
ATOM 5860 C CA . LEU B 1 111 ? 16.672 13.516 12 1 95.56 111 LEU B CA 1
ATOM 5861 C C . LEU B 1 111 ? 16.25 14.953 11.75 1 95.56 111 LEU B C 1
ATOM 5863 O O . LEU B 1 111 ? 16.984 15.734 11.156 1 95.56 111 LEU B O 1
ATOM 5867 N N . LYS B 1 112 ? 15.039 15.32 12.164 1 95.75 112 LYS B N 1
ATOM 5868 C CA . LYS B 1 112 ? 14.531 16.688 12.047 1 95.75 112 LYS B CA 1
ATOM 5869 C C . LYS B 1 112 ? 14.305 17.297 13.422 1 95.75 112 LYS B C 1
ATOM 5871 O O . LYS B 1 112 ? 14.344 16.609 14.438 1 95.75 112 LYS B O 1
ATOM 5876 N N . LEU B 1 113 ? 14.016 18.578 13.406 1 97.31 113 LEU B N 1
ATOM 5877 C CA . LEU B 1 113 ? 14.055 19.359 14.648 1 97.31 113 LEU B CA 1
ATOM 5878 C C . LEU B 1 113 ? 12.805 19.094 15.484 1 97.31 113 LEU B C 1
ATOM 5880 O O . LEU B 1 113 ? 12.867 19.078 16.719 1 97.31 113 LEU B O 1
ATOM 5884 N N . ALA B 1 114 ? 11.688 18.922 14.828 1 98.44 114 ALA B N 1
ATOM 5885 C CA . ALA B 1 114 ? 10.453 18.766 15.586 1 98.44 114 ALA B CA 1
ATOM 5886 C C . ALA B 1 114 ? 10.289 17.344 16.094 1 98.44 114 ALA B C 1
ATOM 5888 O O . ALA B 1 114 ? 10.617 16.391 15.383 1 98.44 114 ALA B O 1
ATOM 5889 N N . GLU B 1 115 ? 9.797 17.219 17.312 1 98.56 115 GLU B N 1
ATOM 5890 C CA . GLU B 1 115 ? 9.562 15.922 17.938 1 98.56 115 GLU B CA 1
ATOM 5891 C C . GLU B 1 115 ? 8.125 15.461 17.719 1 98.56 115 GLU B C 1
ATOM 5893 O O . GLU B 1 115 ? 7.18 16.219 17.984 1 98.56 115 GLU B O 1
ATOM 5898 N N . ARG B 1 116 ? 7.965 14.266 17.266 1 98.19 116 ARG B N 1
ATOM 5899 C CA . ARG B 1 116 ? 6.637 13.672 17.109 1 98.19 116 ARG B CA 1
ATOM 5900 C C . ARG B 1 116 ? 6.07 13.242 18.453 1 98.19 116 ARG B C 1
ATOM 5902 O O . ARG B 1 116 ? 6.672 12.414 19.141 1 98.19 116 ARG B O 1
ATOM 5909 N N . LEU B 1 117 ? 4.863 13.664 18.828 1 98.44 117 LEU B N 1
ATOM 5910 C CA . LEU B 1 117 ? 4.391 13.438 20.188 1 98.44 117 LEU B CA 1
ATOM 5911 C C . LEU B 1 117 ? 3.305 12.367 20.219 1 98.44 117 LEU B C 1
ATOM 5913 O O . LEU B 1 117 ? 3.52 11.273 20.75 1 98.44 117 LEU B O 1
ATOM 5917 N N . TYR B 1 118 ? 2.125 12.68 19.734 1 98.5 118 TYR B N 1
ATOM 5918 C CA . TYR B 1 118 ? 0.989 11.773 19.812 1 98.5 118 TYR B CA 1
ATOM 5919 C C . TYR B 1 118 ? -0.057 12.125 18.75 1 98.5 118 TYR B C 1
ATOM 5921 O O . TYR B 1 118 ? -0.046 13.227 18.203 1 98.5 118 TYR B O 1
ATOM 5929 N N . ARG B 1 119 ? -0.886 11.18 18.422 1 98.19 119 ARG B N 1
ATOM 5930 C CA . ARG B 1 119 ? -2.074 11.414 17.609 1 98.19 119 ARG B CA 1
ATOM 5931 C C . ARG B 1 119 ? -3.207 12 18.453 1 98.19 119 ARG B C 1
ATOM 5933 O O . ARG B 1 119 ? -3.523 11.484 19.516 1 98.19 119 ARG B O 1
ATOM 5940 N N . VAL B 1 120 ? -3.836 13.016 17.953 1 97.94 120 VAL B N 1
ATOM 5941 C CA . VAL B 1 120 ? -4.824 13.758 18.719 1 97.94 120 VAL B CA 1
ATOM 5942 C C . VAL B 1 120 ? -6.207 13.133 18.531 1 97.94 120 VAL B C 1
ATOM 5944 O O . VAL B 1 120 ? -7.008 13.078 19.469 1 97.94 120 VAL B O 1
ATOM 5947 N N . THR B 1 121 ? -6.52 12.695 17.344 1 97.75 121 THR B N 1
ATOM 5948 C CA . THR B 1 121 ? -7.875 12.273 17 1 97.75 121 THR B CA 1
ATOM 5949 C C . THR B 1 121 ? -7.887 10.828 16.516 1 97.75 121 THR B C 1
ATOM 5951 O O . THR B 1 121 ? -6.828 10.234 16.281 1 97.75 121 THR B O 1
ATOM 5954 N N . GLY B 1 122 ? -9.062 10.273 16.469 1 96.75 122 GLY B N 1
ATOM 5955 C CA . GLY B 1 122 ? -9.258 8.961 15.875 1 96.75 122 GLY B CA 1
ATOM 5956 C C . GLY B 1 122 ? -9.328 7.848 16.906 1 96.75 122 GLY B C 1
ATOM 5957 O O . GLY B 1 122 ? -9.422 8.117 18.109 1 96.75 122 GLY B O 1
ATOM 5958 N N . GLU B 1 123 ? -9.305 6.68 16.422 1 96.44 123 GLU B N 1
ATOM 5959 C CA . GLU B 1 123 ? -9.453 5.508 17.281 1 96.44 123 GLU B CA 1
ATOM 5960 C C . GLU B 1 123 ? -8.102 4.852 17.547 1 96.44 123 GLU B C 1
ATOM 5962 O O . GLU B 1 123 ? -7.176 4.973 16.75 1 96.44 123 GLU B O 1
ATOM 5967 N N . GLY B 1 124 ? -8.016 4.203 18.719 1 97.81 124 GLY B N 1
ATOM 5968 C CA . GLY B 1 124 ? -6.859 3.393 19.047 1 97.81 124 GLY B CA 1
ATOM 5969 C C . GLY B 1 124 ? -5.609 4.215 19.297 1 97.81 124 GLY B C 1
ATOM 5970 O O . GLY B 1 124 ? -4.508 3.807 18.922 1 97.81 124 GLY B O 1
ATOM 5971 N N . ILE B 1 125 ? -5.691 5.348 19.906 1 98.62 125 ILE B N 1
ATOM 5972 C CA . ILE B 1 125 ? -4.574 6.266 20.094 1 98.62 125 ILE B CA 1
ATOM 5973 C C . ILE B 1 125 ? -3.486 5.586 20.922 1 98.62 125 ILE B C 1
ATOM 5975 O O . ILE B 1 125 ? -2.295 5.766 20.656 1 98.62 125 ILE B O 1
ATOM 5979 N N . TYR B 1 126 ? -3.869 4.828 21.969 1 98.56 126 TYR B N 1
ATOM 5980 C CA . TYR B 1 126 ? -2.957 4.074 22.812 1 98.56 126 TYR B CA 1
ATOM 5981 C C . TYR B 1 126 ? -3.332 2.596 22.844 1 98.56 126 TYR B C 1
ATOM 5983 O O . TYR B 1 126 ? -3.227 1.939 23.875 1 98.56 126 TYR B O 1
ATOM 5991 N N . ARG B 1 127 ? -3.85 2.041 21.719 1 97.62 127 ARG B N 1
ATOM 5992 C CA . ARG B 1 127 ? -4.367 0.68 21.625 1 97.62 127 ARG B CA 1
ATOM 5993 C C . ARG B 1 127 ? -3.312 -0.34 22.031 1 97.62 127 ARG B C 1
ATOM 5995 O O . ARG B 1 127 ? -3.586 -1.221 22.859 1 97.62 127 ARG B O 1
ATOM 6002 N N . ASP B 1 128 ? -2.09 -0.242 21.484 1 97.31 128 ASP B N 1
ATOM 6003 C CA . ASP B 1 128 ? -1.041 -1.215 21.766 1 97.31 128 ASP B CA 1
ATOM 6004 C C . ASP B 1 128 ? -0.595 -1.124 23.234 1 97.31 128 ASP B C 1
ATOM 6006 O O . ASP B 1 128 ? -0.379 -2.146 23.875 1 97.31 128 ASP B O 1
ATOM 6010 N N . SER B 1 129 ? -0.491 0.086 23.734 1 97.44 129 SER B N 1
ATOM 6011 C CA . SER B 1 129 ? -0.148 0.286 25.141 1 97.44 129 SER B CA 1
ATOM 6012 C C . SER B 1 129 ? -1.203 -0.32 26.062 1 97.44 129 SER B C 1
ATOM 6014 O O . SER B 1 129 ? -0.872 -0.903 27.094 1 97.44 129 SER B O 1
ATOM 6016 N N . PHE B 1 130 ? -2.402 -0.13 25.688 1 96.06 130 PHE B N 1
ATOM 6017 C CA . PHE B 1 130 ? -3.502 -0.674 26.484 1 96.06 130 PHE B CA 1
ATOM 6018 C C . PHE B 1 130 ? -3.459 -2.197 26.484 1 96.06 130 PHE B C 1
ATOM 6020 O O . PHE B 1 130 ? -3.555 -2.82 27.547 1 96.06 130 PHE B O 1
ATOM 6027 N N . LEU B 1 131 ? -3.295 -2.809 25.281 1 93.62 131 LEU B N 1
ATOM 6028 C CA . LEU B 1 131 ? -3.27 -4.262 25.156 1 93.62 131 LEU B CA 1
ATOM 6029 C C . LEU B 1 131 ? -2.115 -4.859 25.953 1 93.62 131 LEU B C 1
ATOM 6031 O O . LEU B 1 131 ? -2.266 -5.914 26.562 1 93.62 131 LEU B O 1
ATOM 6035 N N . GLY B 1 132 ? -0.964 -4.176 25.875 1 93.12 132 GLY B N 1
ATOM 6036 C CA . GLY B 1 132 ? 0.22 -4.684 26.562 1 93.12 132 GLY B CA 1
ATOM 6037 C C . GLY B 1 132 ? 0.336 -4.207 27.984 1 93.12 132 GLY B C 1
ATOM 6038 O O . GLY B 1 132 ? 1.289 -4.559 28.688 1 93.12 132 GLY B O 1
ATOM 6039 N N . LYS B 1 133 ? -0.555 -3.32 28.453 1 93.19 133 LYS B N 1
ATOM 6040 C CA . LYS B 1 133 ? -0.506 -2.719 29.781 1 93.19 133 LYS B CA 1
ATOM 6041 C C . LYS B 1 133 ? 0.799 -1.958 30 1 93.19 133 LYS B C 1
ATOM 6043 O O . LYS B 1 133 ? 1.427 -2.072 31.047 1 93.19 133 LYS B O 1
ATOM 6048 N N . VAL B 1 134 ? 1.247 -1.403 28.938 1 95.38 134 VAL B N 1
ATOM 6049 C CA . VAL B 1 134 ? 2.422 -0.544 29.047 1 95.38 134 VAL B CA 1
ATOM 6050 C C . VAL B 1 134 ? 2.023 0.816 29.609 1 95.38 134 VAL B C 1
ATOM 6052 O O . VAL B 1 134 ? 1.035 1.412 29.172 1 95.38 134 VAL B O 1
ATOM 6055 N N . GLN B 1 135 ? 2.742 1.312 30.516 1 95.44 135 GLN B N 1
ATOM 6056 C CA . GLN B 1 135 ? 2.434 2.582 31.156 1 95.44 135 GLN B CA 1
ATOM 6057 C C . GLN B 1 135 ? 2.584 3.748 30.188 1 95.44 135 GLN B C 1
ATOM 6059 O O . GLN B 1 135 ? 3.557 3.811 29.438 1 95.44 135 GLN B O 1
ATOM 6064 N N . VAL B 1 136 ? 1.631 4.578 30.141 1 96.81 136 VAL B N 1
ATOM 6065 C CA . VAL B 1 136 ? 1.673 5.844 29.422 1 96.81 136 VAL B CA 1
ATOM 6066 C C . VAL B 1 136 ? 1.857 7 30.406 1 96.81 136 VAL B C 1
ATOM 6068 O O . VAL B 1 136 ? 1.082 7.145 31.344 1 96.81 136 VAL B O 1
ATOM 6071 N N . PRO B 1 137 ? 2.834 7.797 30.172 1 93.69 137 PRO B N 1
ATOM 6072 C CA . PRO B 1 137 ? 3.082 8.883 31.125 1 93.69 137 PRO B CA 1
ATOM 6073 C C . PRO B 1 137 ? 1.875 9.797 31.312 1 93.69 137 PRO B C 1
ATOM 6075 O O . PRO B 1 137 ? 1.327 10.297 30.312 1 93.69 137 PRO B O 1
ATOM 6078 N N . ASN B 1 138 ? 1.426 9.984 32.5 1 92.06 138 ASN B N 1
ATOM 6079 C CA . ASN B 1 138 ? 0.425 10.953 32.938 1 92.06 138 ASN B CA 1
ATOM 6080 C C . ASN B 1 138 ? -0.97 10.578 32.438 1 92.06 138 ASN B C 1
ATOM 6082 O O . ASN B 1 138 ? -1.878 11.414 32.438 1 92.06 138 ASN B O 1
ATOM 6086 N N . ILE B 1 139 ? -1.167 9.414 31.969 1 95.25 139 ILE B N 1
ATOM 6087 C CA . ILE B 1 139 ? -2.477 8.945 31.531 1 95.25 139 ILE B CA 1
ATOM 6088 C C . ILE B 1 139 ? -2.744 7.559 32.125 1 95.25 139 ILE B C 1
ATOM 6090 O O . ILE B 1 139 ? -1.976 6.621 31.875 1 95.25 139 ILE B O 1
ATOM 6094 N N . SER B 1 140 ? -3.775 7.391 32.812 1 94.25 140 SER B N 1
ATOM 6095 C CA . SER B 1 140 ? -4.098 6.113 33.438 1 94.25 140 SER B CA 1
ATOM 6096 C C . SER B 1 140 ? -4.684 5.133 32.438 1 94.25 140 SER B C 1
ATOM 6098 O O . SER B 1 140 ? -5.199 5.543 31.391 1 94.25 140 SER B O 1
ATOM 6100 N N . HIS B 1 141 ? -4.625 3.916 32.781 1 93.31 141 HIS B N 1
ATOM 6101 C CA . HIS B 1 141 ? -5.184 2.861 31.938 1 93.31 141 HIS B CA 1
ATOM 6102 C C . HIS B 1 141 ? -6.691 3.035 31.766 1 93.31 141 HIS B C 1
ATOM 6104 O O . HIS B 1 141 ? -7.23 2.768 30.688 1 93.31 141 HIS B O 1
ATOM 6110 N N . ASP B 1 142 ? -7.348 3.494 32.812 1 92.69 142 ASP B N 1
ATOM 6111 C CA . ASP B 1 142 ? -8.789 3.729 32.75 1 92.69 142 ASP B CA 1
ATOM 6112 C C . ASP B 1 142 ? -9.125 4.875 31.812 1 92.69 142 ASP B C 1
ATOM 6114 O O . ASP B 1 142 ? -10.117 4.812 31.078 1 92.69 142 ASP B O 1
ATOM 6118 N N . THR B 1 143 ? -8.32 5.871 31.891 1 93.62 143 THR B N 1
ATOM 6119 C CA . THR B 1 143 ? -8.531 6.996 31 1 93.62 143 THR B CA 1
ATOM 6120 C C . THR B 1 143 ? -8.359 6.57 29.547 1 93.62 143 THR B C 1
ATOM 6122 O O . THR B 1 143 ? -9.078 7.039 28.656 1 93.62 143 THR B O 1
ATOM 6125 N N . ILE B 1 144 ? -7.398 5.684 29.312 1 96.19 144 ILE B N 1
ATOM 6126 C CA . ILE B 1 144 ? -7.18 5.176 27.969 1 96.19 144 ILE B CA 1
ATOM 6127 C C . ILE B 1 144 ? -8.422 4.43 27.484 1 96.19 144 ILE B C 1
ATOM 6129 O O . ILE B 1 144 ? -8.898 4.656 26.375 1 96.19 144 ILE B O 1
ATOM 6133 N N . LEU B 1 145 ? -8.969 3.568 28.281 1 93 145 LEU B N 1
ATOM 6134 C CA . LEU B 1 145 ? -10.141 2.779 27.938 1 93 145 LEU B CA 1
ATOM 6135 C C . LEU B 1 145 ? -11.336 3.682 27.625 1 93 145 LEU B C 1
ATOM 6137 O O . LEU B 1 145 ? -12.086 3.434 26.688 1 93 145 LEU B O 1
ATOM 6141 N N . GLN B 1 146 ? -11.453 4.766 28.344 1 90.25 146 GLN B N 1
ATOM 6142 C CA . GLN B 1 146 ? -12.648 5.602 28.266 1 90.25 146 GLN B CA 1
ATOM 6143 C C . GLN B 1 146 ? -12.523 6.625 27.141 1 90.25 146 GLN B C 1
ATOM 6145 O O . GLN B 1 146 ? -13.523 6.977 26.5 1 90.25 146 GLN B O 1
ATOM 6150 N N . LYS B 1 147 ? -11.281 7.055 26.906 1 92.5 147 LYS B N 1
ATOM 6151 C CA . LYS B 1 147 ? -11.203 8.273 26.109 1 92.5 147 LYS B CA 1
ATOM 6152 C C . LYS B 1 147 ? -10.297 8.086 24.891 1 92.5 147 LYS B C 1
ATOM 6154 O O . LYS B 1 147 ? -10.414 8.805 23.906 1 92.5 147 LYS B O 1
ATOM 6159 N N . PHE B 1 148 ? -9.383 7.129 24.953 1 97.38 148 PHE B N 1
ATOM 6160 C CA . PHE B 1 148 ? -8.32 7.184 23.953 1 97.38 148 PHE B CA 1
ATOM 6161 C C . PHE B 1 148 ? -8.359 5.953 23.062 1 97.38 148 PHE B C 1
ATOM 6163 O O . PHE B 1 148 ? -7.617 5.867 22.078 1 97.38 148 PHE B O 1
ATOM 6170 N N . LEU B 1 149 ? -9.234 5 23.359 1 97.5 149 LEU B N 1
ATOM 6171 C CA . LEU B 1 149 ? -9.422 3.881 22.438 1 97.5 149 LEU B CA 1
ATOM 6172 C C . LEU B 1 149 ? -10.445 4.223 21.359 1 97.5 149 LEU B C 1
ATOM 6174 O O . LEU B 1 149 ? -10.258 3.895 20.188 1 97.5 149 LEU B O 1
ATOM 6178 N N . LEU B 1 150 ? -11.531 4.746 21.75 1 96.75 150 LEU B N 1
ATOM 6179 C CA . LEU B 1 150 ? -12.562 5.281 20.875 1 96.75 150 LEU B CA 1
ATOM 6180 C C . LEU B 1 150 ? -13.352 6.383 21.562 1 96.75 150 LEU B C 1
ATOM 6182 O O . LEU B 1 150 ? -13.891 6.172 22.656 1 96.75 150 LEU B O 1
ATOM 6186 N N . ASN B 1 151 ? -13.359 7.512 20.969 1 96.56 151 ASN B N 1
ATOM 6187 C CA . ASN B 1 151 ? -14.07 8.672 21.484 1 96.56 151 ASN B CA 1
ATOM 6188 C C . ASN B 1 151 ? -15.148 9.156 20.531 1 96.56 151 ASN B C 1
ATOM 6190 O O . ASN B 1 151 ? -14.844 9.578 19.406 1 96.56 151 ASN B O 1
ATOM 6194 N N . ALA B 1 152 ? -16.453 9.023 20.891 1 96.69 152 ALA B N 1
ATOM 6195 C CA . ALA B 1 152 ? -17.609 9.555 20.172 1 96.69 152 ALA B CA 1
ATOM 6196 C C . ALA B 1 152 ? -17.703 8.953 18.766 1 96.69 152 ALA B C 1
ATOM 6198 O O . ALA B 1 152 ? -18.109 9.625 17.828 1 96.69 152 ALA B O 1
ATOM 6199 N N . GLN B 1 153 ? -17.172 7.746 18.609 1 96.19 153 GLN B N 1
ATOM 6200 C CA . GLN B 1 153 ? -17.266 6.98 17.375 1 96.19 153 GLN B CA 1
ATOM 6201 C C . GLN B 1 153 ? -16.469 7.652 16.25 1 96.19 153 GLN B C 1
ATOM 6203 O O . GLN B 1 153 ? -16.75 7.438 15.07 1 96.19 153 GLN B O 1
ATOM 6208 N N . VAL B 1 154 ? -15.5 8.5 16.547 1 97.25 154 VAL B N 1
ATOM 6209 C CA . VAL B 1 154 ? -14.68 9.227 15.586 1 97.25 154 VAL B CA 1
ATOM 6210 C C . VAL B 1 154 ? -13.484 8.367 15.172 1 97.25 154 VAL B C 1
ATOM 6212 O O . VAL B 1 154 ? -12.75 7.871 16.016 1 97.25 154 VAL B O 1
ATOM 6215 N N . THR B 1 155 ? -13.266 8.227 13.859 1 97.31 155 THR B N 1
ATOM 6216 C CA . THR B 1 155 ? -12.133 7.449 13.383 1 97.31 155 THR B CA 1
ATOM 6217 C C . THR B 1 155 ? -11.18 8.32 12.562 1 97.31 155 THR B C 1
ATOM 6219 O O . THR B 1 155 ? -10.086 7.887 12.211 1 97.31 155 THR B O 1
ATOM 6222 N N . GLY B 1 156 ? -11.547 9.539 12.258 1 96.56 156 GLY B N 1
ATOM 6223 C CA . GLY B 1 156 ? -10.703 10.445 11.492 1 96.56 156 GLY B CA 1
ATOM 6224 C C . GLY B 1 156 ? -11.258 11.852 11.422 1 96.56 156 GLY B C 1
ATOM 6225 O O . GLY B 1 156 ? -12.477 12.047 11.312 1 96.56 156 GLY B O 1
ATOM 6226 N N . GLN B 1 157 ? -10.391 12.797 11.453 1 97 157 GLN B N 1
ATOM 6227 C CA . GLN B 1 157 ? -10.727 14.211 11.344 1 97 157 GLN B CA 1
ATOM 6228 C C . GLN B 1 157 ? -9.594 15 10.695 1 97 157 GLN B C 1
ATOM 6230 O O . GLN B 1 157 ? -8.414 14.727 10.953 1 97 157 GLN B O 1
ATOM 6235 N N . ASP B 1 158 ? -9.945 15.938 9.898 1 94.94 158 ASP B N 1
ATOM 6236 C CA . ASP B 1 158 ? -8.898 16.766 9.289 1 94.94 158 ASP B CA 1
ATOM 6237 C C . ASP B 1 158 ? -8.969 18.203 9.797 1 94.94 158 ASP B C 1
ATOM 6239 O O . ASP B 1 158 ? -9.961 18.609 10.398 1 94.94 158 ASP B O 1
ATOM 6243 N N . SER B 1 159 ? -7.914 18.859 9.578 1 92.19 159 SER B N 1
ATOM 6244 C CA . SER B 1 159 ? -7.758 20.281 9.922 1 92.19 159 SER B CA 1
ATOM 6245 C C . SER B 1 159 ? -8.094 20.516 11.391 1 92.19 159 SER B C 1
ATOM 6247 O O . SER B 1 159 ? -8.555 19.625 12.086 1 92.19 159 SER B O 1
ATOM 6249 N N . VAL B 1 160 ? -7.695 21.672 11.852 1 92.88 160 VAL B N 1
ATOM 6250 C CA . VAL B 1 160 ? -7.977 22.016 13.242 1 92.88 160 VAL B CA 1
ATOM 6251 C C . VAL B 1 160 ? -7.938 23.547 13.414 1 92.88 160 VAL B C 1
ATOM 6253 O O . VAL B 1 160 ? -7.148 24.219 12.758 1 92.88 160 VAL B O 1
ATOM 6256 N N . MET B 1 161 ? -8.844 24.062 14.117 1 94.94 161 MET B N 1
ATOM 6257 C CA . MET B 1 161 ? -8.891 25.438 14.617 1 94.94 161 MET B CA 1
ATOM 6258 C C . MET B 1 161 ? -9.172 25.469 16.109 1 94.94 161 MET B C 1
ATOM 6260 O O . MET B 1 161 ? -9.992 24.688 16.609 1 94.94 161 MET B O 1
ATOM 6264 N N . ASN B 1 162 ? -8.477 26.312 16.75 1 96.38 162 ASN B N 1
ATOM 6265 C CA . ASN B 1 162 ? -8.594 26.312 18.203 1 96.38 162 ASN B CA 1
ATOM 6266 C C . ASN B 1 162 ? -8.859 27.734 18.719 1 96.38 162 ASN B C 1
ATOM 6268 O O . ASN B 1 162 ? -8.516 28.719 18.078 1 96.38 162 ASN B O 1
ATOM 6272 N N . ALA B 1 163 ? -9.492 27.781 19.875 1 95.62 163 ALA B N 1
ATOM 6273 C CA . ALA B 1 163 ? -9.688 29.031 20.594 1 95.62 163 ALA B CA 1
ATOM 6274 C C . ALA B 1 163 ? -9.969 28.797 22.078 1 95.62 163 ALA B C 1
ATOM 6276 O O . ALA B 1 163 ? -10.602 27.797 22.438 1 95.62 163 ALA B O 1
ATOM 6277 N N . ILE B 1 164 ? -9.484 29.641 22.906 1 96.88 164 ILE B N 1
ATOM 6278 C CA . ILE B 1 164 ? -9.914 29.688 24.297 1 96.88 164 ILE B CA 1
ATOM 6279 C C . ILE B 1 164 ? -11.195 30.5 24.406 1 96.88 164 ILE B C 1
ATOM 6281 O O . ILE B 1 164 ? -11.25 31.656 24 1 96.88 164 ILE B O 1
ATOM 6285 N N . TYR B 1 165 ? -12.195 29.938 24.906 1 97.75 165 TYR B N 1
ATOM 6286 C CA . TYR B 1 165 ? -13.492 30.578 25.031 1 97.75 165 TYR B CA 1
ATOM 6287 C C . TYR B 1 165 ? -14.219 30.125 26.281 1 97.75 165 TYR B C 1
ATOM 6289 O O . TYR B 1 165 ? -14.492 28.922 26.453 1 97.75 165 TYR B O 1
ATOM 6297 N N . LYS B 1 166 ? -14.438 31.031 27.281 1 97 166 LYS B N 1
ATOM 6298 C CA . LYS B 1 166 ? -15.211 30.812 28.5 1 97 166 LYS B CA 1
ATOM 6299 C C . LYS B 1 166 ? -14.672 29.625 29.297 1 97 166 LYS B C 1
ATOM 6301 O O . LYS B 1 166 ? -15.438 28.734 29.672 1 97 166 LYS B O 1
ATOM 6306 N N . GLY B 1 167 ? -13.398 29.516 29.406 1 96.19 167 GLY B N 1
ATOM 6307 C CA . GLY B 1 167 ? -12.734 28.578 30.297 1 96.19 167 GLY B CA 1
ATOM 6308 C C . GLY B 1 167 ? -12.453 27.234 29.625 1 96.19 167 GLY B C 1
ATOM 6309 O O . GLY B 1 167 ? -11.953 26.312 30.266 1 96.19 167 GLY B O 1
ATOM 6310 N N . LYS B 1 168 ? -12.719 27.172 28.375 1 97.19 168 LYS B N 1
ATOM 6311 C CA . LYS B 1 168 ? -12.484 25.938 27.609 1 97.19 168 LYS B CA 1
ATOM 6312 C C . LYS B 1 168 ? -11.562 26.188 26.422 1 97.19 168 LYS B C 1
ATOM 6314 O O . LYS B 1 168 ? -11.516 27.297 25.891 1 97.19 168 LYS B O 1
ATOM 6319 N N . TYR B 1 169 ? -10.758 25.25 26.172 1 97.56 169 TYR B N 1
ATOM 6320 C CA . TYR B 1 169 ? -10.031 25.219 24.906 1 97.56 169 TYR B CA 1
ATOM 6321 C C . TYR B 1 169 ? -10.805 24.422 23.859 1 97.56 169 TYR B C 1
ATOM 6323 O O . TYR B 1 169 ? -10.938 23.203 23.984 1 97.56 169 TYR B O 1
ATOM 6331 N N . TYR B 1 170 ? -11.328 25.109 22.891 1 97.94 170 TYR B N 1
ATOM 6332 C CA . TYR B 1 170 ? -12.141 24.484 21.859 1 97.94 170 TYR B CA 1
ATOM 6333 C C . TYR B 1 170 ? -11.273 23.969 20.703 1 97.94 170 TYR B C 1
ATOM 6335 O O . TYR B 1 170 ? -10.305 24.609 20.328 1 97.94 170 TYR B O 1
ATOM 6343 N N . TRP B 1 171 ? -11.617 22.812 20.25 1 98 171 TRP B N 1
ATOM 6344 C CA . TRP B 1 171 ? -11.047 22.172 19.078 1 98 171 TRP B CA 1
ATOM 6345 C C . TRP B 1 171 ? -12.102 22.031 17.969 1 98 171 TRP B C 1
ATOM 6347 O O . TRP B 1 171 ? -13.086 21.312 18.141 1 98 171 TRP B O 1
ATOM 6357 N N . PHE B 1 172 ? -11.961 22.719 16.906 1 98.31 172 PHE B N 1
ATOM 6358 C CA . PHE B 1 172 ? -12.852 22.547 15.766 1 98.31 172 PHE B CA 1
ATOM 6359 C C . PHE B 1 172 ? -12.156 21.812 14.633 1 98.31 172 PHE B C 1
ATOM 6361 O O . PHE B 1 172 ? -11.016 22.125 14.281 1 98.31 172 PHE B O 1
ATOM 6368 N N . PHE B 1 173 ? -12.828 20.781 14.148 1 97.88 173 PHE B N 1
ATOM 6369 C CA . PHE B 1 173 ? -12.289 19.969 13.078 1 97.88 173 PHE B CA 1
ATOM 6370 C C . PHE B 1 173 ? -13.188 20.016 11.852 1 97.88 173 PHE B C 1
ATOM 6372 O O . PHE B 1 173 ? -14.305 20.531 11.914 1 97.88 173 PHE B O 1
ATOM 6379 N N . GLY B 1 174 ? -12.648 19.547 10.727 1 96.62 174 GLY B N 1
ATOM 6380 C CA . GLY B 1 174 ? -13.406 19.469 9.492 1 96.62 174 GLY B CA 1
ATOM 6381 C C . GLY B 1 174 ? -14.227 18.203 9.367 1 96.62 174 GLY B C 1
ATOM 6382 O O . GLY B 1 174 ? -14.875 17.766 10.328 1 96.62 174 GLY B O 1
ATOM 6383 N N . ASP B 1 175 ? -14.273 17.688 8.148 1 95.38 175 ASP B N 1
ATOM 6384 C CA . ASP B 1 175 ? -15.023 16.469 7.879 1 95.38 175 ASP B CA 1
ATOM 6385 C C . ASP B 1 175 ? -14.57 15.344 8.805 1 95.38 175 ASP B C 1
ATOM 6387 O O . ASP B 1 175 ? -13.383 15.227 9.125 1 95.38 175 ASP B O 1
ATOM 6391 N N . THR B 1 176 ? -15.492 14.547 9.305 1 97.44 176 THR B N 1
ATOM 6392 C CA . THR B 1 176 ? -15.234 13.578 10.367 1 97.44 176 THR B CA 1
ATOM 6393 C C . THR B 1 176 ? -15.75 12.195 9.977 1 97.44 176 THR B C 1
ATOM 6395 O O . THR B 1 176 ? -16.906 12.055 9.594 1 97.44 176 THR B O 1
ATOM 6398 N N . ASN B 1 177 ? -14.883 11.219 10.086 1 95.69 177 ASN B N 1
ATOM 6399 C CA . ASN B 1 177 ? -15.234 9.836 9.781 1 95.69 177 ASN B CA 1
ATOM 6400 C C . ASN B 1 177 ? -15.914 9.156 10.969 1 95.69 177 ASN B C 1
ATOM 6402 O O . ASN B 1 177 ? -15.57 9.422 12.125 1 95.69 177 ASN B O 1
ATOM 6406 N N . ASN B 1 178 ? -16.797 8.312 10.586 1 94.69 178 ASN B N 1
ATOM 6407 C CA . ASN B 1 178 ? -17.578 7.547 11.539 1 94.69 178 ASN B CA 1
ATOM 6408 C C . ASN B 1 178 ? -17.156 6.078 11.57 1 94.69 178 ASN B C 1
ATOM 6410 O O . ASN B 1 178 ? -16.75 5.527 10.555 1 94.69 178 ASN B O 1
ATOM 6414 N N . ILE B 1 179 ? -17.297 5.414 12.742 1 94.31 179 ILE B N 1
ATOM 6415 C CA . ILE B 1 179 ? -16.891 4.023 12.898 1 94.31 179 ILE B CA 1
ATOM 6416 C C . ILE B 1 179 ? -17.906 3.105 12.219 1 94.31 179 ILE B C 1
ATOM 6418 O O . ILE B 1 179 ? -17.562 2.01 11.766 1 94.31 179 ILE B O 1
ATOM 6422 N N . GLN B 1 180 ? -19.125 3.514 12.016 1 91.38 180 GLN B N 1
ATOM 6423 C CA . GLN B 1 180 ? -20.219 2.648 11.609 1 91.38 180 GLN B CA 1
ATOM 6424 C C . GLN B 1 180 ? -20.5 2.77 10.117 1 91.38 180 GLN B C 1
ATOM 6426 O O . GLN B 1 180 ? -21.25 1.976 9.555 1 91.38 180 GLN B O 1
ATOM 6431 N N . ARG B 1 181 ? -19.938 3.82 9.516 1 86.31 181 ARG B N 1
ATOM 6432 C CA . ARG B 1 181 ? -20.188 4.043 8.094 1 86.31 181 ARG B CA 1
ATOM 6433 C C . ARG B 1 181 ? -19.031 4.809 7.453 1 86.31 181 ARG B C 1
ATOM 6435 O O . ARG B 1 181 ? -18.219 5.422 8.148 1 86.31 181 ARG B O 1
ATOM 6442 N N . LEU B 1 182 ? -18.891 4.844 6.125 1 80.19 182 LEU B N 1
ATOM 6443 C CA . LEU B 1 182 ? -17.797 5.492 5.406 1 80.19 182 LEU B CA 1
ATOM 6444 C C . LEU B 1 182 ? -17.922 7.012 5.48 1 80.19 182 LEU B C 1
ATOM 6446 O O . LEU B 1 182 ? -16.906 7.723 5.441 1 80.19 182 LEU B O 1
ATOM 6450 N N . LEU B 1 183 ? -19.109 7.535 5.598 1 79.88 183 LEU B N 1
ATOM 6451 C CA . LEU B 1 183 ? -19.297 8.977 5.734 1 79.88 183 LEU B CA 1
ATOM 6452 C C . LEU B 1 183 ? -19.688 9.336 7.164 1 79.88 183 LEU B C 1
ATOM 6454 O O . LEU B 1 183 ? -20.125 8.477 7.934 1 79.88 183 LEU B O 1
ATOM 6458 N N . GLY B 1 184 ? -19.453 10.531 7.457 1 90.75 184 GLY B N 1
ATOM 6459 C CA . GLY B 1 184 ? -19.75 10.969 8.812 1 90.75 184 GLY B CA 1
ATOM 6460 C C . GLY B 1 184 ? -20.297 12.383 8.875 1 90.75 184 GLY B C 1
ATOM 6461 O O . GLY B 1 184 ? -21.344 12.672 8.289 1 90.75 184 GLY B O 1
ATOM 6462 N N . ASN B 1 185 ? -19.578 13.219 9.539 1 95.5 185 ASN B N 1
ATOM 6463 C CA . ASN B 1 185 ? -19.984 14.609 9.727 1 95.5 185 ASN B CA 1
ATOM 6464 C C . ASN B 1 185 ? -19.234 15.547 8.789 1 95.5 185 ASN B C 1
ATOM 6466 O O . ASN B 1 185 ? -18 15.539 8.758 1 95.5 185 ASN B O 1
ATOM 6470 N N . PHE B 1 186 ? -20.031 16.406 8.031 1 95.75 186 PHE B N 1
ATOM 6471 C CA . PHE B 1 186 ? -19.422 17.312 7.055 1 95.75 186 PHE B CA 1
ATOM 6472 C C . PHE B 1 186 ? -19.734 18.766 7.387 1 95.75 186 PHE B C 1
ATOM 6474 O O . PHE B 1 186 ? -19.625 19.641 6.531 1 95.75 186 PHE B O 1
ATOM 6481 N N . HIS B 1 187 ? -20.203 19 8.555 1 97.75 187 HIS B N 1
ATOM 6482 C CA . HIS B 1 187 ? -20.562 20.344 8.992 1 97.75 187 HIS B CA 1
ATOM 6483 C C . HIS B 1 187 ? -19.734 20.781 10.195 1 97.75 187 HIS B C 1
ATOM 6485 O O . HIS B 1 187 ? -20.281 21.266 11.188 1 97.75 187 HIS B O 1
ATOM 6491 N N . ALA B 1 188 ? -18.469 20.531 10.117 1 97.88 188 ALA B N 1
ATOM 6492 C CA . ALA B 1 188 ? -17.5 20.828 11.164 1 97.88 188 ALA B CA 1
ATOM 6493 C C . ALA B 1 188 ? -17.828 20.078 12.453 1 97.88 188 ALA B C 1
ATOM 6495 O O . ALA B 1 188 ? -19 19.797 12.734 1 97.88 188 ALA B O 1
ATOM 6496 N N . THR B 1 189 ? -16.828 19.688 13.141 1 98.38 189 THR B N 1
ATOM 6497 C CA . THR B 1 189 ? -16.922 19.016 14.43 1 98.38 189 THR B CA 1
ATOM 6498 C C . THR B 1 189 ? -16.25 19.844 15.523 1 98.38 189 THR B C 1
ATOM 6500 O O . THR B 1 189 ? -15.234 20.5 15.281 1 98.38 189 THR B O 1
ATOM 6503 N N . ALA B 1 190 ? -16.875 19.797 16.734 1 98.5 190 ALA B N 1
ATOM 6504 C CA . ALA B 1 190 ? -16.281 20.547 17.844 1 98.5 190 ALA B CA 1
ATOM 6505 C C . ALA B 1 190 ? -16.047 19.641 19.047 1 98.5 190 ALA B C 1
ATOM 6507 O O . ALA B 1 190 ? -16.859 18.766 19.344 1 98.5 190 ALA B O 1
ATOM 6508 N N . ALA B 1 191 ? -14.977 19.828 19.688 1 98.31 191 ALA B N 1
ATOM 6509 C CA . ALA B 1 191 ? -14.656 19.297 21.016 1 98.31 191 ALA B CA 1
ATOM 6510 C C . ALA B 1 191 ? -14.07 20.375 21.922 1 98.31 191 ALA B C 1
ATOM 6512 O O . ALA B 1 191 ? -13.742 21.469 21.453 1 98.31 191 ALA B O 1
ATOM 6513 N N . TYR B 1 192 ? -14.047 20.156 23.172 1 98 192 TYR B N 1
ATOM 6514 C CA . TYR B 1 192 ? -13.383 21.078 24.094 1 98 192 TYR B CA 1
ATOM 6515 C C . TYR B 1 192 ? -12.641 20.328 25.188 1 98 192 TYR B C 1
ATOM 6517 O O . TYR B 1 192 ? -12.914 19.141 25.438 1 98 192 TYR B O 1
ATOM 6525 N N . THR B 1 193 ? -11.672 20.875 25.734 1 97.38 193 THR B N 1
ATOM 6526 C CA . THR B 1 193 ? -10.961 20.484 26.938 1 97.38 193 THR B CA 1
ATOM 6527 C C . THR B 1 193 ? -11 21.609 27.969 1 97.38 193 THR B C 1
ATOM 6529 O O . THR B 1 193 ? -10.758 22.781 27.641 1 97.38 193 THR B O 1
ATOM 6532 N N . ASN B 1 194 ? -11.336 21.281 29.188 1 97 194 ASN B N 1
ATOM 6533 C CA . ASN B 1 194 ? -11.281 22.312 30.219 1 97 194 ASN B CA 1
ATOM 6534 C C . ASN B 1 194 ? -9.875 22.875 30.375 1 97 194 ASN B C 1
ATOM 6536 O O . ASN B 1 194 ? -8.914 22.125 30.531 1 97 194 ASN B O 1
ATOM 6540 N N . LEU B 1 195 ? -9.82 24.172 30.312 1 96 195 LEU B N 1
ATOM 6541 C CA . LEU B 1 195 ? -8.523 24.844 30.344 1 96 195 LEU B CA 1
ATOM 6542 C C . LEU B 1 195 ? -7.727 24.453 31.578 1 96 195 LEU B C 1
ATOM 6544 O O . LEU B 1 195 ? -6.5 24.328 31.516 1 96 195 LEU B O 1
ATOM 6548 N N . LYS B 1 196 ? -8.344 24.188 32.688 1 94.19 196 LYS B N 1
ATOM 6549 C CA . LYS B 1 196 ? -7.695 23.844 33.938 1 94.19 196 LYS B CA 1
ATOM 6550 C C . LYS B 1 196 ? -7.031 22.469 33.844 1 94.19 196 LYS B C 1
ATOM 6552 O O . LYS B 1 196 ? -6.133 22.156 34.625 1 94.19 196 LYS B O 1
ATOM 6557 N N . GLU B 1 197 ? -7.441 21.703 32.875 1 92.25 197 GLU B N 1
ATOM 6558 C CA . GLU B 1 197 ? -6.93 20.344 32.719 1 92.25 197 GLU B CA 1
ATOM 6559 C C . GLU B 1 197 ? -5.68 20.312 31.844 1 92.25 197 GLU B C 1
ATOM 6561 O O . GLU B 1 197 ? -4.973 19.297 31.797 1 92.25 197 GLU B O 1
ATOM 6566 N N . ILE B 1 198 ? -5.383 21.438 31.203 1 94.75 198 ILE B N 1
ATOM 6567 C CA . ILE B 1 198 ? -4.242 21.453 30.297 1 94.75 198 ILE B CA 1
ATOM 6568 C C . ILE B 1 198 ? -3.088 22.234 30.938 1 94.75 198 ILE B C 1
ATOM 6570 O O . ILE B 1 198 ? -3.141 23.453 31.047 1 94.75 198 ILE B O 1
ATOM 6574 N N . THR B 1 199 ? -2.121 21.578 31.328 1 91.12 199 THR B N 1
ATOM 6575 C CA . THR B 1 199 ? -0.91 22.234 31.797 1 91.12 199 THR B CA 1
ATOM 6576 C C . THR B 1 199 ? 0.095 22.391 30.656 1 91.12 199 THR B C 1
ATOM 6578 O O . THR B 1 199 ? 0.82 23.391 30.594 1 91.12 199 THR B O 1
ATOM 6581 N N . SER B 1 200 ? 0.158 21.406 29.828 1 95.25 200 SER B N 1
ATOM 6582 C CA . SER B 1 200 ? 1.038 21.328 28.672 1 95.25 200 SER B CA 1
ATOM 6583 C C . SER B 1 200 ? 0.454 20.438 27.578 1 95.25 200 SER B C 1
ATOM 6585 O O . SER B 1 200 ? -0.3 19.516 27.875 1 95.25 200 SER B O 1
ATOM 6587 N N . LEU B 1 201 ? 0.793 20.812 26.391 1 97.38 201 LEU B N 1
ATOM 6588 C CA . LEU B 1 201 ? 0.361 19.938 25.312 1 97.38 201 LEU B CA 1
ATOM 6589 C C . LEU B 1 201 ? 1.378 18.828 25.078 1 97.38 201 LEU B C 1
ATOM 6591 O O . LEU B 1 201 ? 1.259 18.062 24.125 1 97.38 201 LEU B O 1
ATOM 6595 N N . SER B 1 202 ? 2.346 18.75 25.969 1 96.75 202 SER B N 1
ATOM 6596 C CA . SER B 1 202 ? 3.238 17.594 25.922 1 96.75 202 SER B CA 1
ATOM 6597 C C . SER B 1 202 ? 2.486 16.297 26.203 1 96.75 202 SER B C 1
ATOM 6599 O O . SER B 1 202 ? 2.947 15.219 25.859 1 96.75 202 SER B O 1
ATOM 6601 N N . THR B 1 203 ? 1.403 16.406 26.891 1 95.94 203 THR B N 1
ATOM 6602 C CA . THR B 1 203 ? 0.511 15.281 27.172 1 95.94 203 THR B CA 1
ATOM 6603 C C . THR B 1 203 ? -0.767 15.391 26.344 1 95.94 203 THR B C 1
ATOM 6605 O O . THR B 1 203 ? -1.333 16.469 26.203 1 95.94 203 THR B O 1
ATOM 6608 N N . ASN B 1 204 ? -1.205 14.289 25.844 1 96.12 204 ASN B N 1
ATOM 6609 C CA . ASN B 1 204 ? -2.412 14.25 25.031 1 96.12 204 ASN B CA 1
ATOM 6610 C C . ASN B 1 204 ? -3.629 14.758 25.797 1 96.12 204 ASN B C 1
ATOM 6612 O O . ASN B 1 204 ? -3.988 14.195 26.844 1 96.12 204 ASN B O 1
ATOM 6616 N N . PRO B 1 205 ? -4.258 15.82 25.328 1 95.19 205 PRO B N 1
ATOM 6617 C CA . PRO B 1 205 ? -5.43 16.328 26.047 1 95.19 205 PRO B CA 1
ATOM 6618 C C . PRO B 1 205 ? -6.672 15.469 25.828 1 95.19 205 PRO B C 1
ATOM 6620 O O . PRO B 1 205 ? -6.836 14.859 24.781 1 95.19 205 PRO B O 1
ATOM 6623 N N . ASN B 1 206 ? -7.488 15.453 26.828 1 92.06 206 ASN B N 1
ATOM 6624 C CA . ASN B 1 206 ? -8.773 14.773 26.719 1 92.06 206 ASN B CA 1
ATOM 6625 C C . ASN B 1 206 ? -9.797 15.625 25.969 1 92.06 206 ASN B C 1
ATOM 6627 O O . ASN B 1 206 ? -10.141 16.719 26.406 1 92.06 206 ASN B O 1
ATOM 6631 N N . LEU B 1 207 ? -10.289 15.156 24.875 1 96.94 207 LEU B N 1
ATOM 6632 C CA . LEU B 1 207 ? -11.297 15.875 24.109 1 96.94 207 LEU B CA 1
ATOM 6633 C C . LEU B 1 207 ? -12.703 15.453 24.516 1 96.94 207 LEU B C 1
ATOM 6635 O O . LEU B 1 207 ? -12.992 14.258 24.609 1 96.94 207 LEU B O 1
ATOM 6639 N N . THR B 1 208 ? -13.5 16.328 24.844 1 97.81 208 THR B N 1
ATOM 6640 C CA . THR B 1 208 ? -14.93 16.125 25.016 1 97.81 208 THR B CA 1
ATOM 6641 C C . THR B 1 208 ? -15.703 16.641 23.797 1 97.81 208 THR B C 1
ATOM 6643 O O . THR B 1 208 ? -15.867 17.844 23.641 1 97.81 208 THR B O 1
ATOM 6646 N N . TYR B 1 209 ? -16.25 15.734 23.031 1 98.12 209 TYR B N 1
ATOM 6647 C CA . TYR B 1 209 ? -16.938 16.109 21.797 1 98.12 209 TYR B CA 1
ATOM 6648 C C . TYR B 1 209 ? -18.344 16.594 22.094 1 98.12 209 TYR B C 1
ATOM 6650 O O . TYR B 1 209 ? -18.969 16.156 23.062 1 98.12 209 TYR B O 1
ATOM 6658 N N . ILE B 1 210 ? -18.812 17.516 21.266 1 98.38 210 ILE B N 1
ATOM 6659 C CA . ILE B 1 210 ? -20.234 17.844 21.234 1 98.38 210 ILE B CA 1
ATOM 6660 C C . ILE B 1 210 ? -20.984 16.812 20.391 1 98.38 210 ILE B C 1
ATOM 6662 O O . ILE B 1 210 ? -20.641 16.578 19.234 1 98.38 210 ILE B O 1
ATOM 6666 N N . LEU B 1 211 ? -22.031 16.266 20.984 1 97.69 211 LEU B N 1
ATOM 6667 C CA . LEU B 1 211 ? -22.594 15.055 20.391 1 97.69 211 LEU B CA 1
ATOM 6668 C C . LEU B 1 211 ? -24 15.312 19.859 1 97.69 211 LEU B C 1
ATOM 6670 O O . LEU B 1 211 ? -24.656 16.266 20.281 1 97.69 211 LEU B O 1
ATOM 6674 N N . ASN B 1 212 ? -24.375 14.648 18.906 1 96.06 212 ASN B N 1
ATOM 6675 C CA . ASN B 1 212 ? -25.734 14.336 18.453 1 96.06 212 ASN B CA 1
ATOM 6676 C C . ASN B 1 212 ? -26 12.836 18.484 1 96.06 212 ASN B C 1
ATOM 6678 O O . ASN B 1 212 ? -25.656 12.117 17.547 1 96.06 212 ASN B O 1
ATOM 6682 N N . GLY B 1 213 ? -26.641 12.375 19.547 1 94 213 GLY B N 1
ATOM 6683 C CA . GLY B 1 213 ? -26.688 10.945 19.797 1 94 213 GLY B CA 1
ATOM 6684 C C . GLY B 1 213 ? -25.359 10.375 20.25 1 94 213 GLY B C 1
ATOM 6685 O O . GLY B 1 213 ? -24.734 10.875 21.188 1 94 213 GLY B O 1
ATOM 6686 N N . ASN B 1 214 ? -24.891 9.352 19.547 1 92.06 214 ASN B N 1
ATOM 6687 C CA . ASN B 1 214 ? -23.641 8.695 19.938 1 92.06 214 ASN B CA 1
ATOM 6688 C C . ASN B 1 214 ? -22.484 9.141 19.047 1 92.06 214 ASN B C 1
ATOM 6690 O O . ASN B 1 214 ? -21.359 8.672 19.203 1 92.06 214 ASN B O 1
ATOM 6694 N N . PHE B 1 215 ? -22.797 10 18.141 1 96.12 215 PHE B N 1
ATOM 6695 C CA . PHE B 1 215 ? -21.781 10.516 17.234 1 96.12 215 PHE B CA 1
ATOM 6696 C C . PHE B 1 215 ? -21.688 12.039 17.328 1 96.12 215 PHE B C 1
ATOM 6698 O O . PHE B 1 215 ? -22.531 12.672 17.953 1 96.12 215 PHE B O 1
ATOM 6705 N N . VAL B 1 216 ? -20.672 12.578 16.781 1 97.94 216 VAL B N 1
ATOM 6706 C CA . VAL B 1 216 ? -20.391 14.008 16.891 1 97.94 216 VAL B CA 1
ATOM 6707 C C . VAL B 1 216 ? -21.484 14.789 16.156 1 97.94 216 VAL B C 1
ATOM 6709 O O . VAL B 1 216 ? -22 14.344 15.125 1 97.94 216 VAL B O 1
ATOM 6712 N N . LYS B 1 217 ? -21.766 15.906 16.656 1 97.94 217 LYS B N 1
ATOM 6713 C CA . LYS B 1 217 ? -22.719 16.844 16.078 1 97.94 217 LYS B CA 1
ATOM 6714 C C . LYS B 1 217 ? -22.062 17.719 15.023 1 97.94 217 LYS B C 1
ATOM 6716 O O . LYS B 1 217 ? -20.906 18.156 15.18 1 97.94 217 LYS B O 1
ATOM 6721 N N . GLY B 1 218 ? -22.766 17.891 13.875 1 98.06 218 GLY B N 1
ATOM 6722 C CA . GLY B 1 218 ? -22.359 18.984 13.016 1 98.06 218 GLY B CA 1
ATOM 6723 C C . GLY B 1 218 ? -22.625 20.359 13.625 1 98.06 218 GLY B C 1
ATOM 6724 O O . GLY B 1 218 ? -23.781 20.75 13.758 1 98.06 218 GLY B O 1
ATOM 6725 N N . VAL B 1 219 ? -21.609 21.109 13.875 1 98.56 219 VAL B N 1
ATOM 6726 C CA . VAL B 1 219 ? -21.812 22.312 14.695 1 98.56 219 VAL B CA 1
ATOM 6727 C C . VAL B 1 219 ? -21.922 23.531 13.805 1 98.56 219 VAL B C 1
ATOM 6729 O O . VAL B 1 219 ? -22.125 24.656 14.289 1 98.56 219 VAL B O 1
ATOM 6732 N N . ALA B 1 220 ? -21.781 23.422 12.547 1 98.56 220 ALA B N 1
ATOM 6733 C CA . ALA B 1 220 ? -22.031 24.484 11.578 1 98.56 220 ALA B CA 1
ATOM 6734 C C . ALA B 1 220 ? -22.984 24.031 10.477 1 98.56 220 ALA B C 1
ATOM 6736 O O . ALA B 1 220 ? -22.609 23.984 9.305 1 98.56 220 ALA B O 1
ATOM 6737 N N . PRO B 1 221 ? -24.203 23.766 10.875 1 97.56 221 PRO B N 1
ATOM 6738 C CA . PRO B 1 221 ? -25.172 23.234 9.914 1 97.56 221 PRO B CA 1
ATOM 6739 C C . PRO B 1 221 ? -25.766 24.328 9.023 1 97.56 221 PRO B C 1
ATOM 6741 O O . PRO B 1 221 ? -26.984 24.484 8.977 1 97.56 221 PRO B O 1
ATOM 6744 N N . VAL B 1 222 ? -24.938 24.938 8.258 1 97.62 222 VAL B N 1
ATOM 6745 C CA . VAL B 1 222 ? -25.359 26.031 7.391 1 97.62 222 VAL B CA 1
ATOM 6746 C C . VAL B 1 222 ? -26.047 25.484 6.148 1 97.62 222 VAL B C 1
ATOM 6748 O O . VAL B 1 222 ? -25.609 24.469 5.582 1 97.62 222 VAL B O 1
ATOM 6751 N N . ASP B 1 223 ? -27.094 26.047 5.656 1 96.25 223 ASP B N 1
ATOM 6752 C CA . ASP B 1 223 ? -27.781 25.641 4.438 1 96.25 223 ASP B CA 1
ATOM 6753 C C . ASP B 1 223 ? -26.969 26 3.199 1 96.25 223 ASP B C 1
ATOM 6755 O O . ASP B 1 223 ? -26.297 27.031 3.166 1 96.25 223 ASP B O 1
ATOM 6759 N N . PRO B 1 224 ? -27.078 25.266 2.143 1 95.44 224 PRO B N 1
ATOM 6760 C CA . PRO B 1 224 ? -27.781 23.984 2.043 1 95.44 224 PRO B CA 1
ATOM 6761 C C . PRO B 1 224 ? -27.047 22.844 2.75 1 95.44 224 PRO B C 1
ATOM 6763 O O . PRO B 1 224 ? -25.828 22.719 2.621 1 95.44 224 PRO B O 1
ATOM 6766 N N . LYS B 1 225 ? -27.75 21.953 3.307 1 93.69 225 LYS B N 1
ATOM 6767 C CA . LYS B 1 225 ? -27.188 20.953 4.215 1 93.69 225 LYS B CA 1
ATOM 6768 C C . LYS B 1 225 ? -26.625 19.766 3.441 1 93.69 225 LYS B C 1
ATOM 6770 O O . LYS B 1 225 ? -25.891 18.953 4 1 93.69 225 LYS B O 1
ATOM 6775 N N . ASN B 1 226 ? -26.953 19.672 2.199 1 92.38 226 ASN B N 1
ATOM 6776 C CA . ASN B 1 226 ? -26.422 18.562 1.396 1 92.38 226 ASN B CA 1
ATOM 6777 C C . ASN B 1 226 ? -24.984 18.844 0.955 1 92.38 226 ASN B C 1
ATOM 6779 O O . ASN B 1 226 ? -24.344 17.984 0.344 1 92.38 226 ASN B O 1
ATOM 6783 N N . LEU B 1 227 ? -24.453 20.047 1.254 1 95.25 227 LEU B N 1
ATOM 6784 C CA . LEU B 1 227 ? -23.062 20.391 0.99 1 95.25 227 LEU B CA 1
ATOM 6785 C C . LEU B 1 227 ? -22.297 20.562 2.293 1 95.25 227 LEU B C 1
ATOM 6787 O O . LEU B 1 227 ? -22.844 21.016 3.297 1 95.25 227 LEU B O 1
ATOM 6791 N N . PRO B 1 228 ? -21.047 20.25 2.277 1 96.25 228 PRO B N 1
ATOM 6792 C CA . PRO B 1 228 ? -20.25 20.406 3.496 1 96.25 228 PRO B CA 1
ATOM 6793 C C . PRO B 1 228 ? -20.062 21.859 3.908 1 96.25 228 PRO B C 1
ATOM 6795 O O . PRO B 1 228 ? -20.234 22.766 3.084 1 96.25 228 PRO B O 1
ATOM 6798 N N . THR B 1 229 ? -19.797 22.125 5.176 1 97.81 229 THR B N 1
ATOM 6799 C CA . THR B 1 229 ? -19.438 23.438 5.723 1 97.81 229 THR B CA 1
ATOM 6800 C C . THR B 1 229 ? -18.031 23.406 6.297 1 97.81 229 THR B C 1
ATOM 6802 O O . THR B 1 229 ? -17.766 22.688 7.266 1 97.81 229 THR B O 1
ATOM 6805 N N . TRP B 1 230 ? -17.203 24.188 5.734 1 97 230 TRP B N 1
ATOM 6806 C CA . TRP B 1 230 ? -15.852 24.359 6.262 1 97 230 TRP B CA 1
ATOM 6807 C C . TRP B 1 230 ? -15.695 25.703 6.953 1 97 230 TRP B C 1
ATOM 6809 O O . TRP B 1 230 ? -16.016 26.75 6.375 1 97 230 TRP B O 1
ATOM 6819 N N . ILE B 1 231 ? -15.172 25.672 8.156 1 97.25 231 ILE B N 1
ATOM 6820 C CA . ILE B 1 231 ? -15.062 26.922 8.906 1 97.25 231 ILE B CA 1
ATOM 6821 C C . ILE B 1 231 ? -13.594 27.328 9 1 97.25 231 ILE B C 1
ATOM 6823 O O . ILE B 1 231 ? -12.703 26.484 8.961 1 97.25 231 ILE B O 1
ATOM 6827 N N . HIS B 1 232 ? -13.352 28.609 9.172 1 95.19 232 HIS B N 1
ATOM 6828 C CA . HIS B 1 232 ? -12.008 29.156 9.359 1 95.19 232 HIS B CA 1
ATOM 6829 C C . HIS B 1 232 ? -12.062 30.5 10.07 1 95.19 232 HIS B C 1
ATOM 6831 O O . HIS B 1 232 ? -13.125 30.938 10.508 1 95.19 232 HIS B O 1
ATOM 6837 N N . ALA B 1 233 ? -10.945 31.094 10.32 1 96.31 233 ALA B N 1
ATOM 6838 C CA . ALA B 1 233 ? -10.797 32.438 10.898 1 96.31 233 ALA B CA 1
ATOM 6839 C C . ALA B 1 233 ? -11.539 32.531 12.234 1 96.31 233 ALA B C 1
ATOM 6841 O O . ALA B 1 233 ? -12.305 33.469 12.453 1 96.31 233 ALA B O 1
ATOM 6842 N N . LEU B 1 234 ? -11.406 31.609 13.055 1 96.94 234 LEU B N 1
ATOM 6843 C CA . LEU B 1 234 ? -12.016 31.594 14.375 1 96.94 234 LEU B CA 1
ATOM 6844 C C . LEU B 1 234 ? -11.523 32.781 15.211 1 96.94 234 LEU B C 1
ATOM 6846 O O . LEU B 1 234 ? -10.32 33 15.344 1 96.94 234 LEU B O 1
ATOM 6850 N N . TYR B 1 235 ? -12.484 33.562 15.75 1 96.38 235 TYR B N 1
ATOM 6851 C CA . TYR B 1 235 ? -12.148 34.812 16.469 1 96.38 235 TYR B CA 1
ATOM 6852 C C . TYR B 1 235 ? -13 34.938 17.719 1 96.38 235 TYR B C 1
ATOM 6854 O O . TYR B 1 235 ? -14.234 34.875 17.656 1 96.38 235 TYR B O 1
ATOM 6862 N N . VAL B 1 236 ? -12.359 35.094 18.844 1 96.44 236 VAL B N 1
ATOM 6863 C CA . VAL B 1 236 ? -13.055 35.312 20.109 1 96.44 236 VAL B CA 1
ATOM 6864 C C . VAL B 1 236 ? -12.938 36.781 20.5 1 96.44 236 VAL B C 1
ATOM 6866 O O . VAL B 1 236 ? -11.836 37.312 20.641 1 96.44 236 VAL B O 1
ATOM 6869 N N . GLN B 1 237 ? -14.07 37.406 20.656 1 93.38 237 GLN B N 1
ATOM 6870 C CA . GLN B 1 237 ? -14.125 38.812 21.047 1 93.38 237 GLN B CA 1
ATOM 6871 C C . GLN B 1 237 ? -14.391 38.969 22.547 1 93.38 237 GLN B C 1
ATOM 6873 O O . GLN B 1 237 ? -15.492 38.688 23.016 1 93.38 237 GLN B O 1
ATOM 6878 N N . ARG B 1 238 ? -13.508 39.469 23.391 1 88.81 238 ARG B N 1
ATOM 6879 C CA . ARG B 1 238 ? -13.602 39.781 24.812 1 88.81 238 ARG B CA 1
ATOM 6880 C C . ARG B 1 238 ? -14.125 38.594 25.594 1 88.81 238 ARG B C 1
ATOM 6882 O O . ARG B 1 238 ? -14.938 38.75 26.516 1 88.81 238 ARG B O 1
ATOM 6889 N N . ASN B 1 239 ? -13.828 37.406 25.141 1 89.25 239 ASN B N 1
ATOM 6890 C CA . ASN B 1 239 ? -14.258 36.188 25.781 1 89.25 239 ASN B CA 1
ATOM 6891 C C . ASN B 1 239 ? -15.773 36.156 25.969 1 89.25 239 ASN B C 1
ATOM 6893 O O . ASN B 1 239 ? -16.266 35.531 26.906 1 89.25 239 ASN B O 1
ATOM 6897 N N . GLU B 1 240 ? -16.469 36.875 25.141 1 92.06 240 GLU B N 1
ATOM 6898 C CA . GLU B 1 240 ? -17.922 36.938 25.234 1 92.06 240 GLU B CA 1
ATOM 6899 C C . GLU B 1 240 ? -18.578 36.312 24 1 92.06 240 GLU B C 1
ATOM 6901 O O . GLU B 1 240 ? -19.641 35.719 24.094 1 92.06 240 GLU B O 1
ATOM 6906 N N . ARG B 1 241 ? -17.906 36.531 22.922 1 96.5 241 ARG B N 1
ATOM 6907 C CA . ARG B 1 241 ? -18.438 36.062 21.656 1 96.5 241 ARG B CA 1
ATOM 6908 C C . ARG B 1 241 ? -17.375 35.344 20.844 1 96.5 241 ARG B C 1
ATOM 6910 O O . ARG B 1 241 ? -16.203 35.75 20.875 1 96.5 241 ARG B O 1
ATOM 6917 N N . MET B 1 242 ? -17.797 34.312 20.141 1 97.88 242 MET B N 1
ATOM 6918 C CA . MET B 1 242 ? -16.922 33.594 19.219 1 97.88 242 MET B CA 1
ATOM 6919 C C . MET B 1 242 ? -17.484 33.594 17.812 1 97.88 242 MET B C 1
ATOM 6921 O O . MET B 1 242 ? -18.672 33.312 17.609 1 97.88 242 MET B O 1
ATOM 6925 N N . TYR B 1 243 ? -16.672 34.031 16.891 1 97.69 243 TYR B N 1
ATOM 6926 C CA . TYR B 1 243 ? -17.062 34.125 15.484 1 97.69 243 TYR B CA 1
ATOM 6927 C C . TYR B 1 243 ? -16.203 33.219 14.617 1 97.69 243 TYR B C 1
ATOM 6929 O O . TYR B 1 243 ? -15.117 32.781 15.031 1 97.69 243 TYR B O 1
ATOM 6937 N N . ALA B 1 244 ? -16.703 32.844 13.461 1 97.94 244 ALA B N 1
ATOM 6938 C CA . ALA B 1 244 ? -15.969 32.156 12.398 1 97.94 244 ALA B CA 1
ATOM 6939 C C . ALA B 1 244 ? -16.516 32.531 11.023 1 97.94 244 ALA B C 1
ATOM 6941 O O . ALA B 1 244 ? -17.609 33.094 10.906 1 97.94 244 ALA B O 1
ATOM 6942 N N . THR B 1 245 ? -15.727 32.375 10.016 1 97.06 245 THR B N 1
ATOM 6943 C CA . THR B 1 245 ? -16.234 32.375 8.648 1 97.06 245 THR B CA 1
ATOM 6944 C C . THR B 1 245 ? -16.469 30.969 8.141 1 97.06 245 THR B C 1
ATOM 6946 O O . THR B 1 245 ? -15.992 30 8.75 1 97.06 245 THR B O 1
ATOM 6949 N N . TYR B 1 246 ? -17.312 30.812 7.121 1 96.94 246 TYR B N 1
ATOM 6950 C CA . TYR B 1 246 ? -17.547 29.5 6.523 1 96.94 246 TYR B CA 1
ATOM 6951 C C . TYR B 1 246 ? -17.547 29.594 5 1 96.94 246 TYR B C 1
ATOM 6953 O O . TYR B 1 246 ? -17.688 30.672 4.434 1 96.94 246 TYR B O 1
ATOM 6961 N N . MET B 1 247 ? -17.266 28.484 4.375 1 96.38 247 MET B N 1
ATOM 6962 C CA . MET B 1 247 ? -17.5 28.297 2.945 1 96.38 247 MET B CA 1
ATOM 6963 C C . MET B 1 247 ? -18.156 26.953 2.674 1 96.38 247 MET B C 1
ATOM 6965 O O . MET B 1 247 ? -18.047 26.031 3.486 1 96.38 247 MET B O 1
ATOM 6969 N N . LYS B 1 248 ? -18.859 26.875 1.574 1 96.75 248 LYS B N 1
ATOM 6970 C CA . LYS B 1 248 ? -19.531 25.641 1.169 1 96.75 248 LYS B CA 1
ATOM 6971 C C . LYS B 1 248 ? -19.109 25.219 -0.234 1 96.75 248 LYS B C 1
ATOM 6973 O O . LYS B 1 248 ? -19.609 25.75 -1.227 1 96.75 248 LYS B O 1
ATOM 6978 N N . PRO B 1 249 ? -18.266 24.203 -0.307 1 95.12 249 PRO B N 1
ATOM 6979 C CA . PRO B 1 249 ? -17.859 23.688 -1.621 1 95.12 249 PRO B CA 1
ATOM 6980 C C . PRO B 1 249 ? -18.859 22.703 -2.209 1 95.12 249 PRO B C 1
ATOM 6982 O O . PRO B 1 249 ? -19.5 21.953 -1.467 1 95.12 249 PRO B O 1
ATOM 6985 N N . ASP B 1 250 ? -18.891 22.656 -3.527 1 93 250 ASP B N 1
ATOM 6986 C CA . ASP B 1 250 ? -19.656 21.609 -4.195 1 93 250 ASP B CA 1
ATOM 6987 C C . ASP B 1 250 ? -18.766 20.406 -4.527 1 93 250 ASP B C 1
ATOM 6989 O O . ASP B 1 250 ? -17.656 20.297 -4.023 1 93 250 ASP B O 1
ATOM 6993 N N . SER B 1 251 ? -19.25 19.453 -5.289 1 86.69 251 SER B N 1
ATOM 6994 C CA . SER B 1 251 ? -18.562 18.203 -5.578 1 86.69 251 SER B CA 1
ATOM 6995 C C . SER B 1 251 ? -17.297 18.438 -6.402 1 86.69 251 SER B C 1
ATOM 6997 O O . SER B 1 251 ? -16.375 17.641 -6.375 1 86.69 251 SER B O 1
ATOM 6999 N N . ASN B 1 252 ? -17.266 19.594 -7.078 1 88.06 252 ASN B N 1
ATOM 7000 C CA . ASN B 1 252 ? -16.094 19.969 -7.859 1 88.06 252 ASN B CA 1
ATOM 7001 C C . ASN B 1 252 ? -15.18 20.922 -7.098 1 88.06 252 ASN B C 1
ATOM 7003 O O . ASN B 1 252 ? -14.25 21.5 -7.668 1 88.06 252 ASN B O 1
ATOM 7007 N N . LEU B 1 253 ? -15.578 21.203 -5.84 1 86.75 253 LEU B N 1
ATOM 7008 C CA . LEU B 1 253 ? -14.82 22.047 -4.91 1 86.75 253 LEU B CA 1
ATOM 7009 C C . LEU B 1 253 ? -14.961 23.516 -5.266 1 86.75 253 LEU B C 1
ATOM 7011 O O . LEU B 1 253 ? -14.125 24.344 -4.879 1 86.75 253 LEU B O 1
ATOM 7015 N N . ASN B 1 254 ? -15.945 23.812 -6.059 1 90.12 254 ASN B N 1
ATOM 7016 C CA . ASN B 1 254 ? -16.297 25.219 -6.242 1 90.12 254 ASN B CA 1
ATOM 7017 C C . ASN B 1 254 ? -17.047 25.781 -5.039 1 90.12 254 ASN B C 1
ATOM 7019 O O . ASN B 1 254 ? -17.938 25.125 -4.508 1 90.12 254 ASN B O 1
ATOM 7023 N N . ILE B 1 255 ? -16.688 26.984 -4.691 1 92.19 255 ILE B N 1
ATOM 7024 C CA . ILE B 1 255 ? -17.328 27.578 -3.527 1 92.19 255 ILE B CA 1
ATOM 7025 C C . ILE B 1 255 ? -18.672 28.172 -3.938 1 92.19 255 ILE B C 1
ATOM 7027 O O . ILE B 1 255 ? -18.734 29.062 -4.797 1 92.19 255 ILE B O 1
ATOM 7031 N N . VAL B 1 256 ? -19.75 27.75 -3.252 1 93.06 256 VAL B N 1
ATOM 7032 C CA . VAL B 1 256 ? -21.094 28.188 -3.639 1 93.06 256 VAL B CA 1
ATOM 7033 C C . VAL B 1 256 ? -21.609 29.25 -2.656 1 93.06 256 VAL B C 1
ATOM 7035 O O . VAL B 1 256 ? -22.469 30.062 -2.996 1 93.06 256 VAL B O 1
ATOM 7038 N N . LYS B 1 257 ? -21.141 29.125 -1.487 1 94.88 257 LYS B N 1
ATOM 7039 C CA . LYS B 1 257 ? -21.609 30.016 -0.431 1 94.88 257 LYS B CA 1
ATOM 7040 C C . LYS B 1 257 ? -20.516 30.281 0.592 1 94.88 257 LYS B C 1
ATOM 7042 O O . LYS B 1 257 ? -19.672 29.422 0.854 1 94.88 257 LYS B O 1
ATOM 7047 N N . ARG B 1 258 ? -20.469 31.516 1.148 1 95.56 258 ARG B N 1
ATOM 7048 C CA . ARG B 1 258 ? -19.578 31.875 2.244 1 95.56 258 ARG B CA 1
ATOM 7049 C C . ARG B 1 258 ? -20.219 32.938 3.135 1 95.56 258 ARG B C 1
ATOM 7051 O O . ARG B 1 258 ? -21.156 33.625 2.727 1 95.56 258 ARG B O 1
ATOM 7058 N N . GLY B 1 259 ? -19.75 33.031 4.316 1 96.44 259 GLY B N 1
ATOM 7059 C CA . GLY B 1 259 ? -20.312 34.031 5.215 1 96.44 259 GLY B CA 1
ATOM 7060 C C . GLY B 1 259 ? -19.703 33.969 6.605 1 96.44 259 GLY B C 1
ATOM 7061 O O . GLY B 1 259 ? -18.609 33.438 6.801 1 96.44 259 GLY B O 1
ATOM 7062 N N . PHE B 1 260 ? -20.375 34.719 7.535 1 97.44 260 PHE B N 1
ATOM 7063 C CA . PHE B 1 260 ? -19.953 34.812 8.93 1 97.44 260 PHE B CA 1
ATOM 7064 C C . PHE B 1 260 ? -20.859 34 9.828 1 97.44 260 PHE B C 1
ATOM 7066 O O . PHE B 1 260 ? -22.062 33.875 9.586 1 97.44 260 PHE B O 1
ATOM 7073 N N . LEU B 1 261 ? -20.266 33.375 10.789 1 98.38 261 LEU B N 1
ATOM 7074 C CA . LEU B 1 261 ? -20.953 32.594 11.797 1 98.38 261 LEU B CA 1
ATOM 7075 C C . LEU B 1 261 ? -20.719 33.156 13.195 1 98.38 261 LEU B C 1
ATOM 7077 O O . LEU B 1 261 ? -19.703 33.812 13.445 1 98.38 261 LEU B O 1
ATOM 7081 N N . GLN B 1 262 ? -21.656 32.938 14.062 1 98.38 262 GLN B N 1
ATOM 7082 C CA . GLN B 1 262 ? -21.516 33.25 15.492 1 98.38 262 GLN B CA 1
ATOM 7083 C C . GLN B 1 262 ? -21.875 32 16.328 1 98.38 262 GLN B C 1
ATOM 7085 O O . GLN B 1 262 ? -22.859 31.328 16.062 1 98.38 262 GLN B O 1
ATOM 7090 N N . TRP B 1 263 ? -21.031 31.703 17.297 1 98.5 263 TRP B N 1
ATOM 7091 C CA . TRP B 1 263 ? -21.266 30.578 18.188 1 98.5 263 TRP B CA 1
ATOM 7092 C C . TRP B 1 263 ? -22.422 30.844 19.141 1 98.5 263 TRP B C 1
ATOM 7094 O O . TRP B 1 263 ? -22.5 31.906 19.766 1 98.5 263 TRP B O 1
ATOM 7104 N N . ASN B 1 264 ? -23.328 29.953 19.172 1 98.19 264 ASN B N 1
ATOM 7105 C CA . ASN B 1 264 ? -24.438 29.953 20.125 1 98.19 264 ASN B CA 1
ATOM 7106 C C . ASN B 1 264 ? -24.156 29.047 21.312 1 98.19 264 ASN B C 1
ATOM 7108 O O . ASN B 1 264 ? -24.203 27.828 21.188 1 98.19 264 ASN B O 1
ATOM 7112 N N . ASP B 1 265 ? -23.953 29.594 22.469 1 97.12 265 ASP B N 1
ATOM 7113 C CA . ASP B 1 265 ? -23.547 28.859 23.672 1 97.12 265 ASP B CA 1
ATOM 7114 C C . ASP B 1 265 ? -24.625 27.844 24.078 1 97.12 265 ASP B C 1
ATOM 7116 O O . ASP B 1 265 ? -24.297 26.75 24.531 1 97.12 265 ASP B O 1
ATOM 7120 N N . ASP B 1 266 ? -25.859 28.125 23.938 1 96.69 266 ASP B N 1
ATOM 7121 C CA . ASP B 1 266 ? -26.969 27.266 24.359 1 96.69 266 ASP B CA 1
ATOM 7122 C C . ASP B 1 266 ? -27.125 26.062 23.438 1 96.69 266 ASP B C 1
ATOM 7124 O O . ASP B 1 266 ? -27.312 24.938 23.891 1 96.69 266 ASP B O 1
ATOM 7128 N N . LEU B 1 267 ? -26.969 26.297 22.172 1 97 267 LEU B N 1
ATOM 7129 C CA . LEU B 1 267 ? -27.172 25.25 21.188 1 97 267 LEU B CA 1
ATOM 7130 C C . LEU B 1 267 ? -25.859 24.5 20.922 1 97 267 LEU B C 1
ATOM 7132 O O . LEU B 1 267 ? -25.875 23.406 20.344 1 97 267 LEU B O 1
ATOM 7136 N N . GLU B 1 268 ? -24.781 25.125 21.312 1 97.25 268 GLU B N 1
ATOM 7137 C CA . GLU B 1 268 ? -23.438 24.609 21.031 1 97.25 268 GLU B CA 1
ATOM 7138 C C . GLU B 1 268 ? -23.25 24.359 19.531 1 97.25 268 GLU B C 1
ATOM 7140 O O . GLU B 1 268 ? -22.859 23.266 19.125 1 97.25 268 GLU B O 1
ATOM 7145 N N . GLU B 1 269 ? -23.562 25.312 18.75 1 97.88 269 GLU B N 1
ATOM 7146 C CA . GLU B 1 269 ? -23.359 25.312 17.312 1 97.88 269 GLU B CA 1
ATOM 7147 C C . GLU B 1 269 ? -23.219 26.734 16.781 1 97.88 269 GLU B C 1
ATOM 7149 O O . GLU B 1 269 ? -23.578 27.688 17.453 1 97.88 269 GLU B O 1
ATOM 7154 N N . PHE B 1 270 ? -22.703 26.844 15.648 1 98.56 270 PHE B N 1
ATOM 7155 C CA . PHE B 1 270 ? -22.578 28.125 14.953 1 98.56 270 PHE B CA 1
ATOM 7156 C C . PHE B 1 270 ? -23.875 28.469 14.219 1 98.56 270 PHE B C 1
ATOM 7158 O O . PHE B 1 270 ? -24.516 27.594 13.641 1 98.56 270 PHE B O 1
ATOM 7165 N N . GLU B 1 271 ? -24.234 29.688 14.273 1 98.12 271 GLU B N 1
ATOM 7166 C CA . GLU B 1 271 ? -25.344 30.234 13.5 1 98.12 271 GLU B CA 1
ATOM 7167 C C . GLU B 1 271 ? -24.859 31.25 12.469 1 98.12 271 GLU B C 1
ATOM 7169 O O . GLU B 1 271 ? -23.969 32.031 12.734 1 98.12 271 GLU B O 1
ATOM 7174 N N . GLU B 1 272 ? -25.469 31.172 11.336 1 97.5 272 GLU B N 1
ATOM 7175 C CA . GLU B 1 272 ? -25.109 32.094 10.281 1 97.5 272 GLU B CA 1
ATOM 7176 C C . GLU B 1 272 ? -25.578 33.531 10.617 1 97.5 272 GLU B C 1
ATOM 7178 O O . GLU B 1 272 ? -26.75 33.719 10.969 1 97.5 272 GLU B O 1
ATOM 7183 N N . ILE B 1 273 ? -24.734 34.438 10.469 1 96 273 ILE B N 1
ATOM 7184 C CA . ILE B 1 273 ? -25.047 35.844 10.742 1 96 273 ILE B CA 1
ATOM 7185 C C . ILE B 1 273 ? -25.266 36.562 9.422 1 96 273 ILE B C 1
ATOM 7187 O O . ILE B 1 273 ? -26.156 37.438 9.336 1 96 273 ILE B O 1
ATOM 7191 N N . SER B 1 274 ? -24.391 36.344 8.531 1 94.75 274 SER B N 1
ATOM 7192 C CA . SER B 1 274 ? -24.484 37 7.242 1 94.75 274 SER B CA 1
ATOM 7193 C C . SER B 1 274 ? -23.719 36.281 6.156 1 94.75 274 SER B C 1
ATOM 7195 O O . SER B 1 274 ? -22.875 35.438 6.461 1 94.75 274 SER B O 1
ATOM 7197 N N . GLN B 1 275 ? -24.094 36.594 4.926 1 94.75 275 GLN B N 1
ATOM 7198 C CA . GLN B 1 275 ? -23.422 36.031 3.76 1 94.75 275 GLN B CA 1
ATOM 7199 C C . GLN B 1 275 ? -22.453 37.062 3.137 1 94.75 275 GLN B C 1
ATOM 7201 O O . GLN B 1 275 ? -22.672 38.25 3.229 1 94.75 275 GLN B O 1
ATOM 7206 N N . ILE B 1 276 ? -21.422 36.562 2.594 1 93.44 276 ILE B N 1
ATOM 7207 C CA . ILE B 1 276 ? -20.484 37.375 1.83 1 93.44 276 ILE B CA 1
ATOM 7208 C C . ILE B 1 276 ? -20.734 37.188 0.335 1 93.44 276 ILE B C 1
ATOM 7210 O O . ILE B 1 276 ? -20.641 36.062 -0.172 1 93.44 276 ILE B O 1
ATOM 7214 N N . ASP B 1 277 ? -21.094 38.281 -0.349 1 89.25 277 ASP B N 1
ATOM 7215 C CA . ASP B 1 277 ? -21.188 38.25 -1.806 1 89.25 277 ASP B CA 1
ATOM 7216 C C . ASP B 1 277 ? -19.797 38.344 -2.441 1 89.25 277 ASP B C 1
ATOM 7218 O O . ASP B 1 277 ? -19.312 39.469 -2.664 1 89.25 277 ASP B O 1
ATOM 7222 N N . PHE B 1 278 ? -19.25 37.312 -2.752 1 78.25 278 PHE B N 1
ATOM 7223 C CA . PHE B 1 278 ? -17.844 37.281 -3.172 1 78.25 278 PHE B CA 1
ATOM 7224 C C . PHE B 1 278 ? -17.719 37.688 -4.641 1 78.25 278 PHE B C 1
ATOM 7226 O O . PHE B 1 278 ? -16.625 37.625 -5.211 1 78.25 278 PHE B O 1
ATOM 7233 N N . ASN B 1 279 ? -18.844 38.094 -5.285 1 79.62 279 ASN B N 1
ATOM 7234 C CA . ASN B 1 279 ? -18.797 38.75 -6.594 1 79.62 279 ASN B CA 1
ATOM 7235 C C . ASN B 1 279 ? -18.562 40.25 -6.465 1 79.62 279 ASN B C 1
ATOM 7237 O O . ASN B 1 279 ? -18.109 40.906 -7.41 1 79.62 279 ASN B O 1
ATOM 7241 N N . THR B 1 280 ? -18.875 40.719 -5.273 1 82.06 280 THR B N 1
ATOM 7242 C CA . THR B 1 280 ? -18.797 42.156 -5.098 1 82.06 280 THR B CA 1
ATOM 7243 C C . THR B 1 280 ? -17.844 42.531 -3.957 1 82.06 280 THR B C 1
ATOM 7245 O O . THR B 1 280 ? -17.359 43.656 -3.873 1 82.06 280 THR B O 1
ATOM 7248 N N . GLN B 1 281 ? -17.672 41.656 -3.135 1 83.75 281 GLN B N 1
ATOM 7249 C CA . GLN B 1 281 ? -16.75 41.844 -2.02 1 83.75 281 GLN B CA 1
ATOM 7250 C C . GLN B 1 281 ? -15.453 41.062 -2.244 1 83.75 281 GLN B C 1
ATOM 7252 O O . GLN B 1 281 ? -15.453 39.844 -2.383 1 83.75 281 GLN B O 1
ATOM 7257 N N . PHE B 1 282 ? -14.398 41.844 -2.111 1 85.19 282 PHE B N 1
ATOM 7258 C CA . PHE B 1 282 ? -13.164 41.219 -2.578 1 85.19 282 PHE B CA 1
ATOM 7259 C C . PHE B 1 282 ? -12.18 41.031 -1.429 1 85.19 282 PHE B C 1
ATOM 7261 O O . PHE B 1 282 ? -11.172 40.344 -1.569 1 85.19 282 PHE B O 1
ATOM 7268 N N . SER B 1 283 ? -12.477 41.656 -0.291 1 86.75 283 SER B N 1
ATOM 7269 C CA . SER B 1 283 ? -11.594 41.5 0.856 1 86.75 283 SER B CA 1
ATOM 7270 C C . SER B 1 283 ? -12.32 40.844 2.031 1 86.75 283 SER B C 1
ATOM 7272 O O . SER B 1 283 ? -13.242 41.438 2.594 1 86.75 283 SER B O 1
ATOM 7274 N N . TYR B 1 284 ? -12 39.719 2.334 1 88.75 284 TYR B N 1
ATOM 7275 C CA . TYR B 1 284 ? -12.469 38.875 3.436 1 88.75 284 TYR B CA 1
ATOM 7276 C C . TYR B 1 284 ? -11.438 37.812 3.791 1 88.75 284 TYR B C 1
ATOM 7278 O O . TYR B 1 284 ? -10.453 37.625 3.074 1 88.75 284 TYR B O 1
ATOM 7286 N N . PRO B 1 285 ? -11.594 37.25 4.961 1 87.75 285 PRO B N 1
ATOM 7287 C CA . PRO B 1 285 ? -10.57 36.25 5.316 1 87.75 285 PRO B CA 1
ATOM 7288 C C . PRO B 1 285 ? -10.391 35.188 4.25 1 87.75 285 PRO B C 1
ATOM 7290 O O . PRO B 1 285 ? -11.375 34.688 3.707 1 87.75 285 PRO B O 1
ATOM 7293 N N . ILE B 1 286 ? -9.172 34.906 3.965 1 81.94 286 ILE B N 1
ATOM 7294 C CA . ILE B 1 286 ? -8.844 33.875 2.99 1 81.94 286 ILE B CA 1
ATOM 7295 C C . ILE B 1 286 ? -9.32 32.531 3.494 1 81.94 286 ILE B C 1
ATOM 7297 O O . ILE B 1 286 ? -9.391 32.281 4.703 1 81.94 286 ILE B O 1
ATOM 7301 N N . ASP B 1 287 ? -9.625 31.641 2.547 1 85.94 287 ASP B N 1
ATOM 7302 C CA . ASP B 1 287 ? -10.062 30.297 2.895 1 85.94 287 ASP B CA 1
ATOM 7303 C C . ASP B 1 287 ? -9 29.547 3.695 1 85.94 287 ASP B C 1
ATOM 7305 O O . ASP B 1 287 ? -7.82 29.562 3.334 1 85.94 287 ASP B O 1
ATOM 7309 N N . GLY B 1 288 ? -9.469 28.969 4.789 1 88.69 288 GLY B N 1
ATOM 7310 C CA . GLY B 1 288 ? -8.555 28.203 5.621 1 88.69 288 GLY B CA 1
ATOM 7311 C C . GLY B 1 288 ? -7.738 29.062 6.562 1 88.69 288 GLY B C 1
ATOM 7312 O O . GLY B 1 288 ? -6.852 28.578 7.262 1 88.69 288 GLY B O 1
ATOM 7313 N N . SER B 1 289 ? -8.062 30.312 6.695 1 92.62 289 SER B N 1
ATOM 7314 C CA . SER B 1 289 ? -7.223 31.234 7.441 1 92.62 289 SER B CA 1
ATOM 7315 C C . SER B 1 289 ? -7.375 31.031 8.945 1 92.62 289 SER B C 1
ATOM 7317 O O . SER B 1 289 ? -8.414 30.578 9.414 1 92.62 289 SER B O 1
ATOM 7319 N N . HIS B 1 290 ? -6.352 31.406 9.656 1 94.31 290 HIS B N 1
ATOM 7320 C CA . HIS B 1 290 ? -6.336 31.547 11.109 1 94.31 290 HIS B CA 1
ATOM 7321 C C . HIS B 1 290 ? -6.242 33.031 11.516 1 94.31 290 HIS B C 1
ATOM 7323 O O . HIS B 1 290 ? -5.879 33.875 10.703 1 94.31 290 HIS B O 1
ATOM 7329 N N . VAL B 1 291 ? -6.594 33.312 12.734 1 95.06 291 VAL B N 1
ATOM 7330 C CA . VAL B 1 291 ? -6.371 34.625 13.312 1 95.06 291 VAL B CA 1
ATOM 7331 C C . VAL B 1 291 ? -4.992 34.688 13.961 1 95.06 291 VAL B C 1
ATOM 7333 O O . VAL B 1 291 ? -4.629 33.781 14.742 1 95.06 291 VAL B O 1
ATOM 7336 N N . VAL B 1 292 ? -4.285 35.719 13.664 1 95.25 292 VAL B N 1
ATOM 7337 C CA . VAL B 1 292 ? -2.885 35.812 14.062 1 95.25 292 VAL B CA 1
ATOM 7338 C C . VAL B 1 292 ? -2.801 36.375 15.484 1 95.25 292 VAL B C 1
ATOM 7340 O O . VAL B 1 292 ? -3.482 37.344 15.82 1 95.25 292 VAL B O 1
ATOM 7343 N N . LYS B 1 293 ? -2.018 35.719 16.312 1 94.06 293 LYS B N 1
ATOM 7344 C CA . LYS B 1 293 ? -1.598 36.344 17.562 1 94.06 293 LYS B CA 1
ATOM 7345 C C . LYS B 1 293 ? -0.549 37.438 17.297 1 94.06 293 LYS B C 1
ATOM 7347 O O . LYS B 1 293 ? 0.552 37.125 16.828 1 94.06 293 LYS B O 1
ATOM 7352 N N . THR B 1 294 ? -0.889 38.594 17.594 1 89.94 294 THR B N 1
ATOM 7353 C CA . THR B 1 294 ? 0.028 39.719 17.328 1 89.94 294 THR B CA 1
ATOM 7354 C C . THR B 1 294 ? 0.807 40.062 18.594 1 89.94 294 THR B C 1
ATOM 7356 O O . THR B 1 294 ? 0.434 39.656 19.703 1 89.94 294 THR B O 1
ATOM 7359 N N . ALA B 1 295 ? 1.855 40.75 18.375 1 82.56 295 ALA B N 1
ATOM 7360 C CA . ALA B 1 295 ? 2.689 41.219 19.484 1 82.56 295 ALA B CA 1
ATOM 7361 C C . ALA B 1 295 ? 1.91 42.156 20.406 1 82.56 295 ALA B C 1
ATOM 7363 O O . ALA B 1 295 ? 1.011 42.875 19.969 1 82.56 295 ALA B O 1
ATOM 7364 N N . PRO B 1 296 ? 2.168 42.031 21.75 1 70.94 296 PRO B N 1
ATOM 7365 C CA . PRO B 1 296 ? 1.442 42.906 22.688 1 70.94 296 PRO B CA 1
ATOM 7366 C C . PRO B 1 296 ? 1.553 44.375 22.344 1 70.94 296 PRO B C 1
ATOM 7368 O O . PRO B 1 296 ? 0.597 45.125 22.547 1 70.94 296 PRO B O 1
ATOM 7371 N N . TYR B 1 297 ? 2.707 44.844 21.891 1 58.53 297 TYR B N 1
ATOM 7372 C CA . TYR B 1 297 ? 2.861 46.281 21.609 1 58.53 297 TYR B CA 1
ATOM 7373 C C . TYR B 1 297 ? 2.189 46.625 20.281 1 58.53 297 TYR B C 1
ATOM 7375 O O . TYR B 1 297 ? 1.836 47.812 20.078 1 58.53 297 TYR B O 1
ATOM 7383 N N . HIS B 1 298 ? 2.014 45.719 19.438 1 52.66 298 HIS B N 1
ATOM 7384 C CA . HIS B 1 298 ? 1.369 45.938 18.141 1 52.66 298 HIS B CA 1
ATOM 7385 C C . HIS B 1 298 ? -0.136 46.125 18.297 1 52.66 298 HIS B C 1
ATOM 7387 O O . HIS B 1 298 ? -0.751 46.875 17.562 1 52.66 298 HIS B O 1
ATOM 7393 N N . ASP B 1 299 ? -0.802 45.219 19.172 1 48.38 299 ASP B N 1
ATOM 7394 C CA . ASP B 1 299 ? -2.248 45.188 19.359 1 48.38 299 ASP B CA 1
ATOM 7395 C C . ASP B 1 299 ? -2.775 46.594 19.719 1 48.38 299 ASP B C 1
ATOM 7397 O O . ASP B 1 299 ? -3.797 47.031 19.188 1 48.38 299 ASP B O 1
ATOM 7401 N N . GLU B 1 300 ? -2.059 47.094 20.766 1 44.34 300 GLU B N 1
ATOM 7402 C CA . GLU B 1 300 ? -2.582 48.344 21.312 1 44.34 300 GLU B CA 1
ATOM 7403 C C . GLU B 1 300 ? -2.525 49.469 20.281 1 44.34 300 GLU B C 1
ATOM 7405 O O . GLU B 1 300 ? -3.377 50.344 20.281 1 44.34 300 GLU B O 1
ATOM 7410 N N . GLU B 1 301 ? -1.651 49.25 19.266 1 49.53 301 GLU B N 1
ATOM 7411 C CA . GLU B 1 301 ? -1.478 50.438 18.438 1 49.53 301 GLU B CA 1
ATOM 7412 C C . GLU B 1 301 ? -2.229 50.312 17.125 1 49.53 301 GLU B C 1
ATOM 7414 O O . GLU B 1 301 ? -2.881 51.281 16.688 1 49.53 301 GLU B O 1
ATOM 7419 N N . ASP B 1 302 ? -2.258 49.062 16.484 1 68.19 302 ASP B N 1
ATOM 7420 C CA . ASP B 1 302 ? -2.842 49.281 15.164 1 68.19 302 ASP B CA 1
ATOM 7421 C C . ASP B 1 302 ? -4.309 48.875 15.141 1 68.19 302 ASP B C 1
ATOM 7423 O O . ASP B 1 302 ? -5.082 49.344 14.297 1 68.19 302 ASP B O 1
ATOM 7427 N N . GLY B 1 303 ? -4.746 48.062 16.188 1 81.88 303 GLY B N 1
ATOM 7428 C CA . GLY B 1 303 ? -6.156 47.719 16.344 1 81.88 303 GLY B CA 1
ATOM 7429 C C . GLY B 1 303 ? -6.668 46.812 15.25 1 81.88 303 GLY B C 1
ATOM 7430 O O . GLY B 1 303 ? -7.879 46.719 15.023 1 81.88 303 GLY B O 1
ATOM 7431 N N . TYR B 1 304 ? -5.75 46.094 14.523 1 91.75 304 TYR B N 1
ATOM 7432 C CA . TYR B 1 304 ? -6.195 45.25 13.422 1 91.75 304 TYR B CA 1
ATOM 7433 C C . TYR B 1 304 ? -6.234 43.781 13.844 1 91.75 304 TYR B C 1
ATOM 7435 O O . TYR B 1 304 ? -5.422 43.344 14.664 1 91.75 304 TYR B O 1
ATOM 7443 N N . ILE B 1 305 ? -7.184 43.031 13.336 1 93.94 305 ILE B N 1
ATOM 7444 C CA . ILE B 1 305 ? -7.223 41.594 13.328 1 93.94 305 ILE B CA 1
ATOM 7445 C C . ILE B 1 305 ? -6.617 41.062 12.023 1 93.94 305 ILE B C 1
ATOM 7447 O O . ILE B 1 305 ? -7.078 41.406 10.938 1 93.94 305 ILE B O 1
ATOM 7451 N N . TYR B 1 306 ? -5.59 40.25 12.18 1 95.19 306 TYR B N 1
ATOM 7452 C CA . TYR B 1 306 ? -4.922 39.719 11 1 95.19 306 TYR B CA 1
ATOM 7453 C C . TYR B 1 306 ? -5.371 38.281 10.719 1 95.19 306 TYR B C 1
ATOM 7455 O O . TYR B 1 306 ? -5.562 37.5 11.641 1 95.19 306 TYR B O 1
ATOM 7463 N N . PHE B 1 307 ? -5.547 38 9.422 1 95.88 307 PHE B N 1
ATOM 7464 C CA . PHE B 1 307 ? -5.938 36.688 8.961 1 95.88 307 PHE B CA 1
ATOM 7465 C C . PHE B 1 307 ? -4.887 36.094 8.023 1 95.88 307 PHE B C 1
ATOM 7467 O O . PHE B 1 307 ? -4.539 36.719 7.012 1 95.88 307 PHE B O 1
ATOM 7474 N N . GLY B 1 308 ? -4.426 34.906 8.398 1 93.94 308 GLY B N 1
ATOM 7475 C CA . GLY B 1 308 ? -3.354 34.344 7.586 1 93.94 308 GLY B CA 1
ATOM 7476 C C . GLY B 1 308 ? -3.627 32.906 7.133 1 93.94 308 GLY B C 1
ATOM 7477 O O . GLY B 1 308 ? -4.262 32.125 7.848 1 93.94 308 GLY B O 1
ATOM 7478 N N . GLN B 1 309 ? -3.135 32.562 5.887 1 92.75 309 GLN B N 1
ATOM 7479 C CA . GLN B 1 309 ? -3.051 31.188 5.355 1 92.75 309 GLN B CA 1
ATOM 7480 C C . GLN B 1 309 ? -1.918 31.062 4.34 1 92.75 309 GLN B C 1
ATOM 7482 O O . GLN B 1 309 ? -2.146 31.172 3.133 1 92.75 309 GLN B O 1
ATOM 7487 N N . PRO B 1 310 ? -0.658 30.641 4.527 1 94.06 310 PRO B N 1
ATOM 7488 C CA . PRO B 1 310 ? -0.309 30.906 5.922 1 94.06 310 PRO B CA 1
ATOM 7489 C C . PRO B 1 310 ? -0.064 32.406 6.191 1 94.06 310 PRO B C 1
ATOM 7491 O O . PRO B 1 310 ? -0.099 32.844 7.348 1 94.06 310 PRO B O 1
ATOM 7494 N N . TYR B 1 311 ? 0.204 33.188 5.172 1 95.44 311 TYR B N 1
ATOM 7495 C CA . TYR B 1 311 ? 0.626 34.594 5.324 1 95.44 311 TYR B CA 1
ATOM 7496 C C . TYR B 1 311 ? -0.558 35.469 5.668 1 95.44 311 TYR B C 1
ATOM 7498 O O . TYR B 1 311 ? -1.603 35.406 5.012 1 95.44 311 TYR B O 1
ATOM 7506 N N . PRO B 1 312 ? -0.374 36.312 6.68 1 95.38 312 PRO B N 1
ATOM 7507 C CA . PRO B 1 312 ? -1.453 37.188 7.109 1 95.38 312 PRO B CA 1
ATOM 7508 C C . PRO B 1 312 ? -1.605 38.406 6.199 1 95.38 312 PRO B C 1
ATOM 7510 O O . PRO B 1 312 ? -1.307 39.531 6.609 1 95.38 312 PRO B O 1
ATOM 7513 N N . ILE B 1 313 ? -2.26 38.25 5.023 1 95.44 313 ILE B N 1
ATOM 7514 C CA . ILE B 1 313 ? -2.293 39.312 4.02 1 95.44 313 ILE B CA 1
ATOM 7515 C C . ILE B 1 313 ? -3.686 39.938 3.977 1 95.44 313 ILE B C 1
ATOM 7517 O O . ILE B 1 313 ? -4.004 40.688 3.057 1 95.44 313 ILE B O 1
ATOM 7521 N N . VAL B 1 314 ? -4.531 39.594 4.871 1 96.25 314 VAL B N 1
ATOM 7522 C CA . VAL B 1 314 ? -5.82 40.25 5.07 1 96.25 314 VAL B CA 1
ATOM 7523 C C . VAL B 1 314 ? -5.949 40.719 6.523 1 96.25 314 VAL B C 1
ATOM 7525 O O . VAL B 1 314 ? -5.492 40.031 7.438 1 96.25 314 VAL B O 1
ATOM 7528 N N . ARG B 1 315 ? -6.535 41.906 6.746 1 95.75 315 ARG B N 1
ATOM 7529 C CA . ARG B 1 315 ? -6.777 42.375 8.102 1 95.75 315 ARG B CA 1
ATOM 7530 C C . ARG B 1 315 ? -8.062 43.219 8.164 1 95.75 315 ARG B C 1
ATOM 7532 O O . ARG B 1 315 ? -8.617 43.562 7.125 1 95.75 315 ARG B O 1
ATOM 7539 N N . CYS B 1 316 ? -8.594 43.375 9.375 1 95.88 316 CYS B N 1
ATOM 7540 C CA . CYS B 1 316 ? -9.758 44.25 9.594 1 95.88 316 CYS B CA 1
ATOM 7541 C C . CYS B 1 316 ? -9.727 44.875 10.984 1 95.88 316 CYS B C 1
ATOM 7543 O O . CYS B 1 316 ? -8.945 44.438 11.836 1 95.88 316 CYS B O 1
ATOM 7545 N N . LYS B 1 317 ? -10.516 45.875 11.172 1 94.12 317 LYS B N 1
ATOM 7546 C CA . LYS B 1 317 ? -10.656 46.5 12.484 1 94.12 317 LYS B CA 1
ATOM 7547 C C . LYS B 1 317 ? -11.82 45.875 13.266 1 94.12 317 LYS B C 1
ATOM 7549 O O . LYS B 1 317 ? -11.773 45.812 14.492 1 94.12 317 LYS B O 1
ATOM 7554 N N . ARG B 1 318 ? -12.852 45.562 12.531 1 94.81 318 ARG B N 1
ATOM 7555 C CA . ARG B 1 318 ? -14.047 44.938 13.086 1 94.81 318 ARG B CA 1
ATOM 7556 C C . ARG B 1 318 ? -14.383 43.656 12.336 1 94.81 318 ARG B C 1
ATOM 7558 O O . ARG B 1 318 ? -14.688 43.688 11.141 1 94.81 318 ARG B O 1
ATOM 7565 N N . TYR B 1 319 ? -14.5 42.625 13.023 1 95.62 319 TYR B N 1
ATOM 7566 C CA . TYR B 1 319 ? -14.57 41.281 12.445 1 95.62 319 TYR B CA 1
ATOM 7567 C C . TYR B 1 319 ? -15.773 41.156 11.523 1 95.62 319 TYR B C 1
ATOM 7569 O O . TYR B 1 319 ? -15.672 40.562 10.438 1 95.62 319 TYR B O 1
ATOM 7577 N N . LEU B 1 320 ? -16.953 41.688 11.867 1 95.25 320 LEU B N 1
ATOM 7578 C CA . LEU B 1 320 ? -18.188 41.469 11.133 1 95.25 320 LEU B CA 1
ATOM 7579 C C . LEU B 1 320 ? -18.422 42.562 10.109 1 95.25 320 LEU B C 1
ATOM 7581 O O . LEU B 1 320 ? -19.406 42.531 9.359 1 95.25 320 LEU B O 1
ATOM 7585 N N . ASP B 1 321 ? -17.562 43.562 10.055 1 94.44 321 ASP B N 1
ATOM 7586 C CA . ASP B 1 321 ? -17.734 44.719 9.172 1 94.44 321 ASP B CA 1
ATOM 7587 C C . ASP B 1 321 ? -16.812 44.625 7.965 1 94.44 321 ASP B C 1
ATOM 7589 O O . ASP B 1 321 ? -15.672 45.094 8.016 1 94.44 321 ASP B O 1
ATOM 7593 N N . LEU B 1 322 ? -17.344 44.25 6.855 1 93.75 322 LEU B N 1
ATOM 7594 C CA . LEU B 1 322 ? -16.562 44 5.645 1 93.75 322 LEU B CA 1
ATOM 7595 C C . LEU B 1 322 ? -15.93 45.281 5.137 1 93.75 322 LEU B C 1
ATOM 7597 O O . LEU B 1 322 ? -14.93 45.25 4.426 1 93.75 322 LEU B O 1
ATOM 7601 N N . SER B 1 323 ? -16.469 46.375 5.504 1 93.31 323 SER B N 1
ATOM 7602 C CA . SER B 1 323 ? -15.961 47.656 5.02 1 93.31 323 SER B CA 1
ATOM 7603 C C . SER B 1 323 ? -14.617 47.969 5.648 1 93.31 323 SER B C 1
ATOM 7605 O O . SER B 1 323 ? -13.891 48.844 5.16 1 93.31 323 SER B O 1
ATOM 7607 N N . THR B 1 324 ? -14.25 47.25 6.715 1 94.94 324 THR B N 1
ATOM 7608 C CA . THR B 1 324 ? -13 47.562 7.41 1 94.94 324 THR B CA 1
ATOM 7609 C C . THR B 1 324 ? -11.891 46.594 6.938 1 94.94 324 THR B C 1
ATOM 7611 O O . THR B 1 324 ? -10.742 46.719 7.375 1 94.94 324 THR B O 1
ATOM 7614 N N . TYR B 1 325 ? -12.219 45.688 6.059 1 95.56 325 TYR B N 1
ATOM 7615 C CA . TYR B 1 325 ? -11.234 44.719 5.598 1 95.56 325 TYR B CA 1
ATOM 7616 C C . TYR B 1 325 ? -10.305 45.344 4.555 1 95.56 325 TYR B C 1
ATOM 7618 O O . TYR B 1 325 ? -10.75 46.094 3.701 1 95.56 325 TYR B O 1
ATOM 7626 N N . GLU B 1 326 ? -9.031 45.031 4.695 1 95.81 326 GLU B N 1
ATOM 7627 C CA . GLU B 1 326 ? -7.988 45.375 3.744 1 95.81 326 GLU B CA 1
ATOM 7628 C C . GLU B 1 326 ? -7.109 44.188 3.402 1 95.81 326 GLU B C 1
ATOM 7630 O O . GLU B 1 326 ? -6.895 43.312 4.242 1 95.81 326 GLU B O 1
ATOM 7635 N N . SER B 1 327 ? -6.707 44.188 2.15 1 96.12 327 SER B N 1
ATOM 7636 C CA . SER B 1 327 ? -5.758 43.156 1.704 1 96.12 327 SER B CA 1
ATOM 7637 C C . SER B 1 327 ? -4.402 43.781 1.369 1 96.12 327 SER B C 1
ATOM 7639 O O . SER B 1 327 ? -4.336 44.875 0.813 1 96.12 327 SER B O 1
ATOM 7641 N N . PHE B 1 328 ? -3.383 43.125 1.819 1 95.69 328 PHE B N 1
ATOM 7642 C CA . PHE B 1 328 ? -2.055 43.469 1.327 1 95.69 328 PHE B CA 1
ATOM 7643 C C . PHE B 1 328 ? -1.808 42.875 -0.046 1 95.69 328 PHE B C 1
ATOM 7645 O O . PHE B 1 328 ? -1.62 41.656 -0.165 1 95.69 328 PHE B O 1
ATOM 7652 N N . THR B 1 329 ? -1.782 43.625 -1.113 1 96 329 THR B N 1
ATOM 7653 C CA . THR B 1 329 ? -1.817 43.094 -2.471 1 96 329 THR B CA 1
ATOM 7654 C C . THR B 1 329 ? -1.253 44.125 -3.465 1 96 329 THR B C 1
ATOM 7656 O O . THR B 1 329 ? -1.224 45.312 -3.188 1 96 329 THR B O 1
ATOM 7659 N N . PRO B 1 330 ? -0.694 43.656 -4.547 1 96.31 330 PRO B N 1
ATOM 7660 C CA . PRO B 1 330 ? -0.242 44.531 -5.617 1 96.31 330 PRO B CA 1
ATOM 7661 C C . PRO B 1 330 ? -1.324 44.812 -6.66 1 96.31 330 PRO B C 1
ATOM 7663 O O . PRO B 1 330 ? -1.039 45.375 -7.719 1 96.31 330 PRO B O 1
ATOM 7666 N N . LEU B 1 331 ? -2.516 44.344 -6.383 1 96.69 331 LEU B N 1
ATOM 7667 C CA . LEU B 1 331 ? -3.605 44.562 -7.328 1 96.69 331 LEU B CA 1
ATOM 7668 C C . LEU B 1 331 ? -4.066 46.031 -7.293 1 96.69 331 LEU B C 1
ATOM 7670 O O . LEU B 1 331 ? -3.889 46.719 -6.285 1 96.69 331 LEU B O 1
ATOM 7674 N N . LYS B 1 332 ? -4.648 46.438 -8.398 1 95.75 332 LYS B N 1
ATOM 7675 C CA . LYS B 1 332 ? -5.281 47.75 -8.422 1 95.75 332 LYS B CA 1
ATOM 7676 C C . LYS B 1 332 ? -6.484 47.781 -7.48 1 95.75 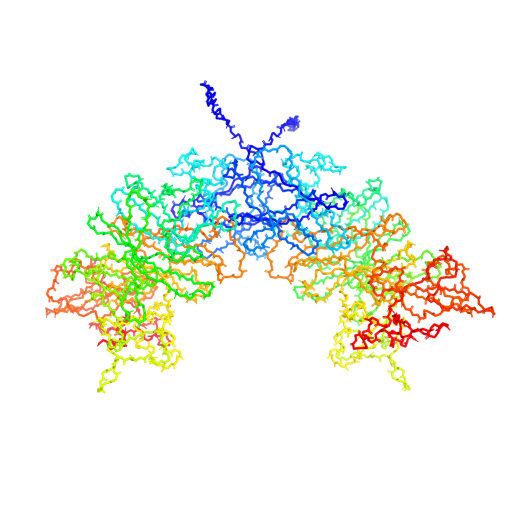332 LYS B C 1
ATOM 7678 O O . LYS B 1 332 ? -7.16 46.781 -7.281 1 95.75 332 LYS B O 1
ATOM 7683 N N . ILE B 1 333 ? -6.719 48.938 -6.949 1 94.38 333 ILE B N 1
ATOM 7684 C CA . ILE B 1 333 ? -7.797 49.125 -5.977 1 94.38 333 ILE B CA 1
ATOM 7685 C C . ILE B 1 333 ? -9.125 48.688 -6.598 1 94.38 333 ILE B C 1
ATOM 7687 O O . ILE B 1 333 ? -9.375 48.938 -7.777 1 94.38 333 ILE B O 1
ATOM 7691 N N . ASN B 1 334 ? -9.914 48.031 -5.875 1 93.12 334 ASN B N 1
ATOM 7692 C CA . ASN B 1 334 ? -11.266 47.594 -6.203 1 93.12 334 ASN B CA 1
ATOM 7693 C C . ASN B 1 334 ? -11.266 46.531 -7.297 1 93.12 334 ASN B C 1
ATOM 7695 O O . ASN B 1 334 ? -12.148 46.5 -8.156 1 93.12 334 ASN B O 1
ATOM 7699 N N . THR B 1 335 ? -10.211 45.719 -7.328 1 93.31 335 THR B N 1
ATOM 7700 C CA . THR B 1 335 ? -10.172 44.656 -8.32 1 93.31 335 THR B CA 1
ATOM 7701 C C . THR B 1 335 ? -10.102 43.281 -7.645 1 93.31 335 THR B C 1
ATOM 7703 O O . THR B 1 335 ? -9.812 43.188 -6.453 1 93.31 335 THR B O 1
ATOM 7706 N N . SER B 1 336 ? -10.461 42.25 -8.523 1 91.5 336 SER B N 1
ATOM 7707 C CA . SER B 1 336 ? -10.578 40.875 -8.023 1 91.5 336 SER B CA 1
ATOM 7708 C C . SER B 1 336 ? -9.461 40 -8.57 1 91.5 336 SER B C 1
ATOM 7710 O O . SER B 1 336 ? -8.875 40.312 -9.609 1 91.5 336 SER B O 1
ATOM 7712 N N . ASN B 1 337 ? -9.188 38.906 -7.812 1 91.5 337 ASN B N 1
ATOM 7713 C CA . ASN B 1 337 ? -8.219 37.906 -8.234 1 91.5 337 ASN B CA 1
ATOM 7714 C C . ASN B 1 337 ? -8.891 36.719 -8.883 1 91.5 337 ASN B C 1
ATOM 7716 O O . ASN B 1 337 ? -8.25 35.688 -9.125 1 91.5 337 ASN B O 1
ATOM 7720 N N . LEU B 1 338 ? -10.133 36.656 -9.141 1 85.94 338 LEU B N 1
ATOM 7721 C CA . LEU B 1 338 ? -10.906 35.531 -9.633 1 85.94 338 LEU B CA 1
ATOM 7722 C C . LEU B 1 338 ? -10.453 35.125 -11.031 1 85.94 338 LEU B C 1
ATOM 7724 O O . LEU B 1 338 ? -10.477 33.938 -11.375 1 85.94 338 LEU B O 1
ATOM 7728 N N . ASP B 1 339 ? -10.094 36.125 -11.82 1 90.12 339 ASP B N 1
ATOM 7729 C CA . ASP B 1 339 ? -9.594 35.844 -13.164 1 90.12 339 ASP B CA 1
ATOM 7730 C C . ASP B 1 339 ? -8.141 36.312 -13.305 1 90.12 339 ASP B C 1
ATOM 7732 O O . ASP B 1 339 ? -7.879 37.469 -13.602 1 90.12 339 ASP B O 1
ATOM 7736 N N . LEU B 1 340 ? -7.266 35.438 -13.188 1 92.56 340 LEU B N 1
ATOM 7737 C CA . LEU B 1 340 ? -5.844 35.75 -13.203 1 92.56 340 LEU B CA 1
ATOM 7738 C C . LEU B 1 340 ? -5.395 36.156 -14.602 1 92.56 340 LEU B C 1
ATOM 7740 O O . LEU B 1 340 ? -4.402 36.875 -14.766 1 92.56 340 LEU B O 1
ATOM 7744 N N . ASN B 1 341 ? -6.129 35.719 -15.625 1 92.38 341 ASN B N 1
ATOM 7745 C CA . ASN B 1 341 ? -5.781 36.062 -17 1 92.38 341 ASN B CA 1
ATOM 7746 C C . ASN B 1 341 ? -5.941 37.562 -17.25 1 92.38 341 ASN B C 1
ATOM 7748 O O . ASN B 1 341 ? -5.211 38.156 -18.047 1 92.38 341 ASN B O 1
ATOM 7752 N N . ASN B 1 342 ? -6.879 38.125 -16.562 1 92.25 342 ASN B N 1
ATOM 7753 C CA . ASN B 1 342 ? -7.148 39.562 -16.75 1 92.25 342 ASN B CA 1
ATOM 7754 C C . ASN B 1 342 ? -6.895 40.344 -15.477 1 92.25 342 ASN B C 1
ATOM 7756 O O . ASN B 1 342 ? -7.574 41.344 -15.219 1 92.25 342 ASN B O 1
ATOM 7760 N N . VAL B 1 343 ? -5.988 39.812 -14.727 1 93.19 343 VAL B N 1
ATOM 7761 C CA . VAL B 1 343 ? -5.68 40.438 -13.453 1 93.19 343 VAL B CA 1
ATOM 7762 C C . VAL B 1 343 ? -5.082 41.812 -13.695 1 93.19 343 VAL B C 1
ATOM 7764 O O . VAL B 1 343 ? -4.332 42.031 -14.648 1 93.19 343 VAL B O 1
ATOM 7767 N N . GLN B 1 344 ? -5.398 42.844 -12.93 1 94.25 344 GLN B N 1
ATOM 7768 C CA . GLN B 1 344 ? -4.863 44.188 -13.031 1 94.25 344 GLN B CA 1
ATOM 7769 C C . GLN B 1 344 ? -3.879 44.5 -11.906 1 94.25 344 GLN B C 1
ATOM 7771 O O . GLN B 1 344 ? -4.289 44.75 -10.773 1 94.25 344 GLN B O 1
ATOM 7776 N N . LEU B 1 345 ? -2.689 44.625 -12.188 1 96.06 345 LEU B N 1
ATOM 7777 C CA . LEU B 1 345 ? -1.637 44.938 -11.227 1 96.06 345 LEU B CA 1
ATOM 7778 C C . LEU B 1 345 ? -1.423 46.438 -11.117 1 96.06 345 LEU B C 1
ATOM 7780 O O . LEU B 1 345 ? -1.506 47.156 -12.117 1 96.06 345 LEU B O 1
ATOM 7784 N N . ASP B 1 346 ? -1.234 46.875 -9.891 1 95.25 346 ASP B N 1
ATOM 7785 C CA . ASP B 1 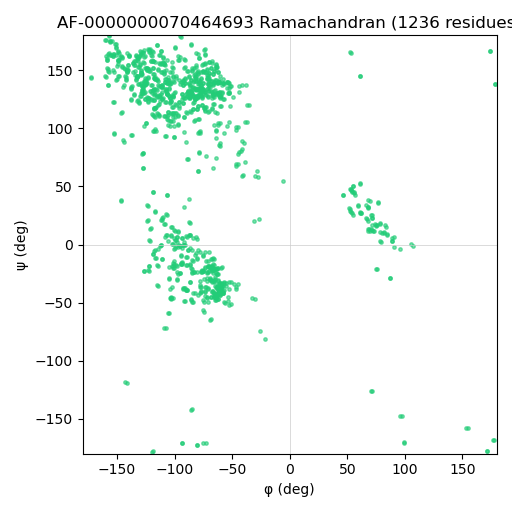346 ? -0.941 48.281 -9.617 1 95.25 346 ASP B CA 1
ATOM 7786 C C . ASP B 1 346 ? 0.548 48.594 -9.781 1 95.25 346 ASP B C 1
ATOM 7788 O O . ASP B 1 346 ? 1.375 48.062 -9.023 1 95.25 346 ASP B O 1
ATOM 7792 N N . ARG B 1 347 ? 0.894 49.438 -10.727 1 94.06 347 ARG B N 1
ATOM 7793 C CA . ARG B 1 347 ? 2.293 49.75 -11.016 1 94.06 347 ARG B CA 1
ATOM 7794 C C . ARG B 1 347 ? 2.539 51.25 -11.031 1 94.06 347 ARG B C 1
ATOM 7796 O O . ARG B 1 347 ? 1.691 52 -11.492 1 94.06 347 ARG B O 1
ATOM 7803 N N . GLU B 1 348 ? 3.725 51.531 -10.602 1 92.88 348 GLU B N 1
ATOM 7804 C CA . GLU B 1 348 ? 4.156 52.938 -10.734 1 92.88 348 GLU B CA 1
ATOM 7805 C C . GLU B 1 348 ? 4.316 53.312 -12.203 1 92.88 348 GLU B C 1
ATOM 7807 O O . GLU B 1 348 ? 4.906 52.562 -12.984 1 92.88 348 GLU B O 1
ATOM 7812 N N . GLU B 1 349 ? 3.854 54.5 -12.523 1 89.38 349 GLU B N 1
ATOM 7813 C CA . GLU B 1 349 ? 3.826 54.938 -13.914 1 89.38 349 GLU B CA 1
ATOM 7814 C C . GLU B 1 349 ? 5.238 55.094 -14.477 1 89.38 349 GLU B C 1
ATOM 7816 O O . GLU B 1 349 ? 5.504 54.688 -15.609 1 89.38 349 GLU B O 1
ATOM 7821 N N . LYS B 1 350 ? 6.129 55.656 -13.773 1 90.06 350 LYS B N 1
ATOM 7822 C CA . LYS B 1 350 ? 7.461 55.938 -14.289 1 90.06 350 LYS B CA 1
ATOM 7823 C C . LYS B 1 350 ? 8.383 54.75 -14.188 1 90.06 350 LYS B C 1
ATOM 7825 O O . LYS B 1 350 ? 9.023 54.344 -15.164 1 90.06 350 LYS B O 1
ATOM 7830 N N . SER B 1 351 ? 8.383 54 -13.117 1 87.25 351 SER B N 1
ATOM 7831 C CA . SER B 1 351 ? 9.359 52.938 -12.867 1 87.25 351 SER B CA 1
ATOM 7832 C C . SER B 1 351 ? 8.805 51.562 -13.25 1 87.25 351 SER B C 1
ATOM 7834 O O . SER B 1 351 ? 9.57 50.625 -13.477 1 87.25 351 SER B O 1
ATOM 7836 N N . GLY B 1 352 ? 7.5 51.438 -13.258 1 89.81 352 GLY B N 1
ATOM 7837 C CA . GLY B 1 352 ? 6.883 50.156 -13.531 1 89.81 352 GLY B CA 1
ATOM 7838 C C . GLY B 1 352 ? 6.906 49.219 -12.336 1 89.81 352 GLY B C 1
ATOM 7839 O O . GLY B 1 352 ? 6.465 48.062 -12.438 1 89.81 352 GLY B O 1
ATOM 7840 N N . LYS B 1 353 ? 7.383 49.688 -11.297 1 90.25 353 LYS B N 1
ATOM 7841 C CA . LYS B 1 353 ? 7.473 48.875 -10.086 1 90.25 353 LYS B CA 1
ATOM 7842 C C . LYS B 1 353 ? 6.086 48.562 -9.523 1 90.25 353 LYS B C 1
ATOM 7844 O O . LYS B 1 353 ? 5.211 49.438 -9.516 1 90.25 353 LYS B O 1
ATOM 7849 N N . LEU B 1 354 ? 5.934 47.375 -9.055 1 93.31 354 LEU B N 1
ATOM 7850 C CA . LEU B 1 354 ? 4.66 46.969 -8.469 1 93.31 354 LEU B CA 1
ATOM 7851 C C . LEU B 1 354 ? 4.434 47.656 -7.129 1 93.31 354 LEU B C 1
ATOM 7853 O O . LEU B 1 354 ? 5.359 47.781 -6.324 1 93.31 354 LEU B O 1
ATOM 7857 N N . ILE B 1 355 ? 3.295 48.094 -6.871 1 93.69 355 ILE B N 1
ATOM 7858 C CA . ILE B 1 355 ? 2.932 48.781 -5.645 1 93.69 355 ILE B CA 1
ATOM 7859 C C . ILE B 1 355 ? 2.166 47.844 -4.719 1 93.69 355 ILE B C 1
ATOM 7861 O O . ILE B 1 355 ? 0.985 47.562 -4.941 1 93.69 355 ILE B O 1
ATOM 7865 N N . TYR B 1 356 ? 2.828 47.438 -3.73 1 93.88 356 TYR B N 1
ATOM 7866 C CA . TYR B 1 356 ? 2.174 46.656 -2.672 1 93.88 356 TYR B CA 1
ATOM 7867 C C . TYR B 1 356 ? 1.615 47.594 -1.6 1 93.88 356 TYR B C 1
ATOM 7869 O O . TYR B 1 356 ? 2.193 48.656 -1.318 1 93.88 356 TYR B O 1
ATOM 7877 N N . GLY B 1 357 ? 0.571 47.219 -0.977 1 93.5 357 GLY B N 1
ATOM 7878 C CA . GLY B 1 357 ? 0.004 47.938 0.143 1 93.5 357 GLY B CA 1
ATOM 7879 C C . GLY B 1 357 ? -1.312 47.375 0.629 1 93.5 357 GLY B C 1
ATOM 7880 O O . GLY B 1 357 ? -1.842 46.438 0.033 1 93.5 357 GLY B O 1
ATOM 7881 N N . TRP B 1 358 ? -1.679 47.844 1.806 1 95.31 358 TRP B N 1
ATOM 7882 C CA . TRP B 1 358 ? -3.006 47.5 2.307 1 95.31 358 TRP B CA 1
ATOM 7883 C C . TRP B 1 358 ? -4.086 48.281 1.544 1 95.31 358 TRP B C 1
ATOM 7885 O O . TRP B 1 358 ? -4.109 49.5 1.542 1 95.31 358 TRP B O 1
ATOM 7895 N N . LYS B 1 359 ? -4.938 47.562 0.88 1 95.94 359 LYS B N 1
ATOM 7896 C CA . LYS B 1 359 ? -5.965 48.156 0.026 1 95.94 359 LYS B CA 1
ATOM 7897 C C . LYS B 1 359 ? -7.348 47.625 0.374 1 95.94 359 LYS B C 1
ATOM 7899 O O . LYS B 1 359 ? -7.52 46.406 0.578 1 95.94 359 LYS B O 1
ATOM 7904 N N . ARG B 1 360 ? -8.297 48.469 0.432 1 94.62 360 ARG B N 1
ATOM 7905 C CA . ARG B 1 360 ? -9.68 48.094 0.701 1 94.62 360 ARG B CA 1
ATOM 7906 C C . ARG B 1 360 ? -10.359 47.594 -0.564 1 94.62 360 ARG B C 1
ATOM 7908 O O . ARG B 1 360 ? -9.969 47.938 -1.676 1 94.62 360 ARG B O 1
ATOM 7915 N N . SER B 1 361 ? -11.344 46.75 -0.349 1 93.19 361 SER B N 1
ATOM 7916 C CA . SER B 1 361 ? -12.203 46.25 -1.407 1 93.19 361 SER B CA 1
ATOM 7917 C C . SER B 1 361 ? -11.383 45.656 -2.547 1 93.19 361 SER B C 1
ATOM 7919 O O . SER B 1 361 ? -11.734 45.781 -3.719 1 93.19 361 SER B O 1
ATOM 7921 N N . THR B 1 362 ? -10.266 45.188 -2.252 1 95.31 362 THR B N 1
ATOM 7922 C CA . THR B 1 362 ? -9.344 44.594 -3.217 1 95.31 362 THR B CA 1
ATOM 7923 C C . THR B 1 362 ? -8.945 43.188 -2.793 1 95.31 362 THR B C 1
ATOM 7925 O O . THR B 1 362 ? -8.695 42.938 -1.612 1 95.31 362 THR B O 1
ATOM 7928 N N . SER B 1 363 ? -8.898 42.281 -3.725 1 95.06 363 SER B N 1
ATOM 7929 C CA . SER B 1 363 ? -8.586 40.906 -3.396 1 95.06 363 SER B CA 1
ATOM 7930 C C . SER B 1 363 ? -7.117 40.75 -3.008 1 95.06 363 SER B C 1
ATOM 7932 O O . SER B 1 363 ? -6.254 41.438 -3.531 1 95.06 363 SER B O 1
ATOM 7934 N N . PRO B 1 364 ? -6.871 39.875 -2.061 1 95.38 364 PRO B N 1
ATOM 7935 C CA . PRO B 1 364 ? -5.48 39.469 -1.864 1 95.38 364 PRO B CA 1
ATOM 7936 C C . PRO B 1 364 ? -4.973 38.531 -2.969 1 95.38 364 PRO B C 1
ATOM 7938 O O . PRO B 1 364 ? -5.766 38.031 -3.773 1 95.38 364 PRO B O 1
ATOM 7941 N N . LEU B 1 365 ? -3.67 38.406 -3.053 1 94.12 365 LEU B N 1
ATOM 7942 C CA . LEU B 1 365 ? -3.039 37.406 -3.922 1 94.12 365 LEU B CA 1
ATOM 7943 C C . LEU B 1 365 ? -2.236 36.406 -3.107 1 94.12 365 LEU B C 1
ATOM 7945 O O . LEU B 1 365 ? -1.254 36.781 -2.457 1 94.12 365 LEU B O 1
ATOM 7949 N N . SER B 1 366 ? -2.65 35.156 -3.188 1 91.44 366 SER B N 1
ATOM 7950 C CA . SER B 1 366 ? -1.941 34.125 -2.461 1 91.44 366 SER B CA 1
ATOM 7951 C C . SER B 1 366 ? -0.607 33.781 -3.123 1 91.44 366 SER B C 1
ATOM 7953 O O . SER B 1 366 ? -0.344 34.219 -4.246 1 91.44 366 SER B O 1
ATOM 7955 N N . ALA B 1 367 ? 0.22 33.031 -2.383 1 91.19 367 ALA B N 1
ATOM 7956 C CA . ALA B 1 367 ? 1.489 32.594 -2.947 1 91.19 367 ALA B CA 1
ATOM 7957 C C . ALA B 1 367 ? 1.263 31.75 -4.195 1 91.19 367 ALA B C 1
ATOM 7959 O O . ALA B 1 367 ? 2.016 31.844 -5.164 1 91.19 367 ALA B O 1
ATOM 7960 N N . GLU B 1 368 ? 0.297 30.906 -4.18 1 90.38 368 GLU B N 1
ATOM 7961 C CA . GLU B 1 368 ? -0.02 30.062 -5.32 1 90.38 368 GLU B CA 1
ATOM 7962 C C . GLU B 1 368 ? -0.436 30.891 -6.531 1 90.38 368 GLU B C 1
ATOM 7964 O O . GLU B 1 368 ? -0.051 30.578 -7.66 1 90.38 368 GLU B O 1
ATOM 7969 N N . GLN B 1 369 ? -1.204 31.828 -6.309 1 93.06 369 GLN B N 1
ATOM 7970 C CA . GLN B 1 369 ? -1.636 32.719 -7.395 1 93.06 369 GLN B CA 1
ATOM 7971 C C . GLN B 1 369 ? -0.465 33.5 -7.957 1 93.06 369 GLN B C 1
ATOM 7973 O O . GLN B 1 369 ? -0.382 33.719 -9.164 1 93.06 369 GLN B O 1
ATOM 7978 N N . MET B 1 370 ? 0.339 33.969 -7.09 1 94.12 370 MET B N 1
ATOM 7979 C CA . MET B 1 370 ? 1.532 34.688 -7.555 1 94.12 370 MET B CA 1
ATOM 7980 C C . MET B 1 370 ? 2.404 33.75 -8.406 1 94.12 370 MET B C 1
ATOM 7982 O O . MET B 1 370 ? 2.943 34.188 -9.43 1 94.12 370 MET B O 1
ATOM 7986 N N . ALA B 1 371 ? 2.562 32.562 -7.941 1 93.19 371 ALA B N 1
ATOM 7987 C CA . ALA B 1 371 ? 3.332 31.578 -8.719 1 93.19 371 ALA B CA 1
ATOM 7988 C C . ALA B 1 371 ? 2.721 31.375 -10.102 1 93.19 371 ALA B C 1
ATOM 7990 O O . ALA B 1 371 ? 3.441 31.25 -11.094 1 93.19 371 ALA B O 1
ATOM 7991 N N . GLN B 1 372 ? 1.446 31.312 -10.164 1 94.06 372 GLN B N 1
ATOM 7992 C CA . GLN B 1 372 ? 0.747 31.156 -11.43 1 94.06 372 GLN B CA 1
ATOM 7993 C C . GLN B 1 372 ? 0.98 32.375 -12.328 1 94.06 372 GLN B C 1
ATOM 7995 O O . GLN B 1 372 ? 1.191 32.219 -13.539 1 94.06 372 GLN B O 1
ATOM 8000 N N . LEU B 1 373 ? 0.888 33.531 -11.766 1 96.12 373 LEU B N 1
ATOM 8001 C CA . LEU B 1 373 ? 1.108 34.75 -12.523 1 96.12 373 LEU B CA 1
ATOM 8002 C C . LEU B 1 373 ? 2.529 34.812 -13.078 1 96.12 373 LEU B C 1
ATOM 8004 O O . LEU B 1 373 ? 2.754 35.281 -14.188 1 96.12 373 LEU B O 1
ATOM 8008 N N . VAL B 1 374 ? 3.445 34.344 -12.281 1 94.56 374 VAL B N 1
ATOM 8009 C CA . VAL B 1 374 ? 4.828 34.281 -12.742 1 94.56 374 VAL B CA 1
ATOM 8010 C C . VAL B 1 374 ? 4.938 33.312 -13.922 1 94.56 374 VAL B C 1
ATOM 8012 O O . VAL B 1 374 ? 5.57 33.625 -14.93 1 94.56 374 VAL B O 1
ATOM 8015 N N . LYS B 1 375 ? 4.336 32.188 -13.797 1 94.38 375 LYS B N 1
ATOM 8016 C CA . LYS B 1 375 ? 4.34 31.172 -14.867 1 94.38 375 LYS B CA 1
ATOM 8017 C C . LYS B 1 375 ? 3.707 31.734 -16.141 1 94.38 375 LYS B C 1
ATOM 8019 O O . LYS B 1 375 ? 4.129 31.391 -17.25 1 94.38 375 LYS B O 1
ATOM 8024 N N . MET B 1 376 ? 2.723 32.594 -15.945 1 95.5 376 MET B N 1
ATOM 8025 C CA . MET B 1 376 ? 1.994 33.188 -17.062 1 95.5 376 MET B CA 1
ATOM 8026 C C . MET B 1 376 ? 2.77 34.344 -17.656 1 95.5 376 MET B C 1
ATOM 8028 O O . MET B 1 376 ? 2.4 34.875 -18.703 1 95.5 376 MET B O 1
ATOM 8032 N N . GLY B 1 377 ? 3.809 34.812 -16.984 1 93.88 377 GLY B N 1
ATOM 8033 C CA . GLY B 1 377 ? 4.617 35.906 -17.438 1 93.88 377 GLY B CA 1
ATOM 8034 C C . GLY B 1 377 ? 4.027 37.281 -17.109 1 93.88 377 GLY B C 1
ATOM 8035 O O . GLY B 1 377 ? 4.445 38.281 -17.641 1 93.88 377 GLY B O 1
ATOM 8036 N N . LYS B 1 378 ? 3.111 37.312 -16.219 1 94.12 378 LYS B N 1
ATOM 8037 C CA . LYS B 1 378 ? 2.434 38.562 -15.852 1 94.12 378 LYS B CA 1
ATOM 8038 C C . LYS B 1 378 ? 3.098 39.219 -14.648 1 94.12 378 LYS B C 1
ATOM 8040 O O . LYS B 1 378 ? 2.846 40.375 -14.359 1 94.12 378 LYS B O 1
ATOM 8045 N N . MET B 1 379 ? 3.869 38.5 -13.961 1 93.81 379 MET B N 1
ATOM 8046 C CA . MET B 1 379 ? 4.625 38.938 -12.797 1 93.81 379 MET B CA 1
ATOM 8047 C C . MET B 1 379 ? 6.039 38.375 -12.812 1 93.81 379 MET B C 1
ATOM 8049 O O . MET B 1 379 ? 6.242 37.219 -13.156 1 93.81 379 MET B O 1
ATOM 8053 N N . LYS B 1 380 ? 6.992 39.25 -12.539 1 90.12 380 LYS B N 1
ATOM 8054 C CA . LYS B 1 380 ? 8.352 38.75 -12.398 1 90.12 380 LYS B CA 1
ATOM 8055 C C . LYS B 1 380 ? 8.539 38.031 -11.055 1 90.12 380 LYS B C 1
ATOM 8057 O O . LYS B 1 380 ? 7.898 38.406 -10.062 1 90.12 380 LYS B O 1
ATOM 8062 N N . VAL B 1 381 ? 9.367 37.094 -11.047 1 87.5 381 VAL B N 1
ATOM 8063 C CA . VAL B 1 381 ? 9.609 36.312 -9.844 1 87.5 381 VAL B CA 1
ATOM 8064 C C . VAL B 1 381 ? 10.07 37.219 -8.711 1 87.5 381 VAL B C 1
ATOM 8066 O O . VAL B 1 381 ? 9.68 37.031 -7.555 1 87.5 381 VAL B O 1
ATOM 8069 N N . GLN B 1 382 ? 10.836 38.219 -9.039 1 83.75 382 GLN B N 1
ATOM 8070 C CA . GLN B 1 382 ? 11.367 39.156 -8.039 1 83.75 382 GLN B CA 1
ATOM 8071 C C . GLN B 1 382 ? 10.266 40.031 -7.457 1 83.75 382 GLN B C 1
ATOM 8073 O O . GLN B 1 382 ? 10.422 40.594 -6.375 1 83.75 382 GLN B O 1
ATOM 8078 N N . GLU B 1 383 ? 9.188 40.094 -8.18 1 90.25 383 GLU B N 1
ATOM 8079 C CA . GLU B 1 383 ? 8.07 40.906 -7.762 1 90.25 383 GLU B CA 1
ATOM 8080 C C . GLU B 1 383 ? 7.129 40.156 -6.836 1 90.25 383 GLU B C 1
ATOM 8082 O O . GLU B 1 383 ? 6.289 40.75 -6.16 1 90.25 383 GLU B O 1
ATOM 8087 N N . ALA B 1 384 ? 7.246 38.875 -6.84 1 91.06 384 ALA B N 1
ATOM 8088 C CA . ALA B 1 384 ? 6.332 38.031 -6.07 1 91.06 384 ALA B CA 1
ATOM 8089 C C . ALA B 1 384 ? 6.711 38.031 -4.594 1 91.06 384 ALA B C 1
ATOM 8091 O O . ALA B 1 384 ? 7.492 37.188 -4.156 1 91.06 384 ALA B O 1
ATOM 8092 N N . TYR B 1 385 ? 6.082 38.812 -3.797 1 87.44 385 TYR B N 1
ATOM 8093 C CA . TYR B 1 385 ? 6.418 39.094 -2.408 1 87.44 385 TYR B CA 1
ATOM 8094 C C . TYR B 1 385 ? 6.359 37.812 -1.563 1 87.44 385 TYR B C 1
ATOM 8096 O O . TYR B 1 385 ? 7.168 37.625 -0.654 1 87.44 385 TYR B O 1
ATOM 8104 N N . LEU B 1 386 ? 5.426 36.969 -1.868 1 88.81 386 LEU B N 1
ATOM 8105 C CA . LEU B 1 386 ? 5.188 35.812 -1.019 1 88.81 386 LEU B CA 1
ATOM 8106 C C . LEU B 1 386 ? 5.992 34.625 -1.505 1 88.81 386 LEU B C 1
ATOM 8108 O O . LEU B 1 386 ? 5.891 33.531 -0.938 1 88.81 386 LEU B O 1
ATOM 8112 N N . LEU B 1 387 ? 6.762 34.75 -2.566 1 88.25 387 LEU B N 1
ATOM 8113 C CA . LEU B 1 387 ? 7.59 33.656 -3.109 1 88.25 387 LEU B CA 1
ATOM 8114 C C . LEU B 1 387 ? 9.062 33.906 -2.805 1 88.25 387 LEU B C 1
ATOM 8116 O O . LEU B 1 387 ? 9.922 33.719 -3.674 1 88.25 387 LEU B O 1
ATOM 8120 N N . GLN B 1 388 ? 9.305 34.344 -1.591 1 88.88 388 GLN B N 1
ATOM 8121 C CA . GLN B 1 388 ? 10.672 34.719 -1.28 1 88.88 388 GLN B CA 1
ATOM 8122 C C . GLN B 1 388 ? 11.312 33.75 -0.298 1 88.88 388 GLN B C 1
ATOM 8124 O O . GLN B 1 388 ? 12.531 33.781 -0.098 1 88.88 388 GLN B O 1
ATOM 8129 N N . LEU B 1 389 ? 10.539 32.906 0.308 1 93 389 LEU B N 1
ATOM 8130 C CA . LEU B 1 389 ? 11.062 31.969 1.278 1 93 389 LEU B CA 1
ATOM 8131 C C . LEU B 1 389 ? 11.984 30.953 0.604 1 93 389 LEU B C 1
ATOM 8133 O O . LEU B 1 389 ? 11.633 30.359 -0.42 1 93 389 LEU B O 1
ATOM 8137 N N . LYS B 1 390 ? 13.211 30.75 1.151 1 92.75 390 LYS B N 1
ATOM 8138 C CA . LYS B 1 390 ? 14.18 29.844 0.535 1 92.75 390 LYS B CA 1
ATOM 8139 C C . LYS B 1 390 ? 15.078 29.203 1.586 1 92.75 390 LYS B C 1
ATOM 8141 O O . LYS B 1 390 ? 15.117 29.656 2.736 1 92.75 390 LYS B O 1
ATOM 8146 N N . THR B 1 391 ? 15.773 28.203 1.193 1 91.56 391 THR B N 1
ATOM 8147 C CA . THR B 1 391 ? 16.828 27.625 2.025 1 91.56 391 THR B CA 1
ATOM 8148 C C . THR B 1 391 ? 18.125 28.422 1.902 1 91.56 391 THR B C 1
ATOM 8150 O O . THR B 1 391 ? 18.438 28.922 0.824 1 91.56 391 THR B O 1
ATOM 8153 N N . HIS B 1 392 ? 18.812 28.516 2.992 1 86 392 HIS B N 1
ATOM 8154 C CA . HIS B 1 392 ? 20.062 29.266 2.941 1 86 392 HIS B CA 1
ATOM 8155 C C . HIS B 1 392 ? 21.156 28.438 2.273 1 86 392 HIS B C 1
ATOM 8157 O O . HIS B 1 392 ? 22.125 28.984 1.749 1 86 392 HIS B O 1
ATOM 8163 N N . GLU B 1 393 ? 21.016 27.125 2.297 1 82.62 393 GLU B N 1
ATOM 8164 C CA . GLU B 1 393 ? 22.047 26.219 1.794 1 82.62 393 GLU B CA 1
ATOM 8165 C C . GLU B 1 393 ? 22.062 26.219 0.268 1 82.62 393 GLU B C 1
ATOM 8167 O O . GLU B 1 393 ? 23.141 26.312 -0.339 1 82.62 393 GLU B O 1
ATOM 8172 N N . SER B 1 394 ? 20.906 26.062 -0.29 1 83.75 394 SER B N 1
ATOM 8173 C CA . SER B 1 394 ? 20.859 25.859 -1.734 1 83.75 394 SER B CA 1
ATOM 8174 C C . SER B 1 394 ? 20.172 27.031 -2.434 1 83.75 394 SER B C 1
ATOM 8176 O O . SER B 1 394 ? 20.297 27.188 -3.648 1 83.75 394 SER B O 1
ATOM 8178 N N . GLY B 1 395 ? 19.453 27.75 -1.651 1 86.56 395 GLY B N 1
ATOM 8179 C CA . GLY B 1 395 ? 18.672 28.797 -2.27 1 86.56 395 GLY B CA 1
ATOM 8180 C C . GLY B 1 395 ? 17.375 28.281 -2.896 1 86.56 395 GLY B C 1
ATOM 8181 O O . GLY B 1 395 ? 16.703 29.016 -3.627 1 86.56 395 GLY B O 1
ATOM 8182 N N . GLN B 1 396 ? 17.078 27.094 -2.613 1 87.19 396 GLN B N 1
ATOM 8183 C CA . GLN B 1 396 ? 15.844 26.516 -3.135 1 87.19 396 GLN B CA 1
ATOM 8184 C C . GLN B 1 396 ? 14.625 27.266 -2.592 1 87.19 396 GLN B C 1
ATOM 8186 O O . GLN B 1 396 ? 14.508 27.469 -1.382 1 87.19 396 GLN B O 1
ATOM 8191 N N . PHE B 1 397 ? 13.766 27.656 -3.51 1 88.5 397 PHE B N 1
ATOM 8192 C CA . PHE B 1 397 ? 12.523 28.328 -3.123 1 88.5 397 PHE B CA 1
ATOM 8193 C C . PHE B 1 397 ? 11.562 27.344 -2.465 1 88.5 397 PHE B C 1
ATOM 8195 O O . PHE B 1 397 ? 11.438 26.203 -2.912 1 88.5 397 PHE B O 1
ATOM 8202 N N . ILE B 1 398 ? 10.961 27.812 -1.438 1 92.81 398 ILE B N 1
ATOM 8203 C CA . ILE B 1 398 ? 9.938 27.062 -0.734 1 92.81 398 ILE B CA 1
ATOM 8204 C C . ILE B 1 398 ? 8.578 27.75 -0.897 1 92.81 398 ILE B C 1
ATOM 8206 O O . ILE B 1 398 ? 8.375 28.844 -0.389 1 92.81 398 ILE B O 1
ATOM 8210 N N . GLN B 1 399 ? 7.727 27.172 -1.603 1 92.38 399 GLN B N 1
ATOM 8211 C CA . GLN B 1 399 ? 6.379 27.703 -1.722 1 92.38 399 GLN B CA 1
ATOM 8212 C C . GLN B 1 399 ? 5.484 27.219 -0.583 1 92.38 399 GLN B C 1
ATOM 8214 O O . GLN B 1 399 ? 5.219 26.031 -0.466 1 92.38 399 GLN B O 1
ATOM 8219 N N . ALA B 1 400 ? 5.074 28.156 0.226 1 92.5 400 ALA B N 1
ATOM 8220 C CA . ALA B 1 400 ? 4.168 27.812 1.314 1 92.5 400 ALA B CA 1
ATOM 8221 C C . ALA B 1 400 ? 2.742 27.609 0.801 1 92.5 400 ALA B C 1
ATOM 8223 O O . ALA B 1 400 ? 2.26 28.391 -0.02 1 92.5 400 ALA B O 1
ATOM 8224 N N . HIS B 1 401 ? 2.113 26.594 1.28 1 91.31 401 HIS B N 1
ATOM 8225 C CA . HIS B 1 401 ? 0.741 26.281 0.893 1 91.31 401 HIS B CA 1
ATOM 8226 C C . HIS B 1 401 ? -0.24 26.641 2.006 1 91.31 401 HIS B C 1
ATOM 8228 O O . HIS B 1 401 ? -1.191 27.391 1.784 1 91.31 401 HIS B O 1
ATOM 8234 N N . ALA B 1 402 ? -0.094 26.094 3.131 1 93.75 402 ALA B N 1
ATOM 8235 C CA . ALA B 1 402 ? -0.905 26.328 4.324 1 93.75 402 ALA B CA 1
ATOM 8236 C C . ALA B 1 402 ? -0.037 26.375 5.578 1 93.75 402 ALA B C 1
ATOM 8238 O O . ALA B 1 402 ? 1.126 25.969 5.551 1 93.75 402 ALA B O 1
ATOM 8239 N N . GLY B 1 403 ? -0.646 26.922 6.598 1 95.75 403 GLY B N 1
ATOM 8240 C CA . GLY B 1 403 ? 0.081 27.016 7.855 1 95.75 403 GLY B CA 1
ATOM 8241 C C . GLY B 1 403 ? -0.381 28.156 8.734 1 95.75 403 GLY B C 1
ATOM 8242 O O . GLY B 1 403 ? -1.524 28.609 8.625 1 95.75 403 GLY B O 1
ATOM 8243 N N . SER B 1 404 ? 0.603 28.562 9.672 1 96.62 404 SER B N 1
ATOM 8244 C CA . SER B 1 404 ? 0.232 29.594 10.625 1 96.62 404 SER B CA 1
ATOM 8245 C C . SER B 1 404 ? 1.39 30.562 10.875 1 96.62 404 SER B C 1
ATOM 8247 O O . SER B 1 404 ? 2.555 30.172 10.742 1 96.62 404 SER B O 1
ATOM 8249 N N . VAL B 1 405 ? 1.019 31.766 11.133 1 97 405 VAL B N 1
ATOM 8250 C CA . VAL B 1 405 ? 1.928 32.812 11.602 1 97 405 VAL B CA 1
ATOM 8251 C C . VAL B 1 405 ? 1.435 33.375 12.93 1 97 405 VAL B C 1
ATOM 8253 O O . VAL B 1 405 ? 0.268 33.75 13.062 1 97 405 VAL B O 1
ATOM 8256 N N . HIS B 1 406 ? 2.271 33.375 13.914 1 96.94 406 HIS B N 1
ATOM 8257 C CA . HIS B 1 406 ? 1.981 33.969 15.211 1 96.94 406 HIS B CA 1
ATOM 8258 C C . HIS B 1 406 ? 3.207 34.688 15.773 1 96.94 406 HIS B C 1
ATOM 8260 O O . HIS B 1 406 ? 4.34 34.312 15.477 1 96.94 406 HIS B O 1
ATOM 8266 N N . TYR B 1 407 ? 2.947 35.688 16.531 1 94.69 407 TYR B N 1
ATOM 8267 C CA . TYR B 1 407 ? 4.02 36.344 17.281 1 94.69 407 TYR B CA 1
ATOM 8268 C C . TYR B 1 407 ? 4.59 35.375 18.328 1 94.69 407 TYR B C 1
ATOM 8270 O O . TYR B 1 407 ? 3.836 34.688 19.031 1 94.69 407 TYR B O 1
ATOM 8278 N N . ASN B 1 408 ? 5.902 35.281 18.375 1 95 408 ASN B N 1
ATOM 8279 C CA . ASN B 1 408 ? 6.633 34.5 19.359 1 95 408 ASN B CA 1
ATOM 8280 C C . ASN B 1 408 ? 7.465 35.375 20.281 1 95 408 ASN B C 1
ATOM 8282 O O . ASN B 1 408 ? 8.398 36.062 19.844 1 95 408 ASN B O 1
ATOM 8286 N N . ALA B 1 409 ? 7.168 35.281 21.5 1 91.38 409 ALA B N 1
ATOM 8287 C CA . ALA B 1 409 ? 7.785 36.188 22.469 1 91.38 409 ALA B CA 1
ATOM 8288 C C . ALA B 1 409 ? 9.25 35.844 22.703 1 91.38 409 ALA B C 1
ATOM 8290 O O . ALA B 1 409 ? 10.078 36.719 22.922 1 91.38 409 ALA B O 1
ATOM 8291 N N . PHE B 1 410 ? 9.594 34.594 22.703 1 93 410 PHE B N 1
ATOM 8292 C CA . PHE B 1 410 ? 10.969 34.156 22.906 1 93 410 PHE B CA 1
ATOM 8293 C C . PHE B 1 410 ? 11.891 34.781 21.844 1 93 410 PHE B C 1
ATOM 8295 O O . PHE B 1 410 ? 12.992 35.219 22.172 1 93 410 PHE B O 1
ATOM 8302 N N . ARG B 1 411 ? 11.438 34.812 20.656 1 91.75 411 ARG B N 1
ATOM 8303 C CA . ARG B 1 411 ? 12.242 35.344 19.547 1 91.75 411 ARG B CA 1
ATOM 8304 C C . ARG B 1 411 ? 11.953 36.812 19.297 1 91.75 411 ARG B C 1
ATOM 8306 O O . ARG B 1 411 ? 12.734 37.5 18.641 1 91.75 411 ARG B O 1
ATOM 8313 N N . ASP B 1 412 ? 10.82 37.219 19.891 1 88.69 412 ASP B N 1
ATOM 8314 C CA . ASP B 1 412 ? 10.312 38.562 19.562 1 88.69 412 ASP B CA 1
ATOM 8315 C C . ASP B 1 412 ? 10.188 38.75 18.062 1 88.69 412 ASP B C 1
ATOM 8317 O O . ASP B 1 412 ? 10.711 39.719 17.516 1 88.69 412 ASP B O 1
ATOM 8321 N N . ARG B 1 413 ? 9.625 37.844 17.391 1 91.75 413 ARG B N 1
ATOM 8322 C CA . ARG B 1 413 ? 9.375 37.75 15.961 1 91.75 413 ARG B CA 1
ATOM 8323 C C . ARG B 1 413 ? 8.062 37.031 15.68 1 91.75 413 ARG B C 1
ATOM 8325 O O . ARG B 1 413 ? 7.484 36.406 16.578 1 91.75 413 ARG B O 1
ATOM 8332 N N . TYR B 1 414 ? 7.625 37.25 14.508 1 93.94 414 TYR B N 1
ATOM 8333 C CA . TYR B 1 414 ? 6.57 36.375 14.016 1 93.94 414 TYR B CA 1
ATOM 8334 C C . TYR B 1 414 ? 7.156 35.094 13.43 1 93.94 414 TYR B C 1
ATOM 8336 O O . TYR B 1 414 ? 8.117 35.156 12.656 1 93.94 414 TYR B O 1
ATOM 8344 N N . ILE B 1 415 ? 6.664 34 13.875 1 97.38 415 ILE B N 1
ATOM 8345 C CA . ILE B 1 415 ? 7.199 32.75 13.359 1 97.38 415 ILE B CA 1
ATOM 8346 C C . ILE B 1 415 ? 6.188 32.094 12.414 1 97.38 415 ILE B C 1
ATOM 8348 O O . ILE B 1 415 ? 4.98 32.188 12.641 1 97.38 415 ILE B O 1
ATOM 8352 N N . LEU B 1 416 ? 6.719 31.5 11.383 1 97.69 416 LEU B N 1
ATOM 8353 C CA . LEU B 1 416 ? 5.961 30.797 10.359 1 97.69 416 LEU B CA 1
ATOM 8354 C C . LEU B 1 416 ? 6.137 29.281 10.484 1 97.69 416 LEU B C 1
ATOM 8356 O O . LEU B 1 416 ? 7.262 28.797 10.562 1 97.69 416 LEU B O 1
ATOM 8360 N N . ILE B 1 417 ? 5.07 28.516 10.641 1 98.19 417 ILE B N 1
ATOM 8361 C CA . ILE B 1 417 ? 4.992 27.078 10.445 1 98.19 417 ILE B CA 1
ATOM 8362 C C . ILE B 1 417 ? 4.188 26.766 9.188 1 98.19 417 ILE B C 1
ATOM 8364 O O . ILE B 1 417 ? 2.967 26.938 9.164 1 98.19 417 ILE B O 1
ATOM 8368 N N . ALA B 1 418 ? 4.914 26.266 8.164 1 96.12 418 ALA B N 1
ATOM 8369 C CA . ALA B 1 418 ? 4.234 26.203 6.871 1 96.12 418 ALA B CA 1
ATOM 8370 C C . ALA B 1 418 ? 4.438 24.859 6.199 1 96.12 418 ALA B C 1
ATOM 8372 O O . ALA B 1 418 ? 5.527 24.281 6.266 1 96.12 418 ALA B O 1
ATOM 8373 N N . GLU B 1 419 ? 3.381 24.484 5.598 1 95.38 419 GLU B N 1
ATOM 8374 C CA . GLU B 1 419 ? 3.414 23.344 4.703 1 95.38 419 GLU B CA 1
ATOM 8375 C C . GLU B 1 419 ? 3.926 23.734 3.32 1 95.38 419 GLU B C 1
ATOM 8377 O O . GLU B 1 419 ? 3.447 24.703 2.725 1 95.38 419 GLU B O 1
ATOM 8382 N N . GLN B 1 420 ? 4.84 22.922 2.805 1 93.19 420 GLN B N 1
ATOM 8383 C CA . GLN B 1 420 ? 5.406 23.203 1.487 1 93.19 420 GLN B CA 1
ATOM 8384 C C . GLN B 1 420 ? 4.543 22.594 0.384 1 93.19 420 GLN B C 1
ATOM 8386 O O . GLN B 1 420 ? 4.062 21.469 0.513 1 93.19 420 GLN B O 1
ATOM 8391 N N . ASN B 1 421 ? 4.367 23.359 -0.608 1 90 421 ASN B N 1
ATOM 8392 C CA . ASN B 1 421 ? 3.789 22.828 -1.839 1 90 421 ASN B CA 1
ATOM 8393 C C . ASN B 1 421 ? 4.863 22.25 -2.756 1 90 421 ASN B C 1
ATOM 8395 O O . ASN B 1 421 ? 5.863 22.906 -3.043 1 90 421 ASN B O 1
ATOM 8399 N N . GLY B 1 422 ? 4.719 21.031 -3.17 1 84.06 422 GLY B N 1
ATOM 8400 C CA . GLY B 1 422 ? 5.613 20.438 -4.145 1 84.06 422 GLY B CA 1
ATOM 8401 C C . GLY B 1 422 ? 6.953 20.031 -3.555 1 84.06 422 GLY B C 1
ATOM 8402 O O . GLY B 1 422 ? 7.996 20.203 -4.195 1 84.06 422 GLY B O 1
ATOM 8403 N N . GLY B 1 423 ? 6.992 19.594 -2.436 1 77.25 423 GLY B N 1
ATOM 8404 C CA . GLY B 1 423 ? 8.234 19.125 -1.845 1 77.25 423 GLY B CA 1
ATOM 8405 C C . GLY B 1 423 ? 8.812 17.922 -2.557 1 77.25 423 GLY B C 1
ATOM 8406 O O . GLY B 1 423 ? 8.086 17.156 -3.197 1 77.25 423 GLY B O 1
ATOM 8407 N N . THR B 1 424 ? 10.086 17.734 -2.455 1 71.44 424 THR B N 1
ATOM 8408 C CA . THR B 1 424 ? 10.805 16.672 -3.154 1 71.44 424 THR B CA 1
ATOM 8409 C C . THR B 1 424 ? 10.477 15.305 -2.545 1 71.44 424 THR B C 1
ATOM 8411 O O . THR B 1 424 ? 10.203 14.344 -3.268 1 71.44 424 THR B O 1
ATOM 8414 N N . GLU B 1 425 ? 10.516 15.273 -1.218 1 69.19 425 GLU B N 1
ATOM 8415 C CA . GLU B 1 425 ? 10.258 14 -0.563 1 69.19 425 GLU B CA 1
ATOM 8416 C C . GLU B 1 425 ? 8.773 13.664 -0.552 1 69.19 425 GLU B C 1
ATOM 8418 O O . GLU B 1 425 ? 8.383 12.5 -0.674 1 69.19 425 GLU B O 1
ATOM 8423 N N . SER B 1 426 ? 8.07 14.672 -0.319 1 80.38 426 SER B N 1
ATOM 8424 C CA . SER B 1 426 ? 6.613 14.602 -0.318 1 80.38 426 SER B CA 1
ATOM 8425 C C . SER B 1 426 ? 5.992 15.859 -0.916 1 80.38 426 SER B C 1
ATOM 8427 O O . SER B 1 426 ? 6.445 16.969 -0.639 1 80.38 426 SER B O 1
ATOM 8429 N N . SER B 1 427 ? 4.973 15.688 -1.631 1 76.19 427 SER B N 1
ATOM 8430 C CA . SER B 1 427 ? 4.348 16.828 -2.295 1 76.19 427 SER B CA 1
ATOM 8431 C C . SER B 1 427 ? 3.691 17.766 -1.287 1 76.19 427 SER B C 1
ATOM 8433 O O . SER B 1 427 ? 3.643 18.969 -1.5 1 76.19 427 SER B O 1
ATOM 8435 N N . LEU B 1 428 ? 3.219 17.234 -0.182 1 82.06 428 LEU B N 1
ATOM 8436 C CA . LEU B 1 428 ? 2.543 18.062 0.814 1 82.06 428 LEU B CA 1
ATOM 8437 C C . LEU B 1 428 ? 2.814 17.547 2.223 1 82.06 428 LEU B C 1
ATOM 8439 O O . LEU B 1 428 ? 1.92 17.547 3.072 1 82.06 428 LEU B O 1
ATOM 8443 N N . GLY B 1 429 ? 4.043 17.109 2.402 1 87.56 429 GLY B N 1
ATOM 8444 C CA . GLY B 1 429 ? 4.336 16.531 3.703 1 87.56 429 GLY B CA 1
ATOM 8445 C C . GLY B 1 429 ? 5.477 17.219 4.422 1 87.56 429 GLY B C 1
ATOM 8446 O O . GLY B 1 429 ? 5.801 16.875 5.562 1 87.56 429 GLY B O 1
ATOM 8447 N N . GLU B 1 430 ? 6.016 18.281 3.871 1 93.56 430 GLU B N 1
ATOM 8448 C CA . GLU B 1 430 ? 7.172 18.969 4.438 1 93.56 430 GLU B CA 1
ATOM 8449 C C . GLU B 1 430 ? 6.754 20.234 5.18 1 93.56 430 GLU B C 1
ATOM 8451 O O . GLU B 1 430 ? 6.008 21.047 4.641 1 93.56 430 GLU B O 1
ATOM 8456 N N . ILE B 1 431 ? 7.203 20.328 6.426 1 97 431 ILE B N 1
ATOM 8457 C CA . ILE B 1 431 ? 6.871 21.5 7.23 1 97 431 ILE B CA 1
ATOM 8458 C C . ILE B 1 431 ? 8.125 22.344 7.457 1 97 431 ILE B C 1
ATOM 8460 O O . ILE B 1 431 ? 9.172 21.812 7.836 1 97 431 ILE B O 1
ATOM 8464 N N . TRP B 1 432 ? 7.961 23.641 7.301 1 97 432 TRP B N 1
ATOM 8465 C CA . TRP B 1 432 ? 9.086 24.562 7.387 1 97 432 TRP B CA 1
ATOM 8466 C C . TRP B 1 432 ? 8.852 25.609 8.477 1 97 432 TRP B C 1
ATOM 8468 O O . TRP B 1 432 ? 7.707 25.984 8.75 1 97 432 TRP B O 1
ATOM 8478 N N . TYR B 1 433 ? 9.953 26.031 9.055 1 97.81 433 TYR B N 1
ATOM 8479 C CA . TYR B 1 433 ? 10.008 27.125 10.023 1 97.81 433 TYR B CA 1
ATOM 8480 C C . TYR B 1 433 ? 10.711 28.344 9.445 1 97.81 433 TYR B C 1
ATOM 8482 O O . TYR B 1 433 ? 11.703 28.219 8.727 1 97.81 433 TYR B O 1
ATOM 8490 N N . SER B 1 434 ? 10.172 29.531 9.68 1 97.25 434 SER B N 1
ATOM 8491 C CA . SER B 1 434 ? 10.789 30.812 9.312 1 97.25 434 SER B CA 1
ATOM 8492 C C . SER B 1 434 ? 10.367 31.922 10.266 1 97.25 434 SER B C 1
ATOM 8494 O O . SER B 1 434 ? 9.5 31.719 11.117 1 97.25 434 SER B O 1
ATOM 8496 N N . GLU B 1 435 ? 11.07 33.094 10.133 1 94.12 435 GLU B N 1
ATOM 8497 C CA . GLU B 1 435 ? 10.781 34.25 11.016 1 94.12 435 GLU B CA 1
ATOM 8498 C C . GLU B 1 435 ? 10.641 35.531 10.211 1 94.12 435 GLU B C 1
ATOM 8500 O O . GLU B 1 435 ? 11.289 35.688 9.18 1 94.12 435 GLU B O 1
ATOM 8505 N N . GLY B 1 436 ? 9.742 36.344 10.695 1 90.56 436 GLY B N 1
ATOM 8506 C CA . GLY B 1 436 ? 9.562 37.656 10.156 1 90.56 436 GLY B CA 1
ATOM 8507 C C . GLY B 1 436 ? 9.422 38.719 11.227 1 90.56 436 GLY B C 1
ATOM 8508 O O . GLY B 1 436 ? 9.062 38.438 12.367 1 90.56 436 GLY B O 1
ATOM 8509 N N . LEU B 1 437 ? 9.719 39.938 10.805 1 86.75 437 LEU B N 1
ATOM 8510 C CA . LEU B 1 437 ? 9.68 41.062 11.758 1 86.75 437 LEU B CA 1
ATOM 8511 C C . LEU B 1 437 ? 8.258 41.594 11.914 1 86.75 437 LEU B C 1
ATOM 8513 O O . LEU B 1 437 ? 7.938 42.219 12.914 1 86.75 437 LEU B O 1
ATOM 8517 N N . THR B 1 438 ? 7.465 41.375 10.945 1 86.38 438 THR B N 1
ATOM 8518 C CA . THR B 1 438 ? 6.062 41.75 10.945 1 86.38 438 THR B CA 1
ATOM 8519 C C . THR B 1 438 ? 5.16 40.562 10.617 1 86.38 438 THR B C 1
ATOM 8521 O O . THR B 1 438 ? 5.637 39.531 10.156 1 86.38 438 THR B O 1
ATOM 8524 N N . PRO B 1 439 ? 3.916 40.719 10.828 1 89.88 439 PRO B N 1
ATOM 8525 C CA . PRO B 1 439 ? 3.029 39.594 10.516 1 89.88 439 PRO B CA 1
ATOM 8526 C C . PRO B 1 439 ? 3.111 39.156 9.055 1 89.88 439 PRO B C 1
ATOM 8528 O O . PRO B 1 439 ? 2.945 37.969 8.742 1 89.88 439 PRO B O 1
ATOM 8531 N N . ILE B 1 440 ? 3.344 40.062 8.188 1 90.19 440 ILE B N 1
ATOM 8532 C CA . ILE B 1 440 ? 3.346 39.75 6.766 1 90.19 440 ILE B CA 1
ATOM 8533 C C . ILE B 1 440 ? 4.758 39.375 6.328 1 90.19 440 ILE B C 1
ATOM 8535 O O . ILE B 1 440 ? 4.988 39.031 5.16 1 90.19 440 ILE B O 1
ATOM 8539 N N . GLY B 1 441 ? 5.641 39.406 7.234 1 87.12 441 GLY B N 1
ATOM 8540 C CA . GLY B 1 441 ? 7.02 39.062 6.906 1 87.12 441 GLY B CA 1
ATOM 8541 C C . GLY B 1 441 ? 7.883 40.281 6.652 1 87.12 441 GLY B C 1
ATOM 8542 O O . GLY B 1 441 ? 7.695 41.312 7.289 1 87.12 441 GLY B O 1
ATOM 8543 N N . PRO B 1 442 ? 8.875 40.156 5.746 1 88.19 442 PRO B N 1
ATOM 8544 C CA . PRO B 1 442 ? 9.117 39 4.859 1 88.19 442 PRO B CA 1
ATOM 8545 C C . PRO B 1 442 ? 9.656 37.781 5.605 1 88.19 442 PRO B C 1
ATOM 8547 O O . PRO B 1 442 ? 10.414 37.938 6.566 1 88.19 442 PRO B O 1
ATOM 8550 N N . PHE B 1 443 ? 9.234 36.688 5.188 1 94 443 PHE B N 1
ATOM 8551 C CA . PHE B 1 443 ? 9.82 35.406 5.559 1 94 443 PHE B CA 1
ATOM 8552 C C . PHE B 1 443 ? 10.797 34.938 4.492 1 94 443 PHE B C 1
ATOM 8554 O O . PHE B 1 443 ? 10.383 34.375 3.463 1 94 443 PHE B O 1
ATOM 8561 N N . LEU B 1 444 ? 12.078 35.062 4.75 1 92.25 444 LEU B N 1
ATOM 8562 C CA . LEU B 1 444 ? 13.047 34.938 3.672 1 92.25 444 LEU B CA 1
ATOM 8563 C C . LEU B 1 444 ? 13.75 33.562 3.738 1 92.25 444 LEU B C 1
ATOM 8565 O O . LEU B 1 444 ? 14 32.938 2.705 1 92.25 444 LEU B O 1
ATOM 8569 N N . TYR B 1 445 ? 14.172 33.188 4.934 1 94.06 445 TYR B N 1
ATOM 8570 C CA . TYR B 1 445 ? 14.961 31.969 5.098 1 94.06 445 TYR B CA 1
ATOM 8571 C C . TYR B 1 445 ? 14.242 30.984 6 1 94.06 445 TYR B C 1
ATOM 8573 O O . TYR B 1 445 ? 13.672 31.359 7.023 1 94.06 445 TYR B O 1
ATOM 8581 N N . GLY B 1 446 ? 14.211 29.797 5.543 1 95.69 446 GLY B N 1
ATOM 8582 C CA . GLY B 1 446 ? 13.523 28.781 6.309 1 95.69 446 GLY B CA 1
ATOM 8583 C C . GLY B 1 446 ? 14.352 27.516 6.516 1 95.69 446 GLY B C 1
ATOM 8584 O O . GLY B 1 446 ? 15.375 27.328 5.855 1 95.69 446 GLY B O 1
ATOM 8585 N N . VAL B 1 447 ? 13.922 26.719 7.484 1 96.25 447 VAL B N 1
ATOM 8586 C CA . VAL B 1 447 ? 14.5 25.406 7.746 1 96.25 447 VAL B CA 1
ATOM 8587 C C . VAL B 1 447 ? 13.391 24.359 7.871 1 96.25 447 VAL B C 1
ATOM 8589 O O . VAL B 1 447 ? 12.328 24.641 8.422 1 96.25 447 VAL B O 1
ATOM 8592 N N . LYS B 1 448 ? 13.664 23.234 7.266 1 95.94 448 LYS B N 1
ATOM 8593 C CA . LYS B 1 448 ? 12.711 22.141 7.363 1 95.94 448 LYS B CA 1
ATOM 8594 C C . LYS B 1 448 ? 12.703 21.547 8.766 1 95.94 448 LYS B C 1
ATOM 8596 O O . LYS B 1 448 ? 13.75 21.141 9.289 1 95.94 448 LYS B O 1
ATOM 8601 N N . ILE B 1 449 ? 11.477 21.312 9.32 1 97.44 449 ILE B N 1
ATOM 8602 C CA . ILE B 1 449 ? 11.453 20.875 10.711 1 97.44 449 ILE B CA 1
ATOM 8603 C C . ILE B 1 449 ? 10.742 19.531 10.805 1 97.44 449 ILE B C 1
ATOM 8605 O O . ILE B 1 449 ? 10.844 18.828 11.82 1 97.44 449 ILE B O 1
ATOM 8609 N N . VAL B 1 450 ? 9.961 19.109 9.859 1 96.94 450 VAL B N 1
ATOM 8610 C CA . VAL B 1 450 ? 9.281 17.812 9.805 1 96.94 450 VAL B CA 1
ATOM 8611 C C . VAL B 1 450 ? 9.266 17.297 8.375 1 96.94 450 VAL B C 1
ATOM 8613 O O . VAL B 1 450 ? 9.172 18.078 7.426 1 96.94 450 VAL B O 1
ATOM 8616 N N . THR B 1 451 ? 9.391 16.047 8.156 1 94.62 451 THR B N 1
ATOM 8617 C CA . THR B 1 451 ? 9.156 15.391 6.875 1 94.62 451 THR B CA 1
ATOM 8618 C C . THR B 1 451 ? 8.328 14.125 7.055 1 94.62 451 THR B C 1
ATOM 8620 O O . THR B 1 451 ? 8.289 13.547 8.148 1 94.62 451 THR B O 1
ATOM 8623 N N . HIS B 1 452 ? 7.508 13.758 6.059 1 88.31 452 HIS B N 1
ATOM 8624 C CA . HIS B 1 452 ? 6.695 12.547 6.039 1 88.31 452 HIS B CA 1
ATOM 8625 C C . HIS B 1 452 ? 6.938 11.742 4.766 1 88.31 452 HIS B C 1
ATOM 8627 O O . HIS B 1 452 ? 6.801 12.273 3.658 1 88.31 452 HIS B O 1
ATOM 8633 N N . GLN B 1 453 ? 7.734 10.617 4.73 1 76.38 453 GLN B N 1
ATOM 8634 C CA . GLN B 1 453 ? 8.125 9.719 3.648 1 76.38 453 GLN B CA 1
ATOM 8635 C C . GLN B 1 453 ? 7.035 9.633 2.584 1 76.38 453 GLN B C 1
ATOM 8637 O O . GLN B 1 453 ? 6.566 8.547 2.252 1 76.38 453 GLN B O 1
ATOM 8642 N N . LYS B 1 454 ? 6.633 10.688 1.969 1 79.5 454 LYS B N 1
ATOM 8643 C CA . LYS B 1 454 ? 5.758 10.82 0.807 1 79.5 454 LYS B CA 1
ATOM 8644 C C . LYS B 1 454 ? 4.297 10.945 1.23 1 79.5 454 LYS B C 1
ATOM 8646 O O . LYS B 1 454 ? 3.408 11.078 0.385 1 79.5 454 LYS B O 1
ATOM 8651 N N . MET B 1 455 ? 4.047 10.867 2.523 1 92.25 455 MET B N 1
ATOM 8652 C CA . MET B 1 455 ? 2.689 11.109 3.002 1 92.25 455 MET B CA 1
ATOM 8653 C C . MET B 1 455 ? 2.416 12.609 3.127 1 92.25 455 MET B C 1
ATOM 8655 O O . MET B 1 455 ? 3.348 13.414 3.129 1 92.25 455 MET B O 1
ATOM 8659 N N . ASP B 1 456 ? 1.148 12.945 3.244 1 93.25 456 ASP B N 1
ATOM 8660 C CA . ASP B 1 456 ? 0.725 14.336 3.393 1 93.25 456 ASP B CA 1
ATOM 8661 C C . ASP B 1 456 ? 0.625 14.727 4.863 1 93.25 456 ASP B C 1
ATOM 8663 O O . ASP B 1 456 ? 0.387 13.875 5.723 1 93.25 456 ASP B O 1
ATOM 8667 N N . PHE B 1 457 ? 0.814 15.945 5.129 1 95.31 457 PHE B N 1
ATOM 8668 C CA . PHE B 1 457 ? 0.589 16.594 6.418 1 95.31 457 PHE B CA 1
ATOM 8669 C C . PHE B 1 457 ? 0.064 18.016 6.227 1 95.31 457 PHE B C 1
ATOM 8671 O O . PHE B 1 457 ? 0.84 18.969 6.215 1 95.31 457 PHE B O 1
ATOM 8678 N N . TYR B 1 458 ? -1.194 18.141 6.141 1 93.19 458 TYR B N 1
ATOM 8679 C CA . TYR B 1 458 ? -1.683 19.422 5.652 1 93.19 458 TYR B CA 1
ATOM 8680 C C . TYR B 1 458 ? -2.35 20.203 6.77 1 93.19 458 TYR B C 1
ATOM 8682 O O . TYR B 1 458 ? -2.725 19.641 7.801 1 93.19 458 TYR B O 1
ATOM 8690 N N . ASN B 1 459 ? -2.357 21.562 6.594 1 94.81 459 ASN B N 1
ATOM 8691 C CA . ASN B 1 459 ? -2.969 22.562 7.453 1 94.81 459 ASN B CA 1
ATOM 8692 C C . ASN B 1 459 ? -2.367 22.547 8.859 1 94.81 459 ASN B C 1
ATOM 8694 O O . ASN B 1 459 ? -3.096 22.453 9.844 1 94.81 459 ASN B O 1
ATOM 8698 N N . PRO B 1 460 ? -1.062 22.625 8.898 1 96.5 460 PRO B N 1
ATOM 8699 C CA . PRO B 1 460 ? -0.472 22.688 10.242 1 96.5 460 PRO B CA 1
ATOM 8700 C C . PRO B 1 460 ? -0.922 23.922 11.023 1 96.5 460 PRO B C 1
ATOM 8702 O O . PRO B 1 460 ? -1.058 25 10.453 1 96.5 460 PRO B O 1
ATOM 8705 N N . SER B 1 461 ? -1.178 23.734 12.266 1 97.06 461 SER B N 1
ATOM 8706 C CA . SER B 1 461 ? -1.678 24.797 13.133 1 97.06 461 SER B CA 1
ATOM 8707 C C . SER B 1 461 ? -0.877 24.875 14.43 1 97.06 461 SER B C 1
ATOM 8709 O O . SER B 1 461 ? -0.793 23.891 15.172 1 97.06 461 SER B O 1
ATOM 8711 N N . HIS B 1 462 ? -0.299 26.062 14.68 1 97.94 462 HIS B N 1
ATOM 8712 C CA . HIS B 1 462 ? 0.465 26.344 15.891 1 97.94 462 HIS B CA 1
ATOM 8713 C C . HIS B 1 462 ? -0.456 26.672 17.062 1 97.94 462 HIS B C 1
ATOM 8715 O O . HIS B 1 462 ? -1.334 27.531 16.938 1 97.94 462 HIS B O 1
ATOM 8721 N N . HIS B 1 463 ? -0.278 25.953 18.203 1 97.94 463 HIS B N 1
ATOM 8722 C CA . HIS B 1 463 ? -1.019 26.188 19.438 1 97.94 463 HIS B CA 1
ATOM 8723 C C . HIS B 1 463 ? -0.304 27.219 20.312 1 97.94 463 HIS B C 1
ATOM 8725 O O . HIS B 1 463 ? 0.146 26.891 21.406 1 97.94 463 HIS B O 1
ATOM 8731 N N . TYR B 1 464 ? -0.358 28.438 19.922 1 96.75 464 TYR B N 1
ATOM 8732 C CA . TYR B 1 464 ? 0.435 29.469 20.562 1 96.75 464 TYR B CA 1
ATOM 8733 C C . TYR B 1 464 ? 0.002 29.672 22.016 1 96.75 464 TYR B C 1
ATOM 8735 O O . TYR B 1 464 ? 0.778 30.156 22.844 1 96.75 464 TYR B O 1
ATOM 8743 N N . GLU B 1 465 ? -1.249 29.266 22.391 1 95.62 465 GLU B N 1
ATOM 8744 C CA . GLU B 1 465 ? -1.787 29.438 23.734 1 95.62 465 GLU B CA 1
ATOM 8745 C C . GLU B 1 465 ? -1.008 28.594 24.75 1 95.62 465 GLU B C 1
ATOM 8747 O O . GLU B 1 465 ? -1.034 28.875 25.953 1 95.62 465 GLU B O 1
ATOM 8752 N N . PHE B 1 466 ? -0.289 27.656 24.266 1 97.38 466 PHE B N 1
ATOM 8753 C CA . PHE B 1 466 ? 0.371 26.734 25.172 1 97.38 466 PHE B CA 1
ATOM 8754 C C . PHE B 1 466 ? 1.877 26.719 24.938 1 97.38 466 PHE B C 1
ATOM 8756 O O . PHE B 1 466 ? 2.549 25.734 25.25 1 97.38 466 PHE B O 1
ATOM 8763 N N . ASP B 1 467 ? 2.354 27.812 24.312 1 97.5 467 ASP B N 1
ATOM 8764 C CA . ASP B 1 467 ? 3.801 27.984 24.25 1 97.5 467 ASP B CA 1
ATOM 8765 C C . ASP B 1 467 ? 4.422 27.922 25.641 1 97.5 467 ASP B C 1
ATOM 8767 O O . ASP B 1 467 ? 3.848 28.422 26.609 1 97.5 467 ASP B O 1
ATOM 8771 N N . GLU B 1 468 ? 5.574 27.25 25.688 1 98 468 GLU B N 1
ATOM 8772 C CA . GLU B 1 468 ? 6.289 27.141 26.953 1 98 468 GLU B CA 1
ATOM 8773 C C . GLU B 1 468 ? 7.605 27.906 26.922 1 98 468 GLU B C 1
ATOM 8775 O O . GLU B 1 468 ? 8.156 28.156 25.844 1 98 468 GLU B O 1
ATOM 8780 N N . GLU B 1 469 ? 8.062 28.297 28.156 1 96.88 469 GLU B N 1
ATOM 8781 C CA . GLU B 1 469 ? 9.312 29.031 28.281 1 96.88 469 GLU B CA 1
ATOM 8782 C C . GLU B 1 469 ? 9.32 30.266 27.406 1 96.88 469 GLU B C 1
ATOM 8784 O O . GLU B 1 469 ? 10.266 30.5 26.641 1 96.88 469 GLU B O 1
ATOM 8789 N N . ASN B 1 470 ? 8.242 31.016 27.438 1 93.56 470 ASN B N 1
ATOM 8790 C CA . ASN B 1 470 ? 8.039 32.281 26.719 1 93.56 470 ASN B CA 1
ATOM 8791 C C . ASN B 1 470 ? 8.102 32.062 25.203 1 93.56 470 ASN B C 1
ATOM 8793 O O . ASN B 1 470 ? 8.578 32.938 24.484 1 93.56 470 ASN B O 1
ATOM 8797 N N . GLY B 1 471 ? 7.789 30.938 24.75 1 95.94 471 GLY B N 1
ATOM 8798 C CA . GLY B 1 471 ? 7.734 30.703 23.328 1 95.94 471 GLY B CA 1
ATOM 8799 C C . GLY B 1 471 ? 8.898 29.859 22.812 1 95.94 471 GLY B C 1
ATOM 8800 O O . GLY B 1 471 ? 8.961 29.531 21.625 1 95.94 471 GLY B O 1
ATOM 8801 N N . LYS B 1 472 ? 9.797 29.469 23.656 1 97.44 472 LYS B N 1
ATOM 8802 C CA . LYS B 1 472 ? 10.922 28.641 23.234 1 97.44 472 LYS B CA 1
ATOM 8803 C C . LYS B 1 472 ? 10.445 27.266 22.766 1 97.44 472 LYS B C 1
ATOM 8805 O O . LYS B 1 472 ? 10.953 26.734 21.766 1 97.44 472 LYS B O 1
ATOM 8810 N N . ILE B 1 473 ? 9.531 26.672 23.547 1 98.5 473 ILE B N 1
ATOM 8811 C CA . ILE B 1 473 ? 8.922 25.391 23.172 1 98.5 473 ILE B CA 1
ATOM 8812 C C . ILE B 1 473 ? 7.508 25.641 22.641 1 98.5 473 ILE B C 1
ATOM 8814 O O . ILE B 1 473 ? 6.676 26.234 23.328 1 98.5 473 ILE B O 1
ATOM 8818 N N . ILE B 1 474 ? 7.262 25.188 21.438 1 98.69 474 ILE B N 1
ATOM 8819 C CA . ILE B 1 474 ? 5.938 25.375 20.859 1 98.69 474 ILE B CA 1
ATOM 8820 C C . ILE B 1 474 ? 5.367 24.047 20.406 1 98.69 474 ILE B C 1
ATOM 8822 O O . ILE B 1 474 ? 6.102 23.062 20.281 1 98.69 474 ILE B O 1
ATOM 8826 N N . TYR B 1 475 ? 4.047 24 20.203 1 98.75 475 TYR B N 1
ATOM 8827 C CA . TYR B 1 475 ? 3.311 22.828 19.75 1 98.75 475 TYR B CA 1
ATOM 8828 C C . TYR B 1 475 ? 2.502 23.141 18.5 1 98.75 475 TYR B C 1
ATOM 8830 O O . TYR B 1 475 ? 1.93 24.219 18.375 1 98.75 475 TYR B O 1
ATOM 8838 N N . PHE B 1 476 ? 2.506 22.266 17.578 1 98.5 476 PHE B N 1
ATOM 8839 C CA . PHE B 1 476 ? 1.657 22.391 16.391 1 98.5 476 PHE B CA 1
ATOM 8840 C C . PHE B 1 476 ? 1.179 21.031 15.922 1 98.5 476 PHE B C 1
ATOM 8842 O O . PHE B 1 476 ? 1.795 20 16.234 1 98.5 476 PHE B O 1
ATOM 8849 N N . GLU B 1 477 ? 0.071 20.984 15.281 1 97.94 477 GLU B N 1
ATOM 8850 C CA . GLU B 1 477 ? -0.475 19.75 14.727 1 97.94 477 GLU B CA 1
ATOM 8851 C C . GLU B 1 477 ? -0.92 19.938 13.281 1 97.94 477 GLU B C 1
ATOM 8853 O O . GLU B 1 477 ? -1.034 21.062 12.805 1 97.94 477 GLU B O 1
ATOM 8858 N N . GLY B 1 478 ? -1.054 18.875 12.562 1 97.12 478 GLY B N 1
ATOM 8859 C CA . GLY B 1 478 ? -1.566 18.828 11.203 1 97.12 478 GLY B CA 1
ATOM 8860 C C . GLY B 1 478 ? -2.236 17.5 10.867 1 97.12 478 GLY B C 1
ATOM 8861 O O . GLY B 1 478 ? -2.24 16.578 11.688 1 97.12 478 GLY B O 1
ATOM 8862 N N . THR B 1 479 ? -2.842 17.469 9.727 1 97.19 479 THR B N 1
ATOM 8863 C CA . THR B 1 479 ? -3.543 16.266 9.281 1 97.19 479 THR B CA 1
ATOM 8864 C C . THR B 1 479 ? -2.604 15.359 8.5 1 97.19 479 THR B C 1
ATOM 8866 O O . THR B 1 479 ? -2.113 15.727 7.43 1 97.19 479 THR B O 1
ATOM 8869 N N . TYR B 1 480 ? -2.352 14.211 9.102 1 97.06 480 TYR B N 1
ATOM 8870 C CA . TYR B 1 480 ? -1.604 13.18 8.391 1 97.06 480 TYR B CA 1
ATOM 8871 C C . TYR B 1 480 ? -2.518 12.375 7.473 1 97.06 480 TYR B C 1
ATOM 8873 O O . TYR B 1 480 ? -3.529 11.828 7.918 1 97.06 480 TYR B O 1
ATOM 8881 N N . SER B 1 481 ? -2.15 12.289 6.113 1 95.38 481 SER B N 1
ATOM 8882 C CA . SER B 1 481 ? -3.045 11.617 5.172 1 95.38 481 SER B CA 1
ATOM 8883 C C . SER B 1 481 ? -2.291 11.133 3.939 1 95.38 481 SER B C 1
ATOM 8885 O O . SER B 1 481 ? -1.132 11.5 3.732 1 95.38 481 SER B O 1
ATOM 8887 N N . ASN B 1 482 ? -2.963 10.227 3.178 1 93.75 482 ASN B N 1
ATOM 8888 C CA . ASN B 1 482 ? -2.432 9.812 1.885 1 93.75 482 ASN B CA 1
ATOM 8889 C C . ASN B 1 482 ? -3.244 10.391 0.731 1 93.75 482 ASN B C 1
ATOM 8891 O O . ASN B 1 482 ? -3.312 9.797 -0.346 1 93.75 482 ASN B O 1
ATOM 8895 N N . PHE B 1 483 ? -3.852 11.414 0.868 1 86.38 483 PHE B N 1
ATOM 8896 C CA . PHE B 1 483 ? -4.801 11.977 -0.084 1 86.38 483 PHE B CA 1
ATOM 8897 C C . PHE B 1 483 ? -4.113 12.312 -1.401 1 86.38 483 PHE B C 1
ATOM 8899 O O . PHE B 1 483 ? -4.68 12.102 -2.475 1 86.38 483 PHE B O 1
ATOM 8906 N N . TRP B 1 484 ? -2.977 12.867 -1.385 1 83.62 484 TRP B N 1
ATOM 8907 C CA . TRP B 1 484 ? -2.326 13.312 -2.613 1 83.62 484 TRP B CA 1
ATOM 8908 C C . TRP B 1 484 ? -1.109 12.445 -2.928 1 83.62 484 TRP B C 1
ATOM 8910 O O . TRP B 1 484 ? -0.118 12.93 -3.475 1 83.62 484 TRP B O 1
ATOM 8920 N N . THR B 1 485 ? -1.123 11.242 -2.41 1 85.94 485 THR B N 1
ATOM 8921 C CA . THR B 1 485 ? -0.062 10.289 -2.703 1 85.94 485 THR B CA 1
ATOM 8922 C C . THR B 1 485 ? -0.647 8.953 -3.168 1 85.94 485 THR B C 1
ATOM 8924 O O . THR B 1 485 ? -1.848 8.719 -3.027 1 85.94 485 THR B O 1
ATOM 8927 N N . ASN B 1 486 ? 0.219 8.102 -3.781 1 83.31 486 ASN B N 1
ATOM 8928 C CA . ASN B 1 486 ? -0.204 6.773 -4.223 1 83.31 486 ASN B CA 1
ATOM 8929 C C . ASN B 1 486 ? 0.156 5.699 -3.197 1 83.31 486 ASN B C 1
ATOM 8931 O O . ASN B 1 486 ? -0.019 4.508 -3.451 1 83.31 486 ASN B O 1
ATOM 8935 N N . LEU B 1 487 ? 0.535 6.121 -2.096 1 87.94 487 LEU B N 1
ATOM 8936 C CA . LEU B 1 487 ? 0.868 5.164 -1.05 1 87.94 487 LEU B CA 1
ATOM 8937 C C . LEU B 1 487 ? -0.381 4.738 -0.285 1 87.94 487 LEU B C 1
ATOM 8939 O O . LEU B 1 487 ? -1.349 5.496 -0.196 1 87.94 487 LEU B O 1
ATOM 8943 N N . PRO B 1 488 ? -0.361 3.543 0.189 1 90.31 488 PRO B N 1
ATOM 8944 C CA . PRO B 1 488 ? -1.494 3.105 1.009 1 90.31 488 PRO B CA 1
ATOM 8945 C C . PRO B 1 488 ? -1.631 3.908 2.301 1 90.31 488 PRO B C 1
ATOM 8947 O O . PRO B 1 488 ? -0.639 4.43 2.818 1 90.31 488 PRO B O 1
ATOM 8950 N N . PRO B 1 489 ? -2.85 4.008 2.836 1 95 489 PRO B N 1
ATOM 8951 C CA . PRO B 1 489 ? -3.041 4.699 4.113 1 95 489 PRO B CA 1
ATOM 8952 C C . PRO B 1 489 ? -2.344 3.996 5.273 1 95 489 PRO B C 1
ATOM 8954 O O . PRO B 1 489 ? -2.301 2.764 5.32 1 95 489 PRO B O 1
ATOM 8957 N N . THR B 1 490 ? -1.767 4.773 6.191 1 96.12 490 THR B N 1
ATOM 8958 C CA . THR B 1 490 ? -1.237 4.23 7.438 1 96.12 490 THR B CA 1
ATOM 8959 C C . THR B 1 490 ? -2.365 3.918 8.414 1 96.12 490 THR B C 1
ATOM 8961 O O . THR B 1 490 ? -3.137 4.809 8.789 1 96.12 490 THR B O 1
ATOM 8964 N N . PRO B 1 491 ? -2.488 2.725 8.812 1 96.94 491 PRO B N 1
ATOM 8965 C CA . PRO B 1 491 ? -3.602 2.352 9.688 1 96.94 491 PRO B CA 1
ATOM 8966 C C . PRO B 1 491 ? -3.695 3.234 10.93 1 96.94 491 PRO B C 1
ATOM 8968 O O . PRO B 1 491 ? -2.684 3.488 11.594 1 96.94 491 PRO B O 1
ATOM 8971 N N . LYS B 1 492 ? -4.891 3.76 11.219 1 97.62 492 LYS B N 1
ATOM 8972 C CA . LYS B 1 492 ? -5.277 4.539 12.391 1 97.62 492 LYS B CA 1
ATOM 8973 C C . LYS B 1 492 ? -4.734 5.961 12.312 1 97.62 492 LYS B C 1
ATOM 8975 O O . LYS B 1 492 ? -5.246 6.863 12.977 1 97.62 492 LYS B O 1
ATOM 8980 N N . TYR B 1 493 ? -3.703 6.215 11.516 1 97.75 493 TYR B N 1
ATOM 8981 C CA . TYR B 1 493 ? -3.088 7.539 11.453 1 97.75 493 TYR B CA 1
ATOM 8982 C C . TYR B 1 493 ? -3.617 8.336 10.266 1 97.75 493 TYR B C 1
ATOM 8984 O O . TYR B 1 493 ? -3.688 9.562 10.312 1 97.75 493 TYR B O 1
ATOM 8992 N N . ASN B 1 494 ? -3.996 7.641 9.188 1 96.94 494 ASN B N 1
ATOM 8993 C CA . ASN B 1 494 ? -4.504 8.336 8.008 1 96.94 494 ASN B CA 1
ATOM 8994 C C . ASN B 1 494 ? -5.734 9.172 8.344 1 96.94 494 ASN B C 1
ATOM 8996 O O . ASN B 1 494 ? -6.652 8.695 9.016 1 96.94 494 ASN B O 1
ATOM 9000 N N . TYR B 1 495 ? -5.68 10.469 7.879 1 96.62 495 TYR B N 1
ATOM 9001 C CA . TYR B 1 495 ? -6.793 11.398 8.039 1 96.62 495 TYR B CA 1
ATOM 9002 C C . TYR B 1 495 ? -7.016 11.734 9.508 1 96.62 495 TYR B C 1
ATOM 9004 O O . TYR B 1 495 ? -8.156 11.836 9.961 1 96.62 495 TYR B O 1
ATOM 9012 N N . ASN B 1 496 ? -5.988 11.789 10.289 1 97.94 496 ASN B N 1
ATOM 9013 C CA . ASN B 1 496 ? -6.027 12.188 11.688 1 97.94 496 ASN B CA 1
ATOM 9014 C C . ASN B 1 496 ? -4.973 13.25 12 1 97.94 496 ASN B C 1
ATOM 9016 O O . ASN B 1 496 ? -4.07 13.484 11.203 1 97.94 496 ASN B O 1
ATOM 9020 N N . GLN B 1 497 ? -5.121 13.859 13.156 1 97.94 497 GLN B N 1
ATOM 9021 C CA . GLN B 1 497 ? -4.246 14.938 13.602 1 97.94 497 GLN B CA 1
ATOM 9022 C C . GLN B 1 497 ? -3.041 14.391 14.367 1 97.94 497 GLN B C 1
ATOM 9024 O O . GLN B 1 497 ? -3.197 13.586 15.289 1 97.94 497 GLN B O 1
ATOM 9029 N N . GLN B 1 498 ? -1.88 14.789 13.969 1 98.06 498 GLN B N 1
ATOM 9030 C CA . GLN B 1 498 ? -0.631 14.43 14.633 1 98.06 498 GLN B CA 1
ATOM 9031 C C . GLN B 1 498 ? 0.031 15.648 15.258 1 98.06 498 GLN B C 1
ATOM 9033 O O . GLN B 1 498 ? 0.268 16.656 14.578 1 98.06 498 GLN B O 1
ATOM 9038 N N . MET B 1 499 ? 0.365 15.578 16.547 1 98.69 499 MET B N 1
ATOM 9039 C CA . MET B 1 499 ? 0.956 16.672 17.312 1 98.69 499 MET B CA 1
ATOM 9040 C C . MET B 1 499 ? 2.479 16.594 17.281 1 98.69 499 MET B C 1
ATOM 9042 O O . MET B 1 499 ? 3.055 15.516 17.391 1 98.69 499 MET B O 1
ATOM 9046 N N . TYR B 1 500 ? 3.141 17.75 17.156 1 98.62 500 TYR B N 1
ATOM 9047 C CA . TYR B 1 500 ? 4.59 17.906 17.234 1 98.62 500 TYR B CA 1
ATOM 9048 C C . TYR B 1 500 ? 4.973 18.969 18.25 1 98.62 500 TYR B C 1
ATOM 9050 O O . TYR B 1 500 ? 4.156 19.812 18.609 1 98.62 500 TYR B O 1
ATOM 9058 N N . ARG B 1 501 ? 6.16 18.859 18.734 1 98.75 501 ARG B N 1
ATOM 9059 C CA . ARG B 1 501 ? 6.809 19.859 19.578 1 98.75 501 ARG B CA 1
ATOM 9060 C C . ARG B 1 501 ? 8.086 20.375 18.938 1 98.75 501 ARG B C 1
ATOM 9062 O O . ARG B 1 501 ? 8.852 19.609 18.359 1 98.75 501 ARG B O 1
ATOM 9069 N N . LEU B 1 502 ? 8.32 21.641 18.984 1 98.69 502 LEU B N 1
ATOM 9070 C CA . LEU B 1 502 ? 9.508 22.234 18.406 1 98.69 502 LEU B CA 1
ATOM 9071 C C . LEU B 1 502 ? 10.219 23.125 19.422 1 98.69 502 LEU B C 1
ATOM 9073 O O . LEU B 1 502 ? 9.57 23.891 20.141 1 98.69 502 LEU B O 1
ATOM 9077 N N . ASP B 1 503 ? 11.445 22.938 19.531 1 98.25 503 ASP B N 1
ATOM 9078 C CA . ASP B 1 503 ? 12.32 23.891 20.203 1 98.25 503 ASP B CA 1
ATOM 9079 C C . ASP B 1 503 ? 12.727 25.016 19.25 1 98.25 503 ASP B C 1
ATOM 9081 O O . ASP B 1 503 ? 13.602 24.844 18.391 1 98.25 503 ASP B O 1
ATOM 9085 N N . VAL B 1 504 ? 12.195 26.172 19.422 1 97.31 504 VAL B N 1
ATOM 9086 C CA . VAL B 1 504 ? 12.344 27.297 18.516 1 97.31 504 VAL B CA 1
ATOM 9087 C C . VAL B 1 504 ? 13.789 27.797 18.531 1 97.31 504 VAL B C 1
ATOM 9089 O O . VAL B 1 504 ? 14.289 28.281 17.516 1 97.31 504 VAL B O 1
ATOM 9092 N N . SER B 1 505 ? 14.469 27.688 19.641 1 95 505 SER B N 1
ATOM 9093 C CA . SER B 1 505 ? 15.867 28.094 19.703 1 95 505 SER B CA 1
ATOM 9094 C C . SER B 1 505 ? 16.719 27.297 18.719 1 95 505 SER B C 1
ATOM 9096 O O . SER B 1 505 ? 17.609 27.859 18.062 1 95 505 SER B O 1
ATOM 9098 N N . LYS B 1 506 ? 16.438 26.031 18.594 1 95.06 506 LYS B N 1
ATOM 9099 C CA . LYS B 1 506 ? 17.188 25.188 17.672 1 95.06 506 LYS B CA 1
ATOM 9100 C C . LYS B 1 506 ? 16.859 25.531 16.219 1 95.06 506 LYS B C 1
ATOM 9102 O O . LYS B 1 506 ? 17.734 25.5 15.352 1 95.06 506 LYS B O 1
ATOM 9107 N N . ALA B 1 507 ? 15.633 25.828 15.969 1 95.88 507 ALA B N 1
ATOM 9108 C CA . ALA B 1 507 ? 15.211 26.188 14.617 1 95.88 507 ALA B CA 1
ATOM 9109 C C . ALA B 1 507 ? 15.797 27.531 14.195 1 95.88 507 ALA B C 1
ATOM 9111 O O . ALA B 1 507 ? 16.297 27.672 13.07 1 95.88 507 ALA B O 1
ATOM 9112 N N . SER B 1 508 ? 15.727 28.469 15.07 1 93.06 508 SER B N 1
ATOM 9113 C CA . SER B 1 508 ? 16.188 29.812 14.758 1 93.06 508 SER B CA 1
ATOM 9114 C C . SER B 1 508 ? 17.703 29.828 14.523 1 93.06 508 SER B C 1
ATOM 9116 O O . SER B 1 508 ? 18.203 30.672 13.773 1 93.06 508 SER B O 1
ATOM 9118 N N . GLU B 1 509 ? 18.391 29 15.133 1 92.31 509 GLU B N 1
ATOM 9119 C CA . GLU B 1 509 ? 19.844 28.922 14.969 1 92.31 509 GLU B CA 1
ATOM 9120 C C . GLU B 1 509 ? 20.219 28.391 13.586 1 92.31 509 GLU B C 1
ATOM 9122 O O . GLU B 1 509 ? 21.344 28.562 13.133 1 92.31 509 GLU B O 1
ATOM 9127 N N . GLN B 1 510 ? 19.297 27.781 12.977 1 93.31 510 GLN B N 1
ATOM 9128 C CA . GLN B 1 510 ? 19.594 27.125 11.711 1 93.31 510 GLN B CA 1
ATOM 9129 C C . GLN B 1 510 ? 19.25 28.016 10.523 1 93.31 510 GLN B C 1
ATOM 9131 O O . GLN B 1 510 ? 19.438 27.625 9.367 1 93.31 510 GLN B O 1
ATOM 9136 N N . ILE B 1 511 ? 18.75 29.156 10.797 1 93.62 511 ILE B N 1
ATOM 9137 C CA . ILE B 1 511 ? 18.453 30.062 9.695 1 93.62 511 ILE B CA 1
ATOM 9138 C C . ILE B 1 511 ? 19.156 31.391 9.922 1 93.62 511 ILE B C 1
ATOM 9140 O O . ILE B 1 511 ? 19.422 31.781 11.062 1 93.62 511 ILE B O 1
ATOM 9144 N N . PRO B 1 512 ? 19.5 32.125 8.828 1 92.31 512 PRO B N 1
ATOM 9145 C CA . PRO B 1 512 ? 19.953 33.5 9 1 92.31 512 PRO B CA 1
ATOM 9146 C C . PRO B 1 512 ? 18.891 34.406 9.617 1 92.31 512 PRO B C 1
ATOM 9148 O O . PRO B 1 512 ? 17.719 34.312 9.273 1 92.31 512 PRO B O 1
ATOM 9151 N N . ILE B 1 513 ? 19.312 35.281 10.508 1 88.75 513 ILE B N 1
ATOM 9152 C CA . ILE B 1 513 ? 18.406 36.219 11.148 1 88.75 513 ILE B CA 1
ATOM 9153 C C . ILE B 1 513 ? 18.844 37.656 10.852 1 88.75 513 ILE B C 1
ATOM 9155 O O . ILE B 1 513 ? 20.016 37.875 10.508 1 88.75 513 ILE B O 1
ATOM 9159 N N . PRO B 1 514 ? 17.938 38.594 10.953 1 87.5 514 PRO B N 1
ATOM 9160 C CA . PRO B 1 514 ? 18.266 39.969 10.609 1 87.5 514 PRO B CA 1
ATOM 9161 C C . PRO B 1 514 ? 19.281 40.594 11.562 1 87.5 514 PRO B C 1
ATOM 9163 O O . PRO B 1 514 ? 19.234 40.344 12.773 1 87.5 514 PRO B O 1
ATOM 9166 N N . VAL B 1 515 ? 20.219 41.344 11.008 1 86.94 515 VAL B N 1
ATOM 9167 C CA . VAL B 1 515 ? 21.172 42.188 11.734 1 86.94 515 VAL B CA 1
ATOM 9168 C C . VAL B 1 515 ? 20.875 43.656 11.484 1 86.94 515 VAL B C 1
ATOM 9170 O O . VAL B 1 515 ? 20.812 44.094 10.336 1 86.94 515 VAL B O 1
ATOM 9173 N N . PHE B 1 516 ? 20.703 44.312 12.539 1 82.38 516 PHE B N 1
ATOM 9174 C CA . PHE B 1 516 ? 20.312 45.719 12.469 1 82.38 516 PHE B CA 1
ATOM 9175 C C . PHE B 1 516 ? 21.5 46.625 12.703 1 82.38 516 PHE B C 1
ATOM 9177 O O . PHE B 1 516 ? 22.438 46.281 13.422 1 82.38 516 PHE B O 1
ATOM 9184 N N . LYS B 1 517 ? 21.453 47.688 12 1 78 517 LYS B N 1
ATOM 9185 C CA . LYS B 1 517 ? 22.422 48.75 12.219 1 78 517 LYS B CA 1
ATOM 9186 C C . LYS B 1 517 ? 21.75 50.031 12.727 1 78 517 LYS B C 1
ATOM 9188 O O . LYS B 1 517 ? 20.812 50.531 12.102 1 78 517 LYS B O 1
ATOM 9193 N N . ARG B 1 518 ? 22.266 50.5 13.82 1 74.44 518 ARG B N 1
ATOM 9194 C CA . ARG B 1 518 ? 21.719 51.719 14.398 1 74.44 518 ARG B CA 1
ATOM 9195 C C . ARG B 1 518 ? 22.359 52.969 13.773 1 74.44 518 ARG B C 1
ATOM 9197 O O . ARG B 1 518 ? 23.312 52.844 13.008 1 74.44 518 ARG B O 1
ATOM 9204 N N . ILE B 1 519 ? 21.781 54.094 14.156 1 68.06 519 ILE B N 1
ATOM 9205 C CA . ILE B 1 519 ? 22.234 55.375 13.633 1 68.06 519 ILE B CA 1
ATOM 9206 C C . ILE B 1 519 ? 23.688 55.625 14.031 1 68.06 519 ILE B C 1
ATOM 9208 O O . ILE B 1 519 ? 24.453 56.219 13.273 1 68.06 519 ILE B O 1
ATOM 9212 N N . ASP B 1 520 ? 24.078 55.094 15.211 1 68.38 520 ASP B N 1
ATOM 9213 C CA . ASP B 1 520 ? 25.453 55.219 15.664 1 68.38 520 ASP B CA 1
ATOM 9214 C C . ASP B 1 520 ? 26.344 54.125 15.07 1 68.38 520 ASP B C 1
ATOM 9216 O O . ASP B 1 520 ? 27.484 53.938 15.508 1 68.38 520 ASP B O 1
ATOM 9220 N N . ASN B 1 521 ? 25.734 53.375 14.188 1 72.25 521 ASN B N 1
ATOM 9221 C CA . ASN B 1 521 ? 26.422 52.312 13.469 1 72.25 521 ASN B CA 1
ATOM 9222 C C . ASN B 1 521 ? 26.656 51.094 14.359 1 72.25 521 ASN B C 1
ATOM 9224 O O . ASN B 1 521 ? 27.531 50.281 14.078 1 72.25 521 ASN B O 1
ATOM 9228 N N . ASN B 1 522 ? 25.953 51.062 15.453 1 77.19 522 ASN B N 1
ATOM 9229 C CA . ASN B 1 522 ? 25.969 49.875 16.312 1 77.19 522 ASN B CA 1
ATOM 9230 C C . ASN B 1 522 ? 25.125 48.75 15.727 1 77.19 522 ASN B C 1
ATOM 9232 O O . ASN B 1 522 ? 23.969 48.969 15.344 1 77.19 522 ASN B O 1
ATOM 9236 N N . PHE B 1 523 ? 25.797 47.594 15.602 1 79 523 PHE B N 1
ATOM 9237 C CA . PHE B 1 523 ? 25.094 46.438 15.039 1 79 523 PHE B CA 1
ATOM 9238 C C . PHE B 1 523 ? 24.469 45.594 16.141 1 79 523 PHE B C 1
ATOM 9240 O O . PHE B 1 523 ? 25.047 45.438 17.219 1 79 523 PHE B O 1
ATOM 9247 N N . HIS B 1 524 ? 23.297 45.094 15.875 1 75.19 524 HIS B N 1
ATOM 9248 C CA . HIS B 1 524 ? 22.578 44.25 16.828 1 75.19 524 HIS B CA 1
ATOM 9249 C C . HIS B 1 524 ? 21.797 43.156 16.109 1 75.19 524 HIS B C 1
ATOM 9251 O O . HIS B 1 524 ? 21.375 43.312 14.969 1 75.19 524 HIS B O 1
ATOM 9257 N N . THR B 1 525 ? 21.875 42.031 16.672 1 72.5 525 THR B N 1
ATOM 9258 C CA . THR B 1 525 ? 20.953 41 16.25 1 72.5 525 THR B CA 1
ATOM 9259 C C . THR B 1 525 ? 19.688 41 17.109 1 72.5 525 THR B C 1
ATOM 9261 O O . THR B 1 525 ? 19.734 41.406 18.281 1 72.5 525 THR B O 1
ATOM 9264 N N . LEU B 1 526 ? 18.484 41.656 16.703 1 56.09 526 LEU B N 1
ATOM 9265 C CA . LEU B 1 526 ? 17.25 42.062 17.359 1 56.09 526 LEU B CA 1
ATOM 9266 C C . LEU B 1 526 ? 16.781 41.031 18.375 1 56.09 526 LEU B C 1
ATOM 9268 O O . LEU B 1 526 ? 16.422 39.906 18.016 1 56.09 526 LEU B O 1
ATOM 9272 N N . ASP B 1 527 ? 17.406 40.812 19.547 1 51.19 527 ASP B N 1
ATOM 9273 C CA . ASP B 1 527 ? 16.422 40.5 20.578 1 51.19 527 ASP B CA 1
ATOM 9274 C C . ASP B 1 527 ? 15.523 41.719 20.844 1 51.19 527 ASP B C 1
ATOM 9276 O O . ASP B 1 527 ? 16.016 42.844 20.984 1 51.19 527 ASP B O 1
ATOM 9280 N N . ARG B 1 528 ? 14.234 41.781 20.328 1 47.16 528 ARG B N 1
ATOM 9281 C CA . ARG B 1 528 ? 13.305 42.906 20.375 1 47.16 528 ARG B CA 1
ATOM 9282 C C . ARG B 1 528 ? 13.523 43.75 21.625 1 47.16 528 ARG B C 1
ATOM 9284 O O . ARG B 1 528 ? 13.289 44.938 21.609 1 47.16 528 ARG B O 1
ATOM 9291 N N . ARG B 1 529 ? 13.633 43.125 22.766 1 46.22 529 ARG B N 1
ATOM 9292 C CA . ARG B 1 529 ? 13.742 43.969 23.953 1 46.22 529 ARG B CA 1
ATOM 9293 C C . ARG B 1 529 ? 14.727 45.125 23.719 1 46.22 529 ARG B C 1
ATOM 9295 O O . ARG B 1 529 ? 14.602 46.188 24.328 1 46.22 529 ARG B O 1
ATOM 9302 N N . ALA B 1 530 ? 15.578 44.719 23.016 1 42.72 530 ALA B N 1
ATOM 9303 C CA . ALA B 1 530 ? 16.562 45.781 22.781 1 42.72 530 ALA B CA 1
ATOM 9304 C C . ALA B 1 530 ? 16.016 46.812 21.812 1 42.72 530 ALA B C 1
ATOM 9306 O O . ALA B 1 530 ? 16.328 48 21.938 1 42.72 530 ALA B O 1
ATOM 9307 N N . ILE B 1 531 ? 15.109 46.312 20.891 1 42.62 531 ILE B N 1
ATOM 9308 C CA . ILE B 1 531 ? 14.617 47.219 19.875 1 42.62 531 ILE B CA 1
ATOM 9309 C C . ILE B 1 531 ? 13.602 48.188 20.484 1 42.62 531 ILE B C 1
ATOM 9311 O O . ILE B 1 531 ? 13.609 49.375 20.203 1 42.62 531 ILE B O 1
ATOM 9315 N N . GLN B 1 532 ? 12.562 47.625 21.047 1 43.25 532 GLN B N 1
ATOM 9316 C CA . GLN B 1 532 ? 11.523 48.5 21.547 1 43.25 532 GLN B CA 1
ATOM 9317 C C . GLN B 1 532 ? 12.109 49.594 22.453 1 43.25 532 GLN B C 1
ATOM 9319 O O . GLN B 1 532 ? 11.625 50.719 22.469 1 43.25 532 GLN B O 1
ATOM 9324 N N . LYS B 1 533 ? 12.859 49.094 23.359 1 43.47 533 LYS B N 1
ATOM 9325 C CA . LYS B 1 533 ? 13.43 50.094 24.25 1 43.47 533 LYS B CA 1
ATOM 9326 C C . LYS B 1 533 ? 14.234 51.125 23.469 1 43.47 533 LYS B C 1
ATOM 9328 O O . LYS B 1 533 ? 14.438 52.25 23.953 1 43.47 533 LYS B O 1
ATOM 9333 N N . LEU B 1 534 ? 14.891 50.688 22.547 1 43.31 534 LEU B N 1
ATOM 9334 C CA . LEU B 1 534 ? 15.68 51.656 21.797 1 43.31 534 LEU B CA 1
ATOM 9335 C C . LEU B 1 534 ? 14.883 52.188 20.625 1 43.31 534 LEU B C 1
ATOM 9337 O O . LEU B 1 534 ? 15.047 51.75 19.484 1 43.31 534 LEU B O 1
ATOM 9341 N N . SER B 1 535 ? 13.586 52.312 20.734 1 42 535 SER B N 1
ATOM 9342 C CA . SER B 1 535 ? 12.539 52.719 19.828 1 42 535 SER B CA 1
ATOM 9343 C C . SER B 1 535 ? 13.086 53.656 18.734 1 42 535 SER B C 1
ATOM 9345 O O . SER B 1 535 ? 12.742 53.5 17.562 1 42 535 SER B O 1
ATOM 9347 N N . HIS B 1 536 ? 13.367 54.906 19.109 1 45.19 536 HIS B N 1
ATOM 9348 C CA . HIS B 1 536 ? 13.32 55.969 18.125 1 45.19 536 HIS B CA 1
ATOM 9349 C C . HIS B 1 536 ? 14.383 55.781 17.047 1 45.19 536 HIS B C 1
ATOM 9351 O O . HIS B 1 536 ? 14.352 56.438 16.016 1 45.19 536 HIS B O 1
ATOM 9357 N N . LYS B 1 537 ? 15.617 55.094 17.297 1 47.5 537 LYS B N 1
ATOM 9358 C CA . LYS B 1 537 ? 16.734 55.25 16.359 1 47.5 537 LYS B CA 1
ATOM 9359 C C . LYS B 1 537 ? 17.047 53.938 15.664 1 47.5 537 LYS B C 1
ATOM 9361 O O . LYS B 1 537 ? 18.156 53.719 15.172 1 47.5 537 LYS B O 1
ATOM 9366 N N . LEU B 1 538 ? 16.438 52.781 15.945 1 49.56 538 LEU B N 1
ATOM 9367 C CA . LEU B 1 538 ? 16.766 51.562 15.188 1 49.56 538 LEU B CA 1
ATOM 9368 C C . LEU B 1 538 ? 16.391 51.75 13.719 1 49.56 538 LEU B C 1
ATOM 9370 O O . LEU B 1 538 ? 15.289 52.188 13.398 1 49.56 538 LEU B O 1
ATOM 9374 N N . VAL B 1 539 ? 17.453 51.781 12.852 1 56.97 539 VAL B N 1
ATOM 9375 C CA . VAL B 1 539 ? 17.422 51.812 11.398 1 56.97 539 VAL B CA 1
ATOM 9376 C C . VAL B 1 539 ? 17.016 50.469 10.836 1 56.97 539 VAL B C 1
ATOM 9378 O O . VAL B 1 539 ? 16.844 49.5 11.586 1 56.97 539 VAL B O 1
ATOM 9381 N N . ALA B 1 540 ? 17.125 50.281 9.5 1 67.81 540 ALA B N 1
ATOM 9382 C CA . ALA B 1 540 ? 16.828 49.344 8.43 1 67.81 540 ALA B CA 1
ATOM 9383 C C . ALA B 1 540 ? 17.672 48.062 8.578 1 67.81 540 ALA B C 1
ATOM 9385 O O . ALA B 1 540 ? 18.781 48.094 9.117 1 67.81 540 ALA B O 1
ATOM 9386 N N . VAL B 1 541 ? 17.031 46.844 8.594 1 81.12 541 VAL B N 1
ATOM 9387 C CA . VAL B 1 541 ? 17.781 45.594 8.438 1 81.12 541 VAL B CA 1
ATOM 9388 C C . VAL B 1 541 ? 18.922 45.781 7.445 1 81.12 541 VAL B C 1
ATOM 9390 O O . VAL B 1 541 ? 18.703 46.25 6.324 1 81.12 541 VAL B O 1
ATOM 9393 N N . GLU B 1 542 ? 20.141 45.562 7.934 1 84.06 542 GLU B N 1
ATOM 9394 C CA . GLU B 1 542 ? 21.281 45.719 7.039 1 84.06 542 GLU B CA 1
ATOM 9395 C C . GLU B 1 542 ? 21.531 44.438 6.23 1 84.06 542 GLU B C 1
ATOM 9397 O O . GLU B 1 542 ? 21.812 44.531 5.031 1 84.06 542 GLU B O 1
ATOM 9402 N N . PHE B 1 543 ? 21.578 43.375 6.852 1 89.19 543 PHE B N 1
ATOM 9403 C CA . PHE B 1 543 ? 21.781 42.062 6.25 1 89.19 543 PHE B CA 1
ATOM 9404 C C . PHE B 1 543 ? 21.297 40.938 7.188 1 89.19 543 PHE B C 1
ATOM 9406 O O . PHE B 1 543 ? 20.734 41.219 8.25 1 89.19 543 PHE B O 1
ATOM 9413 N N . TYR B 1 544 ? 21.344 39.75 6.738 1 91.56 544 TYR B N 1
ATOM 9414 C CA . TYR B 1 544 ? 21.062 38.562 7.562 1 91.56 544 TYR B CA 1
ATOM 9415 C C . TYR B 1 544 ? 22.328 37.781 7.832 1 91.56 544 TYR B C 1
ATOM 9417 O O . TYR B 1 544 ? 23.266 37.781 7.023 1 91.56 544 TYR B O 1
ATOM 9425 N N . ALA B 1 545 ? 22.391 37.156 8.992 1 92 545 ALA B N 1
ATOM 9426 C CA . ALA B 1 545 ? 23.531 36.312 9.375 1 92 545 ALA B CA 1
ATOM 9427 C C . ALA B 1 545 ? 23.109 35.281 10.422 1 92 545 ALA B C 1
ATOM 9429 O O . ALA B 1 545 ? 21.984 35.312 10.922 1 92 545 ALA B O 1
ATOM 9430 N N . PHE B 1 546 ? 24.062 34.406 10.75 1 92.25 546 PHE B N 1
ATOM 9431 C CA . PHE B 1 546 ? 23.75 33.375 11.703 1 92.25 546 PHE B CA 1
ATOM 9432 C C . PHE B 1 546 ? 23.984 33.844 13.133 1 92.25 546 PHE B C 1
ATOM 9434 O O . PHE B 1 546 ? 24.938 34.562 13.391 1 92.25 546 PHE B O 1
ATOM 9441 N N . SER B 1 547 ? 23.109 33.344 14.008 1 89.12 547 SER B N 1
ATOM 9442 C CA . SER B 1 547 ? 23.297 33.656 15.422 1 89.12 547 SER B CA 1
ATOM 9443 C C . SER B 1 547 ? 24.266 32.688 16.078 1 89.12 547 SER B C 1
ATOM 9445 O O . SER B 1 547 ? 24.828 33 17.125 1 89.12 547 SER B O 1
ATOM 9447 N N . LYS B 1 548 ? 24.406 31.547 15.555 1 88.56 548 LYS B N 1
ATOM 9448 C CA . LYS B 1 548 ? 25.344 30.516 15.969 1 88.56 548 LYS B CA 1
ATOM 9449 C C . LYS B 1 548 ? 26.094 29.938 14.773 1 88.56 548 LYS B C 1
ATOM 9451 O O . LYS B 1 548 ? 25.641 30.047 13.633 1 88.56 548 LYS B O 1
ATOM 9456 N N . PRO B 1 549 ? 27.234 29.344 15.141 1 86.88 549 PRO B N 1
ATOM 9457 C CA . PRO B 1 549 ? 27.969 28.75 14.016 1 86.88 549 PRO B CA 1
ATOM 9458 C C . PRO B 1 549 ? 27.266 27.5 13.453 1 86.88 549 PRO B C 1
ATOM 9460 O O . PRO B 1 549 ? 27.156 26.5 14.148 1 86.88 549 PRO B O 1
ATOM 9463 N N . GLN B 1 550 ? 26.781 27.5 12.289 1 78.5 550 GLN B N 1
ATOM 9464 C CA . GLN B 1 550 ? 26 26.422 11.695 1 78.5 550 GLN B CA 1
ATOM 9465 C C . GLN B 1 550 ? 26.859 25.578 10.742 1 78.5 550 GLN B C 1
ATOM 9467 O O . GLN B 1 550 ? 26.438 24.5 10.32 1 78.5 550 GLN B O 1
ATOM 9472 N N . CYS B 1 551 ? 27.844 26.031 10.352 1 77.19 551 CYS B N 1
ATOM 9473 C CA . CYS B 1 551 ? 28.688 25.297 9.43 1 77.19 551 CYS B CA 1
ATOM 9474 C C . CYS B 1 551 ? 30.156 25.484 9.781 1 77.19 551 CYS B C 1
ATOM 9476 O O . CYS B 1 551 ? 30.516 26.375 10.555 1 77.19 551 CYS B O 1
ATOM 9478 N N . GLU B 1 552 ? 30.938 24.609 9.266 1 78.19 552 GLU B N 1
ATOM 9479 C CA . GLU B 1 552 ? 32.375 24.656 9.516 1 78.19 552 GLU B CA 1
ATOM 9480 C C . GLU B 1 552 ? 33 25.953 8.977 1 78.19 552 GLU B C 1
ATOM 9482 O O . GLU B 1 552 ? 34 26.438 9.516 1 78.19 552 GLU B O 1
ATOM 9487 N N . SER B 1 553 ? 32.312 26.516 8.117 1 81 553 SER B N 1
ATOM 9488 C CA . SER B 1 553 ? 32.844 27.703 7.48 1 81 553 SER B CA 1
ATOM 9489 C C . SER B 1 553 ? 32.375 28.969 8.18 1 81 553 SER B C 1
ATOM 9491 O O . SER B 1 553 ? 32.688 30.094 7.758 1 81 553 SER B O 1
ATOM 9493 N N . CYS B 1 554 ? 31.688 28.875 9.281 1 89.5 554 CYS B N 1
ATOM 9494 C CA . CYS B 1 554 ? 31.188 30.062 9.969 1 89.5 554 CYS B CA 1
ATOM 9495 C C . CYS B 1 554 ? 32.281 30.703 10.828 1 89.5 554 CYS B C 1
ATOM 9497 O O . CYS B 1 554 ? 33 30 11.516 1 89.5 554 CYS B O 1
ATOM 9499 N N . ILE B 1 555 ? 32.406 32 10.719 1 91.56 555 ILE B N 1
ATOM 9500 C CA . ILE B 1 555 ? 33.375 32.75 11.492 1 91.56 555 ILE B CA 1
ATOM 9501 C C . ILE B 1 555 ? 32.656 33.75 12.398 1 91.56 555 ILE B C 1
ATOM 9503 O O . ILE B 1 555 ? 31.703 34.406 11.977 1 91.56 555 ILE B O 1
ATOM 9507 N N . PRO B 1 556 ? 33.062 33.812 13.648 1 93.56 556 PRO B N 1
ATOM 9508 C CA . PRO B 1 556 ? 32.469 34.781 14.547 1 93.56 556 PRO B CA 1
ATOM 9509 C C . PRO B 1 556 ? 32.844 36.219 14.219 1 93.56 556 PRO B C 1
ATOM 9511 O O . PRO B 1 556 ? 34 36.469 13.883 1 93.56 556 PRO B O 1
ATOM 9514 N N . ILE B 1 557 ? 31.938 37.125 14.234 1 93.38 557 ILE B N 1
ATOM 9515 C CA . ILE B 1 557 ? 32.188 38.562 13.992 1 93.38 557 ILE B CA 1
ATOM 9516 C C . ILE B 1 557 ? 31.922 39.344 15.273 1 93.38 557 ILE B C 1
ATOM 9518 O O . ILE B 1 557 ? 30.859 39.219 15.883 1 93.38 557 ILE B O 1
ATOM 9522 N N . TYR B 1 558 ? 32.875 40.125 15.609 1 91.88 558 TYR B N 1
ATOM 9523 C CA . TYR B 1 558 ? 32.812 40.969 16.812 1 91.88 558 TYR B CA 1
ATOM 9524 C C . TYR B 1 558 ? 32.688 42.438 16.453 1 91.88 558 TYR B C 1
ATOM 9526 O O . TYR B 1 558 ? 32.906 42.812 15.305 1 91.88 558 TYR B O 1
ATOM 9534 N N . GLN B 1 559 ? 32.156 43.188 17.422 1 89.19 559 GLN B N 1
ATOM 9535 C CA . GLN B 1 559 ? 32.062 44.625 17.25 1 89.19 559 GLN B CA 1
ATOM 9536 C C . GLN B 1 559 ? 32.906 45.375 18.281 1 89.19 559 GLN B C 1
ATOM 9538 O O . GLN B 1 559 ? 32.969 44.969 19.438 1 89.19 559 GLN B O 1
ATOM 9543 N N . TYR B 1 560 ? 33.656 46.344 17.828 1 85.56 560 TYR B N 1
ATOM 9544 C CA . TYR B 1 560 ? 34.406 47.188 18.75 1 85.56 560 TYR B CA 1
ATOM 9545 C C . TYR B 1 560 ? 34.219 48.656 18.422 1 85.56 560 TYR B C 1
ATOM 9547 O O . TYR B 1 560 ? 33.812 49 17.312 1 85.56 560 TYR B O 1
ATOM 9555 N N . ARG B 1 561 ? 34.344 49.438 19.406 1 83.12 561 ARG B N 1
ATOM 9556 C CA . ARG B 1 561 ? 34.188 50.875 19.266 1 83.12 561 ARG B CA 1
ATOM 9557 C C . ARG B 1 561 ? 35.531 51.594 19.094 1 83.12 561 ARG B C 1
ATOM 9559 O O . ARG B 1 561 ? 36.438 51.375 19.891 1 83.12 561 ARG B O 1
ATOM 9566 N N . MET B 1 562 ? 35.719 52.25 17.938 1 78.25 562 MET B N 1
ATOM 9567 C CA . MET B 1 562 ? 36.875 53.094 17.656 1 78.25 562 MET B CA 1
ATOM 9568 C C . MET B 1 562 ? 36.438 54.469 17.172 1 78.25 562 MET B C 1
ATOM 9570 O O . MET B 1 562 ? 35.688 54.594 16.203 1 78.25 562 MET B O 1
ATOM 9574 N N . ASN B 1 563 ? 37.031 55.594 17.812 1 76.75 563 ASN B N 1
ATOM 9575 C CA . ASN B 1 563 ? 36.719 56.969 17.484 1 76.75 563 ASN B CA 1
ATOM 9576 C C . ASN B 1 563 ? 35.219 57.188 17.375 1 76.75 563 ASN B C 1
ATOM 9578 O O . ASN B 1 563 ? 34.719 57.719 16.375 1 76.75 563 ASN B O 1
ATOM 9582 N N . ASP B 1 564 ? 34.375 56.625 18.297 1 74.88 564 ASP B N 1
ATOM 9583 C CA . ASP B 1 564 ? 32.938 56.812 18.469 1 74.88 564 ASP B CA 1
ATOM 9584 C C . ASP B 1 564 ? 32.156 56.094 17.359 1 74.88 564 ASP B C 1
ATOM 9586 O O . ASP B 1 564 ? 31.016 56.469 17.062 1 74.88 564 ASP B O 1
ATOM 9590 N N . GLN B 1 565 ? 32.938 55.281 16.656 1 77.62 565 GLN B N 1
ATOM 9591 C CA . GLN B 1 565 ? 32.281 54.469 15.633 1 77.62 565 GLN B CA 1
ATOM 9592 C C . GLN B 1 565 ? 32.406 53 15.945 1 77.62 565 GLN B C 1
ATOM 9594 O O . GLN B 1 565 ? 33.406 52.562 16.5 1 77.62 565 GLN B O 1
ATOM 9599 N N . TYR B 1 566 ? 31.328 52.281 15.648 1 83.62 566 TYR B N 1
ATOM 9600 C CA . TYR B 1 566 ? 31.375 50.844 15.812 1 83.62 566 TYR B CA 1
ATOM 9601 C C . TYR B 1 566 ? 31.906 50.156 14.555 1 83.62 566 TYR B C 1
ATOM 9603 O O . TYR B 1 566 ? 31.5 50.5 13.438 1 83.62 566 TYR B O 1
ATOM 9611 N N . LEU B 1 567 ? 32.906 49.344 14.781 1 84.88 567 LEU B N 1
ATOM 9612 C CA . LEU B 1 567 ? 33.531 48.594 13.688 1 84.88 567 LEU B CA 1
ATOM 9613 C C . LEU B 1 567 ? 33.375 47.094 13.883 1 84.88 567 LEU B C 1
ATOM 9615 O O . LEU B 1 567 ? 33.375 46.625 15.023 1 84.88 567 LEU B O 1
ATOM 9619 N N . LEU B 1 568 ? 33.188 46.406 12.758 1 91.5 568 LEU B N 1
ATOM 9620 C CA . LEU B 1 568 ? 33.094 44.938 12.773 1 91.5 568 LEU B CA 1
ATOM 9621 C C . LEU B 1 568 ? 34.438 44.312 12.461 1 91.5 568 LEU B C 1
ATOM 9623 O O . LEU B 1 568 ? 35.188 44.812 11.625 1 91.5 568 LEU B O 1
ATOM 9627 N N . SER B 1 569 ? 34.75 43.25 13.219 1 90.5 569 SER B N 1
ATOM 9628 C CA . SER B 1 569 ? 36.031 42.562 13.031 1 90.5 569 SER B CA 1
ATOM 9629 C C . SER B 1 569 ? 35.906 41.094 13.352 1 90.5 569 SER B C 1
ATOM 9631 O O . SER B 1 569 ? 35.031 40.688 14.109 1 90.5 569 SER B O 1
ATOM 9633 N N . THR B 1 570 ? 36.812 40.25 12.742 1 91.44 570 THR B N 1
ATOM 9634 C CA . THR B 1 570 ? 36.875 38.844 13.078 1 91.44 570 THR B CA 1
ATOM 9635 C C . THR B 1 570 ? 37.719 38.656 14.344 1 91.44 570 THR B C 1
ATOM 9637 O O . THR B 1 570 ? 37.719 37.562 14.914 1 91.44 570 THR B O 1
ATOM 9640 N N . GLU B 1 571 ? 38.344 39.656 14.781 1 87.19 571 GLU B N 1
ATOM 9641 C CA . GLU B 1 571 ? 39.219 39.562 15.938 1 87.19 571 GLU B CA 1
ATOM 9642 C C . GLU B 1 571 ? 38.469 39.812 17.234 1 87.19 571 GLU B C 1
ATOM 9644 O O . GLU B 1 571 ? 37.781 40.844 17.375 1 87.19 571 GLU B O 1
ATOM 9649 N N . GLN B 1 572 ? 38.656 38.938 18.141 1 87.06 572 GLN B N 1
ATOM 9650 C CA . GLN B 1 572 ? 38.062 39.094 19.469 1 87.06 572 GLN B CA 1
ATOM 9651 C C . GLN B 1 572 ? 38.875 40.031 20.344 1 87.06 572 GLN B C 1
ATOM 9653 O O . GLN B 1 572 ? 40.062 39.781 20.562 1 87.06 572 GLN B O 1
ATOM 9658 N N . GLY B 1 573 ? 38.375 41.125 20.75 1 79.19 573 GLY B N 1
ATOM 9659 C CA . GLY B 1 573 ? 39.062 42.062 21.609 1 79.19 573 GLY B CA 1
ATOM 9660 C C . GLY B 1 573 ? 39.281 41.531 23.016 1 79.19 573 GLY B C 1
ATOM 9661 O O . GLY B 1 573 ? 40.438 41.281 23.438 1 79.19 573 GLY B O 1
ATOM 9662 N N . LEU B 1 574 ? 38.156 41.312 23.703 1 80.94 574 LEU B N 1
ATOM 9663 C CA . LEU B 1 574 ? 38.219 40.719 25.031 1 80.94 574 LEU B CA 1
ATOM 9664 C C . LEU B 1 574 ? 37.781 39.281 24.984 1 80.94 574 LEU B C 1
ATOM 9666 O O . LEU B 1 574 ? 36.875 38.906 24.203 1 80.94 574 LEU B O 1
ATOM 9670 N N . LYS B 1 575 ? 38.5 38.562 25.688 1 77.75 575 LYS B N 1
ATOM 9671 C CA . LYS B 1 575 ? 38.219 37.125 25.734 1 77.75 575 LYS B CA 1
ATOM 9672 C C . LYS B 1 575 ? 36.75 36.844 26.047 1 77.75 575 LYS B C 1
ATOM 9674 O O . LYS B 1 575 ? 36.188 35.844 25.609 1 77.75 575 LYS B O 1
ATOM 9679 N N . SER B 1 576 ? 36.188 37.719 26.828 1 85.06 576 SER B N 1
ATOM 9680 C CA . SER B 1 576 ? 34.812 37.531 27.281 1 85.06 576 SER B CA 1
ATOM 9681 C C . SER B 1 576 ? 33.812 38.062 26.266 1 85.06 576 SER B C 1
ATOM 9683 O O . SER B 1 576 ? 32.594 37.906 26.406 1 85.06 576 SER B O 1
ATOM 9685 N N . GLN B 1 577 ? 34.281 38.656 25.25 1 85.81 577 GLN B N 1
ATOM 9686 C CA . GLN B 1 577 ? 33.406 39.25 24.266 1 85.81 577 GLN B CA 1
ATOM 9687 C C . GLN B 1 577 ? 32.719 38.188 23.422 1 85.81 577 GLN B C 1
ATOM 9689 O O . GLN B 1 577 ? 33.375 37.25 22.922 1 85.81 577 GLN B O 1
ATOM 9694 N N . LYS B 1 578 ? 31.438 38.312 23.359 1 87.94 578 LYS B N 1
ATOM 9695 C CA . LYS B 1 578 ? 30.672 37.406 22.516 1 87.94 578 LYS B CA 1
ATOM 9696 C C . LYS B 1 578 ? 30.5 37.969 21.109 1 87.94 578 LYS B C 1
ATOM 9698 O O . LYS B 1 578 ? 30.359 39.188 20.938 1 87.94 578 LYS B O 1
ATOM 9703 N N . PRO B 1 579 ? 30.547 37.031 20.172 1 91.75 579 PRO B N 1
ATOM 9704 C CA . PRO B 1 579 ? 30.266 37.5 18.812 1 91.75 579 PRO B CA 1
ATOM 9705 C C . PRO B 1 579 ? 28.859 38.062 18.672 1 91.75 579 PRO B C 1
ATOM 9707 O O . PRO B 1 579 ? 27.922 37.562 19.312 1 91.75 579 PRO B O 1
ATOM 9710 N N . ILE B 1 580 ? 28.703 39.031 17.797 1 88.75 580 ILE B N 1
ATOM 9711 C CA . ILE B 1 580 ? 27.391 39.625 17.5 1 88.75 580 ILE B CA 1
ATOM 9712 C C . ILE B 1 580 ? 26.641 38.688 16.547 1 88.75 580 ILE B C 1
ATOM 9714 O O . ILE B 1 580 ? 25.406 38.594 16.609 1 88.75 580 ILE B O 1
ATOM 9718 N N . PHE B 1 581 ? 27.312 38.188 15.586 1 91.88 581 PHE B N 1
ATOM 9719 C CA . PHE B 1 581 ? 26.766 37.219 14.633 1 91.88 581 PHE B CA 1
ATOM 9720 C C . PHE B 1 581 ? 27.875 36.375 14.008 1 91.88 581 PHE B C 1
ATOM 9722 O O . PHE B 1 581 ? 29.062 36.562 14.344 1 91.88 581 PHE B O 1
ATOM 9729 N N . TYR B 1 582 ? 27.531 35.438 13.234 1 93.25 582 TYR B N 1
ATOM 9730 C CA . TYR B 1 582 ? 28.469 34.594 12.5 1 93.25 582 TYR B CA 1
ATOM 9731 C C . TYR B 1 582 ? 28.266 34.719 11 1 93.25 582 TYR B C 1
ATOM 9733 O O . TYR B 1 582 ? 27.125 34.75 10.516 1 93.25 582 TYR B O 1
ATOM 9741 N N . ALA B 1 583 ? 29.328 34.938 10.32 1 93.06 583 ALA B N 1
ATOM 9742 C CA . ALA B 1 583 ? 29.328 35.062 8.867 1 93.06 583 ALA B CA 1
ATOM 9743 C C . ALA B 1 583 ? 30.047 33.875 8.219 1 93.06 583 ALA B C 1
ATOM 9745 O O . ALA B 1 583 ? 30.672 33.062 8.914 1 93.06 583 ALA B O 1
ATOM 9746 N N . LEU B 1 584 ? 29.859 33.75 6.922 1 90.81 584 LEU B N 1
ATOM 9747 C CA . LEU B 1 584 ? 30.578 32.719 6.188 1 90.81 584 LEU B CA 1
ATOM 9748 C C . LEU B 1 584 ? 31.953 33.219 5.766 1 90.81 584 LEU B C 1
ATOM 9750 O O . LEU B 1 584 ? 32.125 34.375 5.371 1 90.81 584 LEU B O 1
ATOM 9754 N N . ASP B 1 585 ? 32.875 32.281 5.871 1 88.06 585 ASP B N 1
ATOM 9755 C CA . ASP B 1 585 ? 34.219 32.594 5.422 1 88.06 585 ASP B CA 1
ATOM 9756 C C . ASP B 1 585 ? 34.312 32.625 3.898 1 88.06 585 ASP B C 1
ATOM 9758 O O . ASP B 1 585 ? 34.094 31.594 3.244 1 88.06 585 ASP B O 1
ATOM 9762 N N . SER B 1 586 ? 34.625 33.75 3.41 1 84.56 586 SER B N 1
ATOM 9763 C CA . SER B 1 586 ? 34.688 33.906 1.963 1 84.56 586 SER B CA 1
ATOM 9764 C C . SER B 1 586 ? 35.75 33 1.342 1 84.56 586 SER B C 1
ATOM 9766 O O . SER B 1 586 ? 35.625 32.625 0.171 1 84.56 586 SER B O 1
ATOM 9768 N N . ASN B 1 587 ? 36.688 32.688 2.115 1 78.94 587 ASN B N 1
ATOM 9769 C CA . ASN B 1 587 ? 37.781 31.844 1.596 1 78.94 587 ASN B CA 1
ATOM 9770 C C . ASN B 1 587 ? 37.312 30.406 1.387 1 78.94 587 ASN B C 1
ATOM 9772 O O . ASN B 1 587 ? 37.906 29.672 0.607 1 78.94 587 ASN B O 1
ATOM 9776 N N . HIS B 1 588 ? 36.312 30.062 2.105 1 76.5 588 HIS B N 1
ATOM 9777 C CA . HIS B 1 588 ? 35.844 28.688 2.029 1 76.5 588 HIS B CA 1
ATOM 9778 C C . HIS B 1 588 ? 34.719 28.531 0.996 1 76.5 588 HIS B C 1
ATOM 9780 O O . HIS B 1 588 ? 34.312 27.422 0.688 1 76.5 588 HIS B O 1
ATOM 9786 N N . ILE B 1 589 ? 34.219 29.625 0.642 1 71.69 589 ILE B N 1
ATOM 9787 C CA . ILE B 1 589 ? 33.156 29.578 -0.35 1 71.69 589 ILE B CA 1
ATOM 9788 C C . ILE B 1 589 ? 33.688 29.922 -1.728 1 71.69 589 ILE B C 1
ATOM 9790 O O . ILE B 1 589 ? 34.219 31.031 -1.929 1 71.69 589 ILE B O 1
ATOM 9794 N N . LEU B 1 590 ? 33.875 28.844 -2.521 1 60.56 590 LEU B N 1
ATOM 9795 C CA . LEU B 1 590 ? 34.281 29.125 -3.895 1 60.56 590 LEU B CA 1
ATOM 9796 C C . LEU B 1 590 ? 33.312 30.094 -4.562 1 60.56 590 LEU B C 1
ATOM 9798 O O . LEU B 1 590 ? 32.125 30.078 -4.266 1 60.56 590 LEU B O 1
ATOM 9802 N N . GLU B 1 591 ? 33.844 30.969 -5.273 1 57.53 591 GLU B N 1
ATOM 9803 C CA . GLU B 1 591 ? 33.031 31.969 -5.98 1 57.53 591 GLU B CA 1
ATOM 9804 C C . GLU B 1 591 ? 31.859 31.328 -6.699 1 57.53 591 GLU B C 1
ATOM 9806 O O . GLU B 1 591 ? 30.766 31.891 -6.73 1 57.53 591 GLU B O 1
ATOM 9811 N N . GLN B 1 592 ? 32.094 30.188 -7.215 1 57.84 592 GLN B N 1
ATOM 9812 C CA . GLN B 1 592 ? 31.094 29.5 -8.008 1 57.84 592 GLN B CA 1
ATOM 9813 C C . GLN B 1 592 ? 29.938 29.016 -7.129 1 57.84 592 GLN B C 1
ATOM 9815 O O . GLN B 1 592 ? 28.859 28.703 -7.629 1 57.84 592 GLN B O 1
ATOM 9820 N N . GLN B 1 593 ? 30.188 29.219 -5.793 1 67.44 593 GLN B N 1
ATOM 9821 C CA . GLN B 1 593 ? 29.172 28.672 -4.898 1 67.44 593 GLN B CA 1
ATOM 9822 C C . GLN B 1 593 ? 28.344 29.781 -4.27 1 67.44 593 GLN B C 1
ATOM 9824 O O . GLN B 1 593 ? 27.453 29.516 -3.449 1 67.44 593 GLN B O 1
ATOM 9829 N N . LEU B 1 594 ? 28.672 30.969 -4.816 1 76.62 594 LEU B N 1
ATOM 9830 C CA . LEU B 1 594 ? 27.922 32.062 -4.246 1 76.62 594 LEU B CA 1
ATOM 9831 C C . LEU B 1 594 ? 26.516 32.156 -4.863 1 76.62 594 LEU B C 1
ATOM 9833 O O . LEU B 1 594 ? 26.375 32.094 -6.086 1 76.62 594 LEU B O 1
ATOM 9837 N N . LEU B 1 595 ? 25.625 32.188 -3.98 1 81.06 595 LEU B N 1
ATOM 9838 C CA . LEU B 1 595 ? 24.234 32.312 -4.379 1 81.06 595 LEU B CA 1
ATOM 9839 C C . LEU B 1 595 ? 23.828 33.781 -4.441 1 81.06 595 LEU B C 1
ATOM 9841 O O . LEU B 1 595 ? 24.484 34.656 -3.854 1 81.06 595 LEU B O 1
ATOM 9845 N N . PRO B 1 596 ? 22.766 34.125 -5.188 1 78.88 596 PRO B N 1
ATOM 9846 C CA . PRO B 1 596 ? 22.344 35.5 -5.418 1 78.88 596 PRO B CA 1
ATOM 9847 C C . PRO B 1 596 ? 22.016 36.25 -4.125 1 78.88 596 PRO B C 1
ATOM 9849 O O . PRO B 1 596 ? 22.078 37.469 -4.082 1 78.88 596 PRO B O 1
ATOM 9852 N N . PHE B 1 597 ? 21.766 35.531 -3.086 1 86.5 597 PHE B N 1
ATOM 9853 C CA . PHE B 1 597 ? 21.359 36.219 -1.863 1 86.5 597 PHE B CA 1
ATOM 9854 C C . PHE B 1 597 ? 22.531 36.344 -0.895 1 86.5 597 PHE B C 1
ATOM 9856 O O . PHE B 1 597 ? 22.375 36.844 0.22 1 86.5 597 PHE B O 1
ATOM 9863 N N . HIS B 1 598 ? 23.641 35.938 -1.374 1 88.56 598 HIS B N 1
ATOM 9864 C CA . HIS B 1 598 ? 24.844 36.188 -0.59 1 88.56 598 HIS B CA 1
ATOM 9865 C C . HIS B 1 598 ? 25.328 37.625 -0.776 1 88.56 598 HIS B C 1
ATOM 9867 O O . HIS B 1 598 ? 25.234 38.188 -1.872 1 88.56 598 HIS B O 1
ATOM 9873 N N . GLN B 1 599 ? 25.766 38.156 0.259 1 89 599 GLN B N 1
ATOM 9874 C CA . GLN B 1 599 ? 26.297 39.531 0.253 1 89 599 GLN B CA 1
ATOM 9875 C C . GLN B 1 599 ? 27.688 39.594 0.895 1 89 599 GLN B C 1
ATOM 9877 O O . GLN B 1 599 ? 27.906 38.969 1.943 1 89 599 GLN B O 1
ATOM 9882 N N . GLU B 1 600 ? 28.516 40.344 0.188 1 89.75 600 GLU B N 1
ATOM 9883 C CA . GLU B 1 600 ? 29.844 40.531 0.765 1 89.75 600 GLU B CA 1
ATOM 9884 C C . GLU B 1 600 ? 29.828 41.656 1.804 1 89.75 600 GLU B C 1
ATOM 9886 O O . GLU B 1 600 ? 29.203 42.688 1.591 1 89.75 600 GLU B O 1
ATOM 9891 N N . LEU B 1 601 ? 30.422 41.406 2.92 1 90.44 601 LEU B N 1
ATOM 9892 C CA . LEU B 1 601 ? 30.578 42.375 3.988 1 90.44 601 LEU B CA 1
ATOM 9893 C C . LEU B 1 601 ? 32.062 42.656 4.27 1 90.44 601 LEU B C 1
ATOM 9895 O O . LEU B 1 601 ? 32.781 41.75 4.641 1 90.44 601 LEU B O 1
ATOM 9899 N N . LYS B 1 602 ? 32.406 43.906 4.043 1 90.31 602 LYS B N 1
ATOM 9900 C CA . LYS B 1 602 ? 33.781 44.312 4.312 1 90.31 602 LYS B CA 1
ATOM 9901 C C . LYS B 1 602 ? 33.938 44.719 5.766 1 90.31 602 LYS B C 1
ATOM 9903 O O . LYS B 1 602 ? 33.188 45.594 6.262 1 90.31 602 LYS B O 1
ATOM 9908 N N . LEU B 1 603 ? 35 44.156 6.348 1 91 603 LEU B N 1
ATOM 9909 C CA . LEU B 1 603 ? 35.281 44.438 7.754 1 91 603 LEU B CA 1
ATOM 9910 C C . LEU B 1 603 ? 36.375 45.5 7.887 1 91 603 LEU B C 1
ATOM 9912 O O . LEU B 1 603 ? 36.969 45.906 6.891 1 91 603 LEU B O 1
ATOM 9916 N N . HIS B 1 604 ? 36.5 45.938 9.094 1 83.5 604 HIS B N 1
ATOM 9917 C CA . HIS B 1 604 ? 37.469 47 9.375 1 83.5 604 HIS B CA 1
ATOM 9918 C C . HIS B 1 604 ? 38.906 46.531 9.062 1 83.5 604 HIS B C 1
ATOM 9920 O O . HIS B 1 604 ? 39.75 47.344 8.664 1 83.5 604 HIS B O 1
ATOM 9926 N N . ASN B 1 605 ? 39.281 45.312 9.234 1 78 605 ASN B N 1
ATOM 9927 C CA . ASN B 1 605 ? 40.625 44.812 8.969 1 78 605 ASN B CA 1
ATOM 9928 C C . ASN B 1 605 ? 40.812 44.375 7.52 1 78 605 ASN B C 1
ATOM 9930 O O . ASN B 1 605 ? 41.625 43.531 7.211 1 78 605 ASN B O 1
ATOM 9934 N N . ASP B 1 606 ? 39.969 44.844 6.656 1 80.75 606 ASP B N 1
ATOM 9935 C CA . ASP B 1 606 ? 40 44.625 5.215 1 80.75 606 ASP B CA 1
ATOM 9936 C C . ASP B 1 606 ? 39.688 43.156 4.887 1 80.75 606 ASP B C 1
ATOM 9938 O O . ASP B 1 606 ? 39.938 42.688 3.775 1 80.75 606 ASP B O 1
ATOM 9942 N N . GLN B 1 607 ? 39.25 42.562 5.891 1 86.25 607 GLN B N 1
ATOM 9943 C CA . GLN B 1 607 ? 38.75 41.188 5.617 1 86.25 607 GLN B CA 1
ATOM 9944 C C . GLN B 1 607 ? 37.344 41.219 5.078 1 86.25 607 GLN B C 1
ATOM 9946 O O . GLN B 1 607 ? 36.562 42.125 5.418 1 86.25 607 GLN B O 1
ATOM 9951 N N . THR B 1 608 ? 37.094 40.312 4.168 1 90.94 608 THR B N 1
ATOM 9952 C CA . THR B 1 608 ? 35.75 40.188 3.602 1 90.94 608 THR B CA 1
ATOM 9953 C C . THR B 1 608 ? 35.094 38.906 4.047 1 90.94 608 THR B C 1
ATOM 9955 O O . THR B 1 608 ? 35.719 37.844 4.07 1 90.94 608 THR B O 1
ATOM 9958 N N . VAL B 1 609 ? 33.875 39.031 4.52 1 92.62 609 VAL B N 1
ATOM 9959 C CA . VAL B 1 609 ? 33.094 37.844 4.879 1 92.62 609 VAL B CA 1
ATOM 9960 C C . VAL B 1 609 ? 31.781 37.844 4.098 1 92.62 609 VAL B C 1
ATOM 9962 O O . VAL B 1 609 ? 31.469 38.812 3.398 1 92.62 609 VAL B O 1
ATOM 9965 N N . ILE B 1 610 ? 31.094 36.719 4.137 1 92 610 ILE B N 1
ATOM 9966 C CA . ILE B 1 610 ? 29.844 36.594 3.393 1 92 610 ILE B CA 1
ATOM 9967 C C . ILE B 1 610 ? 28.672 36.531 4.363 1 92 610 ILE B C 1
ATOM 9969 O O . ILE B 1 610 ? 28.688 35.781 5.324 1 92 610 ILE B O 1
ATOM 9973 N N . VAL B 1 611 ? 27.719 37.375 4.18 1 92.38 611 VAL B N 1
ATOM 9974 C CA . VAL B 1 611 ? 26.453 37.406 4.902 1 92.38 611 VAL B CA 1
ATOM 9975 C C . VAL B 1 611 ? 25.297 37.219 3.924 1 92.38 611 VAL B C 1
ATOM 9977 O O . VAL B 1 611 ? 25.5 36.812 2.775 1 92.38 611 VAL B O 1
ATOM 9980 N N . PHE B 1 612 ? 24.094 37.25 4.438 1 91.31 612 PHE B N 1
ATOM 9981 C CA . PHE B 1 612 ? 22.922 37 3.613 1 91.31 612 PHE B CA 1
ATOM 9982 C C . PHE B 1 612 ? 22.125 38.281 3.375 1 91.31 612 PHE B C 1
ATOM 9984 O O . PHE B 1 612 ? 21.984 39.094 4.281 1 91.31 612 PHE B O 1
ATOM 9991 N N . SER B 1 613 ? 21.656 38.344 2.211 1 86.31 613 SER B N 1
ATOM 9992 C CA . SER B 1 613 ? 20.969 39.562 1.796 1 86.31 613 SER B CA 1
ATOM 9993 C C . SER B 1 613 ? 19.578 39.656 2.412 1 86.31 613 SER B C 1
ATOM 9995 O O . SER B 1 613 ? 18.938 38.625 2.645 1 86.31 613 SER B O 1
ATOM 9997 N N . HIS B 1 614 ? 19.266 40.875 2.945 1 74.62 614 HIS B N 1
ATOM 9998 C CA . HIS B 1 614 ? 17.891 41.156 3.367 1 74.62 614 HIS B CA 1
ATOM 9999 C C . HIS B 1 614 ? 17 41.469 2.174 1 74.62 614 HIS B C 1
ATOM 10001 O O . HIS B 1 614 ? 15.773 41.5 2.299 1 74.62 614 HIS B O 1
ATOM 10007 N N . ARG B 1 615 ? 17.672 42.156 1.162 1 58.5 615 ARG B N 1
ATOM 10008 C CA . ARG B 1 615 ? 17.016 42.812 0.028 1 58.5 615 ARG B CA 1
ATOM 10009 C C . ARG B 1 615 ? 16.5 41.75 -0.96 1 58.5 615 ARG B C 1
ATOM 10011 O O . ARG B 1 615 ? 17.188 40.812 -1.285 1 58.5 615 ARG B O 1
ATOM 10018 N N . HIS B 1 616 ? 15.445 41.031 -0.76 1 48.94 616 HIS B N 1
ATOM 10019 C CA . HIS B 1 616 ? 14.984 40.906 -2.139 1 48.94 616 HIS B CA 1
ATOM 10020 C C . HIS B 1 616 ? 14.719 42.281 -2.756 1 48.94 616 HIS B C 1
ATOM 10022 O O . HIS B 1 616 ? 14.469 43.25 -2.039 1 48.94 616 HIS B O 1
ATOM 10028 N N . ASP B 1 617 ? 15.117 42.562 -4.035 1 39.94 617 ASP B N 1
ATOM 10029 C CA . ASP B 1 617 ? 14.523 43.656 -4.777 1 39.94 617 ASP B CA 1
ATOM 10030 C C . ASP B 1 617 ? 13.07 43.875 -4.367 1 39.94 617 ASP B C 1
ATOM 10032 O O . ASP B 1 617 ? 12.148 43.531 -5.105 1 39.94 617 ASP B O 1
ATOM 10036 N N . LEU B 1 618 ? 12.664 43.469 -3.324 1 35.38 618 LEU B N 1
ATOM 10037 C CA . LEU B 1 618 ? 11.328 43.969 -3.014 1 35.38 618 LEU B CA 1
ATOM 10038 C C . LEU B 1 618 ? 11.359 45.5 -2.779 1 35.38 618 LEU B C 1
ATOM 10040 O O . LEU B 1 618 ? 12.008 45.969 -1.844 1 35.38 618 LEU B O 1
ATOM 10044 N N . ALA B 1 619 ? 11.609 46.281 -3.588 1 29.7 619 ALA B N 1
ATOM 10045 C CA . ALA B 1 619 ? 11.305 47.688 -3.496 1 29.7 619 ALA B CA 1
ATOM 10046 C C . ALA B 1 619 ? 10.07 47.938 -2.627 1 29.7 619 ALA B C 1
ATOM 10048 O O . ALA B 1 619 ? 8.945 47.625 -3.029 1 29.7 619 ALA B O 1
ATOM 10049 N N . LEU B 1 620 ? 9.961 47.656 -1.348 1 27.8 620 LEU B N 1
ATOM 10050 C CA . LEU B 1 620 ? 8.984 48.406 -0.569 1 27.8 620 LEU B CA 1
ATOM 10051 C C . LEU B 1 620 ? 9.219 49.906 -0.728 1 27.8 620 LEU B C 1
ATOM 10053 O O . LEU B 1 620 ? 10.367 50.375 -0.752 1 27.8 620 LEU B O 1
#

Organism: Naegleria fowleri (NCBI:txid5763)

Foldseek 3Di:
DPPPPDPPDPPPPPPPADFQKAKAFEAEPPPRFTAWQFWKAWPVGDIFTAALRRMTIDRDNVQAPHWTKIFGADQQQKAFDPDADPPPRTHTDTDHRGDDLDHHYGYIYGPFFWGFGFFQDAAPRPVRCLSSVPDDPPADSVNCVVFHHDHLQWHFWFAWDWDDAPQKIKIKTAFTQGNVDRGDEQQIWMWIAGNVQDQFVSDHTGTHTPDDPSHGDRQRCDPPNVWGKDWEAWDQDPSPWIKIKIFTADPVGDTDWIAMWIADPVVRHTDGDDTDPVVQFAFDADPLWYWAADDPVVCVPPQWTFICFAFRQKIANDRRDLQRIWGFAQFDAQDHCPDLVPTHGHADPPPRAGDTDTHHSYHHAALVSLVVCCVVVNDPCLQRQQQQEAAPQQRHTFRFGGWYWYQFLVQRWIKTWGFTACDPQERTFWIKIFTANGRRGPTHYIDTRGGGRHWHWDHKYWPQVRQPPRRQKTKIKTQTARPPHPDDTDPSRHNTIIMIIGRVVVGLQNIWAFWWQWPLRDIARDPVVVDVVVDDTTDDRPFTFGADDNDPQKAFWAWDDDPSHIFIDSDDDDPPGHGRGIFGQPVVQPPVSDDPQWDWDAGPVRGITITGHPDSVNPD/DPPPPDPPDPPPPPPPADFQKAKAFEAEPVPRFTAWQFWKAWPVGDIFTAALRRMTIDRDNVQAPHWTKIFGADQQQKAFDPDADPPPRTHTDIDHRGDDLDHHYGYIYGPFFWGFGFFQDAAPRPVRCLSSVPDDPPADSVNCVVFVHDHLQWHFWFAWDWDDAPQKIKIKTAFTQGNVDRGDAQQIWMWIAGNVQDQFVSDHTGTHTPDDPSHGDRQRCDPPNVWGKDWEAWDQDPSPWIKIKIFTADPVGDTDWIAMWIADPVVRHTDGDDTDPVVQFAFDADPLWYWAADDPVVCVPPQWTFICFAFRQWIANDRRDLQRIWGFAQFDAQDHCPDLVPTHGHADPPPRAGDTDTHHSYHHAALVSQVVCCVVVNDPCLNRQQQQEAAPQQRHTFRFGGWYWYQFLVQRWIKTWGFTACDPQERTFWIKIFTANGRRGPTHYIDTRDGGRHWHWDHKYWPQVRQPPRRQKTKIKTQTARPPHPDDTDPSRHNTIIMIIGRVVVGLQNIWAFWWQWPLRDIARDPVVVDVVVPPTTDDRPFTFGADDDDPQKAFWAWDDDPSHIFIDSDDDDPPGHGRGIFGQPVPQDPVNDDPQWDWDAGPVRGITITGHPDSVNPD